Protein AF-0000000067528223 (afdb_homodimer)

Structure (mmCIF, N/CA/C/O backbone):
data_AF-0000000067528223-model_v1
#
loop_
_entity.id
_entity.type
_entity.pdbx_description
1 polymer Laccase-4
#
loop_
_atom_site.group_PDB
_atom_site.id
_atom_site.type_symbol
_atom_site.label_atom_id
_atom_site.label_alt_id
_atom_site.label_comp_id
_atom_site.label_asym_id
_atom_site.label_entity_id
_atom_site.label_seq_id
_atom_site.pdbx_PDB_ins_code
_atom_site.Cartn_x
_atom_site.Cartn_y
_atom_site.Cartn_z
_atom_site.occupancy
_atom_site.B_iso_or_equiv
_atom_site.auth_seq_id
_atom_site.auth_comp_id
_atom_site.auth_asym_id
_atom_site.auth_atom_id
_atom_site.pdbx_PDB_model_num
ATOM 1 N N . MET A 1 1 ? -14.047 -11.781 2.432 1 61.19 1 MET A N 1
ATOM 2 C CA . MET A 1 1 ? -14.117 -13.219 2.201 1 61.19 1 MET A CA 1
ATOM 3 C C . MET A 1 1 ? -12.82 -13.734 1.582 1 61.19 1 MET A C 1
ATOM 5 O O . MET A 1 1 ? -12.25 -13.086 0.708 1 61.19 1 MET A O 1
ATOM 9 N N . ILE A 1 2 ? -12.273 -14.68 2.184 1 74.12 2 ILE A N 1
ATOM 10 C CA . ILE A 1 2 ? -11.086 -15.352 1.662 1 74.12 2 ILE A CA 1
ATOM 11 C C . ILE A 1 2 ? -11.375 -16.844 1.483 1 74.12 2 ILE A C 1
ATOM 13 O O . ILE A 1 2 ? -11.898 -17.5 2.391 1 74.12 2 ILE A O 1
ATOM 17 N N . PRO A 1 3 ? -11.172 -17.406 0.223 1 88.81 3 PRO A N 1
ATOM 18 C CA . PRO A 1 3 ? -10.648 -16.781 -0.994 1 88.81 3 PRO A CA 1
ATOM 19 C C . PRO A 1 3 ? -11.672 -15.859 -1.667 1 88.81 3 PRO A C 1
ATOM 21 O O . PRO A 1 3 ? -12.836 -15.828 -1.262 1 88.81 3 PRO A O 1
ATOM 24 N N . GLY A 1 4 ? -11.195 -15.102 -2.656 1 90.12 4 GLY A N 1
ATOM 25 C CA . GLY A 1 4 ? -12.094 -14.297 -3.471 1 90.12 4 GLY A CA 1
ATOM 26 C C . GLY A 1 4 ? -13.055 -15.133 -4.297 1 90.12 4 GLY A C 1
ATOM 27 O O . GLY A 1 4 ? -13.102 -16.359 -4.16 1 90.12 4 GLY A O 1
ATOM 28 N N . PRO A 1 5 ? -13.844 -14.484 -5.109 1 91.94 5 PRO A N 1
ATOM 29 C CA . PRO A 1 5 ? -14.875 -15.188 -5.871 1 91.94 5 PRO A CA 1
ATOM 30 C C . PRO A 1 5 ? -14.297 -16.234 -6.824 1 91.94 5 PRO A C 1
ATOM 32 O O . PRO A 1 5 ? -13.281 -15.984 -7.48 1 91.94 5 PRO A O 1
ATOM 35 N N . SER A 1 6 ? -14.93 -17.391 -6.793 1 94.56 6 SER A N 1
ATOM 36 C CA . SER A 1 6 ? -14.562 -18.422 -7.75 1 94.56 6 SER A CA 1
ATOM 37 C C . SER A 1 6 ? -15.109 -18.125 -9.141 1 94.56 6 SER A C 1
ATOM 39 O O . SER A 1 6 ? -16.25 -17.656 -9.273 1 94.56 6 SER A O 1
ATOM 41 N N . ILE A 1 7 ? -14.336 -18.359 -10.141 1 96.94 7 ILE A N 1
ATOM 42 C CA . ILE A 1 7 ? -14.742 -18.203 -11.531 1 96.94 7 ILE A CA 1
ATOM 43 C C . ILE A 1 7 ? -14.758 -19.562 -12.219 1 96.94 7 ILE A C 1
ATOM 45 O O . ILE A 1 7 ? -13.711 -20.219 -12.336 1 96.94 7 ILE A O 1
ATOM 49 N N . ASP A 1 8 ? -15.906 -20.031 -12.594 1 97 8 ASP A N 1
ATOM 50 C CA . ASP A 1 8 ? -16.109 -21.297 -13.305 1 97 8 ASP A CA 1
ATOM 51 C C . ASP A 1 8 ? -16.734 -21.062 -14.672 1 97 8 ASP A C 1
ATOM 53 O O . ASP A 1 8 ? -17.891 -20.625 -14.766 1 97 8 ASP A O 1
ATOM 57 N N . VAL A 1 9 ? -15.953 -21.344 -15.711 1 97.44 9 VAL A N 1
ATOM 58 C CA . VAL A 1 9 ? -16.438 -21.094 -17.062 1 97.44 9 VAL A CA 1
ATOM 59 C C . VAL A 1 9 ? -16.156 -22.297 -17.953 1 97.44 9 VAL A C 1
ATOM 61 O O . VAL A 1 9 ? -15.57 -23.281 -17.5 1 97.44 9 VAL A O 1
ATOM 64 N N . CYS A 1 10 ? -16.656 -22.234 -19.156 1 96.69 10 CYS A N 1
ATOM 65 C CA . CYS A 1 10 ? -16.391 -23.281 -20.156 1 96.69 10 CYS A CA 1
ATOM 66 C C . CYS A 1 10 ? -15.398 -22.781 -21.188 1 96.69 10 CYS A C 1
ATOM 68 O O . CYS A 1 10 ? -15.305 -21.594 -21.453 1 96.69 10 CYS A O 1
ATOM 70 N N . GLU A 1 11 ? -14.664 -23.766 -21.688 1 95.75 11 GLU A N 1
ATOM 71 C CA . GLU A 1 11 ? -13.75 -23.453 -22.781 1 95.75 11 GLU A CA 1
ATOM 72 C C . GLU A 1 11 ? -14.461 -22.688 -23.891 1 95.75 11 GLU A C 1
ATOM 74 O O . GLU A 1 11 ? -15.555 -23.078 -24.312 1 95.75 11 GLU A O 1
ATOM 79 N N . GLY A 1 12 ? -13.812 -21.578 -24.344 1 94.31 12 GLY A N 1
ATOM 80 C CA . GLY A 1 12 ? -14.375 -20.781 -25.422 1 94.31 12 GLY A CA 1
ATOM 81 C C . GLY A 1 12 ? -15.188 -19.594 -24.922 1 94.31 12 GLY A C 1
ATOM 82 O O . GLY A 1 12 ? -15.484 -18.672 -25.703 1 94.31 12 GLY A O 1
ATOM 83 N N . ASP A 1 13 ? -15.523 -19.594 -23.688 1 96.06 13 ASP A N 1
ATOM 84 C CA . ASP A 1 13 ? -16.281 -18.484 -23.125 1 96.06 13 ASP A CA 1
ATOM 85 C C . ASP A 1 13 ? -15.453 -17.203 -23.109 1 96.06 13 ASP A C 1
ATOM 87 O O . ASP A 1 13 ? -14.227 -17.25 -23.047 1 96.06 13 ASP A O 1
ATOM 91 N N . LYS A 1 14 ? -16.156 -16.078 -23.156 1 96.5 14 LYS A N 1
ATOM 92 C CA . LYS A 1 14 ? -15.523 -14.789 -22.891 1 96.5 14 LYS A CA 1
ATOM 93 C C . LYS A 1 14 ? -15.602 -14.445 -21.406 1 96.5 14 LYS A C 1
ATOM 95 O O . LYS A 1 14 ? -16.688 -14.438 -20.812 1 96.5 14 LYS A O 1
ATOM 100 N N . ILE A 1 15 ? -14.516 -14.219 -20.859 1 97.38 15 ILE A N 1
ATOM 101 C CA . ILE A 1 15 ? -14.453 -13.844 -19.453 1 97.38 15 ILE A CA 1
ATOM 102 C C . ILE A 1 15 ? -14.336 -12.32 -19.328 1 97.38 15 ILE A C 1
ATOM 104 O O . ILE A 1 15 ? -13.438 -11.711 -19.906 1 97.38 15 ILE A O 1
ATOM 108 N N . VAL A 1 16 ? -15.273 -11.664 -18.656 1 97.81 16 VAL A N 1
ATOM 109 C CA . VAL A 1 16 ? -15.258 -10.242 -18.344 1 97.81 16 VAL A CA 1
ATOM 110 C C . VAL A 1 16 ? -15.312 -10.039 -16.828 1 97.81 16 VAL A C 1
ATOM 112 O O . VAL A 1 16 ? -16.266 -10.453 -16.172 1 97.81 16 VAL A O 1
ATOM 115 N N . VAL A 1 17 ? -14.273 -9.453 -16.281 1 97.81 17 VAL A N 1
ATOM 116 C CA . VAL A 1 17 ? -14.188 -9.258 -14.828 1 97.81 17 VAL A CA 1
ATOM 117 C C . VAL A 1 17 ? -13.93 -7.789 -14.523 1 97.81 17 VAL A C 1
ATOM 119 O O . VAL A 1 17 ? -12.914 -7.23 -14.953 1 97.81 17 VAL A O 1
ATOM 122 N N . ASP A 1 18 ? -14.773 -7.148 -13.766 1 97.81 18 ASP A N 1
ATOM 123 C CA . ASP A 1 18 ? -14.539 -5.812 -13.227 1 97.81 18 ASP A CA 1
ATOM 124 C C . ASP A 1 18 ? -13.867 -5.883 -11.852 1 97.81 18 ASP A C 1
ATOM 126 O O . ASP A 1 18 ? -14.453 -6.398 -10.898 1 97.81 18 ASP A O 1
ATOM 130 N N . VAL A 1 19 ? -12.672 -5.406 -11.789 1 98 19 VAL A N 1
ATOM 131 C CA . VAL A 1 19 ? -11.977 -5.277 -10.516 1 98 19 VAL A CA 1
ATOM 132 C C . VAL A 1 19 ? -12.195 -3.875 -9.945 1 98 19 VAL A C 1
ATOM 134 O O . VAL A 1 19 ? -11.719 -2.891 -10.516 1 98 19 VAL A O 1
ATOM 137 N N . ILE A 1 20 ? -12.906 -3.781 -8.867 1 96.25 20 ILE A N 1
ATOM 138 C CA . ILE A 1 20 ? -13.141 -2.527 -8.156 1 96.25 20 ILE A CA 1
ATOM 139 C C . ILE A 1 20 ? -12.18 -2.414 -6.98 1 96.25 20 ILE A C 1
ATOM 141 O O . ILE A 1 20 ? -12.32 -3.127 -5.984 1 96.25 20 ILE A O 1
ATOM 145 N N . ASN A 1 21 ? -11.234 -1.525 -7.113 1 96.12 21 ASN A N 1
ATOM 146 C CA . ASN A 1 21 ? -10.234 -1.342 -6.066 1 96.12 21 ASN A CA 1
ATOM 147 C C . ASN A 1 21 ? -10.719 -0.371 -4.992 1 96.12 21 ASN A C 1
ATOM 149 O O . ASN A 1 21 ? -10.641 0.846 -5.168 1 96.12 21 ASN A O 1
ATOM 153 N N . LYS A 1 22 ? -11.086 -0.898 -3.898 1 90.06 22 LYS A N 1
ATOM 154 C CA . LYS A 1 22 ? -11.57 -0.069 -2.799 1 90.06 22 LYS A CA 1
ATOM 155 C C . LYS A 1 22 ? -10.484 0.146 -1.753 1 90.06 22 LYS A C 1
ATOM 157 O O . LYS A 1 22 ? -10.734 0.718 -0.69 1 90.06 22 LYS A O 1
ATOM 162 N N . MET A 1 23 ? -9.281 -0.312 -2.105 1 89.38 23 MET A N 1
ATOM 163 C CA . MET A 1 23 ? -8.156 -0.142 -1.19 1 89.38 23 MET A CA 1
ATOM 164 C C . MET A 1 23 ? -7.496 1.217 -1.391 1 89.38 23 MET A C 1
ATOM 166 O O . MET A 1 23 ? -7.91 1.991 -2.256 1 89.38 23 MET A O 1
ATOM 170 N N . ASP A 1 24 ? -6.52 1.477 -0.527 1 87.75 24 ASP A N 1
ATOM 171 C CA . ASP A 1 24 ? -5.762 2.719 -0.635 1 87.75 24 ASP A CA 1
ATOM 172 C C . ASP A 1 24 ? -4.414 2.48 -1.316 1 87.75 24 ASP A C 1
ATOM 174 O O . ASP A 1 24 ? -3.496 3.291 -1.188 1 87.75 24 ASP A O 1
ATOM 178 N N . SER A 1 25 ? -4.324 1.349 -1.963 1 92.69 25 SER A N 1
ATOM 179 C CA . SER A 1 25 ? -3.115 0.979 -2.695 1 92.69 25 SER A CA 1
ATOM 180 C C . SER A 1 25 ? -3.453 0.452 -4.086 1 92.69 25 SER A C 1
ATOM 182 O O . SER A 1 25 ? -4.57 -0.007 -4.328 1 92.69 25 SER A O 1
ATOM 184 N N . GLU A 1 26 ? -2.48 0.583 -4.918 1 97.19 26 GLU A N 1
ATOM 185 C CA . GLU A 1 26 ? -2.666 0.052 -6.266 1 97.19 26 GLU A CA 1
ATOM 186 C C . GLU A 1 26 ? -2.508 -1.466 -6.289 1 97.19 26 GLU A C 1
ATOM 188 O O . GLU A 1 26 ? -1.897 -2.045 -5.387 1 97.19 26 GLU A O 1
ATOM 193 N N . LEU A 1 27 ? -3.076 -2.127 -7.316 1 97.38 27 LEU A N 1
ATOM 194 C CA . LEU A 1 27 ? -2.916 -3.566 -7.48 1 97.38 27 LEU A CA 1
ATOM 195 C C . LEU A 1 27 ? -3.174 -3.984 -8.922 1 97.38 27 LEU A C 1
ATOM 197 O O . LEU A 1 27 ? -3.648 -3.184 -9.727 1 97.38 27 LEU A O 1
ATOM 201 N N . THR A 1 28 ? -2.814 -5.188 -9.25 1 98.31 28 THR A N 1
ATOM 202 C CA . THR A 1 28 ? -3.223 -5.863 -10.477 1 98.31 28 THR A CA 1
ATOM 203 C C . THR A 1 28 ? -3.645 -7.301 -10.18 1 98.31 28 THR A C 1
ATOM 205 O O . THR A 1 28 ? -3.414 -7.812 -9.086 1 98.31 28 THR A O 1
ATOM 208 N N . ILE A 1 29 ? -4.352 -7.891 -11.125 1 98.69 29 ILE A N 1
ATOM 209 C CA . ILE A 1 29 ? -4.754 -9.289 -11.008 1 98.69 29 ILE A CA 1
ATOM 210 C C . ILE A 1 29 ? -4.145 -10.094 -12.148 1 98.69 29 ILE A C 1
ATOM 212 O O . ILE A 1 29 ? -4.27 -9.727 -13.32 1 98.69 29 ILE A O 1
ATOM 216 N N . HIS A 1 30 ? -3.451 -11.086 -11.789 1 98.75 30 HIS A N 1
ATOM 217 C CA . HIS A 1 30 ? -2.914 -12.055 -12.742 1 98.75 30 HIS A CA 1
ATOM 218 C C . HIS A 1 30 ? -3.799 -13.297 -12.82 1 98.75 30 HIS A C 1
ATOM 220 O O . HIS A 1 30 ? -4.293 -13.781 -11.797 1 98.75 30 HIS A O 1
ATOM 226 N N . TRP A 1 31 ? -3.959 -13.773 -14 1 98.75 31 TRP A N 1
ATOM 227 C CA . TRP A 1 31 ? -4.734 -14.977 -14.281 1 98.75 31 TRP A CA 1
ATOM 228 C C . TRP A 1 31 ? -3.82 -16.172 -14.516 1 98.75 31 TRP A C 1
ATOM 230 O O . TRP A 1 31 ? -3.572 -16.562 -15.656 1 98.75 31 TRP A O 1
ATOM 240 N N . HIS A 1 32 ? -3.449 -16.734 -13.469 1 98.75 32 HIS A N 1
ATOM 241 C CA . HIS A 1 32 ? -2.393 -17.75 -13.414 1 98.75 32 HIS A CA 1
ATOM 242 C C . HIS A 1 32 ? -2.768 -18.984 -14.227 1 98.75 32 HIS A C 1
ATOM 244 O O . HIS A 1 32 ? -3.766 -19.641 -13.922 1 98.75 32 HIS A O 1
ATOM 250 N N . GLY A 1 33 ? -2 -19.297 -15.195 1 98.44 33 GLY A N 1
ATOM 251 C CA . GLY A 1 33 ? -2.205 -20.484 -16.016 1 98.44 33 GLY A CA 1
ATOM 252 C C . GLY A 1 33 ? -2.891 -20.188 -17.344 1 98.44 33 GLY A C 1
ATOM 253 O O . GLY A 1 33 ? -2.881 -21.016 -18.25 1 98.44 33 GLY A O 1
ATOM 254 N N . VAL A 1 34 ? -3.477 -19 -17.438 1 98.69 34 VAL A N 1
ATOM 255 C CA . VAL A 1 34 ? -4.117 -18.594 -18.688 1 98.69 34 VAL A CA 1
ATOM 256 C C . VAL A 1 34 ? -3.076 -17.984 -19.625 1 98.69 34 VAL A C 1
ATOM 258 O O . VAL A 1 34 ? -2.275 -17.141 -19.203 1 98.69 34 VAL A O 1
ATOM 261 N N . PHE A 1 35 ? -3.115 -18.359 -20.859 1 98.44 35 PHE A N 1
ATOM 262 C CA . PHE A 1 35 ? -2.023 -18.016 -21.766 1 98.44 35 PHE A CA 1
ATOM 263 C C . PHE A 1 35 ? -2.217 -16.609 -22.328 1 98.44 35 PHE A C 1
ATOM 265 O O . PHE A 1 35 ? -1.274 -16.016 -22.859 1 98.44 35 PHE A O 1
ATOM 272 N N . GLN A 1 36 ? -3.463 -16.094 -22.359 1 98.06 36 GLN A N 1
ATOM 273 C CA . GLN A 1 36 ? -3.779 -14.742 -22.766 1 98.06 36 GLN A CA 1
ATOM 274 C C . GLN A 1 36 ? -3.396 -14.508 -24.234 1 98.06 36 GLN A C 1
ATOM 276 O O . GLN A 1 36 ? -2.91 -13.43 -24.578 1 98.06 36 GLN A O 1
ATOM 281 N N . LYS A 1 37 ? -3.432 -15.531 -25.047 1 96.5 37 LYS A N 1
ATOM 282 C CA . LYS A 1 37 ? -3.18 -15.328 -26.484 1 96.5 37 LYS A CA 1
ATOM 283 C C . LYS A 1 37 ? -4.219 -14.398 -27.094 1 96.5 37 LYS A C 1
ATOM 285 O O . LYS A 1 37 ? -5.422 -14.656 -27.016 1 96.5 37 LYS A O 1
ATOM 290 N N . GLY A 1 38 ? -3.771 -13.305 -27.641 1 96 38 GLY A N 1
ATOM 291 C CA . GLY A 1 38 ? -4.66 -12.312 -28.219 1 96 38 GLY A CA 1
ATOM 292 C C . GLY A 1 38 ? -5.125 -11.273 -27.219 1 96 38 GLY A C 1
ATOM 293 O O . GLY A 1 38 ? -5.801 -10.305 -27.578 1 96 38 GLY A O 1
ATOM 294 N N . SER A 1 39 ? -4.824 -11.484 -25.969 1 97.12 39 SER A N 1
ATOM 295 C CA . SER A 1 39 ? -5.184 -10.57 -24.891 1 97.12 39 SER A CA 1
ATOM 296 C C . SER A 1 39 ? -4 -10.32 -23.953 1 97.12 39 SER A C 1
ATOM 298 O O . SER A 1 39 ? -4.156 -10.305 -22.734 1 97.12 39 SER A O 1
ATOM 300 N N . GLN A 1 40 ? -2.861 -10.109 -24.547 1 98.31 40 GLN A N 1
ATOM 301 C CA . GLN A 1 40 ? -1.611 -10.016 -23.797 1 98.31 40 GLN A CA 1
ATOM 302 C C . GLN A 1 40 ? -1.67 -8.883 -22.781 1 98.31 40 GLN A C 1
ATOM 304 O O . GLN A 1 40 ? -1.094 -8.984 -21.703 1 98.31 40 GLN A O 1
ATOM 309 N N . TYR A 1 41 ? -2.416 -7.848 -23.062 1 98.31 41 TYR A N 1
ATOM 310 C CA . TYR A 1 41 ? -2.482 -6.656 -22.234 1 98.31 41 TYR A CA 1
ATOM 311 C C . TYR A 1 41 ? -3.184 -6.949 -20.906 1 98.31 41 TYR A C 1
ATOM 313 O O . TYR A 1 41 ? -3.084 -6.168 -19.953 1 98.31 41 TYR A O 1
ATOM 321 N N . TYR A 1 42 ? -3.865 -8.141 -20.828 1 98.25 42 TYR A N 1
ATOM 322 C CA . TYR A 1 42 ? -4.695 -8.453 -19.672 1 98.25 42 TYR A CA 1
ATOM 323 C C . TYR A 1 42 ? -4.07 -9.57 -18.844 1 98.25 42 TYR A C 1
ATOM 325 O O . TYR A 1 42 ? -4.754 -10.211 -18.031 1 98.25 42 TYR A O 1
ATOM 333 N N . ASP A 1 43 ? -2.768 -9.836 -19.031 1 98.5 43 ASP A N 1
ATOM 334 C CA . ASP A 1 43 ? -2.102 -10.859 -18.234 1 98.5 43 ASP A CA 1
ATOM 335 C C . ASP A 1 43 ? -2.023 -10.461 -16.766 1 98.5 43 ASP A C 1
ATOM 337 O O . ASP A 1 43 ? -2.043 -11.312 -15.883 1 98.5 43 ASP A O 1
ATOM 341 N N . GLY A 1 44 ? -1.786 -9.164 -16.516 1 98.44 44 GLY A N 1
ATOM 342 C CA . GLY A 1 44 ? -1.996 -8.68 -15.164 1 98.44 44 GLY A CA 1
ATOM 343 C C . GLY A 1 44 ? -0.702 -8.43 -14.414 1 98.44 44 GLY A C 1
ATOM 344 O O . GLY A 1 44 ? -0.716 -8.195 -13.203 1 98.44 44 GLY A O 1
ATOM 345 N N . VAL A 1 45 ? 0.525 -8.477 -15 1 98.44 45 VAL A N 1
ATOM 346 C CA . VAL A 1 45 ? 1.766 -8.117 -14.328 1 98.44 45 VAL A CA 1
ATOM 347 C C . VAL A 1 45 ? 1.953 -6.602 -14.367 1 98.44 45 VAL A C 1
ATOM 349 O O . VAL A 1 45 ? 2.033 -6.008 -15.445 1 98.44 45 VAL A O 1
ATOM 352 N N . PRO A 1 46 ? 2.037 -5.984 -13.203 1 98.12 46 PRO A N 1
ATOM 353 C CA . PRO A 1 46 ? 2.229 -4.531 -13.234 1 98.12 46 PRO A CA 1
ATOM 354 C C . PRO A 1 46 ? 3.533 -4.121 -13.914 1 98.12 46 PRO A C 1
ATOM 356 O O . PRO A 1 46 ? 4.574 -4.746 -13.688 1 98.12 46 PRO A O 1
ATOM 359 N N . PHE A 1 47 ? 3.486 -3.119 -14.82 1 98.25 47 PHE A N 1
ATOM 360 C CA . PHE A 1 47 ? 4.621 -2.477 -15.477 1 98.25 47 PHE A CA 1
ATOM 361 C C . PHE A 1 47 ? 5.23 -3.395 -16.531 1 98.25 47 PHE A C 1
ATOM 363 O O . PHE A 1 47 ? 6.246 -3.057 -17.141 1 98.25 47 PHE A O 1
ATOM 370 N N . VAL A 1 48 ? 4.621 -4.59 -16.703 1 98.62 48 VAL A N 1
ATOM 371 C CA . VAL A 1 48 ? 4.996 -5.453 -17.828 1 98.62 48 VAL A CA 1
ATOM 372 C C . VAL A 1 48 ? 3.877 -5.469 -18.859 1 98.62 48 VAL A C 1
ATOM 374 O O . VAL A 1 48 ? 4.09 -5.102 -20.016 1 98.62 48 VAL A O 1
ATOM 377 N N . ASN A 1 49 ? 2.676 -5.793 -18.391 1 98.31 49 ASN A N 1
ATOM 378 C CA . ASN A 1 49 ? 1.533 -5.879 -19.281 1 98.31 49 ASN A CA 1
ATOM 379 C C . ASN A 1 49 ? 0.615 -4.668 -19.141 1 98.31 49 ASN A C 1
ATOM 381 O O . ASN A 1 49 ? -0.051 -4.273 -20.109 1 98.31 49 ASN A O 1
ATOM 385 N N . GLN A 1 50 ? 0.565 -4.109 -17.969 1 98.31 50 GLN A N 1
ATOM 386 C CA . GLN A 1 50 ? -0.377 -3.035 -17.688 1 98.31 50 GLN A CA 1
ATOM 387 C C . GLN A 1 50 ? 0.143 -2.137 -16.562 1 98.31 50 GLN A C 1
ATOM 389 O O . GLN A 1 50 ? 1.06 -2.516 -15.828 1 98.31 50 GLN A O 1
ATOM 394 N N . CYS A 1 51 ? -0.422 -0.96 -16.469 1 98.06 51 CYS A N 1
ATOM 395 C CA . CYS A 1 51 ? -0.282 -0.142 -15.273 1 98.06 51 CYS A CA 1
ATOM 396 C C . CYS A 1 51 ? -1.126 -0.698 -14.133 1 98.06 51 CYS A C 1
ATOM 398 O O . CYS A 1 51 ? -2.166 -1.314 -14.375 1 98.06 51 CYS A O 1
ATOM 400 N N . PRO A 1 52 ? -0.687 -0.521 -12.93 1 98.06 52 PRO A N 1
ATOM 401 C CA . PRO A 1 52 ? -1.535 -0.951 -11.82 1 98.06 52 PRO A CA 1
ATOM 402 C C . PRO A 1 52 ? -2.877 -0.222 -11.781 1 98.06 52 PRO A C 1
ATOM 404 O O . PRO A 1 52 ? -2.982 0.909 -12.266 1 98.06 52 PRO A O 1
ATOM 407 N N . ILE A 1 53 ? -3.844 -0.877 -11.25 1 98.19 53 ILE A N 1
ATOM 408 C CA . ILE A 1 53 ? -5.152 -0.288 -10.977 1 98.19 53 ILE A CA 1
ATOM 409 C C . ILE A 1 53 ? -5.066 0.612 -9.75 1 98.19 53 ILE A C 1
ATOM 411 O O . ILE A 1 53 ? -4.859 0.131 -8.633 1 98.19 53 ILE A O 1
ATOM 415 N N . SER A 1 54 ? -5.246 1.856 -9.945 1 96.69 54 SER A N 1
ATOM 416 C CA . SER A 1 54 ? -5.125 2.822 -8.852 1 96.69 54 SER A CA 1
ATOM 417 C C . SER A 1 54 ? -6.207 2.609 -7.801 1 96.69 54 SER A C 1
ATOM 419 O O . SER A 1 54 ? -7.266 2.049 -8.094 1 96.69 54 SER A O 1
ATOM 421 N N . ALA A 1 55 ? -5.93 3.115 -6.645 1 94.94 55 ALA A N 1
ATOM 422 C CA . ALA A 1 55 ? -6.965 3.137 -5.617 1 94.94 55 ALA A CA 1
ATOM 423 C C . ALA A 1 55 ? -8.242 3.787 -6.141 1 94.94 55 ALA A C 1
ATOM 425 O O . ALA A 1 55 ? -8.188 4.691 -6.977 1 94.94 55 ALA A O 1
ATOM 426 N N . LYS A 1 56 ? -9.383 3.256 -5.664 1 92.81 56 LYS A N 1
ATOM 427 C CA . LYS A 1 56 ? -10.711 3.83 -5.898 1 92.81 56 LYS A CA 1
ATOM 428 C C . LYS A 1 56 ? -11.117 3.703 -7.363 1 92.81 56 LYS A C 1
ATOM 430 O O . LYS A 1 56 ? -12.102 4.305 -7.793 1 92.81 56 LYS A O 1
ATOM 435 N N . SER A 1 57 ? -10.375 2.914 -8.133 1 96.31 57 SER A N 1
ATOM 436 C CA . SER A 1 57 ? -10.664 2.803 -9.562 1 96.31 57 SER A CA 1
ATOM 437 C C . SER A 1 57 ? -11.156 1.401 -9.914 1 96.31 57 SER A C 1
ATOM 439 O O . SER A 1 57 ? -10.969 0.46 -9.141 1 96.31 57 SER A O 1
ATOM 441 N N . THR A 1 58 ? -11.812 1.341 -11.047 1 97.31 58 THR A N 1
ATOM 442 C CA . THR A 1 58 ? -12.273 0.074 -11.602 1 97.31 58 THR A CA 1
ATOM 443 C C . THR A 1 58 ? -11.516 -0.261 -12.891 1 97.31 58 THR A C 1
ATOM 445 O O . THR A 1 58 ? -11.266 0.619 -13.711 1 97.31 58 THR A O 1
ATOM 448 N N . PHE A 1 59 ? -11.102 -1.422 -13.016 1 98.62 59 PHE A N 1
ATOM 449 C CA . PHE A 1 59 ? -10.477 -1.936 -14.234 1 98.62 59 PHE A CA 1
ATOM 450 C C . PHE A 1 59 ? -11.203 -3.178 -14.734 1 98.62 59 PHE A C 1
ATOM 452 O O . PHE A 1 59 ? -11.422 -4.125 -13.977 1 98.62 59 PHE A O 1
ATOM 459 N N . ARG A 1 60 ? -11.68 -3.172 -16.031 1 98.31 60 ARG A N 1
ATOM 460 C CA . ARG A 1 60 ? -12.352 -4.312 -16.641 1 98.31 60 ARG A CA 1
ATOM 461 C C . ARG A 1 60 ? -11.375 -5.168 -17.438 1 98.31 60 ARG A C 1
ATOM 463 O O . ARG A 1 60 ? -10.805 -4.711 -18.422 1 98.31 60 ARG A O 1
ATOM 470 N N . TYR A 1 61 ? -11.125 -6.398 -16.969 1 98.31 61 TYR A N 1
ATOM 471 C CA . TYR A 1 61 ? -10.406 -7.402 -17.75 1 98.31 61 TYR A CA 1
ATOM 472 C C . TYR A 1 61 ? -11.336 -8.102 -18.734 1 98.31 61 TYR A C 1
ATOM 474 O O . TYR A 1 61 ? -12.484 -8.406 -18.406 1 98.31 61 TYR A O 1
ATOM 482 N N . GLN A 1 62 ? -10.836 -8.336 -19.938 1 97.06 62 GLN A N 1
ATOM 483 C CA . GLN A 1 62 ? -11.562 -9.102 -20.938 1 97.06 62 GLN A CA 1
ATOM 484 C C . GLN A 1 62 ? -10.633 -10.031 -21.703 1 97.06 62 GLN A C 1
ATOM 486 O O . GLN A 1 62 ? -9.625 -9.594 -22.266 1 97.06 62 GLN A O 1
ATOM 491 N N . PHE A 1 63 ? -10.969 -11.297 -21.734 1 97.19 63 PHE A N 1
ATOM 492 C CA . PHE A 1 63 ? -10.195 -12.273 -22.484 1 97.19 63 PHE A CA 1
ATOM 493 C C . PHE A 1 63 ? -10.992 -13.547 -22.719 1 97.19 63 PHE A C 1
ATOM 495 O O . PHE A 1 63 ? -12.039 -13.75 -22.094 1 97.19 63 PHE A O 1
ATOM 502 N N . ASN A 1 64 ? -10.508 -14.375 -23.562 1 96.25 64 ASN A N 1
ATOM 503 C CA . ASN A 1 64 ? -11.188 -15.625 -23.875 1 96.25 64 ASN A CA 1
ATOM 504 C C . ASN A 1 64 ? -10.617 -16.781 -23.062 1 96.25 64 ASN A C 1
ATOM 506 O O . ASN A 1 64 ? -9.406 -16.875 -22.859 1 96.25 64 ASN A O 1
ATOM 510 N N . ALA A 1 65 ? -11.508 -17.656 -22.656 1 97.31 65 ALA A N 1
ATOM 511 C CA . ALA A 1 65 ? -11.094 -18.906 -22.016 1 97.31 65 ALA A CA 1
ATOM 512 C C . ALA A 1 65 ? -10.625 -19.922 -23.047 1 97.31 65 ALA A C 1
ATOM 514 O O . ALA A 1 65 ? -11.305 -20.938 -23.297 1 97.31 65 ALA A O 1
ATOM 515 N N . ASP A 1 66 ? -9.398 -19.781 -23.484 1 95.31 66 ASP A N 1
ATOM 516 C CA . ASP A 1 66 ? -8.969 -20.531 -24.656 1 95.31 66 ASP A CA 1
ATOM 517 C C . ASP A 1 66 ? -8.18 -21.781 -24.25 1 95.31 66 ASP A C 1
ATOM 519 O O . ASP A 1 66 ? -7.984 -22.688 -25.047 1 95.31 66 ASP A O 1
ATOM 523 N N . ASN A 1 67 ? -7.629 -21.828 -23.109 1 95.94 67 ASN A N 1
ATOM 524 C CA . ASN A 1 67 ? -6.98 -23.047 -22.641 1 95.94 67 ASN A CA 1
ATOM 525 C C . ASN A 1 67 ? -7.641 -23.578 -21.375 1 95.94 67 ASN A C 1
ATOM 527 O O . ASN A 1 67 ? -7.609 -22.922 -20.344 1 95.94 67 ASN A O 1
ATOM 531 N N . GLU A 1 68 ? -8.125 -24.766 -21.438 1 97.25 68 GLU A N 1
ATOM 532 C CA . GLU A 1 68 ? -8.867 -25.406 -20.359 1 97.25 68 GLU A CA 1
ATOM 533 C C . GLU A 1 68 ? -7.945 -25.781 -19.203 1 97.25 68 GLU A C 1
ATOM 535 O O . GLU A 1 68 ? -6.723 -25.844 -19.375 1 97.25 68 GLU A O 1
ATOM 540 N N . GLY A 1 69 ? -8.594 -26.062 -18.062 1 98.06 69 GLY A N 1
ATOM 541 C CA . GLY A 1 69 ? -7.867 -26.625 -16.938 1 98.06 69 GLY A CA 1
ATOM 542 C C . GLY A 1 69 ? -8.125 -25.891 -15.633 1 98.06 69 GLY A C 1
ATOM 543 O O . GLY A 1 69 ? -9.039 -25.062 -15.555 1 98.06 69 GLY A O 1
ATOM 544 N N . THR A 1 70 ? -7.422 -26.312 -14.594 1 98.56 70 THR A N 1
ATOM 545 C CA . THR A 1 70 ? -7.449 -25.703 -13.273 1 98.56 70 THR A CA 1
ATOM 546 C C . THR A 1 70 ? -6.469 -24.547 -13.195 1 98.56 70 THR A C 1
ATOM 548 O O . THR A 1 70 ? -5.258 -24.734 -13.297 1 98.56 70 THR A O 1
ATOM 551 N N . HIS A 1 71 ? -7.031 -23.375 -13.102 1 98.62 71 HIS A N 1
ATOM 552 C CA . HIS A 1 71 ? -6.262 -22.141 -12.969 1 98.62 71 HIS A CA 1
ATOM 553 C C . HIS A 1 71 ? -6.656 -21.375 -11.711 1 98.62 71 HIS A C 1
ATOM 555 O O . HIS A 1 71 ? -7.273 -21.938 -10.805 1 98.62 71 HIS A O 1
ATOM 561 N N . PHE A 1 72 ? -6.113 -20.203 -11.508 1 98.69 72 PHE A N 1
ATO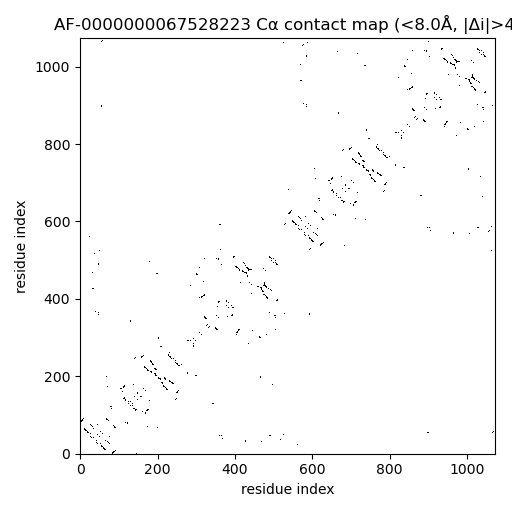M 562 C CA . PHE A 1 72 ? -6.523 -19.328 -10.422 1 98.69 72 PHE A CA 1
ATOM 563 C C . PHE A 1 72 ? -6.055 -17.891 -10.672 1 98.69 72 PHE A C 1
ATOM 565 O O . PHE A 1 72 ? -5.285 -17.641 -11.602 1 98.69 72 PHE A O 1
ATOM 572 N N . TRP A 1 73 ? -6.648 -17 -10.07 1 98.69 73 TRP A N 1
ATOM 573 C CA . TRP A 1 73 ? -6.242 -15.594 -10.172 1 98.69 73 TRP A CA 1
ATOM 574 C C . TRP A 1 73 ? -5.703 -15.086 -8.836 1 98.69 73 TRP A C 1
ATOM 576 O O . TRP A 1 73 ? -6.051 -15.609 -7.781 1 98.69 73 TRP A O 1
ATOM 586 N N . HIS A 1 74 ? -4.828 -14.164 -8.875 1 98.62 74 HIS A N 1
ATOM 587 C CA . HIS A 1 74 ? -4.289 -13.555 -7.664 1 98.62 74 HIS A CA 1
ATOM 588 C C . HIS A 1 74 ? -3.684 -12.188 -7.961 1 98.62 74 HIS A C 1
ATOM 590 O O . HIS A 1 74 ? -3.387 -11.867 -9.117 1 98.62 74 HIS A O 1
ATOM 596 N N . ALA A 1 75 ? -3.547 -11.445 -6.902 1 98.19 75 ALA A N 1
ATOM 597 C CA . ALA A 1 75 ? -2.842 -10.164 -7.012 1 98.19 75 ALA A CA 1
ATOM 598 C C . ALA A 1 75 ? -1.386 -10.383 -7.414 1 98.19 75 ALA A C 1
ATOM 600 O O . ALA A 1 75 ? -0.742 -11.328 -6.965 1 98.19 75 ALA A O 1
ATOM 601 N N . HIS A 1 76 ? -0.881 -9.492 -8.25 1 97.94 76 HIS A N 1
ATOM 602 C CA . HIS A 1 76 ? 0.512 -9.57 -8.68 1 97.94 76 HIS A CA 1
ATOM 603 C C . HIS A 1 76 ? 1.282 -8.312 -8.273 1 97.94 76 HIS A C 1
ATOM 605 O O . HIS A 1 76 ? 2.334 -8.016 -8.836 1 97.94 76 HIS A O 1
ATOM 611 N N . SER A 1 77 ? 0.744 -7.539 -7.281 1 95.75 77 SER A N 1
ATOM 612 C CA . SER A 1 77 ? 1.396 -6.344 -6.754 1 95.75 77 SER A CA 1
ATOM 613 C C . SER A 1 77 ? 1.901 -6.574 -5.332 1 95.75 77 SER A C 1
ATOM 615 O O . SER A 1 77 ? 1.114 -6.863 -4.426 1 95.75 77 SER A O 1
ATOM 617 N N . GLY A 1 78 ? 3.191 -6.41 -5.23 1 93.5 78 GLY A N 1
ATOM 618 C CA . GLY A 1 78 ? 3.789 -6.559 -3.914 1 93.5 78 GLY A CA 1
ATOM 619 C C . GLY A 1 78 ? 3.498 -7.906 -3.279 1 93.5 78 GLY A C 1
ATOM 620 O O . GLY A 1 78 ? 3.715 -8.953 -3.896 1 93.5 78 GLY A O 1
ATOM 621 N N . LEU A 1 79 ? 3.027 -7.84 -2.014 1 94.44 79 LEU A N 1
ATOM 622 C CA . LEU A 1 79 ? 2.807 -9.047 -1.23 1 94.44 79 LEU A CA 1
ATOM 623 C C . LEU A 1 79 ? 1.318 -9.289 -1.013 1 94.44 79 LEU A C 1
ATOM 625 O O . LEU A 1 79 ? 0.933 -10.07 -0.136 1 94.44 79 LEU A O 1
ATOM 629 N N . GLN A 1 80 ? 0.505 -8.68 -1.846 1 95.62 80 GLN A N 1
ATOM 630 C CA . GLN A 1 80 ? -0.936 -8.617 -1.623 1 95.62 80 GLN A CA 1
ATOM 631 C C . GLN A 1 80 ? -1.573 -9.992 -1.77 1 95.62 80 GLN A C 1
ATOM 633 O O . GLN A 1 80 ? -2.609 -10.273 -1.163 1 95.62 80 GLN A O 1
ATOM 638 N N . LYS A 1 81 ? -0.969 -10.852 -2.576 1 97.44 81 LYS A N 1
ATOM 639 C CA . LYS A 1 81 ? -1.462 -12.219 -2.666 1 97.44 81 LYS A CA 1
ATOM 640 C C . LYS A 1 81 ? -1.462 -12.891 -1.296 1 97.44 81 LYS A C 1
ATOM 642 O O . LYS A 1 81 ? -2.434 -13.555 -0.924 1 97.44 81 LYS A O 1
ATOM 647 N N . LEU A 1 82 ? -0.408 -12.695 -0.571 1 96 82 LEU A N 1
ATOM 648 C CA . LEU A 1 82 ? -0.254 -13.312 0.743 1 96 82 LEU A CA 1
ATOM 649 C C . LEU A 1 82 ? -1.218 -12.688 1.749 1 96 82 LEU A C 1
ATOM 651 O O . LEU A 1 82 ? -1.491 -13.281 2.797 1 96 82 LEU A O 1
ATOM 655 N N . ASP A 1 83 ? -1.729 -11.555 1.4 1 92.81 83 ASP A N 1
ATOM 656 C CA . ASP A 1 83 ? -2.684 -10.883 2.277 1 92.81 83 ASP A CA 1
ATOM 657 C C . ASP A 1 83 ? -4.121 -11.242 1.903 1 92.81 83 ASP A C 1
ATOM 659 O O . ASP A 1 83 ? -5.066 -10.664 2.438 1 92.81 83 ASP A O 1
ATOM 663 N N . GLY A 1 84 ? -4.324 -12.031 0.933 1 94.69 84 GLY A N 1
ATOM 664 C CA . GLY A 1 84 ? -5.648 -12.617 0.791 1 94.69 84 GLY A CA 1
ATOM 665 C C . GLY A 1 84 ? -6.301 -12.297 -0.542 1 94.69 84 GLY A C 1
ATOM 666 O O . GLY A 1 84 ? -7.5 -12.531 -0.725 1 94.69 84 GLY A O 1
ATOM 667 N N . ILE A 1 85 ? -5.582 -11.789 -1.494 1 96.25 85 ILE A N 1
ATOM 668 C CA . ILE A 1 85 ? -6.203 -11.438 -2.768 1 96.25 85 ILE A CA 1
ATOM 669 C C . ILE A 1 85 ? -5.914 -12.531 -3.797 1 96.25 85 ILE A C 1
ATOM 671 O O . ILE A 1 85 ? -4.961 -12.422 -4.57 1 96.25 85 ILE A O 1
ATOM 675 N N . PHE A 1 86 ? -6.707 -13.547 -3.814 1 97.88 86 PHE A N 1
ATOM 676 C CA . PHE A 1 86 ? -6.625 -14.68 -4.73 1 97.88 86 PHE A CA 1
ATOM 677 C C . PHE A 1 86 ? -7.961 -15.406 -4.805 1 97.88 86 PHE A C 1
ATOM 679 O O . PHE A 1 86 ? -8.82 -15.242 -3.936 1 97.88 86 PHE A O 1
ATOM 686 N N . GLY A 1 87 ? -8.125 -16.188 -5.836 1 97.44 87 GLY A N 1
ATOM 687 C CA . GLY A 1 87 ? -9.312 -17 -6.039 1 97.44 87 GLY A CA 1
ATOM 688 C C . GLY A 1 87 ? -9.156 -18.031 -7.145 1 97.44 87 GLY A C 1
ATOM 689 O O . GLY A 1 87 ? -8.188 -17.984 -7.906 1 97.44 87 GLY A O 1
ATOM 690 N N . SER A 1 88 ? -10.078 -18.922 -7.199 1 97.06 88 SER A N 1
ATOM 691 C CA . SER A 1 88 ? -9.992 -20.016 -8.156 1 97.06 88 SER A CA 1
ATOM 692 C C . SER A 1 88 ? -10.531 -19.594 -9.523 1 97.06 88 SER A C 1
ATOM 694 O O . SER A 1 88 ? -11.367 -18.688 -9.617 1 97.06 88 SER A O 1
ATOM 696 N N . LEU A 1 89 ? -10 -20.188 -10.531 1 98.44 89 LEU A N 1
ATOM 697 C CA . LEU A 1 89 ? -10.445 -20.078 -11.922 1 98.44 89 LEU A CA 1
ATOM 698 C C . LEU A 1 89 ? -10.406 -21.422 -12.617 1 98.44 89 LEU A C 1
ATOM 700 O O . LEU A 1 89 ? -9.336 -22.016 -12.789 1 98.44 89 LEU A O 1
ATOM 704 N N . THR A 1 90 ? -11.547 -21.922 -12.93 1 98.19 90 THR A N 1
ATOM 705 C CA . THR A 1 90 ? -11.641 -23.203 -13.633 1 98.19 90 THR A CA 1
ATOM 706 C C . THR A 1 90 ? -12.234 -23 -15.023 1 98.19 90 THR A C 1
ATOM 708 O O . THR A 1 90 ? -13.32 -22.438 -15.164 1 98.19 90 THR A O 1
ATOM 711 N N . ILE A 1 91 ? -11.523 -23.406 -15.977 1 98.19 91 ILE A N 1
ATOM 712 C CA . ILE A 1 91 ? -12.031 -23.453 -17.344 1 98.19 91 ILE A CA 1
ATOM 713 C C . ILE A 1 91 ? -12.344 -24.891 -17.734 1 98.19 91 ILE A C 1
ATOM 715 O O . ILE A 1 91 ? -11.438 -25.688 -17.984 1 98.19 91 ILE A O 1
ATOM 719 N N . ARG A 1 92 ? -13.547 -25.203 -17.844 1 96.5 92 ARG A N 1
ATOM 720 C CA . ARG A 1 92 ? -13.984 -26.578 -18.062 1 96.5 92 ARG A CA 1
ATOM 721 C C . ARG A 1 92 ? -14.055 -26.906 -19.547 1 96.5 92 ARG A C 1
ATOM 723 O O . ARG A 1 92 ? -14.367 -26.031 -20.359 1 96.5 92 ARG A O 1
ATOM 730 N N . GLN A 1 93 ? -13.734 -28.078 -19.766 1 94.31 93 GLN A N 1
ATOM 731 C CA . GLN A 1 93 ? -13.852 -28.656 -21.109 1 94.31 93 GLN A CA 1
ATOM 732 C C . GLN A 1 93 ? -14.984 -29.672 -21.172 1 94.31 93 GLN A C 1
ATOM 734 O O . GLN A 1 93 ? -15.289 -30.344 -20.188 1 94.31 93 GLN A O 1
ATOM 739 N N . SER A 1 94 ? -15.609 -29.766 -22.344 1 93.12 94 SER A N 1
ATOM 740 C CA . SER A 1 94 ? -16.656 -30.781 -22.5 1 93.12 94 SER A CA 1
ATOM 741 C C . SER A 1 94 ? -16.094 -32.188 -22.297 1 93.12 94 SER A C 1
ATOM 743 O O . SER A 1 94 ? -14.93 -32.438 -22.609 1 93.12 94 SER A O 1
ATOM 745 N N . ALA A 1 95 ? -16.938 -33 -21.781 1 90.62 95 ALA A N 1
ATOM 746 C CA . ALA A 1 95 ? -16.531 -34.406 -21.531 1 90.62 95 ALA A CA 1
ATOM 747 C C . ALA A 1 95 ? -16.031 -35.062 -22.812 1 90.62 95 ALA A C 1
ATOM 749 O O . ALA A 1 95 ? -15.109 -35.875 -22.766 1 90.62 95 ALA A O 1
ATOM 750 N N . LYS A 1 96 ? -16.578 -34.719 -23.922 1 92.56 96 LYS A N 1
ATOM 751 C CA . LYS A 1 96 ? -16.203 -35.312 -25.203 1 92.56 96 LYS A CA 1
ATOM 752 C C . LYS A 1 96 ? -14.758 -34.969 -25.547 1 92.56 96 LYS A C 1
ATOM 754 O O . LYS A 1 96 ? -14.07 -35.75 -26.219 1 92.56 96 LYS A O 1
ATOM 759 N N . ARG A 1 97 ? -14.305 -33.906 -25.094 1 93.38 97 ARG A N 1
ATOM 760 C CA . ARG A 1 97 ? -12.977 -33.438 -25.469 1 93.38 97 ARG A CA 1
ATOM 761 C C . ARG A 1 97 ? -11.961 -33.75 -24.375 1 93.38 97 ARG A C 1
ATOM 763 O O . ARG A 1 97 ? -10.75 -33.75 -24.625 1 93.38 97 ARG A O 1
ATOM 770 N N . ASP A 1 98 ? -12.469 -34 -23.203 1 95.38 98 ASP A N 1
ATOM 771 C CA . ASP A 1 98 ? -11.578 -34.344 -22.109 1 95.38 98 ASP A CA 1
ATOM 772 C C . ASP A 1 98 ? -11.086 -35.781 -22.234 1 95.38 98 ASP A C 1
ATOM 774 O O . ASP A 1 98 ? -11.867 -36.719 -22.062 1 95.38 98 ASP A O 1
ATOM 778 N N . VAL A 1 99 ? -9.789 -35.969 -22.391 1 97 99 VAL A N 1
ATOM 779 C CA . VAL A 1 99 ? -9.203 -37.25 -22.688 1 97 99 VAL A CA 1
ATOM 780 C C . VAL A 1 99 ? -9.328 -38.188 -21.469 1 97 99 VAL A C 1
ATOM 782 O O . VAL A 1 99 ? -9.258 -39.406 -21.594 1 97 99 VAL A O 1
ATOM 785 N N . ASN A 1 100 ? -9.555 -37.625 -20.328 1 97.31 100 ASN A N 1
ATOM 786 C CA . ASN A 1 100 ? -9.633 -38.406 -19.109 1 97.31 100 ASN A CA 1
ATOM 787 C C . ASN A 1 100 ? -11.047 -38.438 -18.547 1 97.31 100 ASN A C 1
ATOM 789 O O . ASN A 1 100 ? -11.258 -38.812 -17.391 1 97.31 100 ASN A O 1
ATOM 793 N N . SER A 1 101 ? -12 -38.062 -19.344 1 96.5 101 SER A N 1
ATOM 794 C CA . SER A 1 101 ? -13.375 -37.938 -18.875 1 96.5 101 SER A CA 1
ATOM 795 C C . SER A 1 101 ? -13.922 -39.281 -18.391 1 96.5 101 SER A C 1
ATOM 797 O O . SER A 1 101 ? -14.828 -39.312 -17.562 1 96.5 101 SER A O 1
ATOM 799 N N . TYR A 1 102 ? -13.414 -40.344 -18.859 1 97 102 TYR A N 1
ATOM 800 C CA . TYR A 1 102 ? -13.914 -41.688 -18.531 1 97 102 TYR A CA 1
ATOM 801 C C . TYR A 1 102 ? -13.516 -42.062 -17.109 1 97 102 TYR A C 1
ATOM 803 O O . TYR A 1 102 ? -14.047 -43.031 -16.547 1 97 102 TYR A O 1
ATOM 811 N N . LEU A 1 103 ? -12.672 -41.344 -16.5 1 98.06 103 LEU A N 1
ATOM 812 C CA . LEU A 1 103 ? -12.117 -41.719 -15.203 1 98.06 103 LEU A CA 1
ATOM 813 C C . LEU A 1 103 ? -12.953 -41.156 -14.062 1 98.06 103 LEU A C 1
ATOM 815 O O . LEU A 1 103 ? -12.766 -41.531 -12.898 1 98.06 103 LEU A O 1
ATOM 819 N N . TYR A 1 104 ? -13.898 -40.281 -14.352 1 97.94 104 TYR A N 1
ATOM 820 C CA . TYR A 1 104 ? -14.68 -39.688 -13.266 1 97.94 104 TYR A CA 1
ATOM 821 C C . TYR A 1 104 ? -16.141 -39.562 -13.656 1 97.94 104 TYR A C 1
ATOM 823 O O . TYR A 1 104 ? -16.484 -39.531 -14.844 1 97.94 104 TYR A O 1
ATOM 831 N N . ASP A 1 105 ? -16.984 -39.438 -12.57 1 97.94 105 ASP A N 1
ATOM 832 C CA . ASP A 1 105 ? -18.422 -39.25 -12.742 1 97.94 105 ASP A CA 1
ATOM 833 C C . ASP A 1 105 ? -18.828 -37.812 -12.484 1 97.94 105 ASP A C 1
ATOM 835 O O . ASP A 1 105 ? -19.781 -37.312 -13.102 1 97.94 105 ASP A O 1
ATOM 839 N N . PHE A 1 106 ? -18.094 -37.188 -11.508 1 96.69 106 PHE A N 1
ATOM 840 C CA . PHE A 1 106 ? -18.484 -35.812 -11.117 1 96.69 106 PHE A CA 1
ATOM 841 C C . PHE A 1 106 ? -17.281 -34.875 -11.156 1 96.69 106 PHE A C 1
ATOM 843 O O . PHE A 1 106 ? -16.188 -35.25 -10.703 1 96.69 106 PHE A O 1
ATOM 850 N N . ASP A 1 107 ? -17.406 -33.75 -11.742 1 96.31 107 ASP A N 1
ATOM 851 C CA . ASP A 1 107 ? -16.531 -32.594 -11.688 1 96.31 107 ASP A CA 1
ATOM 852 C C . ASP A 1 107 ? -17.266 -31.375 -11.172 1 96.31 107 ASP A C 1
ATOM 854 O O . ASP A 1 107 ? -17.656 -30.516 -11.961 1 96.31 107 ASP A O 1
ATOM 858 N N . LEU A 1 108 ? -17.359 -31.266 -9.836 1 95.56 108 LEU A N 1
ATOM 859 C CA . LEU A 1 108 ? -18.188 -30.25 -9.203 1 95.56 108 LEU A CA 1
ATOM 860 C C . LEU A 1 108 ? -17.328 -29.203 -8.516 1 95.56 108 LEU A C 1
ATOM 862 O O . LEU A 1 108 ? -16.297 -29.531 -7.914 1 95.56 108 LEU A O 1
ATOM 866 N N . SER A 1 109 ? -17.797 -27.969 -8.594 1 93.75 109 SER A N 1
ATOM 867 C CA . SER A 1 109 ? -17.047 -26.844 -8.023 1 93.75 109 SER A CA 1
ATOM 868 C C . SER A 1 109 ? -16.844 -27.031 -6.523 1 93.75 109 SER A C 1
ATOM 870 O O . SER A 1 109 ? -15.844 -26.594 -5.965 1 93.75 109 SER A O 1
ATOM 872 N N . ARG A 1 110 ? -17.75 -27.656 -5.887 1 94.56 110 ARG A N 1
ATOM 873 C CA . ARG A 1 110 ? -17.703 -27.812 -4.438 1 94.56 110 ARG A CA 1
ATOM 874 C C . ARG A 1 110 ? -16.594 -28.781 -4.031 1 94.56 110 ARG A C 1
ATOM 876 O O . ARG A 1 110 ? -16.297 -28.922 -2.842 1 94.56 110 ARG A O 1
ATOM 883 N N . HIS A 1 111 ? -15.977 -29.469 -4.992 1 96.62 111 HIS A N 1
ATOM 884 C CA . HIS A 1 111 ? -14.891 -30.391 -4.672 1 96.62 111 HIS A CA 1
ATOM 885 C C . HIS A 1 111 ? -13.531 -29.797 -5.031 1 96.62 111 HIS A C 1
ATOM 887 O O . HIS A 1 111 ? -12.516 -30.484 -4.992 1 96.62 111 HIS A O 1
ATOM 893 N N . ASN A 1 112 ? -13.516 -28.516 -5.391 1 96.19 112 ASN A N 1
ATOM 894 C CA . ASN A 1 112 ? -12.25 -27.812 -5.582 1 96.19 112 ASN A CA 1
ATOM 895 C C . ASN A 1 112 ? -11.539 -27.562 -4.254 1 96.19 112 ASN A C 1
ATOM 897 O O . ASN A 1 112 ? -12.18 -27.172 -3.271 1 96.19 112 ASN A O 1
ATOM 901 N N . ILE A 1 113 ? -10.281 -27.906 -4.215 1 98.06 113 ILE A N 1
ATOM 902 C CA . ILE A 1 113 ? -9.445 -27.641 -3.049 1 98.06 113 ILE A CA 1
ATOM 903 C C . ILE A 1 113 ? -8.531 -26.453 -3.328 1 98.06 113 ILE A C 1
ATOM 905 O O . ILE A 1 113 ? -7.695 -26.5 -4.238 1 98.06 113 ILE A O 1
ATOM 909 N N . PHE A 1 114 ? -8.734 -25.422 -2.607 1 97.88 114 PHE A N 1
ATOM 910 C CA . PHE A 1 114 ? -7.879 -24.25 -2.678 1 97.88 114 PHE A CA 1
ATOM 911 C C . PHE A 1 114 ? -7.078 -24.078 -1.391 1 97.88 114 PHE A C 1
ATOM 913 O O . PHE A 1 114 ? -7.633 -23.719 -0.351 1 97.88 114 PHE A O 1
ATOM 920 N N . ILE A 1 115 ? -5.766 -24.344 -1.458 1 98.06 115 ILE A N 1
ATOM 921 C CA . ILE A 1 115 ? -4.965 -24.234 -0.244 1 98.06 115 ILE A CA 1
ATOM 922 C C . ILE A 1 115 ? -4.148 -22.938 -0.275 1 98.06 115 ILE A C 1
ATOM 924 O O . ILE A 1 115 ? -3.705 -22.5 -1.34 1 98.06 115 ILE A O 1
ATOM 928 N N . SER A 1 116 ? -3.959 -22.375 0.864 1 97.38 116 SER A N 1
ATOM 929 C CA . SER A 1 116 ? -3.186 -21.156 1.005 1 97.38 116 SER A CA 1
ATOM 930 C C . SER A 1 116 ? -2.465 -21.109 2.348 1 97.38 116 SER A C 1
ATOM 932 O O . SER A 1 116 ? -2.889 -21.75 3.309 1 97.38 116 SER A O 1
ATOM 934 N N . ASP A 1 117 ? -1.292 -20.547 2.359 1 96.12 117 ASP A N 1
ATOM 935 C CA . ASP A 1 117 ? -0.636 -20.203 3.617 1 96.12 117 ASP A CA 1
ATOM 936 C C . ASP A 1 117 ? -1.078 -18.828 4.102 1 96.12 117 ASP A C 1
ATOM 938 O O . ASP A 1 117 ? -1.575 -18.016 3.318 1 96.12 117 ASP A O 1
ATOM 942 N N . TRP A 1 118 ? -1.002 -18.656 5.367 1 93 118 TRP A N 1
ATOM 943 C CA . TRP A 1 118 ? -1.615 -17.469 5.957 1 93 118 TRP A CA 1
ATOM 944 C C . TRP A 1 118 ? -0.762 -16.922 7.102 1 93 118 TRP A C 1
ATOM 946 O O . TRP A 1 118 ? -0.267 -17.688 7.93 1 93 118 TRP A O 1
ATOM 956 N N . MET A 1 119 ? -0.638 -15.617 6.945 1 88.06 119 MET A N 1
ATOM 957 C CA . MET A 1 119 ? 0.002 -14.906 8.055 1 88.06 119 MET A CA 1
ATOM 958 C C . MET A 1 119 ? -1.026 -14.141 8.875 1 88.06 119 MET A C 1
ATOM 960 O O . MET A 1 119 ? -1.98 -13.586 8.328 1 88.06 119 MET A O 1
ATOM 964 N N . HIS A 1 120 ? -1.123 -14.188 10.07 1 82.38 120 HIS A N 1
ATOM 965 C CA . HIS A 1 120 ? -2.055 -13.469 10.938 1 82.38 120 HIS A CA 1
ATOM 966 C C . HIS A 1 120 ? -1.609 -12.023 11.148 1 82.38 120 HIS A C 1
ATOM 968 O O . HIS A 1 120 ? -1.933 -11.414 12.172 1 82.38 120 HIS A O 1
ATOM 974 N N . GLU A 1 121 ? -0.832 -11.477 10.266 1 83.56 121 GLU A N 1
ATOM 975 C CA . GLU A 1 121 ? -0.387 -10.094 10.141 1 83.56 121 GLU A CA 1
ATOM 976 C C . GLU A 1 121 ? -0.128 -9.727 8.68 1 83.56 121 GLU A C 1
ATOM 978 O O . GLU A 1 121 ? -0.105 -10.602 7.812 1 83.56 121 GLU A O 1
ATOM 983 N N . LEU A 1 122 ? -0.017 -8.5 8.453 1 85.5 122 LEU A N 1
ATOM 984 C CA . LEU A 1 122 ? 0.287 -8.094 7.082 1 85.5 122 LEU A CA 1
ATOM 985 C C . LEU A 1 122 ? 1.626 -8.664 6.633 1 85.5 122 LEU A C 1
ATOM 987 O O . LEU A 1 122 ? 2.59 -8.68 7.398 1 85.5 122 LEU A O 1
ATOM 991 N N . ALA A 1 123 ? 1.629 -9.133 5.402 1 89.56 123 ALA A N 1
ATOM 992 C CA . ALA A 1 123 ? 2.838 -9.742 4.852 1 89.56 123 ALA A CA 1
ATOM 993 C C . ALA A 1 123 ? 4.004 -8.758 4.875 1 89.56 123 ALA A C 1
ATOM 995 O O . ALA A 1 123 ? 5.152 -9.156 5.094 1 89.56 123 ALA A O 1
ATOM 996 N N . LEU A 1 124 ? 3.727 -7.512 4.68 1 86.56 124 LEU A N 1
ATOM 997 C CA . LEU A 1 124 ? 4.762 -6.488 4.613 1 86.56 124 LEU A CA 1
ATOM 998 C C . LEU A 1 124 ? 5.508 -6.383 5.938 1 86.56 124 LEU A C 1
ATOM 1000 O O . LEU A 1 124 ? 6.668 -5.961 5.973 1 86.56 124 LEU A O 1
ATOM 1004 N N . SER A 1 125 ? 4.844 -6.723 6.973 1 80.12 125 SER A N 1
ATOM 1005 C CA . SER A 1 125 ? 5.461 -6.652 8.297 1 80.12 125 SER A CA 1
ATOM 1006 C C . SER A 1 125 ? 6.625 -7.625 8.414 1 80.12 125 SER A C 1
ATOM 1008 O O . SER A 1 125 ? 7.48 -7.477 9.289 1 80.12 125 SER A O 1
ATOM 1010 N N . ARG A 1 126 ? 6.633 -8.578 7.512 1 80.56 126 ARG A N 1
ATOM 1011 C CA . ARG A 1 126 ? 7.711 -9.562 7.559 1 80.56 126 ARG A CA 1
ATOM 1012 C C . ARG A 1 126 ? 8.727 -9.312 6.449 1 80.56 126 ARG A C 1
ATOM 1014 O O . ARG A 1 126 ? 9.586 -10.156 6.184 1 80.56 126 ARG A O 1
ATOM 1021 N N . SER A 1 127 ? 8.281 -8.078 5.605 1 72.62 127 SER A N 1
ATOM 1022 C CA . SER A 1 127 ? 9.227 -7.727 4.551 1 72.62 127 SER A CA 1
ATOM 1023 C C . SER A 1 127 ? 10.5 -7.129 5.137 1 72.62 127 SER A C 1
ATOM 1025 O O . SER A 1 127 ? 10.484 -6.574 6.238 1 72.62 127 SER A O 1
ATOM 1027 N N . PRO A 1 128 ? 11.609 -6.715 4.219 1 55.38 128 PRO A N 1
ATOM 1028 C CA . PRO A 1 128 ? 12.992 -7.051 3.854 1 55.38 128 PRO A CA 1
ATOM 1029 C C . PRO A 1 128 ? 13.617 -8.07 4.801 1 55.38 128 PRO A C 1
ATOM 1031 O O . PRO A 1 128 ? 14.789 -8.422 4.641 1 55.38 128 PRO A O 1
ATOM 1034 N N . GLY A 1 129 ? 12.891 -8.992 5.477 1 50.03 129 GLY A N 1
ATOM 1035 C CA . GLY A 1 129 ? 13.188 -10.266 6.109 1 50.03 129 GLY A CA 1
ATOM 1036 C C . GLY A 1 129 ? 13.328 -10.164 7.613 1 50.03 129 GLY A C 1
ATOM 1037 O O . GLY A 1 129 ? 12.422 -9.695 8.305 1 50.03 129 GLY A O 1
ATOM 1038 N N . ARG A 1 130 ? 14.656 -10.547 7.996 1 45.72 130 ARG A N 1
ATOM 1039 C CA . ARG A 1 130 ? 15.047 -11.031 9.32 1 45.72 130 ARG A CA 1
ATOM 1040 C C . ARG A 1 130 ? 15.188 -9.875 10.305 1 45.72 130 ARG A C 1
ATOM 1042 O O . ARG A 1 130 ? 16.266 -9.289 10.438 1 45.72 130 ARG A O 1
ATOM 1049 N N . LEU A 1 131 ? 14.062 -9.109 10.188 1 47.12 131 LEU A N 1
ATOM 1050 C CA . LEU A 1 131 ? 14.133 -8.148 11.289 1 47.12 131 LEU A CA 1
ATOM 1051 C C . LEU A 1 131 ? 14.578 -8.836 12.57 1 47.12 131 LEU A C 1
ATOM 1053 O O . LEU A 1 131 ? 14.328 -10.023 12.766 1 47.12 131 LEU A O 1
ATOM 1057 N N . HIS A 1 132 ? 15.242 -8.102 13.25 1 44.69 132 HIS A N 1
ATOM 1058 C CA . HIS A 1 132 ? 15.633 -8.602 14.562 1 44.69 132 HIS A CA 1
ATOM 1059 C C . HIS A 1 132 ? 14.422 -9.094 15.352 1 44.69 132 HIS A C 1
ATOM 1061 O O . HIS A 1 132 ? 13.453 -8.367 15.523 1 44.69 132 HIS A O 1
ATOM 1067 N N . GLY A 1 133 ? 14.375 -10.32 15.461 1 48.59 133 GLY A N 1
ATOM 1068 C CA . GLY A 1 133 ? 13.391 -10.961 16.328 1 48.59 133 GLY A CA 1
ATOM 1069 C C . GLY A 1 133 ? 12.227 -11.57 15.562 1 48.59 133 GLY A C 1
ATOM 1070 O O . GLY A 1 133 ? 11.344 -12.188 16.156 1 48.59 133 GLY A O 1
ATOM 1071 N N . THR A 1 134 ? 12.039 -11.039 14.344 1 52.16 134 THR A N 1
ATOM 1072 C CA . THR A 1 134 ? 10.805 -11.398 13.648 1 52.16 134 THR A CA 1
ATOM 1073 C C . THR A 1 134 ? 10.805 -12.875 13.273 1 52.16 134 THR A C 1
ATOM 1075 O O . THR A 1 134 ? 11.867 -13.492 13.156 1 52.16 134 THR A O 1
ATOM 1078 N N . LYS A 1 135 ? 9.547 -13.656 13.477 1 58.28 135 LYS A N 1
ATOM 1079 C CA . LYS A 1 135 ? 9.109 -15 13.094 1 58.28 135 LYS A CA 1
ATOM 1080 C C . LYS A 1 135 ? 9.523 -15.328 11.664 1 58.28 135 LYS A C 1
ATOM 1082 O O . LYS A 1 135 ? 9.125 -16.359 11.109 1 58.28 135 LYS A O 1
ATOM 1087 N N . PHE A 1 136 ? 10.539 -14.852 11.062 1 67.94 136 PHE A N 1
ATOM 1088 C CA . PHE A 1 136 ? 10.953 -15.156 9.695 1 67.94 136 PHE A CA 1
ATOM 1089 C C . PHE A 1 136 ? 9.773 -15.078 8.742 1 67.94 136 PHE A C 1
ATOM 1091 O O . PHE A 1 136 ? 8.727 -14.539 9.078 1 67.94 136 PHE A O 1
ATOM 1098 N N . GLN A 1 137 ? 9.867 -15.438 7.5 1 81.31 137 GLN A N 1
ATOM 1099 C CA . GLN A 1 137 ? 8.852 -15.344 6.453 1 81.31 137 GLN A CA 1
ATOM 1100 C C . GLN A 1 137 ? 8.039 -16.625 6.367 1 81.31 137 GLN A C 1
ATOM 1102 O O . GLN A 1 137 ? 7.484 -16.953 5.312 1 81.31 137 GLN A O 1
ATOM 1107 N N . PHE A 1 138 ? 7.938 -17.344 7.559 1 88.25 138 PHE A N 1
ATOM 1108 C CA . PHE A 1 138 ? 7.109 -18.547 7.625 1 88.25 138 PHE A CA 1
ATOM 1109 C C . PHE A 1 138 ? 5.656 -18.188 7.91 1 88.25 138 PHE A C 1
ATOM 1111 O O . PHE A 1 138 ? 5.379 -17.281 8.703 1 88.25 138 PHE A O 1
ATOM 1118 N N . PRO A 1 139 ? 4.809 -18.922 7.277 1 92.06 139 PRO A N 1
ATOM 1119 C CA . PRO A 1 139 ? 3.402 -18.688 7.613 1 92.06 139 PRO A CA 1
ATOM 1120 C C . PRO A 1 139 ? 3.031 -19.203 9 1 92.06 139 PRO A C 1
ATOM 1122 O O . PRO A 1 139 ? 3.764 -20.016 9.578 1 92.06 139 PRO A O 1
ATOM 1125 N N . ASP A 1 140 ? 1.905 -18.703 9.547 1 90.06 140 ASP A N 1
ATOM 1126 C CA . ASP A 1 140 ? 1.412 -19.141 10.852 1 90.06 140 ASP A CA 1
ATOM 1127 C C . ASP A 1 140 ? 0.462 -20.328 10.711 1 90.06 140 ASP A C 1
ATOM 1129 O O . ASP A 1 140 ? 0.349 -21.156 11.625 1 90.06 140 ASP A O 1
ATOM 1133 N N . SER A 1 141 ? -0.247 -20.359 9.562 1 92.06 141 SER A N 1
ATOM 1134 C CA . SER A 1 141 ? -1.223 -21.422 9.359 1 92.06 141 SER A CA 1
ATOM 1135 C C . SER A 1 141 ? -1.443 -21.703 7.875 1 92.06 141 SER A C 1
ATOM 1137 O O . SER A 1 141 ? -1 -20.922 7.023 1 92.06 141 SER A O 1
ATOM 1139 N N . PHE A 1 142 ? -1.989 -22.875 7.629 1 94.94 142 PHE A N 1
ATOM 1140 C CA . PHE A 1 142 ? -2.512 -23.219 6.312 1 94.94 142 PHE A CA 1
ATOM 1141 C C . PHE A 1 142 ? -4.035 -23.156 6.301 1 94.94 142 PHE A C 1
ATOM 1143 O O . PHE A 1 142 ? -4.672 -23.266 7.352 1 94.94 142 PHE A O 1
ATOM 1150 N N . LEU A 1 143 ? -4.598 -22.938 5.121 1 95.06 143 LEU A N 1
ATOM 1151 C CA . LEU A 1 143 ? -6.051 -22.891 4.98 1 95.06 143 LEU A CA 1
ATOM 1152 C C . LEU A 1 143 ? -6.516 -23.797 3.852 1 95.06 143 LEU A C 1
ATOM 1154 O O . LEU A 1 143 ? -5.828 -23.938 2.838 1 95.06 143 LEU A O 1
ATOM 1158 N N . PHE A 1 144 ? -7.648 -24.469 4.113 1 95.88 144 PHE A N 1
ATOM 1159 C CA . PHE A 1 144 ? -8.438 -25.109 3.07 1 95.88 144 PHE A CA 1
ATOM 1160 C C . PHE A 1 144 ? -9.633 -24.25 2.684 1 95.88 144 PHE A C 1
ATOM 1162 O O . PHE A 1 144 ? -10.555 -24.062 3.479 1 95.88 144 PHE A O 1
ATOM 1169 N N . ASN A 1 145 ? -9.617 -23.766 1.465 1 95.06 145 ASN A N 1
ATOM 1170 C CA . ASN A 1 145 ? -10.734 -22.953 1.001 1 95.06 145 ASN A CA 1
ATOM 1171 C C . ASN A 1 145 ? -11.07 -21.844 1.997 1 95.06 145 ASN A C 1
ATOM 1173 O O . ASN A 1 145 ? -12.242 -21.641 2.316 1 95.06 145 ASN A O 1
ATOM 1177 N N . GLY A 1 146 ? -10.055 -21.219 2.52 1 90.81 146 GLY A N 1
ATOM 1178 C CA . GLY A 1 146 ? -10.219 -20.078 3.41 1 90.81 146 GLY A CA 1
ATOM 1179 C C . GLY A 1 146 ? -10.516 -20.484 4.844 1 90.81 146 GLY A C 1
ATOM 1180 O O . GLY A 1 146 ? -10.648 -19.625 5.719 1 90.81 146 GLY A O 1
ATOM 1181 N N . LYS A 1 147 ? -10.531 -21.766 5.168 1 89.31 147 LYS A N 1
ATOM 1182 C CA . LYS A 1 147 ? -10.852 -22.25 6.508 1 89.31 147 LYS A CA 1
ATOM 1183 C C . LYS A 1 147 ? -9.656 -22.953 7.145 1 89.31 147 LYS A C 1
ATOM 1185 O O . LYS A 1 147 ? -8.906 -23.641 6.457 1 89.31 147 LYS A O 1
ATOM 1190 N N . GLY A 1 148 ? -9.484 -22.703 8.414 1 87 148 GLY A N 1
ATOM 1191 C CA . GLY A 1 148 ? -8.43 -23.391 9.148 1 87 148 GLY A CA 1
ATOM 1192 C C . GLY A 1 148 ? -8.383 -23 10.617 1 87 148 GLY A C 1
ATOM 1193 O O . GLY A 1 148 ? -8.773 -21.891 10.984 1 87 148 GLY A O 1
ATOM 1194 N N . ARG A 1 149 ? -7.973 -23.922 11.414 1 83.12 149 ARG A N 1
ATOM 1195 C CA . ARG A 1 149 ? -7.789 -23.656 12.836 1 83.12 149 ARG A CA 1
ATOM 1196 C C . ARG A 1 149 ? -6.367 -23.188 13.133 1 83.12 149 ARG A C 1
ATOM 1198 O O . ARG A 1 149 ? -5.418 -23.609 12.469 1 83.12 149 ARG A O 1
ATOM 1205 N N . TYR A 1 150 ? -6.375 -22.219 14 1 79.56 150 TYR A N 1
ATOM 1206 C CA . TYR A 1 150 ? -5.102 -21.641 14.398 1 79.56 150 TYR A CA 1
ATOM 1207 C C . TYR A 1 150 ? -4.852 -21.859 15.891 1 79.56 150 TYR A C 1
ATOM 1209 O O . TYR A 1 150 ? -5.715 -21.562 16.719 1 79.56 150 TYR A O 1
ATOM 1217 N N . LYS A 1 151 ? -3.768 -22.547 16.219 1 68.88 151 LYS A N 1
ATOM 1218 C CA . LYS A 1 151 ? -3.422 -22.984 17.562 1 68.88 151 LYS A CA 1
ATOM 1219 C C . LYS A 1 151 ? -3.512 -21.828 18.547 1 68.88 151 LYS A C 1
ATOM 1221 O O . LYS A 1 151 ? -3.904 -22.016 19.703 1 68.88 151 LYS A O 1
ATOM 1226 N N . ALA A 1 152 ? -3.062 -20.703 18.109 1 64.69 152 ALA A N 1
ATOM 1227 C CA . ALA A 1 152 ? -2.984 -19.594 19.047 1 64.69 152 ALA A CA 1
ATOM 1228 C C . ALA A 1 152 ? -4.363 -18.984 19.312 1 64.69 152 ALA A C 1
ATOM 1230 O O . ALA A 1 152 ? -4.508 -18.078 20.125 1 64.69 152 ALA A O 1
ATOM 1231 N N . SER A 1 153 ? -5.312 -19.453 18.656 1 60.62 153 SER A N 1
ATOM 1232 C CA . SER A 1 153 ? -6.66 -18.938 18.828 1 60.62 153 SER A CA 1
ATOM 1233 C C . SER A 1 153 ? -7.613 -20.016 19.328 1 60.62 153 SER A C 1
ATOM 1235 O O . SER A 1 153 ? -7.562 -21.156 18.875 1 60.62 153 SER A O 1
ATOM 1237 N N . ASP A 1 154 ? -8.344 -19.719 20.312 1 58.69 154 ASP A N 1
ATOM 1238 C CA . ASP A 1 154 ? -9.305 -20.656 20.891 1 58.69 154 ASP A CA 1
ATOM 1239 C C . ASP A 1 154 ? -10.594 -20.688 20.062 1 58.69 154 ASP A C 1
ATOM 1241 O O . ASP A 1 154 ? -11.531 -21.406 20.406 1 58.69 154 ASP A O 1
ATOM 1245 N N . THR A 1 155 ? -10.508 -19.922 19.078 1 57.28 155 THR A N 1
ATOM 1246 C CA . THR A 1 155 ? -11.75 -19.859 18.312 1 57.28 155 THR A CA 1
ATOM 1247 C C . THR A 1 155 ? -11.953 -21.125 17.484 1 57.28 155 THR A C 1
ATOM 1249 O O . THR A 1 155 ? -11.008 -21.609 16.859 1 57.28 155 THR A O 1
ATOM 1252 N N . ILE A 1 156 ? -13.102 -21.672 17.719 1 60.38 156 ILE A N 1
ATOM 1253 C CA . ILE A 1 156 ? -13.406 -22.906 16.984 1 60.38 156 ILE A CA 1
ATOM 1254 C C . ILE A 1 156 ? -13.914 -22.578 15.586 1 60.38 156 ILE A C 1
ATOM 1256 O O . ILE A 1 156 ? -14.992 -21.984 15.43 1 60.38 156 ILE A O 1
ATOM 1260 N N . ILE A 1 157 ? -13.047 -22.641 14.617 1 68.19 157 ILE A N 1
ATOM 1261 C CA . ILE A 1 157 ? -13.422 -22.5 13.219 1 68.19 157 ILE A CA 1
ATOM 1262 C C . ILE A 1 157 ? -13.742 -23.859 12.617 1 68.19 157 ILE A C 1
ATOM 1264 O O . ILE A 1 157 ? -13.086 -24.859 12.945 1 68.19 157 ILE A O 1
ATOM 1268 N N . ASN A 1 158 ? -14.766 -23.812 11.773 1 78.69 158 ASN A N 1
ATOM 1269 C CA . ASN A 1 158 ? -15.195 -25.062 11.133 1 78.69 158 ASN A CA 1
ATOM 1270 C C . ASN A 1 158 ? -14.172 -25.547 10.109 1 78.69 158 ASN A C 1
ATOM 1272 O O . ASN A 1 158 ? -13.57 -24.734 9.398 1 78.69 158 ASN A O 1
ATOM 1276 N N . THR A 1 159 ? -14.031 -26.828 10.156 1 86.81 159 THR A N 1
ATOM 1277 C CA . THR A 1 159 ? -13.164 -27.484 9.18 1 86.81 159 THR A CA 1
ATOM 1278 C C . THR A 1 159 ? -13.859 -27.594 7.824 1 86.81 159 THR A C 1
ATOM 1280 O O . THR A 1 159 ? -15.078 -27.75 7.75 1 86.81 159 THR A O 1
ATOM 1283 N N . GLN A 1 160 ? -13.117 -27.406 6.77 1 93.69 160 GLN A N 1
ATOM 1284 C CA . GLN A 1 160 ? -13.664 -27.594 5.43 1 93.69 160 GLN A CA 1
ATOM 1285 C C . GLN A 1 160 ? -14.148 -29.031 5.238 1 93.69 160 GLN A C 1
ATOM 1287 O O . GLN A 1 160 ? -13.469 -29.984 5.625 1 93.69 160 GLN A O 1
ATOM 1292 N N . VAL A 1 161 ? -15.391 -29.156 4.691 1 96.38 161 VAL A N 1
ATOM 1293 C CA . VAL A 1 161 ? -15.969 -30.469 4.453 1 96.38 161 VAL A CA 1
ATOM 1294 C C . VAL A 1 161 ? -16.25 -30.656 2.965 1 96.38 161 VAL A C 1
ATOM 1296 O O . VAL A 1 161 ? -16.859 -29.781 2.332 1 96.38 161 VAL A O 1
ATOM 1299 N N . PHE A 1 162 ? -15.797 -31.75 2.428 1 97.88 162 PHE A N 1
ATOM 1300 C CA . PHE A 1 162 ? -16.125 -32.156 1.069 1 97.88 162 PHE A CA 1
ATOM 1301 C C . PHE A 1 162 ? -17.062 -33.375 1.084 1 97.88 162 PHE A C 1
ATOM 1303 O O . PHE A 1 162 ? -16.688 -34.438 1.515 1 97.88 162 PHE A O 1
ATOM 1310 N N . ARG A 1 163 ? -18.203 -33.156 0.542 1 98.06 163 ARG A N 1
ATOM 1311 C CA . ARG A 1 163 ? -19.234 -34.188 0.606 1 98.06 163 ARG A CA 1
ATOM 1312 C C . ARG A 1 163 ? -19.234 -35.031 -0.665 1 98.06 163 ARG A C 1
ATOM 1314 O O . ARG A 1 163 ? -19.125 -34.5 -1.77 1 98.06 163 ARG A O 1
ATOM 1321 N N . VAL A 1 164 ? -19.375 -36.375 -0.459 1 98.5 164 VAL A N 1
ATOM 1322 C CA . VAL A 1 164 ? -19.359 -37.281 -1.593 1 98.5 164 VAL A CA 1
ATOM 1323 C C . VAL A 1 164 ? -20.391 -38.406 -1.379 1 98.5 164 VAL A C 1
ATOM 1325 O O . VAL A 1 164 ? -20.859 -38.625 -0.255 1 98.5 164 VAL A O 1
ATOM 1328 N N . LYS A 1 165 ? -20.734 -39 -2.461 1 98 165 LYS A N 1
ATOM 1329 C CA . LYS A 1 165 ? -21.594 -40.188 -2.439 1 98 165 LYS A CA 1
ATOM 1330 C C . LYS A 1 165 ? -20.797 -41.469 -2.701 1 98 165 LYS A C 1
ATOM 1332 O O . LYS A 1 165 ? -19.922 -41.469 -3.568 1 98 165 LYS A O 1
ATOM 1337 N N . ARG A 1 166 ? -21.078 -42.531 -1.953 1 97.81 166 ARG A N 1
ATOM 1338 C CA . ARG A 1 166 ? -20.375 -43.781 -2.145 1 97.81 166 ARG A CA 1
ATOM 1339 C C . ARG A 1 166 ? -20.641 -44.344 -3.533 1 97.81 166 ARG A C 1
ATOM 1341 O O . ARG A 1 166 ? -21.766 -44.281 -4.039 1 97.81 166 ARG A O 1
ATOM 1348 N N . GLY A 1 167 ? -19.594 -44.906 -4.164 1 97.75 167 GLY A N 1
ATOM 1349 C CA . GLY A 1 167 ? -19.75 -45.625 -5.414 1 97.75 167 GLY A CA 1
ATOM 1350 C C . GLY A 1 167 ? -19.547 -44.75 -6.641 1 97.75 167 GLY A C 1
ATOM 1351 O O . GLY A 1 167 ? -19.875 -45.156 -7.758 1 97.75 167 GLY A O 1
ATOM 1352 N N . TYR A 1 168 ? -19.109 -43.594 -6.449 1 98.38 168 TYR A N 1
ATOM 1353 C CA . TYR A 1 168 ? -18.859 -42.688 -7.559 1 98.38 168 TYR A CA 1
ATOM 1354 C C . TYR A 1 168 ? -17.422 -42.188 -7.566 1 98.38 168 TYR A C 1
ATOM 1356 O O . TYR A 1 168 ? -16.688 -42.375 -6.586 1 98.38 168 TYR A O 1
ATOM 1364 N N . ARG A 1 169 ? -17.016 -41.656 -8.695 1 98.31 169 ARG A N 1
ATOM 1365 C CA . ARG A 1 169 ? -15.68 -41.094 -8.875 1 98.31 169 ARG A CA 1
ATOM 1366 C C . ARG A 1 169 ? -15.742 -39.594 -9.016 1 98.31 169 ARG A C 1
ATOM 1368 O O . ARG A 1 169 ? -16.375 -39.062 -9.93 1 98.31 169 ARG A O 1
ATOM 1375 N N . TYR A 1 170 ? -15.008 -38.906 -8.094 1 98.62 170 TYR A N 1
ATOM 1376 C CA . TYR A 1 170 ? -15.055 -37.438 -8.047 1 98.62 170 TYR A CA 1
ATOM 1377 C C . TYR A 1 170 ? -13.719 -36.844 -8.492 1 98.62 170 TYR A C 1
ATOM 1379 O O . TYR A 1 170 ? -12.664 -37.219 -7.977 1 98.62 170 TYR A O 1
ATOM 1387 N N . ARG A 1 171 ? -13.773 -36 -9.445 1 98.38 171 ARG A N 1
ATOM 1388 C CA . ARG A 1 171 ? -12.602 -35.188 -9.766 1 98.38 171 ARG A CA 1
ATOM 1389 C C . ARG A 1 171 ? -12.422 -34.062 -8.75 1 98.38 171 ARG A C 1
ATOM 1391 O O . ARG A 1 171 ? -13.352 -33.312 -8.484 1 98.38 171 ARG A O 1
ATOM 1398 N N . PHE A 1 172 ? -11.281 -34 -8.195 1 98.69 172 PHE A N 1
ATOM 1399 C CA . PHE A 1 172 ? -10.859 -32.906 -7.328 1 98.69 172 PHE A CA 1
ATOM 1400 C C . PHE A 1 172 ? -9.836 -32.031 -8.031 1 98.69 172 PHE A C 1
ATOM 1402 O O . PHE A 1 172 ? -8.945 -32.531 -8.719 1 98.69 172 PHE A O 1
ATOM 1409 N N . ARG A 1 173 ? -10.031 -30.734 -7.969 1 98.5 173 ARG A N 1
ATOM 1410 C CA . ARG A 1 173 ? -9.078 -29.75 -8.477 1 98.5 173 ARG A CA 1
ATOM 1411 C C . ARG A 1 173 ? -8.383 -29.016 -7.336 1 98.5 173 ARG A C 1
ATOM 1413 O O . ARG A 1 173 ? -9.016 -28.281 -6.586 1 98.5 173 ARG A O 1
ATOM 1420 N N . MET A 1 174 ? -7.117 -29.219 -7.215 1 98.75 174 MET A N 1
ATOM 1421 C CA . MET A 1 174 ? -6.363 -28.594 -6.129 1 98.75 174 MET A CA 1
ATOM 1422 C C . MET A 1 174 ? -5.484 -27.469 -6.652 1 98.75 174 MET A C 1
ATOM 1424 O O . MET A 1 174 ? -4.711 -27.656 -7.594 1 98.75 174 MET A O 1
ATOM 1428 N N . VAL A 1 175 ? -5.645 -26.312 -6.09 1 98.62 175 VAL A N 1
ATOM 1429 C CA . VAL A 1 175 ? -4.797 -25.156 -6.355 1 98.62 175 VAL A CA 1
ATOM 1430 C C . VAL A 1 175 ? -3.934 -24.844 -5.133 1 98.62 175 VAL A C 1
ATOM 1432 O O . VAL A 1 175 ? -4.453 -24.672 -4.027 1 98.62 175 VAL A O 1
ATOM 1435 N N . ASN A 1 176 ? -2.645 -24.891 -5.328 1 98.62 176 ASN A N 1
ATOM 1436 C CA . ASN A 1 176 ? -1.735 -24.438 -4.277 1 98.62 176 ASN A CA 1
ATOM 1437 C C . ASN A 1 176 ? -1.42 -22.953 -4.41 1 98.62 176 ASN A C 1
ATOM 1439 O O . ASN A 1 176 ? -0.534 -22.562 -5.172 1 98.62 176 ASN A O 1
ATOM 1443 N N . SER A 1 177 ? -2.029 -22.141 -3.617 1 98.25 177 SER A N 1
ATOM 1444 C CA . SER A 1 177 ? -1.846 -20.688 -3.674 1 98.25 177 SER A CA 1
ATOM 1445 C C . SER A 1 177 ? -0.881 -20.219 -2.594 1 98.25 177 SER A C 1
ATOM 1447 O O . SER A 1 177 ? -0.988 -19.078 -2.113 1 98.25 177 SER A O 1
ATOM 1449 N N . PHE A 1 178 ? 0.005 -21.109 -2.182 1 97.94 178 PHE A N 1
ATOM 1450 C CA . PHE A 1 178 ? 1.029 -20.703 -1.227 1 97.94 178 PHE A CA 1
ATOM 1451 C C . PHE A 1 178 ? 1.845 -19.547 -1.771 1 97.94 178 PHE A C 1
ATOM 1453 O O . PHE A 1 178 ? 1.888 -19.312 -2.982 1 97.94 178 PHE A O 1
ATOM 1460 N N . CYS A 1 179 ? 2.441 -18.812 -0.814 1 97.12 179 CYS A N 1
ATOM 1461 C CA . CYS A 1 179 ? 3.311 -17.703 -1.18 1 97.12 179 CYS A CA 1
ATOM 1462 C C . CYS A 1 179 ? 4.703 -17.875 -0.588 1 97.12 179 CYS A C 1
ATOM 1464 O O . CYS A 1 179 ? 5.668 -17.281 -1.069 1 97.12 179 CYS A O 1
ATOM 1466 N N . THR A 1 180 ? 4.824 -18.609 0.473 1 94.81 180 THR A N 1
ATOM 1467 C CA . THR A 1 180 ? 6.07 -18.75 1.223 1 94.81 180 THR A CA 1
ATOM 1468 C C . THR A 1 180 ? 6.883 -19.938 0.702 1 94.81 180 THR A C 1
ATOM 1470 O O . THR A 1 180 ? 6.496 -20.578 -0.275 1 94.81 180 THR A O 1
ATOM 1473 N N . THR A 1 181 ? 7.957 -20.219 1.37 1 93.56 181 THR A N 1
ATOM 1474 C CA . THR A 1 181 ? 8.891 -21.234 0.902 1 93.56 181 THR A CA 1
ATOM 1475 C C . THR A 1 181 ? 8.445 -22.625 1.362 1 93.56 181 THR A C 1
ATOM 1477 O O . THR A 1 181 ? 9.148 -23.609 1.129 1 93.56 181 THR A O 1
ATOM 1480 N N . CYS A 1 182 ? 7.293 -22.703 1.923 1 94.62 182 CYS A N 1
ATOM 1481 C CA . CYS A 1 182 ? 6.824 -23.984 2.43 1 94.62 182 CYS A CA 1
ATOM 1482 C C . CYS A 1 182 ? 6.363 -24.891 1.291 1 94.62 182 CYS A C 1
ATOM 1484 O O . CYS A 1 182 ? 5.711 -24.422 0.353 1 94.62 182 CYS A O 1
ATOM 1486 N N . SER A 1 183 ? 6.742 -26.109 1.391 1 94.88 183 SER A N 1
ATOM 1487 C CA . SER A 1 183 ? 6.074 -27.156 0.627 1 94.88 183 SER A CA 1
ATOM 1488 C C . SER A 1 183 ? 4.961 -27.812 1.44 1 94.88 183 SER A C 1
ATOM 1490 O O . SER A 1 183 ? 4.945 -27.703 2.67 1 94.88 183 SER A O 1
ATOM 1492 N N . SER A 1 184 ? 4.066 -28.391 0.694 1 95.5 184 SER A N 1
ATOM 1493 C CA . SER A 1 184 ? 2.975 -29.078 1.382 1 95.5 184 SER A CA 1
ATOM 1494 C C . SER A 1 184 ? 2.824 -30.516 0.9 1 95.5 184 SER A C 1
ATOM 1496 O O . SER A 1 184 ? 3.193 -30.828 -0.231 1 95.5 184 SER A O 1
ATOM 1498 N N . ILE A 1 185 ? 2.373 -31.328 1.77 1 95.75 185 ILE A N 1
ATOM 1499 C CA . ILE A 1 185 ? 1.994 -32.688 1.418 1 95.75 185 ILE A CA 1
ATOM 1500 C C . ILE A 1 185 ? 0.524 -32.938 1.757 1 95.75 185 ILE A C 1
ATOM 1502 O O . ILE A 1 185 ? 0.086 -32.656 2.875 1 95.75 185 ILE A O 1
ATOM 1506 N N . LEU A 1 186 ? -0.233 -33.312 0.797 1 97.31 186 LEU A N 1
ATOM 1507 C CA . LEU A 1 186 ? -1.656 -33.594 0.95 1 97.31 186 LEU A CA 1
ATOM 1508 C C . LEU A 1 186 ? -1.913 -35.125 0.962 1 97.31 186 LEU A C 1
ATOM 1510 O O . LEU A 1 186 ? -1.428 -35.844 0.09 1 97.31 186 LEU A O 1
ATOM 1514 N N . THR A 1 187 ? -2.656 -35.562 1.966 1 96.44 187 THR A N 1
ATOM 1515 C CA . THR A 1 187 ? -3.07 -36.938 2.088 1 96.44 187 THR A CA 1
ATOM 1516 C C . THR A 1 187 ? -4.555 -37.031 2.438 1 96.44 187 THR A C 1
ATOM 1518 O O . THR A 1 187 ? -5.07 -36.219 3.205 1 96.44 187 THR A O 1
ATOM 1521 N N . ILE A 1 188 ? -5.191 -38 1.87 1 96.69 188 ILE A N 1
ATOM 1522 C CA . ILE A 1 188 ? -6.582 -38.281 2.213 1 96.69 188 ILE A CA 1
ATOM 1523 C C . ILE A 1 188 ? -6.684 -39.688 2.801 1 96.69 188 ILE A C 1
ATOM 1525 O O . ILE A 1 188 ? -6.395 -40.688 2.121 1 96.69 188 ILE A O 1
ATOM 1529 N N . GLU A 1 189 ? -7.141 -39.719 4.012 1 95.31 189 GLU A N 1
ATOM 1530 C CA . GLU A 1 189 ? -7.215 -40.969 4.77 1 95.31 189 GLU A CA 1
ATOM 1531 C C . GLU A 1 189 ? -8.008 -42.031 4.012 1 95.31 189 GLU A C 1
ATOM 1533 O O . GLU A 1 189 ? -9.141 -41.781 3.592 1 95.31 189 GLU A O 1
ATOM 1538 N N . GLY A 1 190 ? -7.371 -43.156 3.789 1 93.88 190 GLY A N 1
ATOM 1539 C CA . GLY A 1 190 ? -8.039 -44.312 3.246 1 93.88 190 GLY A CA 1
ATOM 1540 C C . GLY A 1 190 ? -8.281 -44.25 1.752 1 93.88 190 GLY A C 1
ATOM 1541 O O . GLY A 1 190 ? -8.969 -45.094 1.179 1 93.88 190 GLY A O 1
ATOM 1542 N N . HIS A 1 191 ? -7.797 -43.219 1.097 1 96.56 191 HIS A N 1
ATOM 1543 C CA . HIS A 1 191 ? -8.078 -43.062 -0.323 1 96.56 191 HIS A CA 1
ATOM 1544 C C . HIS A 1 191 ? -6.801 -42.812 -1.113 1 96.56 191 HIS A C 1
ATOM 1546 O O . HIS A 1 191 ? -5.906 -42.094 -0.641 1 96.56 191 HIS A O 1
ATOM 1552 N N . ASN A 1 192 ? -6.746 -43.406 -2.281 1 96 192 ASN A N 1
ATOM 1553 C CA . ASN A 1 192 ? -5.711 -43.062 -3.252 1 96 192 ASN A CA 1
ATOM 1554 C C . ASN A 1 192 ? -6.133 -41.906 -4.133 1 96 192 ASN A C 1
ATOM 1556 O O . ASN A 1 192 ? -7.324 -41.625 -4.262 1 96 192 ASN A O 1
ATOM 1560 N N . LEU A 1 193 ? -5.137 -41.312 -4.688 1 98.06 193 LEU A N 1
ATOM 1561 C CA . LEU A 1 193 ? -5.344 -40.188 -5.594 1 98.06 193 LEU A CA 1
ATOM 1562 C C . LEU A 1 193 ? -4.883 -40.531 -7.004 1 98.06 193 LEU A C 1
ATOM 1564 O O . LEU A 1 193 ? -3.691 -40.75 -7.234 1 98.06 193 LEU A O 1
ATOM 1568 N N . THR A 1 194 ? -5.797 -40.594 -7.902 1 98.69 194 THR A N 1
ATOM 1569 C CA . THR A 1 194 ? -5.43 -40.781 -9.305 1 98.69 194 THR A CA 1
ATOM 1570 C C . THR A 1 194 ? -5.223 -39.438 -10 1 98.69 194 THR A C 1
ATOM 1572 O O . THR A 1 194 ? -6.191 -38.781 -10.414 1 98.69 194 THR A O 1
ATOM 1575 N N . VAL A 1 195 ? -3.979 -39.094 -10.18 1 98.75 195 VAL A N 1
ATOM 1576 C CA . VAL A 1 195 ? -3.645 -37.781 -10.766 1 98.75 195 VAL A CA 1
ATOM 1577 C C . VAL A 1 195 ? -3.902 -37.812 -12.266 1 98.75 195 VAL A C 1
ATOM 1579 O O . VAL A 1 195 ? -3.434 -38.719 -12.969 1 98.75 195 VAL A O 1
ATOM 1582 N N . ILE A 1 196 ? -4.656 -36.75 -12.766 1 98.69 196 ILE A N 1
ATOM 1583 C CA . ILE A 1 196 ? -5.031 -36.812 -14.172 1 98.69 196 ILE A CA 1
ATOM 1584 C C . ILE A 1 196 ? -4.641 -35.531 -14.867 1 98.69 196 ILE A C 1
ATOM 1586 O O . ILE A 1 196 ? -4.809 -35.375 -16.078 1 98.69 196 ILE A O 1
ATOM 1590 N N . ALA A 1 197 ? -4.18 -34.562 -14.156 1 98.62 197 ALA A N 1
ATOM 1591 C CA . ALA A 1 197 ? -3.729 -33.312 -14.75 1 98.62 197 ALA A CA 1
ATOM 1592 C C . ALA A 1 197 ? -2.748 -32.594 -13.828 1 98.62 197 ALA A C 1
ATOM 1594 O O . ALA A 1 197 ? -2.832 -32.688 -12.609 1 98.62 197 ALA A O 1
ATOM 1595 N N . THR A 1 198 ? -1.812 -31.859 -14.398 1 98.44 198 THR A N 1
ATOM 1596 C CA . THR A 1 198 ? -0.884 -30.969 -13.711 1 98.44 198 THR A CA 1
ATOM 1597 C C . THR A 1 198 ? -0.869 -29.594 -14.367 1 98.44 198 THR A C 1
ATOM 1599 O O . THR A 1 198 ? -0.716 -29.484 -15.586 1 98.44 198 THR A O 1
ATOM 1602 N N . ASP A 1 199 ? -1.062 -28.578 -13.562 1 98.69 199 ASP A N 1
ATOM 1603 C CA . ASP A 1 199 ? -1.079 -27.188 -14 1 98.69 199 ASP A CA 1
ATOM 1604 C C . ASP A 1 199 ? -2.098 -26.969 -15.117 1 98.69 199 ASP A C 1
ATOM 1606 O O . ASP A 1 199 ? -1.82 -26.266 -16.094 1 98.69 199 ASP A O 1
ATOM 1610 N N . GLY A 1 200 ? -3.184 -27.688 -14.969 1 98.12 200 GLY A N 1
ATOM 1611 C CA . GLY A 1 200 ? -4.312 -27.484 -15.859 1 98.12 200 GLY A CA 1
ATOM 1612 C C . GLY A 1 200 ? -4.215 -28.297 -17.141 1 98.12 200 GLY A C 1
ATOM 1613 O O . GLY A 1 200 ? -5.09 -28.219 -18 1 98.12 200 GLY A O 1
ATOM 1614 N N . ILE A 1 201 ? -3.223 -29.156 -17.297 1 98.31 201 ILE A N 1
ATOM 1615 C CA . ILE A 1 201 ? -3.031 -29.906 -18.531 1 98.31 201 ILE A CA 1
ATOM 1616 C C . ILE A 1 201 ? -3.064 -31.391 -18.25 1 98.31 201 ILE A C 1
ATOM 1618 O O . ILE A 1 201 ? -2.42 -31.875 -17.297 1 98.31 201 ILE A O 1
ATOM 1622 N N . SER A 1 202 ? -3.693 -32.156 -19.094 1 98.44 202 SER A N 1
ATOM 1623 C CA . SER A 1 202 ? -3.971 -33.594 -18.875 1 98.44 202 SER A CA 1
ATOM 1624 C C . SER A 1 202 ? -2.703 -34.438 -19 1 98.44 202 SER A C 1
ATOM 1626 O O . SER A 1 202 ? -1.89 -34.188 -19.891 1 98.44 202 SER A O 1
ATOM 1628 N N . VAL A 1 203 ? -2.586 -35.344 -18.094 1 98.69 203 VAL A N 1
ATOM 1629 C CA . VAL A 1 203 ? -1.522 -36.344 -18.141 1 98.69 203 VAL A CA 1
ATOM 1630 C C . VAL A 1 203 ? -2.127 -37.75 -18.125 1 98.69 203 VAL A C 1
ATOM 1632 O O . VAL A 1 203 ? -3.299 -37.938 -17.781 1 98.69 203 VAL A O 1
ATOM 1635 N N . LYS A 1 204 ? -1.262 -38.688 -18.562 1 98.44 204 LYS A N 1
ATOM 1636 C CA . LYS A 1 204 ? -1.687 -40.062 -18.344 1 98.44 204 LYS A CA 1
ATOM 1637 C C . LYS A 1 204 ? -1.825 -40.375 -16.859 1 98.44 204 LYS A C 1
ATOM 1639 O O . LYS A 1 204 ? -0.942 -40.031 -16.062 1 98.44 204 LYS A O 1
ATOM 1644 N N . PRO A 1 205 ? -2.938 -40.938 -16.484 1 98.44 205 PRO A N 1
ATOM 1645 C CA . PRO A 1 205 ? -3.244 -41.094 -15.055 1 98.44 205 PRO A CA 1
ATOM 1646 C C . PRO A 1 205 ? -2.199 -41.906 -14.305 1 98.44 205 PRO A C 1
ATOM 1648 O O . PRO A 1 205 ? -1.668 -42.875 -14.844 1 98.44 205 PRO A O 1
ATOM 1651 N N . ILE A 1 206 ? -1.932 -41.562 -13.133 1 97.31 206 ILE A N 1
ATOM 1652 C CA . ILE A 1 206 ? -1.129 -42.344 -12.18 1 97.31 206 ILE A CA 1
ATOM 1653 C C . ILE A 1 206 ? -1.814 -42.344 -10.812 1 97.31 206 ILE A C 1
ATOM 1655 O O . ILE A 1 206 ? -2.545 -41.406 -10.477 1 97.31 206 ILE A O 1
ATOM 1659 N N . ILE A 1 207 ? -1.572 -43.406 -10.07 1 96.88 207 ILE A N 1
ATOM 1660 C CA . ILE A 1 207 ? -2.162 -43.531 -8.742 1 96.88 207 ILE A CA 1
ATOM 1661 C C . ILE A 1 207 ? -1.1 -43.281 -7.676 1 96.88 207 ILE A C 1
ATOM 1663 O O . ILE A 1 207 ? -0.031 -43.875 -7.688 1 96.88 207 ILE A O 1
ATOM 1667 N N . VAL A 1 208 ? -1.381 -42.375 -6.828 1 97.06 208 VAL A N 1
ATOM 1668 C CA . VAL A 1 208 ? -0.474 -42.062 -5.727 1 97.06 208 VAL A CA 1
ATOM 1669 C C . VAL A 1 208 ? -1.254 -42 -4.414 1 97.06 208 VAL A C 1
ATOM 1671 O O . VAL A 1 208 ? -2.486 -42.031 -4.414 1 97.06 208 VAL A O 1
ATOM 1674 N N . ASN A 1 209 ? -0.449 -41.906 -3.328 1 96 209 ASN A N 1
ATOM 1675 C CA . ASN A 1 209 ? -1.063 -41.844 -2.008 1 96 209 ASN A CA 1
ATOM 1676 C C . ASN A 1 209 ? -1.023 -40.406 -1.449 1 96 209 ASN A C 1
ATOM 1678 O O . ASN A 1 209 ? -1.857 -40.031 -0.621 1 96 209 ASN A O 1
ATOM 1682 N N . SER A 1 210 ? -0.044 -39.719 -1.861 1 95.94 210 SER A N 1
ATOM 1683 C CA . SER A 1 210 ? 0.126 -38.344 -1.405 1 95.94 210 SER A CA 1
ATOM 1684 C C . SER A 1 210 ? 0.712 -37.438 -2.506 1 95.94 210 SER A C 1
ATOM 1686 O O . SER A 1 210 ? 1.352 -37.938 -3.434 1 95.94 210 SER A O 1
ATOM 1688 N N . ILE A 1 211 ? 0.454 -36.188 -2.381 1 97 211 ILE A N 1
ATOM 1689 C CA . ILE A 1 211 ? 0.959 -35.219 -3.344 1 97 211 ILE A CA 1
ATOM 1690 C C . ILE A 1 211 ? 1.754 -34.125 -2.615 1 97 211 ILE A C 1
ATOM 1692 O O . ILE A 1 211 ? 1.224 -33.438 -1.736 1 97 211 ILE A O 1
ATOM 1696 N N . ILE A 1 212 ? 3.027 -34.031 -2.938 1 95.88 212 ILE A N 1
ATOM 1697 C CA . ILE A 1 212 ? 3.805 -32.875 -2.51 1 95.88 212 ILE A CA 1
ATOM 1698 C C . ILE A 1 212 ? 3.678 -31.75 -3.545 1 95.88 212 ILE A C 1
ATOM 1700 O O . ILE A 1 212 ? 3.881 -31.969 -4.738 1 95.88 212 ILE A O 1
ATOM 1704 N N . SER A 1 213 ? 3.277 -30.625 -3.088 1 96.94 213 SER A N 1
ATOM 1705 C CA . SER A 1 213 ? 3.053 -29.484 -3.967 1 96.94 213 SER A CA 1
ATOM 1706 C C . SER A 1 213 ? 3.682 -28.219 -3.398 1 96.94 213 SER A C 1
ATOM 1708 O O . SER A 1 213 ? 3.764 -28.047 -2.18 1 96.94 213 SER A O 1
ATOM 1710 N N . VAL A 1 214 ? 4.145 -27.359 -4.293 1 96.5 214 VAL A N 1
ATOM 1711 C CA . VAL A 1 214 ? 4.691 -26.078 -3.902 1 96.5 214 VAL A CA 1
ATOM 1712 C C . VAL A 1 214 ? 3.877 -24.953 -4.543 1 96.5 214 VAL A C 1
ATOM 1714 O O . VAL A 1 214 ? 2.957 -25.219 -5.32 1 96.5 214 VAL A O 1
ATOM 1717 N N . SER A 1 215 ? 4.258 -23.734 -4.211 1 97.62 215 SER A N 1
ATOM 1718 C CA . SER A 1 215 ? 3.506 -22.547 -4.578 1 97.62 215 SER A CA 1
ATOM 1719 C C . SER A 1 215 ? 3.279 -22.469 -6.086 1 97.62 215 SER A C 1
ATOM 1721 O O . SER A 1 215 ? 4.215 -22.641 -6.867 1 97.62 215 SER A O 1
ATOM 1723 N N . GLY A 1 216 ? 2.008 -22.234 -6.461 1 98.44 216 GLY A N 1
ATOM 1724 C CA . GLY A 1 216 ? 1.664 -21.953 -7.848 1 98.44 216 GLY A CA 1
ATOM 1725 C C . GLY A 1 216 ? 1.235 -23.203 -8.609 1 98.44 216 GLY A C 1
ATOM 1726 O O . GLY A 1 216 ? 0.656 -23.094 -9.688 1 98.44 216 GLY A O 1
ATOM 1727 N N . GLU A 1 217 ? 1.462 -24.391 -8.055 1 98.62 217 GLU A N 1
ATOM 1728 C CA . GLU A 1 217 ? 1.132 -25.641 -8.742 1 98.62 217 GLU A CA 1
ATOM 1729 C C . GLU A 1 217 ? -0.346 -25.984 -8.578 1 98.62 217 GLU A C 1
ATOM 1731 O O . GLU A 1 217 ? -0.996 -25.531 -7.641 1 98.62 217 GLU A O 1
ATOM 1736 N N . ARG A 1 218 ? -0.791 -26.75 -9.516 1 98.81 218 ARG A N 1
ATOM 1737 C CA . ARG A 1 218 ? -2.143 -27.297 -9.469 1 98.81 218 ARG A CA 1
ATOM 1738 C C . ARG A 1 218 ? -2.15 -28.766 -9.867 1 98.81 218 ARG A C 1
ATOM 1740 O O . ARG A 1 218 ? -1.419 -29.172 -10.773 1 98.81 218 ARG A O 1
ATOM 1747 N N . TYR A 1 219 ? -3.004 -29.516 -9.219 1 98.75 219 TYR A N 1
ATOM 1748 C CA . TYR A 1 219 ? -3.176 -30.938 -9.523 1 98.75 219 TYR A CA 1
ATOM 1749 C C . TYR A 1 219 ? -4.648 -31.328 -9.508 1 98.75 219 TYR A C 1
ATOM 1751 O O . TYR A 1 219 ? -5.379 -30.969 -8.578 1 98.75 219 TYR A O 1
ATOM 1759 N N . ASP A 1 220 ? -5.023 -32 -10.531 1 98.75 220 ASP A N 1
ATOM 1760 C CA . ASP A 1 220 ? -6.32 -32.656 -10.523 1 98.75 220 ASP A CA 1
ATOM 1761 C C . ASP A 1 220 ? -6.168 -34.156 -10.242 1 98.75 220 ASP A C 1
ATOM 1763 O O . ASP A 1 220 ? -5.281 -34.812 -10.805 1 98.75 220 ASP A O 1
ATOM 1767 N N . PHE A 1 221 ? -7.055 -34.656 -9.414 1 98.88 221 PHE A N 1
ATOM 1768 C CA . PHE A 1 221 ? -7.012 -36.062 -9.133 1 98.88 221 PHE A CA 1
ATOM 1769 C C . PHE A 1 221 ? -8.414 -36.625 -8.875 1 98.88 221 PHE A C 1
ATOM 1771 O O . PHE A 1 221 ? -9.336 -35.844 -8.578 1 98.88 221 PHE A O 1
ATOM 1778 N N . ILE A 1 222 ? -8.531 -37.906 -9.031 1 98.81 222 ILE A N 1
ATOM 1779 C CA . ILE A 1 222 ? -9.805 -38.625 -8.844 1 98.81 222 ILE A CA 1
ATOM 1780 C C . ILE A 1 222 ? -9.781 -39.375 -7.527 1 98.81 222 ILE A C 1
ATOM 1782 O O . ILE A 1 222 ? -8.797 -40.031 -7.199 1 98.81 222 ILE A O 1
ATOM 1786 N N . ILE A 1 223 ? -10.844 -39.219 -6.812 1 98.62 223 ILE A N 1
ATOM 1787 C CA . ILE A 1 223 ? -11.086 -40.062 -5.637 1 98.62 223 ILE A CA 1
ATOM 1788 C C . ILE A 1 223 ? -12.195 -41.062 -5.934 1 98.62 223 ILE A C 1
ATOM 1790 O O . ILE A 1 223 ? -13.32 -40.688 -6.27 1 98.62 223 ILE A O 1
ATOM 1794 N N . ASN A 1 224 ? -11.812 -42.25 -5.805 1 98.25 224 ASN A N 1
ATOM 1795 C CA . ASN A 1 224 ? -12.828 -43.312 -5.832 1 98.25 224 ASN A CA 1
ATOM 1796 C C . ASN A 1 224 ? -13.469 -43.5 -4.461 1 98.25 224 ASN A C 1
ATOM 1798 O O . ASN A 1 224 ? -12.805 -43.875 -3.506 1 98.25 224 ASN A O 1
ATOM 1802 N N . THR A 1 225 ? -14.742 -43.25 -4.41 1 97.88 225 THR A N 1
ATOM 1803 C CA . THR A 1 225 ? -15.414 -43.312 -3.121 1 97.88 225 THR A CA 1
ATOM 1804 C C . THR A 1 225 ? -16.016 -44.688 -2.881 1 97.88 225 THR A C 1
ATOM 1806 O O . THR A 1 225 ? -17.234 -44.844 -2.744 1 97.88 225 THR A O 1
ATOM 1809 N N . ASN A 1 226 ? -15.195 -45.625 -2.701 1 96.94 226 ASN A N 1
ATOM 1810 C CA . ASN A 1 226 ? -15.633 -47 -2.547 1 96.94 226 ASN A CA 1
ATOM 1811 C C . ASN A 1 226 ? -15.359 -47.531 -1.138 1 96.94 226 ASN A C 1
ATOM 1813 O O . ASN A 1 226 ? -15.477 -48.719 -0.88 1 96.94 226 ASN A O 1
ATOM 1817 N N . ASN A 1 227 ? -15.016 -46.719 -0.236 1 96.56 227 ASN A N 1
ATOM 1818 C CA . ASN A 1 227 ? -14.773 -47.094 1.146 1 96.56 227 ASN A CA 1
ATOM 1819 C C . ASN A 1 227 ? -16.078 -47.156 1.945 1 96.56 227 ASN A C 1
ATOM 1821 O O . ASN A 1 227 ? -17.141 -46.875 1.421 1 96.56 227 ASN A O 1
ATOM 1825 N N . ARG A 1 228 ? -15.906 -47.562 3.188 1 96.62 228 ARG A N 1
ATOM 1826 C CA . ARG A 1 228 ? -17.062 -47.594 4.086 1 96.62 228 ARG A CA 1
ATOM 1827 C C . ARG A 1 228 ? -17.625 -46.188 4.27 1 96.62 228 ARG A C 1
ATOM 1829 O O . ARG A 1 228 ? -16.891 -45.188 4.246 1 96.62 228 ARG A O 1
ATOM 1836 N N . ILE A 1 229 ? -18.969 -46.188 4.414 1 97.38 229 ILE A N 1
ATOM 1837 C CA . ILE A 1 229 ? -19.625 -44.906 4.688 1 97.38 229 ILE A CA 1
ATOM 1838 C C . ILE A 1 229 ? -19.109 -44.344 6.016 1 97.38 229 ILE A C 1
ATOM 1840 O O . ILE A 1 229 ? -19.359 -44.906 7.074 1 97.38 229 ILE A O 1
ATOM 1844 N N . ASP A 1 230 ? -18.375 -43.281 5.895 1 97.81 230 ASP A N 1
ATOM 1845 C CA . ASP A 1 230 ? -17.781 -42.562 7.031 1 97.81 230 ASP A CA 1
ATOM 1846 C C . ASP A 1 230 ? -17.266 -41.188 6.625 1 97.81 230 ASP A C 1
ATOM 1848 O O . ASP A 1 230 ? -17.453 -40.781 5.484 1 97.81 230 ASP A O 1
ATOM 1852 N N . SER A 1 231 ? -16.812 -40.531 7.629 1 97.69 231 SER A N 1
ATOM 1853 C CA . SER A 1 231 ? -15.992 -39.344 7.379 1 97.69 231 SER A CA 1
ATOM 1854 C C . SER A 1 231 ? -14.508 -39.656 7.496 1 97.69 231 SER A C 1
ATOM 1856 O O . SER A 1 231 ? -14.102 -40.438 8.344 1 97.69 231 SER A O 1
ATOM 1858 N N . TYR A 1 232 ? -13.727 -39.062 6.594 1 97.38 232 TYR A N 1
ATOM 1859 C CA . TYR A 1 232 ? -12.289 -39.312 6.547 1 97.38 232 TYR A CA 1
ATOM 1860 C C . TYR A 1 232 ? -11.5 -38 6.617 1 97.38 232 TYR A C 1
ATOM 1862 O O . TYR A 1 232 ? -11.914 -37 6.055 1 97.38 232 TYR A O 1
ATOM 1870 N N . TRP A 1 233 ? -10.328 -38.062 7.223 1 96.12 233 TRP A N 1
ATOM 1871 C CA . TRP A 1 233 ? -9.492 -36.875 7.363 1 96.12 233 TRP A CA 1
ATOM 1872 C C . TRP A 1 233 ? -8.742 -36.594 6.066 1 96.12 233 TRP A C 1
ATOM 1874 O O . TRP A 1 233 ? -8.242 -37.5 5.41 1 96.12 233 TRP A O 1
ATOM 1884 N N . ILE A 1 234 ? -8.75 -35.375 5.68 1 97.19 234 ILE A N 1
ATOM 1885 C CA . ILE A 1 234 ? -7.793 -34.812 4.73 1 97.19 234 ILE A CA 1
ATOM 1886 C C . ILE A 1 234 ? -6.727 -34.031 5.484 1 97.19 234 ILE A C 1
ATOM 1888 O O . ILE A 1 234 ? -7.047 -33.125 6.262 1 97.19 234 ILE A O 1
ATOM 1892 N N . GLN A 1 235 ? -5.461 -34.375 5.273 1 96.38 235 GLN A N 1
ATOM 1893 C CA . GLN A 1 235 ? -4.383 -33.719 5.996 1 96.38 235 GLN A CA 1
ATOM 1894 C C . GLN A 1 235 ? -3.471 -32.938 5.047 1 96.38 235 GLN A C 1
ATOM 1896 O O . GLN A 1 235 ? -3.029 -33.5 4.031 1 96.38 235 GLN A O 1
ATOM 1901 N N . LEU A 1 236 ? -3.281 -31.688 5.312 1 96.81 236 LEU A N 1
ATOM 1902 C CA . LEU A 1 236 ? -2.279 -30.844 4.688 1 96.81 236 LEU A CA 1
ATOM 1903 C C . LEU A 1 236 ? -1.168 -30.5 5.676 1 96.81 236 LEU A C 1
ATOM 1905 O O . LEU A 1 236 ? -1.425 -29.891 6.723 1 96.81 236 LEU A O 1
ATOM 1909 N N . ARG A 1 237 ? 0.09 -30.859 5.344 1 95.31 237 ARG A N 1
ATOM 1910 C CA . ARG A 1 237 ? 1.216 -30.641 6.246 1 95.31 237 ARG A CA 1
ATOM 1911 C C . ARG A 1 237 ? 2.312 -29.828 5.562 1 95.31 237 ARG A C 1
ATOM 1913 O O . ARG A 1 237 ? 2.578 -30.016 4.375 1 95.31 237 ARG A O 1
ATOM 1920 N N . ALA A 1 238 ? 2.869 -29.031 6.48 1 94.38 238 ALA A N 1
ATOM 1921 C CA . ALA A 1 238 ? 4.078 -28.359 6.004 1 94.38 238 ALA A CA 1
ATOM 1922 C C . ALA A 1 238 ? 5.207 -29.359 5.781 1 94.38 238 ALA A C 1
ATOM 1924 O O . ALA A 1 238 ? 5.355 -30.328 6.543 1 94.38 238 ALA A O 1
ATOM 1925 N N . PHE A 1 239 ? 5.922 -29.125 4.801 1 89.94 239 PHE A N 1
ATOM 1926 C CA . PHE A 1 239 ? 7.035 -29.984 4.43 1 89.94 239 PHE A CA 1
ATOM 1927 C C . PHE A 1 239 ? 8.242 -29.156 3.996 1 89.94 239 PHE A C 1
ATOM 1929 O O . PHE A 1 239 ? 8.195 -27.922 4.008 1 89.94 239 PHE A O 1
ATOM 1936 N N . GLY A 1 240 ? 9.406 -29.828 3.816 1 86.94 240 GLY A N 1
ATOM 1937 C CA . GLY A 1 240 ? 10.609 -29.125 3.422 1 86.94 240 GLY A CA 1
ATOM 1938 C C . GLY A 1 240 ? 11.133 -28.203 4.504 1 86.94 240 GLY A C 1
ATOM 1939 O O . GLY A 1 240 ? 11.266 -28.609 5.664 1 86.94 240 GLY A O 1
ATOM 1940 N N . GLU A 1 241 ? 11.352 -26.953 4.098 1 85 241 GLU A N 1
ATOM 1941 C CA . GLU A 1 241 ? 11.961 -25.984 5.004 1 85 241 GLU A CA 1
ATOM 1942 C C . GLU A 1 241 ? 11.023 -25.656 6.164 1 85 241 GLU A C 1
ATOM 1944 O O . GLU A 1 241 ? 11.484 -25.328 7.258 1 85 241 GLU A O 1
ATOM 1949 N N . CYS A 1 242 ? 9.773 -25.875 5.949 1 90.31 242 CYS A N 1
ATOM 1950 C CA . CYS A 1 242 ? 8.797 -25.438 6.941 1 90.31 242 CYS A CA 1
ATOM 1951 C C . CYS A 1 242 ? 8.414 -26.594 7.867 1 90.31 2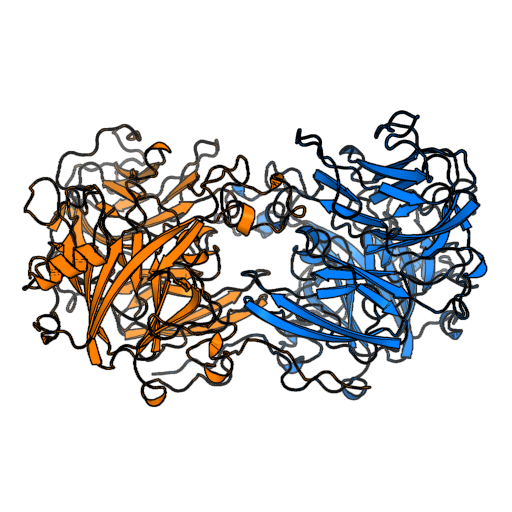42 CYS A C 1
ATOM 1953 O O . CYS A 1 242 ? 7.551 -26.438 8.734 1 90.31 242 CYS A O 1
ATOM 1955 N N . LYS A 1 243 ? 9.023 -27.703 7.742 1 88.38 243 LYS A N 1
ATOM 1956 C CA . LYS A 1 243 ? 8.695 -28.859 8.57 1 88.38 243 LYS A CA 1
ATOM 1957 C C . LYS A 1 243 ? 8.891 -28.562 10.047 1 88.38 243 LYS A C 1
ATOM 1959 O O . LYS A 1 243 ? 8.117 -29.016 10.891 1 88.38 243 LYS A O 1
ATOM 1964 N N . SER A 1 244 ? 9.883 -27.812 10.336 1 86.94 244 SER A N 1
ATOM 1965 C CA . SER A 1 244 ? 10.219 -27.516 11.719 1 86.94 244 SER A CA 1
ATOM 1966 C C . SER A 1 244 ? 9.141 -26.656 12.383 1 86.94 244 SER A C 1
ATOM 1968 O O . SER A 1 244 ? 9.07 -26.578 13.609 1 86.94 244 SER A O 1
ATOM 1970 N N . ARG A 1 245 ? 8.328 -26.031 11.586 1 88.56 245 ARG A N 1
ATOM 1971 C CA . ARG A 1 245 ? 7.285 -25.172 12.125 1 88.56 245 ARG A CA 1
ATOM 1972 C C . ARG A 1 245 ? 6.055 -25.969 12.523 1 88.56 245 ARG A C 1
ATOM 1974 O O . ARG A 1 245 ? 5.168 -25.453 13.211 1 88.56 245 ARG A O 1
ATOM 1981 N N . ALA A 1 246 ? 5.953 -27.172 12.086 1 92.06 246 ALA A N 1
ATOM 1982 C CA . ALA A 1 246 ? 4.91 -28.125 12.453 1 92.06 246 ALA A CA 1
ATOM 1983 C C . ALA A 1 246 ? 3.523 -27.562 12.133 1 92.06 246 ALA A C 1
ATOM 1985 O O . ALA A 1 246 ? 2.609 -27.641 12.953 1 92.06 246 ALA A O 1
ATOM 1986 N N . ILE A 1 247 ? 3.41 -26.984 10.961 1 93.81 247 ILE A N 1
ATOM 1987 C CA . ILE A 1 247 ? 2.127 -26.438 10.523 1 93.81 247 ILE A CA 1
ATOM 1988 C C . ILE A 1 247 ? 1.316 -27.531 9.82 1 93.81 247 ILE A C 1
ATOM 1990 O O . ILE A 1 247 ? 1.842 -28.266 8.977 1 93.81 247 ILE A O 1
ATOM 1994 N N . GLN A 1 248 ? 0.084 -27.672 10.172 1 94.31 248 GLN A N 1
ATOM 1995 C CA . GLN A 1 248 ? -0.833 -28.562 9.469 1 94.31 248 GLN A CA 1
ATOM 1996 C C . GLN A 1 248 ? -2.26 -28.016 9.508 1 94.31 248 GLN A C 1
ATOM 1998 O O . GLN A 1 248 ? -2.59 -27.188 10.352 1 94.31 248 GLN A O 1
ATOM 2003 N N . GLN A 1 249 ? -2.984 -28.375 8.602 1 94.94 249 GLN A N 1
ATOM 2004 C CA . GLN A 1 249 ? -4.418 -28.109 8.57 1 94.94 249 GLN A CA 1
ATOM 2005 C C . GLN A 1 249 ? -5.195 -29.344 8.125 1 94.94 249 GLN A C 1
ATOM 2007 O O . GLN A 1 249 ? -4.68 -30.172 7.367 1 94.94 249 GLN A O 1
ATOM 2012 N N . LEU A 1 250 ? -6.395 -29.469 8.695 1 95 250 LEU A N 1
ATOM 2013 C CA . LEU A 1 250 ? -7.207 -30.641 8.398 1 95 250 LEU A CA 1
ATOM 2014 C C . LEU A 1 250 ? -8.508 -30.25 7.711 1 95 250 LEU A C 1
ATOM 2016 O O . LEU A 1 250 ? -9.031 -29.156 7.938 1 95 250 LEU A O 1
ATOM 2020 N N . ALA A 1 251 ? -8.969 -31.078 6.863 1 97.12 251 ALA A N 1
ATOM 2021 C CA . ALA A 1 251 ? -10.297 -31.062 6.262 1 97.12 251 ALA A CA 1
ATOM 2022 C C . ALA A 1 251 ? -10.953 -32.438 6.336 1 97.12 251 ALA A C 1
ATOM 2024 O O . ALA A 1 251 ? -10.391 -33.375 6.922 1 97.12 251 ALA A O 1
ATOM 2025 N N . ILE A 1 252 ? -12.281 -32.5 5.879 1 97.31 252 ILE A N 1
ATOM 2026 C CA . ILE A 1 252 ? -13 -33.75 6.02 1 97.31 252 ILE A CA 1
ATOM 2027 C C . ILE A 1 252 ? -13.609 -34.156 4.676 1 97.31 252 ILE A C 1
ATOM 2029 O O . ILE A 1 252 ? -14.211 -33.312 3.99 1 97.31 252 ILE A O 1
ATOM 2033 N N . LEU A 1 253 ? -13.312 -35.344 4.27 1 98.31 253 LEU A N 1
ATOM 2034 C CA . LEU A 1 253 ? -14.078 -36.031 3.225 1 98.31 253 LEU A CA 1
ATOM 2035 C C . LEU A 1 253 ? -15.258 -36.781 3.822 1 98.31 253 LEU A C 1
ATOM 2037 O O . LEU A 1 253 ? -15.062 -37.812 4.477 1 98.31 253 LEU A O 1
ATOM 2041 N N . GLN A 1 254 ? -16.469 -36.344 3.553 1 98.31 254 GLN A N 1
ATOM 2042 C CA . GLN A 1 254 ? -17.641 -36.875 4.223 1 98.31 254 GLN A CA 1
ATOM 2043 C C . GLN A 1 254 ? -18.547 -37.625 3.238 1 98.31 254 GLN A C 1
ATOM 2045 O O . GLN A 1 254 ? -19.094 -37.031 2.316 1 98.31 254 GLN A O 1
ATOM 2050 N N . TYR A 1 255 ? -18.688 -38.875 3.508 1 98.06 255 TYR A N 1
ATOM 2051 C CA . TYR A 1 255 ? -19.641 -39.656 2.73 1 98.06 255 TYR A CA 1
ATOM 2052 C C . TYR A 1 255 ? -21.078 -39.344 3.145 1 98.06 255 TYR A C 1
ATOM 2054 O O . TYR A 1 255 ? -21.344 -39.094 4.32 1 98.06 255 TYR A O 1
ATOM 2062 N N . ASN A 1 256 ? -21.938 -39.344 2.156 1 97.19 256 ASN A N 1
ATOM 2063 C CA . ASN A 1 256 ? -23.344 -39.156 2.479 1 97.19 256 ASN A CA 1
ATOM 2064 C C . ASN A 1 256 ? -23.797 -40.062 3.611 1 97.19 256 ASN A C 1
ATOM 2066 O O . ASN A 1 256 ? -23.5 -41.25 3.598 1 97.19 256 ASN A O 1
ATOM 2070 N N . ARG A 1 257 ? -24.516 -39.5 4.598 1 95.06 257 ARG A N 1
ATOM 2071 C CA . ARG A 1 257 ? -25.109 -40.188 5.734 1 95.06 257 ARG A CA 1
ATOM 2072 C C . ARG A 1 257 ? -24.062 -40.5 6.805 1 95.06 257 ARG A C 1
ATOM 2074 O O . ARG A 1 257 ? -24.359 -41.125 7.812 1 95.06 257 ARG A O 1
ATOM 2081 N N . ALA A 1 258 ? -22.875 -40.062 6.512 1 96.56 258 ALA A N 1
ATOM 2082 C CA . ALA A 1 258 ? -21.844 -40.25 7.527 1 96.56 258 ALA A CA 1
ATOM 2083 C C . ALA A 1 258 ? -21.938 -39.188 8.609 1 96.56 258 ALA A C 1
ATOM 2085 O O . ALA A 1 258 ? -22.562 -38.156 8.414 1 96.56 258 ALA A O 1
ATOM 2086 N N . SER A 1 259 ? -21.297 -39.438 9.719 1 93.69 259 SER A N 1
ATOM 2087 C CA . SER A 1 259 ? -21.203 -38.469 10.805 1 93.69 259 SER A CA 1
ATOM 2088 C C . SER A 1 259 ? -20.328 -37.281 10.406 1 93.69 259 SER A C 1
ATOM 2090 O O . SER A 1 259 ? -19.484 -37.375 9.516 1 93.69 259 SER A O 1
ATOM 2092 N N . ASP A 1 260 ? -20.547 -36.188 11.117 1 90.62 260 ASP A N 1
ATOM 2093 C CA . ASP A 1 260 ? -19.797 -34.969 10.852 1 90.62 260 ASP A CA 1
ATOM 2094 C C . ASP A 1 260 ? -18.344 -35.094 11.336 1 90.62 260 ASP A C 1
ATOM 2096 O O . ASP A 1 260 ? -17.469 -34.344 10.914 1 90.62 260 ASP A O 1
ATOM 2100 N N . VAL A 1 261 ? -18.188 -36.062 12.164 1 90.31 261 VAL A N 1
ATOM 2101 C CA . VAL A 1 261 ? -16.859 -36.25 12.734 1 90.31 261 VAL A CA 1
ATOM 2102 C C . VAL A 1 261 ? -16.312 -37.625 12.328 1 90.31 261 VAL A C 1
ATOM 2104 O O . VAL A 1 261 ? -17.016 -38.625 12.469 1 90.31 261 VAL A O 1
ATOM 2107 N N . PRO A 1 262 ? -15.133 -37.625 11.836 1 94.69 262 PRO A N 1
ATOM 2108 C CA . PRO A 1 262 ? -14.547 -38.906 11.508 1 94.69 262 PRO A CA 1
ATOM 2109 C C . PRO A 1 262 ? -14.453 -39.844 12.719 1 94.69 262 PRO A C 1
ATOM 2111 O O . PRO A 1 262 ? -14.258 -39.375 13.844 1 94.69 262 PRO A O 1
ATOM 2114 N N . THR A 1 263 ? -14.492 -41.125 12.438 1 94.62 263 THR A N 1
ATOM 2115 C CA . THR A 1 263 ? -14.383 -42.125 13.508 1 94.62 263 THR A CA 1
ATOM 2116 C C . THR A 1 263 ? -12.945 -42.219 14 1 94.62 263 THR A C 1
ATOM 2118 O O . THR A 1 263 ? -12.711 -42.562 15.164 1 94.62 263 THR A O 1
ATOM 2121 N N . THR A 1 264 ? -12.047 -42 13.125 1 94.38 264 THR A N 1
ATOM 2122 C CA . THR A 1 264 ? -10.633 -42.062 13.492 1 94.38 264 THR A CA 1
ATOM 2123 C C . THR A 1 264 ? -10.195 -40.75 14.117 1 94.38 264 THR A C 1
ATOM 2125 O O . THR A 1 264 ? -10.758 -39.688 13.812 1 94.38 264 THR A O 1
ATOM 2128 N N . SER A 1 265 ? -9.156 -40.844 14.977 1 94.31 265 SER A N 1
ATOM 2129 C CA . SER A 1 265 ? -8.609 -39.625 15.57 1 94.31 265 SER A CA 1
ATOM 2130 C C . SER A 1 265 ? -7.926 -38.75 14.523 1 94.31 265 SER A C 1
ATOM 2132 O O . SER A 1 265 ? -7.352 -39.281 13.562 1 94.31 265 SER A O 1
ATOM 2134 N N . PRO A 1 266 ? -8 -37.469 14.727 1 92.88 266 PRO A N 1
ATOM 2135 C CA . PRO A 1 266 ? -7.27 -36.594 13.797 1 92.88 266 PRO A CA 1
ATOM 2136 C C . PRO A 1 266 ? -5.77 -36.875 13.781 1 92.88 266 PRO A C 1
ATOM 2138 O O . PRO A 1 266 ? -5.16 -37.062 14.836 1 92.88 266 PRO A O 1
ATOM 2141 N N . PRO A 1 267 ? -5.293 -36.938 12.625 1 93.38 267 PRO A N 1
ATOM 2142 C CA . PRO A 1 267 ? -3.846 -37.125 12.57 1 93.38 267 PRO A CA 1
ATOM 2143 C C . PRO A 1 267 ? -3.057 -35.938 13.109 1 93.38 267 PRO A C 1
ATOM 2145 O O . PRO A 1 267 ? -3.469 -34.781 12.93 1 93.38 267 PRO A O 1
ATOM 2148 N N . THR A 1 268 ? -1.884 -36.281 13.703 1 92.44 268 THR A N 1
ATOM 2149 C CA . THR A 1 268 ? -0.982 -35.25 14.195 1 92.44 268 THR A CA 1
ATOM 2150 C C . THR A 1 268 ? 0.103 -34.938 13.172 1 92.44 268 THR A C 1
ATOM 2152 O O . THR A 1 268 ? 0.328 -35.719 12.242 1 92.44 268 THR A O 1
ATOM 2155 N N . PHE A 1 269 ? 0.713 -33.844 13.328 1 91.5 269 PHE A N 1
ATOM 2156 C CA . PHE A 1 269 ? 1.777 -33.438 12.414 1 91.5 269 PHE A CA 1
ATOM 2157 C C . PHE A 1 269 ? 2.873 -34.5 12.367 1 91.5 269 PHE A C 1
ATOM 2159 O O . PHE A 1 269 ? 3.449 -34.75 11.305 1 91.5 269 PHE A O 1
ATOM 2166 N N . ASN A 1 270 ? 3.129 -35.062 13.516 1 89.12 270 ASN A N 1
ATOM 2167 C CA . ASN A 1 270 ? 4.254 -35.969 13.617 1 89.12 270 ASN A CA 1
ATOM 2168 C C . ASN A 1 270 ? 3.85 -37.406 13.25 1 89.12 270 ASN A C 1
ATOM 2170 O O . ASN A 1 270 ? 4.664 -38.312 13.336 1 89.12 270 ASN A O 1
ATOM 2174 N N . ALA A 1 271 ? 2.67 -37.531 12.812 1 85.88 271 ALA A N 1
ATOM 2175 C CA . ALA A 1 271 ? 2.258 -38.875 12.375 1 85.88 271 ALA A CA 1
ATOM 2176 C C . ALA A 1 271 ? 3.059 -39.312 11.156 1 85.88 271 ALA A C 1
ATOM 2178 O O . ALA A 1 271 ? 3.48 -38.469 10.344 1 85.88 271 ALA A O 1
ATOM 2179 N N . PRO A 1 272 ? 3.348 -40.594 11.148 1 81.62 272 PRO A N 1
ATOM 2180 C CA . PRO A 1 272 ? 4.066 -41.062 9.969 1 81.62 272 PRO A CA 1
ATOM 2181 C C . PRO A 1 272 ? 3.316 -40.781 8.672 1 81.62 272 PRO A C 1
ATOM 2183 O O . PRO A 1 272 ? 2.082 -40.812 8.641 1 81.62 272 PRO A O 1
ATOM 2186 N N . LEU A 1 273 ? 4.125 -40.438 7.684 1 74.56 273 LEU A N 1
ATOM 2187 C CA . LEU A 1 273 ? 3.51 -40.281 6.367 1 74.56 273 LEU A CA 1
ATOM 2188 C C . LEU A 1 273 ? 2.928 -41.625 5.895 1 74.56 273 LEU A C 1
ATOM 2190 O O . LEU A 1 273 ? 3.465 -42.688 6.211 1 74.56 273 LEU A O 1
ATOM 2194 N N . PRO A 1 274 ? 1.669 -41.531 5.32 1 68.81 274 PRO A N 1
ATOM 2195 C CA . PRO A 1 274 ? 1.153 -42.812 4.805 1 68.81 274 PRO A CA 1
ATOM 2196 C C . PRO A 1 274 ? 2.158 -43.531 3.914 1 68.81 274 PRO A C 1
ATOM 2198 O O . PRO A 1 274 ? 2.936 -42.875 3.203 1 68.81 274 PRO A O 1
ATOM 2201 N N . THR A 1 275 ? 2.109 -44.812 4.152 1 76.62 275 THR A N 1
ATOM 2202 C CA . THR A 1 275 ? 2.938 -45.688 3.326 1 76.62 275 THR A CA 1
ATOM 2203 C C . THR A 1 275 ? 2.41 -45.719 1.895 1 76.62 275 THR A C 1
ATOM 2205 O O . THR A 1 275 ? 1.205 -45.594 1.668 1 76.62 275 THR A O 1
ATOM 2208 N N . GLY A 1 276 ? 3.275 -45.469 0.841 1 88.88 276 GLY A N 1
ATOM 2209 C CA . GLY A 1 276 ? 2.863 -45.594 -0.55 1 88.88 276 GLY A CA 1
ATOM 2210 C C . GLY A 1 276 ? 3.656 -44.688 -1.475 1 88.88 276 GLY A C 1
ATOM 2211 O O . GLY A 1 276 ? 4.812 -44.344 -1.194 1 88.88 276 GLY A O 1
ATOM 2212 N N . ILE A 1 277 ? 2.979 -44.469 -2.557 1 94.12 277 ILE A N 1
ATOM 2213 C CA . ILE A 1 277 ? 3.65 -43.688 -3.607 1 94.12 277 ILE A CA 1
ATOM 2214 C C . ILE A 1 277 ? 3.406 -42.219 -3.404 1 94.12 277 ILE A C 1
ATOM 2216 O O . ILE A 1 277 ? 2.26 -41.781 -3.293 1 94.12 277 ILE A O 1
ATOM 2220 N N . ILE A 1 278 ? 4.461 -41.438 -3.297 1 93.81 278 ILE A N 1
ATOM 2221 C CA . ILE A 1 278 ? 4.395 -40 -3.129 1 93.81 278 ILE A CA 1
ATOM 2222 C C . ILE A 1 278 ? 4.676 -39.312 -4.461 1 93.81 278 ILE A C 1
ATOM 2224 O O . ILE A 1 278 ? 5.637 -39.656 -5.152 1 93.81 278 ILE A O 1
ATOM 2228 N N . LEU A 1 279 ? 3.844 -38.406 -4.82 1 95.06 279 LEU A N 1
ATOM 2229 C CA . LEU A 1 279 ? 4.141 -37.562 -5.977 1 95.06 279 LEU A CA 1
ATOM 2230 C C . LEU A 1 279 ? 5.098 -36.438 -5.609 1 95.06 279 LEU A C 1
ATOM 2232 O O . LEU A 1 279 ? 4.855 -35.688 -4.656 1 95.06 279 LEU A O 1
ATOM 2236 N N . ASN A 1 280 ? 6.195 -36.312 -6.367 1 91.62 280 ASN A N 1
ATOM 2237 C CA . ASN A 1 280 ? 7.18 -35.219 -6.254 1 91.62 280 ASN A CA 1
ATOM 2238 C C . ASN A 1 280 ? 7.914 -35.281 -4.918 1 91.62 280 ASN A C 1
ATOM 2240 O O . ASN A 1 280 ? 7.895 -34.312 -4.152 1 91.62 280 ASN A O 1
ATOM 2244 N N . PRO A 1 281 ? 8.68 -36.312 -4.75 1 85.56 281 PRO A N 1
ATOM 2245 C CA . PRO A 1 281 ? 9.453 -36.406 -3.506 1 85.56 281 PRO A CA 1
ATOM 2246 C C . PRO A 1 281 ? 10.469 -35.281 -3.35 1 85.56 281 PRO A C 1
ATOM 2248 O O . PRO A 1 281 ? 11.008 -34.781 -4.344 1 85.56 281 PRO A O 1
ATOM 2251 N N . LEU A 1 282 ? 10.789 -34.906 -2.115 1 78.31 282 LEU A N 1
ATOM 2252 C CA . LEU A 1 282 ? 11.664 -33.75 -1.887 1 78.31 282 LEU A CA 1
ATOM 2253 C C . LEU A 1 282 ? 13.117 -34.125 -2.182 1 78.31 282 LEU A C 1
ATOM 2255 O O . LEU A 1 282 ? 13.961 -33.219 -2.371 1 78.31 282 LEU A O 1
ATOM 2259 N N . ASP A 1 283 ? 13.445 -35.375 -2.25 1 77.5 283 ASP A N 1
ATOM 2260 C CA . ASP A 1 283 ? 14.82 -35.75 -2.566 1 77.5 283 ASP A CA 1
ATOM 2261 C C . ASP A 1 283 ? 15.109 -35.594 -4.059 1 77.5 283 ASP A C 1
ATOM 2263 O O . ASP A 1 283 ? 16.266 -35.656 -4.488 1 77.5 283 ASP A O 1
ATOM 2267 N N . SER A 1 284 ? 14.141 -35.312 -4.887 1 73.75 284 SER A N 1
ATOM 2268 C CA . SER A 1 284 ? 14.188 -35 -6.312 1 73.75 284 SER A CA 1
ATOM 2269 C C . SER A 1 284 ? 15.016 -36.031 -7.066 1 73.75 284 SER A C 1
ATOM 2271 O O . SER A 1 284 ? 15.711 -35.719 -8.031 1 73.75 284 SER A O 1
ATOM 2273 N N . LYS A 1 285 ? 15.094 -37.219 -6.535 1 79.5 285 LYS A N 1
ATOM 2274 C CA . LYS A 1 285 ? 15.727 -38.312 -7.273 1 79.5 285 LYS A CA 1
ATOM 2275 C C . LYS A 1 285 ? 14.773 -38.875 -8.328 1 79.5 285 LYS A C 1
ATOM 2277 O O . LYS A 1 285 ? 14.055 -39.844 -8.07 1 79.5 285 LYS A O 1
ATOM 2282 N N . CYS A 1 286 ? 14.82 -38.25 -9.508 1 81.44 286 CYS A N 1
ATOM 2283 C CA . CYS A 1 286 ? 13.828 -38.531 -10.539 1 81.44 286 CYS A CA 1
ATOM 2284 C C . CYS A 1 286 ? 14.461 -39.219 -11.734 1 81.44 286 CYS A C 1
ATOM 2286 O O . CYS A 1 286 ? 13.773 -39.531 -12.719 1 81.44 286 CYS A O 1
ATOM 2288 N N . ASP A 1 287 ? 15.758 -39.5 -11.688 1 73.38 287 ASP A N 1
ATOM 2289 C CA . ASP A 1 287 ? 16.484 -40.031 -12.844 1 73.38 287 ASP A CA 1
ATOM 2290 C C . ASP A 1 287 ? 16.406 -41.562 -12.898 1 73.38 287 ASP A C 1
ATOM 2292 O O . ASP A 1 287 ? 16.797 -42.156 -13.891 1 73.38 287 ASP A O 1
ATOM 2296 N N . HIS A 1 288 ? 15.844 -42.125 -11.836 1 73.38 288 HIS A N 1
ATOM 2297 C CA . HIS A 1 288 ? 15.703 -43.562 -11.844 1 73.38 288 HIS A CA 1
ATOM 2298 C C . HIS A 1 288 ? 14.312 -44 -11.383 1 73.38 288 HIS A C 1
ATOM 2300 O O . HIS A 1 288 ? 13.68 -43.312 -10.586 1 73.38 288 HIS A O 1
ATOM 2306 N N . PRO A 1 289 ? 13.898 -45.031 -11.992 1 77 289 PRO A N 1
ATOM 2307 C CA . PRO A 1 289 ? 12.602 -45.531 -11.539 1 77 289 PRO A CA 1
ATOM 2308 C C . PRO A 1 289 ? 12.602 -45.906 -10.062 1 77 289 PRO A C 1
ATOM 2310 O O . PRO A 1 289 ? 13.594 -46.469 -9.562 1 77 289 PRO A O 1
ATOM 2313 N N . ARG A 1 290 ? 11.586 -45.562 -9.398 1 85.06 290 ARG A N 1
ATOM 2314 C CA . ARG A 1 290 ? 11.406 -45.906 -7.992 1 85.06 290 ARG A CA 1
ATOM 2315 C C . ARG A 1 290 ? 9.969 -46.344 -7.707 1 85.06 290 ARG A C 1
ATOM 2317 O O . ARG A 1 290 ? 9.062 -46.062 -8.492 1 85.06 290 ARG A O 1
ATOM 2324 N N . THR A 1 291 ? 9.859 -47.062 -6.59 1 86.44 291 THR A N 1
ATOM 2325 C CA . THR A 1 291 ? 8.555 -47.625 -6.277 1 86.44 291 THR A CA 1
ATOM 2326 C C . THR A 1 291 ? 7.855 -46.812 -5.195 1 86.44 291 THR A C 1
ATOM 2328 O O . THR A 1 291 ? 6.664 -47 -4.941 1 86.44 291 THR A O 1
ATOM 2331 N N . ASP A 1 292 ? 8.586 -45.906 -4.66 1 90.06 292 ASP A N 1
ATOM 2332 C CA . ASP A 1 292 ? 8.039 -45.188 -3.51 1 90.06 292 ASP A CA 1
ATOM 2333 C C . ASP A 1 292 ? 7.582 -43.781 -3.9 1 90.06 292 ASP A C 1
ATOM 2335 O O . ASP A 1 292 ? 6.949 -43.094 -3.102 1 90.06 292 ASP A O 1
ATOM 2339 N N . ALA A 1 293 ? 7.953 -43.375 -5.105 1 92.94 293 ALA A N 1
ATOM 2340 C CA . ALA A 1 293 ? 7.602 -42.031 -5.504 1 92.94 293 ALA A CA 1
ATOM 2341 C C . ALA A 1 293 ? 7.559 -41.906 -7.023 1 92.94 293 ALA A C 1
ATOM 2343 O O . ALA A 1 293 ? 8.086 -42.75 -7.742 1 92.94 293 ALA A O 1
ATOM 2344 N N . ILE A 1 294 ? 6.922 -40.906 -7.484 1 93.94 294 ILE A N 1
ATOM 2345 C CA . ILE A 1 294 ? 6.867 -40.531 -8.891 1 93.94 294 ILE A CA 1
ATOM 2346 C C . ILE A 1 294 ? 7.117 -39.031 -9.039 1 93.94 294 ILE A C 1
ATOM 2348 O O . ILE A 1 294 ? 6.52 -38.25 -8.32 1 93.94 294 ILE A O 1
ATOM 2352 N N . CYS A 1 295 ? 8.047 -38.719 -9.875 1 93.88 295 CYS A N 1
ATOM 2353 C CA . CYS A 1 295 ? 8.25 -37.344 -10.227 1 93.88 295 CYS A CA 1
ATOM 2354 C C . CYS A 1 295 ? 7.355 -36.938 -11.391 1 93.88 295 CYS A C 1
ATOM 2356 O O . CYS A 1 295 ? 7.148 -37.719 -12.32 1 93.88 295 CYS A O 1
ATOM 2358 N N . VAL A 1 296 ? 6.887 -35.719 -11.312 1 94.75 296 VAL A N 1
ATOM 2359 C CA . VAL A 1 296 ? 6.039 -35.219 -12.398 1 94.75 296 VAL A CA 1
ATOM 2360 C C . VAL A 1 296 ? 6.793 -35.312 -13.719 1 94.75 296 VAL A C 1
ATOM 2362 O O . VAL A 1 296 ? 6.199 -35.562 -14.766 1 94.75 296 VAL A O 1
ATOM 2365 N N . SER A 1 297 ? 8.102 -35.125 -13.68 1 93.19 297 SER A N 1
ATOM 2366 C CA . SER A 1 297 ? 8.93 -35.188 -14.883 1 93.19 297 SER A CA 1
ATOM 2367 C C . SER A 1 297 ? 8.867 -36.562 -15.531 1 93.19 297 SER A C 1
ATOM 2369 O O . SER A 1 297 ? 9.156 -36.719 -16.719 1 93.19 297 SER A O 1
ATOM 2371 N N . ASN A 1 298 ? 8.5 -37.562 -14.758 1 93.31 298 ASN A N 1
ATOM 2372 C CA . ASN A 1 298 ? 8.445 -38.938 -15.266 1 93.31 298 ASN A CA 1
ATOM 2373 C C . ASN A 1 298 ? 7.035 -39.312 -15.719 1 93.31 298 ASN A C 1
ATOM 2375 O O . ASN A 1 298 ? 6.812 -40.406 -16.234 1 93.31 298 ASN A O 1
ATOM 2379 N N . MET A 1 299 ? 6.172 -38.406 -15.555 1 95.75 299 MET A N 1
ATOM 2380 C CA . MET A 1 299 ? 4.824 -38.625 -16.062 1 95.75 299 MET A CA 1
ATOM 2381 C C . MET A 1 299 ? 4.773 -38.375 -17.578 1 95.75 299 MET A C 1
ATOM 2383 O O . MET A 1 299 ? 5.766 -37.969 -18.172 1 95.75 299 MET A O 1
ATOM 2387 N N . HIS A 1 300 ? 3.609 -38.75 -18.172 1 97.81 300 HIS A N 1
ATOM 2388 C CA . HIS A 1 300 ? 3.453 -38.625 -19.625 1 97.81 300 HIS A CA 1
ATOM 2389 C C . HIS A 1 300 ? 2.256 -37.75 -19.953 1 97.81 300 HIS A C 1
ATOM 2391 O O . HIS A 1 300 ? 1.199 -37.844 -19.328 1 97.81 300 HIS A O 1
ATOM 2397 N N . SER A 1 301 ? 2.488 -36.875 -20.922 1 98.5 301 SER A N 1
ATOM 2398 C CA . SER A 1 301 ? 1.385 -36.062 -21.422 1 98.5 301 SER A CA 1
ATOM 2399 C C . SER A 1 301 ? 0.266 -36.906 -21.984 1 98.5 301 SER A C 1
ATOM 2401 O O . SER A 1 301 ? 0.527 -37.906 -22.672 1 98.5 301 SER A O 1
ATOM 2403 N N . ALA A 1 302 ? -0.962 -36.531 -21.719 1 98.31 302 ALA A N 1
ATOM 2404 C CA . ALA A 1 302 ? -2.109 -37.25 -22.297 1 98.31 302 ALA A CA 1
ATOM 2405 C C . ALA A 1 302 ? -2.57 -36.562 -23.578 1 98.31 302 ALA A C 1
ATOM 2407 O O . ALA A 1 302 ? -3.43 -37.094 -24.297 1 98.31 302 ALA A O 1
ATOM 2408 N N . ILE A 1 303 ? -2.006 -35.438 -23.828 1 96.88 303 ILE A N 1
ATOM 2409 C CA . ILE A 1 303 ? -2.342 -34.75 -25.062 1 96.88 303 ILE A CA 1
ATOM 2410 C C . ILE A 1 303 ? -1.121 -34.688 -25.969 1 96.88 303 ILE A C 1
ATOM 2412 O O . ILE A 1 303 ? 0.001 -34.969 -25.547 1 96.88 303 ILE A O 1
ATOM 2416 N N . GLN A 1 304 ? -1.372 -34.281 -27.203 1 96.31 304 GLN A N 1
ATOM 2417 C CA . GLN A 1 304 ? -0.309 -34.281 -28.203 1 96.31 304 GLN A CA 1
ATOM 2418 C C . GLN A 1 304 ? 0.731 -33.219 -27.875 1 96.31 304 GLN A C 1
ATOM 2420 O O . GLN A 1 304 ? 0.384 -32.094 -27.469 1 96.31 304 GLN A O 1
ATOM 2425 N N . VAL A 1 305 ? 1.965 -33.562 -28.031 1 97.88 305 VAL A N 1
ATOM 2426 C CA . VAL A 1 305 ? 3.09 -32.656 -27.844 1 97.88 305 VAL A CA 1
ATOM 2427 C C . VAL A 1 305 ? 3.607 -32.188 -29.203 1 97.88 305 VAL A C 1
ATOM 2429 O O . VAL A 1 305 ? 3.676 -32.969 -30.156 1 97.88 305 VAL A O 1
ATOM 2432 N N . ASP A 1 306 ? 3.908 -30.938 -29.312 1 97 306 ASP A N 1
ATOM 2433 C CA . ASP A 1 306 ? 4.496 -30.375 -30.531 1 97 306 ASP A CA 1
ATOM 2434 C C . ASP A 1 306 ? 5.746 -31.156 -30.938 1 97 306 ASP A C 1
ATOM 2436 O O . ASP A 1 306 ? 6.695 -31.266 -30.156 1 97 306 ASP A O 1
ATOM 2440 N N . LYS A 1 307 ? 5.793 -31.578 -32.156 1 96.38 307 LYS A N 1
ATOM 2441 C CA . LYS A 1 307 ? 6.914 -32.375 -32.656 1 96.38 307 LYS A CA 1
ATOM 2442 C C . LYS A 1 307 ? 8.219 -31.594 -32.562 1 96.38 307 LYS A C 1
ATOM 2444 O O . LYS A 1 307 ? 9.289 -32.188 -32.375 1 96.38 307 LYS A O 1
ATOM 2449 N N . GLY A 1 308 ? 8.094 -30.25 -32.656 1 96.94 308 GLY A N 1
ATOM 2450 C CA . GLY A 1 308 ? 9.273 -29.406 -32.594 1 96.94 308 GLY A CA 1
ATOM 2451 C C . GLY A 1 308 ? 9.992 -29.516 -31.25 1 96.94 308 GLY A C 1
ATOM 2452 O O . GLY A 1 308 ? 11.195 -29.25 -31.156 1 96.94 308 GLY A O 1
ATOM 2453 N N . ILE A 1 309 ? 9.344 -29.953 -30.297 1 97.5 309 ILE A N 1
ATOM 2454 C CA . ILE A 1 309 ? 9.883 -30.031 -28.938 1 97.5 309 ILE A CA 1
ATOM 2455 C C . ILE A 1 309 ? 10.984 -31.078 -28.875 1 97.5 309 ILE A C 1
ATOM 2457 O O . ILE A 1 309 ? 11.875 -31.016 -28.031 1 97.5 309 ILE A O 1
ATOM 2461 N N . PHE A 1 310 ? 10.977 -32 -29.828 1 96.5 310 PHE A N 1
ATOM 2462 C CA . PHE A 1 310 ? 11.906 -33.125 -29.797 1 96.5 310 PHE A CA 1
ATOM 2463 C C . PHE A 1 310 ? 13.125 -32.875 -30.672 1 96.5 310 PHE A C 1
ATOM 2465 O O . PHE A 1 310 ? 13.992 -33.719 -30.812 1 96.5 310 PHE A O 1
ATOM 2472 N N . THR A 1 311 ? 13.203 -31.703 -31.172 1 94.81 311 THR A N 1
ATOM 2473 C CA . THR A 1 311 ? 14.367 -31.375 -32 1 94.81 311 THR A CA 1
ATOM 2474 C C . THR A 1 311 ? 15.656 -31.516 -31.203 1 94.81 311 THR A C 1
ATOM 2476 O O . THR A 1 311 ? 15.672 -31.25 -30 1 94.81 311 THR A O 1
ATOM 2479 N N . GLU A 1 312 ? 16.641 -31.938 -31.875 1 91.19 312 GLU A N 1
ATOM 2480 C CA . GLU A 1 312 ? 17.938 -32.125 -31.203 1 91.19 312 GLU A CA 1
ATOM 2481 C C . GLU A 1 312 ? 18.531 -30.781 -30.781 1 91.19 312 GLU A C 1
ATOM 2483 O O . GLU A 1 312 ? 19.062 -30.656 -29.672 1 91.19 312 GLU A O 1
ATOM 2488 N N . LYS A 1 313 ? 18.422 -29.844 -31.734 1 93.69 313 LYS A N 1
ATOM 2489 C CA . LYS A 1 313 ? 18.938 -28.516 -31.453 1 93.69 313 LYS A CA 1
ATOM 2490 C C . LYS A 1 313 ? 17.828 -27.484 -31.406 1 93.69 313 LYS A C 1
ATOM 2492 O O . LYS A 1 313 ? 17.281 -27.094 -32.469 1 93.69 313 LYS A O 1
ATOM 2497 N N . PRO A 1 314 ? 17.531 -27 -30.203 1 97.44 314 PRO A N 1
ATOM 2498 C CA . PRO A 1 314 ? 16.531 -25.938 -30.141 1 97.44 314 PRO A CA 1
ATOM 2499 C C . PRO A 1 314 ? 16.969 -24.656 -30.844 1 97.44 314 PRO A C 1
ATOM 2501 O O . PRO A 1 314 ? 18.156 -24.484 -31.125 1 97.44 314 PRO A O 1
ATOM 2504 N N . ASP A 1 315 ? 16.047 -23.766 -31.156 1 98.19 315 ASP A N 1
ATOM 2505 C CA . ASP A 1 315 ? 16.359 -22.516 -31.828 1 98.19 315 ASP A CA 1
ATOM 2506 C C . ASP A 1 315 ? 17.125 -21.562 -30.922 1 98.19 315 ASP A C 1
ATOM 2508 O O . ASP A 1 315 ? 17.922 -20.75 -31.391 1 98.19 315 ASP A O 1
ATOM 2512 N N . ALA A 1 316 ? 16.875 -21.625 -29.688 1 98.06 316 ALA A N 1
ATOM 2513 C CA . ALA A 1 316 ? 17.609 -20.859 -28.672 1 98.06 316 ALA A CA 1
ATOM 2514 C C . ALA A 1 316 ? 17.703 -21.641 -27.375 1 98.06 316 ALA A C 1
ATOM 2516 O O . ALA A 1 316 ? 16.75 -22.328 -26.969 1 98.06 316 ALA A O 1
ATOM 2517 N N . LYS A 1 317 ? 18.844 -21.516 -26.75 1 97.56 317 LYS A N 1
ATOM 2518 C CA . LYS A 1 317 ? 19.125 -22.188 -25.484 1 97.56 317 LYS A CA 1
ATOM 2519 C C . LYS A 1 317 ? 19.656 -21.203 -24.453 1 97.56 317 LYS A C 1
ATOM 2521 O O . LYS A 1 317 ? 20.562 -20.422 -24.75 1 97.56 317 LYS A O 1
ATOM 2526 N N . PHE A 1 318 ? 19.078 -21.219 -23.266 1 97.5 318 PHE A N 1
ATOM 2527 C CA . PHE A 1 318 ? 19.5 -20.312 -22.203 1 97.5 318 PHE A CA 1
ATOM 2528 C C . PHE A 1 318 ? 19.781 -21.078 -20.922 1 97.5 318 PHE A C 1
ATOM 2530 O O . PHE A 1 318 ? 19.016 -21.969 -20.531 1 97.5 318 PHE A O 1
ATOM 2537 N N . TYR A 1 319 ? 20.938 -20.859 -20.328 1 97.75 319 TYR A N 1
ATOM 2538 C CA . TYR A 1 319 ? 21.219 -21.281 -18.969 1 97.75 319 TYR A CA 1
ATOM 2539 C C . TYR A 1 319 ? 20.859 -20.188 -17.969 1 97.75 319 TYR A C 1
ATOM 2541 O O . TYR A 1 319 ? 21.406 -19.078 -18.031 1 97.75 319 TYR A O 1
ATOM 2549 N N . LEU A 1 320 ? 19.969 -20.484 -17.047 1 97.94 320 LEU A N 1
ATOM 2550 C CA . LEU A 1 320 ? 19.469 -19.484 -16.125 1 97.94 320 LEU A CA 1
ATOM 2551 C C . LEU A 1 320 ? 19.719 -19.906 -14.68 1 97.94 320 LEU A C 1
ATOM 2553 O O . LEU A 1 320 ? 18.812 -20.422 -14.016 1 97.94 320 LEU A O 1
ATOM 2557 N N . PRO A 1 321 ? 20.906 -19.672 -14.172 1 97.56 321 PRO A N 1
ATOM 2558 C CA . PRO A 1 321 ? 21.125 -19.891 -12.742 1 97.56 321 PRO A CA 1
ATOM 2559 C C . PRO A 1 321 ? 20.422 -18.859 -11.867 1 97.56 321 PRO A C 1
ATOM 2561 O O . PRO A 1 321 ? 20.328 -17.688 -12.242 1 97.56 321 PRO A O 1
ATOM 2564 N N . PHE A 1 322 ? 19.938 -19.25 -10.734 1 97.25 322 PHE A N 1
ATOM 2565 C CA . PHE A 1 322 ? 19.422 -18.328 -9.719 1 97.25 322 PHE A CA 1
ATOM 2566 C C . PHE A 1 322 ? 20.109 -18.578 -8.375 1 97.25 322 PHE A C 1
ATOM 2568 O O . PHE A 1 322 ? 20.5 -19.703 -8.078 1 97.25 322 PHE A O 1
ATOM 2575 N N . LYS A 1 323 ? 20.266 -17.562 -7.621 1 94.75 323 LYS A N 1
ATOM 2576 C CA . LYS A 1 323 ? 20.922 -17.656 -6.312 1 94.75 323 LYS A CA 1
ATOM 2577 C C . LYS A 1 323 ? 20.625 -16.422 -5.473 1 94.75 323 LYS A C 1
ATOM 2579 O O . LYS A 1 323 ? 19.844 -15.547 -5.887 1 94.75 323 LYS A O 1
ATOM 2584 N N . PHE A 1 324 ? 21.094 -16.406 -4.266 1 90.38 324 PHE A N 1
ATOM 2585 C CA . PHE A 1 324 ? 21 -15.266 -3.371 1 90.38 324 PHE A CA 1
ATOM 2586 C C . PHE A 1 324 ? 22.328 -14.508 -3.32 1 90.38 324 PHE A C 1
ATOM 2588 O O . PHE A 1 324 ? 23.406 -15.117 -3.34 1 90.38 324 PHE A O 1
ATOM 2595 N N . TYR A 1 325 ? 22.188 -13.289 -3.395 1 84.69 325 TYR A N 1
ATOM 2596 C CA . TYR A 1 325 ? 23.328 -12.414 -3.143 1 84.69 325 TYR A CA 1
ATOM 2597 C C . TYR A 1 325 ? 23.266 -11.828 -1.735 1 84.69 325 TYR A C 1
ATOM 2599 O O . TYR A 1 325 ? 22.297 -11.172 -1.369 1 84.69 325 TYR A O 1
ATOM 2607 N N . ASN A 1 326 ? 24.281 -12.062 -1.037 1 79.19 326 ASN A N 1
ATOM 2608 C CA . ASN A 1 326 ? 24.359 -11.523 0.317 1 79.19 326 ASN A CA 1
ATOM 2609 C C . ASN A 1 326 ? 25 -10.141 0.335 1 79.19 326 ASN A C 1
ATOM 2611 O O . ASN A 1 326 ? 26.125 -9.977 -0.148 1 79.19 326 ASN A O 1
ATOM 2615 N N . TYR A 1 327 ? 24.234 -9.227 0.894 1 75 327 TYR A N 1
ATOM 2616 C CA . TYR A 1 327 ? 24.797 -7.887 1.025 1 75 327 TYR A CA 1
ATOM 2617 C C . TYR A 1 327 ? 25.734 -7.809 2.217 1 75 327 TYR A C 1
ATOM 2619 O O . TYR A 1 327 ? 25.484 -8.422 3.26 1 75 327 TYR A O 1
ATOM 2627 N N . ASP A 1 328 ? 26.781 -7.105 1.885 1 68.88 328 ASP A N 1
ATOM 2628 C CA . ASP A 1 328 ? 27.625 -6.707 3.012 1 68.88 328 ASP A CA 1
ATOM 2629 C C . ASP A 1 328 ? 27 -5.531 3.766 1 68.88 328 ASP A C 1
ATOM 2631 O O . ASP A 1 328 ? 26.625 -4.527 3.158 1 68.88 328 ASP A O 1
ATOM 2635 N N . LEU A 1 329 ? 26.719 -5.742 4.996 1 64.31 329 LEU A N 1
ATOM 2636 C CA . LEU A 1 329 ? 26.094 -4.707 5.809 1 64.31 329 LEU A CA 1
ATOM 2637 C C . LEU A 1 329 ? 26.766 -3.357 5.59 1 64.31 329 LEU A C 1
ATOM 2639 O O . LEU A 1 329 ? 26.109 -2.318 5.605 1 64.31 329 LEU A O 1
ATOM 2643 N N . GLN A 1 330 ? 28.094 -3.371 5.398 1 62.25 330 GLN A N 1
ATOM 2644 C CA . GLN A 1 330 ? 28.828 -2.127 5.211 1 62.25 330 GLN A CA 1
ATOM 2645 C C . GLN A 1 330 ? 28.422 -1.434 3.914 1 62.25 330 GLN A C 1
ATOM 2647 O O . GLN A 1 330 ? 28.547 -0.213 3.789 1 62.25 330 GLN A O 1
ATOM 2652 N N . ASN A 1 331 ? 27.922 -2.303 2.973 1 61.97 331 ASN A N 1
ATOM 2653 C CA . ASN A 1 331 ? 27.531 -1.753 1.68 1 61.97 331 ASN A CA 1
ATOM 2654 C C . ASN A 1 331 ? 26.094 -1.238 1.704 1 61.97 331 ASN A C 1
ATOM 2656 O O . ASN A 1 331 ? 25.703 -0.447 0.847 1 61.97 331 ASN A O 1
ATOM 2660 N N . LEU A 1 332 ? 25.297 -1.796 2.502 1 60.75 332 LEU A N 1
ATOM 2661 C CA . LEU A 1 332 ? 23.891 -1.435 2.521 1 60.75 332 LEU A CA 1
ATOM 2662 C C . LEU A 1 332 ? 23.672 -0.101 3.23 1 60.75 332 LEU A C 1
ATOM 2664 O O . LEU A 1 332 ? 22.766 0.658 2.877 1 60.75 332 LEU A O 1
ATOM 2668 N N . PHE A 1 333 ? 24.391 0.115 4.238 1 55.69 333 PHE A N 1
ATOM 2669 C CA . PHE A 1 333 ? 24.125 1.321 5.016 1 55.69 333 PHE A CA 1
ATOM 2670 C C . PHE A 1 333 ? 25.328 2.26 4.973 1 55.69 333 PHE A C 1
ATOM 2672 O O . PHE A 1 333 ? 26.469 1.819 5.113 1 55.69 333 PHE A O 1
ATOM 2679 N N . ALA A 1 334 ? 25.266 3.299 4.156 1 50.84 334 ALA A N 1
ATOM 2680 C CA . ALA A 1 334 ? 26.328 4.289 4.285 1 50.84 334 ALA A CA 1
ATOM 2681 C C . ALA A 1 334 ? 26.781 4.434 5.734 1 50.84 334 ALA A C 1
ATOM 2683 O O . ALA A 1 334 ? 25.984 4.246 6.66 1 50.84 334 ALA A O 1
ATOM 2684 N N . PRO A 1 335 ? 28.062 4.648 5.887 1 46.62 335 PRO A N 1
ATOM 2685 C CA . PRO A 1 335 ? 28.562 4.895 7.234 1 46.62 335 PRO A CA 1
ATOM 2686 C C . PRO A 1 335 ? 27.75 5.938 7.996 1 46.62 335 PRO A C 1
ATOM 2688 O O . PRO A 1 335 ? 27.297 6.922 7.406 1 46.62 335 PRO A O 1
ATOM 2691 N N . ASN A 1 336 ? 27.375 5.719 9.344 1 42.28 336 ASN A N 1
ATOM 2692 C CA . ASN A 1 336 ? 26.781 6.59 10.352 1 42.28 336 ASN A CA 1
ATOM 2693 C C . ASN A 1 336 ? 25.281 6.758 10.133 1 42.28 336 ASN A C 1
ATOM 2695 O O . ASN A 1 336 ? 24.656 7.613 10.758 1 42.28 336 ASN A O 1
ATOM 2699 N N . HIS A 1 337 ? 24.922 6.281 9.031 1 42.34 337 HIS A N 1
ATOM 2700 C CA . HIS A 1 337 ? 23.5 6.582 8.844 1 42.34 337 HIS A CA 1
ATOM 2701 C C . HIS A 1 337 ? 22.625 5.566 9.562 1 42.34 337 HIS A C 1
ATOM 2703 O O . HIS A 1 337 ? 21.484 5.875 9.938 1 42.34 337 HIS A O 1
ATOM 2709 N N . PHE A 1 338 ? 22.797 4.207 9.297 1 43.09 338 PHE A N 1
ATOM 2710 C CA . PHE A 1 338 ? 21.797 3.285 9.82 1 43.09 338 PHE A CA 1
ATOM 2711 C C . PHE A 1 338 ? 22.328 2.553 11.047 1 43.09 338 PHE A C 1
ATOM 2713 O O . PHE A 1 338 ? 23.453 2.035 11.031 1 43.09 338 PHE A O 1
ATOM 2720 N N . TYR A 1 339 ? 22 3.1 12.156 1 38.81 339 TYR A N 1
ATOM 2721 C CA . TYR A 1 339 ? 22.156 2.234 13.32 1 38.81 339 TYR A CA 1
ATOM 2722 C C . TYR A 1 339 ? 21.438 0.904 13.109 1 38.81 339 TYR A C 1
ATOM 2724 O O . TYR A 1 339 ? 20.516 0.81 12.289 1 38.81 339 TYR A O 1
ATOM 2732 N N . PRO A 1 340 ? 21.828 -0.157 13.867 1 38.5 340 PRO A N 1
ATOM 2733 C CA . PRO A 1 340 ? 21.547 -1.593 13.938 1 38.5 340 PRO A CA 1
ATOM 2734 C C . PRO A 1 340 ? 20.062 -1.903 13.891 1 38.5 340 PRO A C 1
ATOM 2736 O O . PRO A 1 340 ? 19.656 -3.07 13.945 1 38.5 340 PRO A O 1
ATOM 2739 N N . PHE A 1 341 ? 19.328 -0.984 14.195 1 41.56 341 PHE A N 1
ATOM 2740 C CA . PHE A 1 341 ? 18 -1.519 14.5 1 41.56 341 PHE A CA 1
ATOM 2741 C C . PHE A 1 341 ? 17.438 -2.291 13.312 1 41.56 341 PHE A C 1
ATOM 2743 O O . PHE A 1 341 ? 16.531 -3.111 13.477 1 41.56 341 PHE A O 1
ATOM 2750 N N . ILE A 1 342 ? 17.797 -1.797 12.141 1 45.94 342 ILE A N 1
ATOM 2751 C CA . ILE A 1 342 ? 17.141 -2.516 11.055 1 45.94 342 ILE A CA 1
ATOM 2752 C C . ILE A 1 342 ? 17.969 -3.744 10.672 1 45.94 342 ILE A C 1
ATOM 2754 O O . ILE A 1 342 ? 17.578 -4.504 9.781 1 45.94 342 ILE A O 1
ATOM 2758 N N . VAL A 1 343 ? 19.141 -3.814 11.344 1 47.81 343 VAL A N 1
ATOM 2759 C CA . VAL A 1 343 ? 20.031 -4.77 10.68 1 47.81 343 VAL A CA 1
ATOM 2760 C C . VAL A 1 343 ? 19.719 -6.184 11.18 1 47.81 343 VAL A C 1
ATOM 2762 O O . VAL A 1 343 ? 19.891 -6.477 12.367 1 47.81 343 VAL A O 1
ATOM 2765 N N . GLY A 1 344 ? 18.797 -6.781 10.523 1 55.09 344 GLY A N 1
ATOM 2766 C CA . GLY A 1 344 ? 18.703 -8.219 10.734 1 55.09 344 GLY A CA 1
ATOM 2767 C C . GLY A 1 344 ? 20.047 -8.898 10.828 1 55.09 344 GLY A C 1
ATOM 2768 O O . GLY A 1 344 ? 21.094 -8.258 10.625 1 55.09 344 GLY A O 1
ATOM 2769 N N . PRO A 1 345 ? 20.031 -10.062 11.484 1 57.72 345 PRO A N 1
ATOM 2770 C CA . PRO A 1 345 ? 21.297 -10.797 11.531 1 57.72 345 PRO A CA 1
ATOM 2771 C C . PRO A 1 345 ? 22.031 -10.789 10.195 1 57.72 345 PRO A C 1
ATOM 2773 O O . PRO A 1 345 ? 21.438 -10.508 9.156 1 57.72 345 PRO A O 1
ATOM 2776 N N . LYS A 1 346 ? 23.422 -10.672 10.234 1 55.09 346 LYS A N 1
ATOM 2777 C CA . LYS A 1 346 ? 24.328 -10.555 9.109 1 55.09 346 LYS A CA 1
ATOM 2778 C C . LYS A 1 346 ? 23.812 -11.305 7.891 1 55.09 346 LYS A C 1
ATOM 2780 O O . LYS A 1 346 ? 23.859 -10.789 6.77 1 55.09 346 LYS A O 1
ATOM 2785 N N . ASP A 1 347 ? 23.328 -12.547 7.961 1 57.94 347 ASP A N 1
ATOM 2786 C CA . ASP A 1 347 ? 23.016 -13.391 6.812 1 57.94 347 ASP A CA 1
ATOM 2787 C C . ASP A 1 347 ? 21.594 -13.148 6.309 1 57.94 347 ASP A C 1
ATOM 2789 O O . ASP A 1 347 ? 21.156 -13.789 5.355 1 57.94 347 ASP A O 1
ATOM 2793 N N . ALA A 1 348 ? 21.047 -11.977 6.82 1 61.47 348 ALA A N 1
ATOM 2794 C CA . ALA A 1 348 ? 19.625 -11.836 6.52 1 61.47 348 ALA A CA 1
ATOM 2795 C C . ALA A 1 348 ? 19.391 -10.828 5.395 1 61.47 348 ALA A C 1
ATOM 2797 O O . ALA A 1 348 ? 18.297 -10.75 4.84 1 61.47 348 ALA A O 1
ATOM 2798 N N . HIS A 1 349 ? 20.469 -10.273 4.949 1 68.31 349 HIS A N 1
ATOM 2799 C CA . HIS A 1 349 ? 20.297 -9.242 3.924 1 68.31 349 HIS A CA 1
ATOM 2800 C C . HIS A 1 349 ? 20.703 -9.773 2.549 1 68.31 349 HIS A C 1
ATOM 2802 O O . HIS A 1 349 ? 21.891 -9.773 2.203 1 68.31 349 HIS A O 1
ATOM 2808 N N . VAL A 1 350 ? 19.609 -10.328 1.785 1 77.38 350 VAL A N 1
ATOM 2809 C CA . VAL A 1 350 ? 19.938 -11 0.531 1 77.38 350 VAL A CA 1
ATOM 2810 C C . VAL A 1 350 ? 19.078 -10.438 -0.596 1 77.38 350 VAL A C 1
ATOM 2812 O O . VAL A 1 350 ? 17.969 -9.93 -0.351 1 77.38 350 VAL A O 1
ATOM 2815 N N . ALA A 1 351 ? 19.625 -10.344 -1.683 1 84.94 351 ALA A N 1
ATOM 2816 C CA . ALA A 1 351 ? 18.891 -10.172 -2.926 1 84.94 351 ALA A CA 1
ATOM 2817 C C . ALA A 1 351 ? 18.781 -11.492 -3.688 1 84.94 351 ALA A C 1
ATOM 2819 O O . ALA A 1 351 ? 19.609 -12.383 -3.516 1 84.94 351 ALA A O 1
ATOM 2820 N N . SER A 1 352 ? 17.719 -11.594 -4.363 1 92 352 SER A N 1
ATOM 2821 C CA . SER A 1 352 ? 17.531 -12.75 -5.234 1 92 352 SER A CA 1
ATOM 2822 C C . SER A 1 352 ? 17.859 -12.406 -6.684 1 92 352 SER A C 1
ATOM 2824 O O . SER A 1 352 ? 17.469 -11.344 -7.18 1 92 352 SER A O 1
ATOM 2826 N N . VAL A 1 353 ? 18.609 -13.258 -7.293 1 93.25 353 VAL A N 1
ATOM 2827 C CA . VAL A 1 353 ? 19.078 -12.898 -8.625 1 93.25 353 VAL A CA 1
ATOM 2828 C C . VAL A 1 353 ? 18.859 -14.062 -9.586 1 93.25 353 VAL A C 1
ATOM 2830 O O . VAL A 1 353 ? 18.859 -15.227 -9.172 1 93.25 353 VAL A O 1
ATOM 2833 N N . VAL A 1 354 ? 18.609 -13.797 -10.805 1 96.5 354 VAL A N 1
ATOM 2834 C CA . VAL A 1 354 ? 18.688 -14.695 -11.953 1 96.5 354 VAL A CA 1
ATOM 2835 C C . VAL A 1 354 ? 19.766 -14.219 -12.914 1 96.5 354 VAL A C 1
ATOM 2837 O O . VAL A 1 354 ? 19.734 -13.07 -13.367 1 96.5 354 VAL A O 1
ATOM 2840 N N . ASN A 1 355 ? 20.734 -15.039 -13.227 1 94.19 355 ASN A N 1
ATOM 2841 C CA . ASN A 1 355 ? 21.875 -14.656 -14.055 1 94.19 355 ASN A CA 1
ATOM 2842 C C . ASN A 1 355 ? 22.594 -13.438 -13.492 1 94.19 355 ASN A C 1
ATOM 2844 O O . ASN A 1 355 ? 22.938 -12.508 -14.227 1 94.19 355 ASN A O 1
ATOM 2848 N N . ASP A 1 356 ? 22.672 -13.367 -12.188 1 91.69 356 ASP A N 1
ATOM 2849 C CA . ASP A 1 356 ? 23.375 -12.32 -11.453 1 91.69 356 ASP A CA 1
ATOM 2850 C C . ASP A 1 356 ? 22.719 -10.961 -11.672 1 91.69 356 ASP A C 1
ATOM 2852 O O . ASP A 1 356 ? 23.406 -9.93 -11.633 1 91.69 356 ASP A O 1
ATOM 2856 N N . ILE A 1 357 ? 21.531 -10.945 -11.953 1 94.19 357 ILE A N 1
ATOM 2857 C CA . ILE A 1 357 ? 20.781 -9.711 -12.148 1 94.19 357 ILE A CA 1
ATOM 2858 C C . ILE A 1 357 ? 19.609 -9.656 -11.164 1 94.19 357 ILE A C 1
ATOM 2860 O O . ILE A 1 357 ? 18.844 -10.617 -11.055 1 94.19 357 ILE A O 1
ATOM 2864 N N . ILE A 1 358 ? 19.516 -8.633 -10.375 1 93.12 358 ILE A N 1
ATOM 2865 C CA . ILE A 1 358 ? 18.344 -8.336 -9.562 1 93.12 358 ILE A CA 1
ATOM 2866 C C . ILE A 1 358 ? 17.25 -7.699 -10.438 1 93.12 358 ILE A C 1
ATOM 2868 O O . ILE A 1 358 ? 17.391 -6.555 -10.875 1 93.12 358 ILE A O 1
ATOM 2872 N N . PHE A 1 359 ? 16.234 -8.375 -10.672 1 96.06 359 PHE A N 1
ATOM 2873 C CA . PHE A 1 359 ? 15.172 -7.891 -11.547 1 96.06 359 PHE A CA 1
ATOM 2874 C C . PHE A 1 359 ? 14.453 -6.703 -10.922 1 96.06 359 PHE A C 1
ATOM 2876 O O . PHE A 1 359 ? 14.023 -6.773 -9.766 1 96.06 359 PHE A O 1
ATOM 2883 N N . GLN A 1 360 ? 14.32 -5.691 -11.68 1 94.06 360 GLN A N 1
ATOM 2884 C CA . GLN A 1 360 ? 13.547 -4.516 -11.289 1 94.06 360 GLN A CA 1
ATOM 2885 C C . GLN A 1 360 ? 12.438 -4.227 -12.297 1 94.06 360 GLN A C 1
ATOM 2887 O O . GLN A 1 360 ? 12.68 -4.227 -13.508 1 94.06 360 GLN A O 1
ATOM 2892 N N . LEU A 1 361 ? 11.25 -4.004 -11.797 1 96.44 361 LEU A N 1
ATOM 2893 C CA . LEU A 1 361 ? 10.172 -3.549 -12.672 1 96.44 361 LEU A CA 1
ATOM 2894 C C . LEU A 1 361 ? 10.445 -2.135 -13.172 1 96.44 361 LEU A C 1
ATOM 2896 O O . LEU A 1 361 ? 10.938 -1.289 -12.422 1 96.44 361 LEU A O 1
ATOM 2900 N N . PRO A 1 362 ? 10.133 -1.86 -14.422 1 96.75 362 PRO A N 1
ATOM 2901 C CA . PRO A 1 362 ? 10.273 -0.492 -14.922 1 96.75 362 PRO A CA 1
ATOM 2902 C C . PRO A 1 362 ? 9.164 0.432 -14.438 1 96.75 362 PRO A C 1
ATOM 2904 O O . PRO A 1 362 ? 8.289 0.005 -13.672 1 96.75 362 PRO A O 1
ATOM 2907 N N . SER A 1 363 ? 9.172 1.703 -14.852 1 96.06 363 SER A N 1
ATOM 2908 C CA . SER A 1 363 ? 8.188 2.684 -14.391 1 96.06 363 SER A CA 1
ATOM 2909 C C . SER A 1 363 ? 6.926 2.641 -15.234 1 96.06 363 SER A C 1
ATOM 2911 O O . SER A 1 363 ? 5.895 3.205 -14.852 1 96.06 363 SER A O 1
ATOM 2913 N N . SER A 1 364 ? 7.043 2.07 -16.422 1 97.94 364 SER A N 1
ATOM 2914 C CA . SER A 1 364 ? 5.934 1.932 -17.359 1 97.94 364 SER A CA 1
ATOM 2915 C C . SER A 1 364 ? 5.887 0.528 -17.953 1 97.94 364 SER A C 1
ATOM 2917 O O . SER A 1 364 ? 6.891 -0.186 -17.953 1 97.94 364 SER A O 1
ATOM 2919 N N . PRO A 1 365 ? 4.75 0.1 -18.438 1 98.38 365 PRO A N 1
ATOM 2920 C CA . PRO A 1 365 ? 4.641 -1.265 -18.953 1 98.38 365 PRO A CA 1
ATOM 2921 C C . PRO A 1 365 ? 5.496 -1.49 -20.203 1 98.38 365 PRO A C 1
ATOM 2923 O O . PRO A 1 365 ? 5.41 -0.722 -21.156 1 98.38 365 PRO A O 1
ATOM 2926 N N . LEU A 1 366 ? 6.234 -2.508 -20.203 1 98.5 366 LEU A N 1
ATOM 2927 C CA . LEU A 1 366 ? 7.043 -2.924 -21.344 1 98.5 366 LEU A CA 1
ATOM 2928 C C . LEU A 1 366 ? 6.18 -3.109 -22.594 1 98.5 366 LEU A C 1
ATOM 2930 O O . LEU A 1 366 ? 6.566 -2.711 -23.688 1 98.5 366 LEU A O 1
ATOM 2934 N N . LEU A 1 367 ? 5.012 -3.607 -22.422 1 98.62 367 LEU A N 1
ATOM 2935 C CA . LEU A 1 367 ? 4.176 -4.031 -23.547 1 98.62 367 LEU A CA 1
ATOM 2936 C C . LEU A 1 367 ? 3.564 -2.83 -24.25 1 98.62 367 LEU A C 1
ATOM 2938 O O . LEU A 1 367 ? 3.611 -2.742 -25.484 1 98.62 367 LEU A O 1
ATOM 2942 N N . SER A 1 368 ? 3.027 -1.826 -23.516 1 98.06 368 SER A N 1
ATOM 2943 C CA . SER A 1 368 ? 2.23 -0.769 -24.141 1 98.06 368 SER A CA 1
ATOM 2944 C C . SER A 1 368 ? 2.998 0.547 -24.172 1 98.06 368 SER A C 1
ATOM 2946 O O . SER A 1 368 ? 2.623 1.465 -24.906 1 98.06 368 SER A O 1
ATOM 2948 N N . GLN A 1 369 ? 4.066 0.684 -23.328 1 97.5 369 GLN A N 1
ATOM 2949 C CA . GLN A 1 369 ? 4.746 1.97 -23.219 1 97.5 369 GLN A CA 1
ATOM 2950 C C . GLN A 1 369 ? 6.262 1.8 -23.266 1 97.5 369 GLN A C 1
ATOM 2952 O O . GLN A 1 369 ? 6.984 2.398 -22.453 1 97.5 369 GLN A O 1
ATOM 2957 N N . PHE A 1 370 ? 6.746 0.965 -24.141 1 96.94 370 PHE A N 1
ATOM 2958 C CA . PHE A 1 370 ? 8.164 0.639 -24.188 1 96.94 370 PHE A CA 1
ATOM 2959 C C . PHE A 1 370 ? 9.008 1.901 -24.328 1 96.94 370 PHE A C 1
ATOM 2961 O O . PHE A 1 370 ? 10.078 2.02 -23.734 1 96.94 370 PHE A O 1
ATOM 2968 N N . ARG A 1 371 ? 8.562 2.891 -25.078 1 96.12 371 ARG A N 1
ATOM 2969 C CA . ARG A 1 371 ? 9.328 4.094 -25.391 1 96.12 371 ARG A CA 1
ATOM 2970 C C . ARG A 1 371 ? 9.477 4.984 -24.172 1 96.12 371 ARG A C 1
ATOM 2972 O O . ARG A 1 371 ? 10.336 5.871 -24.141 1 96.12 371 ARG A O 1
ATOM 2979 N N . ASP A 1 372 ? 8.594 4.789 -23.188 1 96.69 372 ASP A N 1
ATOM 2980 C CA . ASP A 1 372 ? 8.625 5.613 -21.984 1 96.69 372 ASP A CA 1
ATOM 2981 C C . ASP A 1 372 ? 9.672 5.098 -20.984 1 96.69 372 ASP A C 1
ATOM 2983 O O . ASP A 1 372 ? 9.961 5.754 -19.984 1 96.69 372 ASP A O 1
ATOM 2987 N N . ILE A 1 373 ? 10.273 3.953 -21.234 1 96.06 373 ILE A N 1
ATOM 2988 C CA . ILE A 1 373 ? 11.242 3.332 -20.344 1 96.06 373 ILE A CA 1
ATOM 2989 C C . ILE A 1 373 ? 12.664 3.693 -20.797 1 96.06 373 ILE A C 1
ATOM 2991 O O . ILE A 1 373 ? 13.039 3.439 -21.938 1 96.06 373 ILE A O 1
ATOM 2995 N N . PRO A 1 374 ? 13.445 4.301 -19.938 1 91.44 374 PRO A N 1
ATOM 2996 C CA . PRO A 1 374 ? 14.828 4.59 -20.328 1 91.44 374 PRO A CA 1
ATOM 2997 C C . PRO A 1 374 ? 15.602 3.338 -20.734 1 91.44 374 PRO A C 1
ATOM 2999 O O . PRO A 1 374 ? 15.656 2.371 -19.969 1 91.44 374 PRO A O 1
ATOM 3002 N N . PRO A 1 375 ? 16.172 3.385 -21.859 1 90.44 375 PRO A N 1
ATOM 3003 C CA . PRO A 1 375 ? 16.844 2.191 -22.375 1 90.44 375 PRO A CA 1
ATOM 3004 C C . PRO A 1 375 ? 17.953 1.687 -21.438 1 90.44 375 PRO A C 1
ATOM 3006 O O . PRO A 1 375 ? 18.219 0.484 -21.391 1 90.44 375 PRO A O 1
ATOM 3009 N N . ASN A 1 376 ? 18.562 2.561 -20.719 1 89.25 376 ASN A N 1
ATOM 3010 C CA . ASN A 1 376 ? 19.672 2.176 -19.859 1 89.25 376 ASN A CA 1
ATOM 3011 C C . ASN A 1 376 ? 19.203 1.431 -18.609 1 89.25 376 ASN A C 1
ATOM 3013 O O . ASN A 1 376 ? 20.016 0.935 -17.828 1 89.25 376 ASN A O 1
ATOM 3017 N N . THR A 1 377 ? 17.844 1.292 -18.484 1 91.44 377 THR A N 1
ATOM 3018 C CA . THR A 1 377 ? 17.328 0.568 -17.328 1 91.44 377 THR A CA 1
ATOM 3019 C C . THR A 1 377 ? 17 -0.875 -17.703 1 91.44 377 THR A C 1
ATOM 3021 O O . THR A 1 377 ? 16.688 -1.691 -16.828 1 91.44 377 THR A O 1
ATOM 3024 N N . ILE A 1 378 ? 17.016 -1.188 -18.938 1 94.38 378 ILE A N 1
ATOM 3025 C CA . ILE A 1 378 ? 16.797 -2.543 -19.438 1 94.38 378 ILE A CA 1
ATOM 3026 C C . ILE A 1 378 ? 18.125 -3.229 -19.688 1 94.38 378 ILE A C 1
ATOM 3028 O O . ILE A 1 378 ? 19.062 -2.615 -20.219 1 94.38 378 ILE A O 1
ATOM 3032 N N . CYS A 1 379 ? 18.219 -4.465 -19.266 1 94.12 379 CYS A N 1
ATOM 3033 C CA . CYS A 1 379 ? 19.5 -5.145 -19.453 1 94.12 379 CYS A CA 1
ATOM 3034 C C . CYS A 1 379 ? 19.297 -6.625 -19.75 1 94.12 379 CYS A C 1
ATOM 3036 O O . CYS A 1 379 ? 18.156 -7.121 -19.703 1 94.12 379 CYS A O 1
ATOM 3038 N N . ASN A 1 380 ? 20.328 -7.273 -20.141 1 89.69 380 ASN A N 1
ATOM 3039 C CA . ASN A 1 380 ? 20.469 -8.719 -20.25 1 89.69 380 ASN A CA 1
ATOM 3040 C C . ASN A 1 380 ? 21.938 -9.148 -20.094 1 89.69 380 ASN A C 1
ATOM 3042 O O . ASN A 1 380 ? 22.781 -8.344 -19.688 1 89.69 380 ASN A O 1
ATOM 3046 N N . ASP A 1 381 ? 22.203 -10.391 -20.297 1 82.81 381 ASP A N 1
ATOM 3047 C CA . ASP A 1 381 ? 23.516 -10.945 -20.047 1 82.81 381 ASP A CA 1
ATOM 3048 C C . ASP A 1 381 ? 24.578 -10.281 -20.922 1 82.81 381 ASP A C 1
ATOM 3050 O O . ASP A 1 381 ? 25.734 -10.172 -20.531 1 82.81 381 ASP A O 1
ATOM 3054 N N . THR A 1 382 ? 24.156 -9.836 -22.047 1 83.62 382 THR A N 1
ATOM 3055 C CA . THR A 1 382 ? 25.141 -9.289 -22.984 1 83.62 382 THR A CA 1
ATOM 3056 C C . THR A 1 382 ? 25.141 -7.762 -22.922 1 83.62 382 THR A C 1
ATOM 3058 O O . THR A 1 382 ? 26.078 -7.121 -23.406 1 83.62 382 THR A O 1
ATOM 3061 N N . HIS A 1 383 ? 24.109 -7.195 -22.391 1 86.25 383 HIS A N 1
ATOM 3062 C CA . HIS A 1 383 ? 24 -5.746 -22.297 1 86.25 383 HIS A CA 1
ATOM 3063 C C . HIS A 1 383 ? 23.672 -5.312 -20.875 1 86.25 383 HIS A C 1
ATOM 3065 O O . HIS A 1 383 ? 22.5 -5.309 -20.484 1 86.25 383 HIS A O 1
ATOM 3071 N N . LYS A 1 384 ? 24.641 -4.926 -20.188 1 85.75 384 LYS A N 1
ATOM 3072 C CA . LYS A 1 384 ? 24.484 -4.461 -18.812 1 85.75 384 LYS A CA 1
ATOM 3073 C C . LYS A 1 384 ? 24.859 -2.984 -18.688 1 85.75 384 LYS A C 1
ATOM 3075 O O . LYS A 1 384 ? 25.766 -2.508 -19.375 1 85.75 384 LYS A O 1
ATOM 3080 N N . PRO A 1 385 ? 24.078 -2.363 -17.891 1 81.62 385 PRO A N 1
ATOM 3081 C CA . PRO A 1 385 ? 24.469 -0.974 -17.656 1 81.62 385 PRO A CA 1
ATOM 3082 C C . PRO A 1 385 ? 25.891 -0.851 -17.094 1 81.62 385 PRO A C 1
ATOM 3084 O O . PRO A 1 385 ? 26.391 -1.784 -16.469 1 81.62 385 PRO A O 1
ATOM 3087 N N . ASP A 1 386 ? 26.516 0.28 -17.328 1 74.69 386 ASP A N 1
ATOM 3088 C CA . ASP A 1 386 ? 27.906 0.529 -16.953 1 74.69 386 ASP A CA 1
ATOM 3089 C C . ASP A 1 386 ? 28.078 0.458 -15.438 1 74.69 386 ASP A C 1
ATOM 3091 O O . ASP A 1 386 ? 29.141 0.072 -14.945 1 74.69 386 ASP A O 1
ATOM 3095 N N . ASN A 1 387 ? 27.062 0.766 -14.805 1 73.56 387 ASN A N 1
ATOM 3096 C CA . ASN A 1 387 ? 27.203 0.865 -13.352 1 73.56 387 ASN A CA 1
ATOM 3097 C C . ASN A 1 387 ? 26.953 -0.474 -12.672 1 73.56 387 ASN A C 1
ATOM 3099 O O . ASN A 1 387 ? 26.891 -0.549 -11.445 1 73.56 387 ASN A O 1
ATOM 3103 N N . CYS A 1 388 ? 26.891 -1.479 -13.523 1 78.88 388 CYS A N 1
ATOM 3104 C CA . CYS A 1 388 ? 26.656 -2.789 -12.93 1 78.88 388 CYS A CA 1
ATOM 3105 C C . CYS A 1 388 ? 27.953 -3.402 -12.414 1 78.88 388 CYS A C 1
ATOM 3107 O O . CYS A 1 388 ? 28.969 -3.375 -13.109 1 78.88 388 CYS A O 1
ATOM 3109 N N . GLY A 1 389 ? 28.141 -3.607 -11.156 1 73.56 389 GLY A N 1
ATOM 3110 C CA . GLY A 1 389 ? 29.25 -4.359 -10.594 1 73.56 389 GLY A CA 1
ATOM 3111 C C . GLY A 1 389 ? 29.062 -5.863 -10.672 1 73.56 389 GLY A C 1
ATOM 3112 O O . GLY A 1 389 ? 28.75 -6.398 -11.734 1 73.56 389 GLY A O 1
ATOM 3113 N N . ASN A 1 390 ? 29.281 -6.559 -9.57 1 73.38 390 ASN A N 1
ATOM 3114 C CA . ASN A 1 390 ? 29.094 -8 -9.477 1 73.38 390 ASN A CA 1
ATOM 3115 C C . ASN A 1 390 ? 27.641 -8.391 -9.664 1 73.38 390 ASN A C 1
ATOM 3117 O O . ASN A 1 390 ? 27.328 -9.469 -10.18 1 73.38 390 ASN A O 1
ATOM 3121 N N . ILE A 1 391 ? 26.797 -7.5 -9.289 1 81.69 391 ILE A N 1
ATOM 3122 C CA . ILE A 1 391 ? 25.359 -7.707 -9.461 1 81.69 391 ILE A CA 1
ATOM 3123 C C . ILE A 1 391 ? 24.734 -6.477 -10.117 1 81.69 391 ILE A C 1
ATOM 3125 O O . ILE A 1 391 ? 25.156 -5.348 -9.875 1 81.69 391 ILE A O 1
ATOM 3129 N N . CYS A 1 392 ? 23.922 -6.801 -11.016 1 88.25 392 CYS A N 1
ATOM 3130 C CA . CYS A 1 392 ? 23.234 -5.727 -11.727 1 88.25 392 CYS A CA 1
ATOM 3131 C C . CYS A 1 392 ? 21.781 -5.637 -11.305 1 88.25 392 CYS A C 1
ATOM 3133 O O . CYS A 1 392 ? 21.125 -6.66 -11.086 1 88.25 392 CYS A O 1
ATOM 3135 N N . SER A 1 393 ? 21.297 -4.449 -11.055 1 90.06 393 SER A N 1
ATOM 3136 C CA . SER A 1 393 ? 19.891 -4.195 -10.805 1 90.06 393 SER A CA 1
ATOM 3137 C C . SER A 1 393 ? 19.25 -3.471 -11.977 1 90.06 393 SER A C 1
ATOM 3139 O O . SER A 1 393 ? 19.562 -2.311 -12.25 1 90.06 393 SER A O 1
ATOM 3141 N N . CYS A 1 394 ? 18.375 -4.16 -12.758 1 93.81 394 CYS A N 1
ATOM 3142 C CA . CYS A 1 394 ? 17.75 -3.611 -13.953 1 93.81 394 CYS A CA 1
ATOM 3143 C C . CYS A 1 394 ? 16.547 -4.445 -14.367 1 93.81 394 CYS A C 1
ATOM 3145 O O . CYS A 1 394 ? 16.25 -5.461 -13.742 1 93.81 394 CYS A O 1
ATOM 3147 N N . THR A 1 395 ? 15.844 -3.951 -15.305 1 96.38 395 THR A N 1
ATOM 3148 C CA . THR A 1 395 ? 14.797 -4.762 -15.906 1 96.38 395 THR A CA 1
ATOM 3149 C C . THR A 1 395 ? 15.391 -5.82 -16.828 1 96.38 395 THR A C 1
ATOM 3151 O O . THR A 1 395 ? 15.781 -5.516 -17.969 1 96.38 395 THR A O 1
ATOM 3154 N N . HIS A 1 396 ? 15.508 -7.004 -16.375 1 97.56 396 HIS A N 1
ATOM 3155 C CA . HIS A 1 396 ? 16.125 -8.125 -17.078 1 97.56 396 HIS A CA 1
ATOM 3156 C C . HIS A 1 396 ? 15.203 -8.672 -18.156 1 97.56 396 HIS A C 1
ATOM 3158 O O . HIS A 1 396 ? 14.211 -9.344 -17.859 1 97.56 396 HIS A O 1
ATOM 3164 N N . VAL A 1 397 ? 15.516 -8.391 -19.438 1 97.88 397 VAL A N 1
ATOM 3165 C CA . VAL A 1 397 ? 14.703 -8.836 -20.562 1 97.88 397 VAL A CA 1
ATOM 3166 C C . VAL A 1 397 ? 15.531 -9.734 -21.484 1 97.88 397 VAL A C 1
ATOM 3168 O O . VAL A 1 397 ? 16.609 -9.336 -21.938 1 97.88 397 VAL A O 1
ATOM 3171 N N . ILE A 1 398 ? 15.062 -10.891 -21.766 1 97.88 398 ILE A N 1
ATOM 3172 C CA . ILE A 1 398 ? 15.703 -11.836 -22.672 1 97.88 398 ILE A CA 1
ATOM 3173 C C . ILE A 1 398 ? 14.875 -11.953 -23.953 1 97.88 398 ILE A C 1
ATOM 3175 O O . ILE A 1 398 ? 13.68 -12.227 -23.906 1 97.88 398 ILE A O 1
ATOM 3179 N N . GLU A 1 399 ? 15.516 -11.773 -25.062 1 97.12 399 GLU A N 1
ATOM 3180 C CA . GLU A 1 399 ? 14.844 -11.875 -26.359 1 97.12 399 GLU A CA 1
ATOM 3181 C C . GLU A 1 399 ? 14.773 -13.32 -26.844 1 97.12 399 GLU A C 1
ATOM 3183 O O . GLU A 1 399 ? 15.781 -14.039 -26.812 1 97.12 399 GLU A O 1
ATOM 3188 N N . LEU A 1 400 ? 13.586 -13.742 -27.172 1 98.31 400 LEU A N 1
ATOM 3189 C CA . LEU A 1 400 ? 13.383 -15.078 -27.719 1 98.31 400 LEU A CA 1
ATOM 3190 C C . LEU A 1 400 ? 12.992 -15.008 -29.188 1 98.31 400 LEU A C 1
ATOM 3192 O O . LEU A 1 400 ? 12.219 -14.133 -29.594 1 98.31 400 LEU A O 1
ATOM 3196 N N . PRO A 1 401 ? 13.531 -15.898 -30.016 1 97.88 401 PRO A N 1
ATOM 3197 C CA . PRO A 1 401 ? 13.094 -15.922 -31.422 1 97.88 401 PRO A CA 1
ATOM 3198 C C . PRO A 1 401 ? 11.633 -16.344 -31.578 1 97.88 401 PRO A C 1
ATOM 3200 O O . PRO A 1 401 ? 11.234 -17.391 -31.078 1 97.88 401 PRO A O 1
ATOM 3203 N N . TYR A 1 402 ? 10.875 -15.562 -32.281 1 97.94 402 TYR A N 1
ATOM 3204 C CA . TYR A 1 402 ? 9.461 -15.828 -32.5 1 97.94 402 TYR A CA 1
ATOM 3205 C C . TYR A 1 402 ? 9.258 -17.172 -33.219 1 97.94 402 TYR A C 1
ATOM 3207 O O . TYR A 1 402 ? 9.93 -17.469 -34.188 1 97.94 402 TYR A O 1
ATOM 3215 N N . ASN A 1 403 ? 8.422 -17.984 -32.688 1 97.81 403 ASN A N 1
ATOM 3216 C CA . ASN A 1 403 ? 8.023 -19.297 -33.156 1 97.81 403 ASN A CA 1
ATOM 3217 C C . ASN A 1 403 ? 9.164 -20.312 -33.062 1 97.81 403 ASN A C 1
ATOM 3219 O O . ASN A 1 403 ? 9.07 -21.422 -33.562 1 97.81 403 ASN A O 1
ATOM 3223 N N . GLY A 1 404 ? 10.164 -19.938 -32.438 1 98.44 404 GLY A N 1
ATOM 3224 C CA . GLY A 1 404 ? 11.273 -20.844 -32.188 1 98.44 404 GLY A CA 1
ATOM 3225 C C . GLY A 1 404 ? 11.055 -21.766 -31 1 98.44 404 GLY A C 1
ATOM 3226 O O . GLY A 1 404 ? 10.266 -21.453 -30.109 1 98.44 404 GLY A O 1
ATOM 3227 N N . ILE A 1 405 ? 11.734 -22.906 -31.078 1 98.62 405 ILE A N 1
ATOM 3228 C CA . ILE A 1 405 ? 11.781 -23.812 -29.938 1 98.62 405 ILE A CA 1
ATOM 3229 C C . ILE A 1 405 ? 12.82 -23.312 -28.938 1 98.62 405 ILE A C 1
ATOM 3231 O O . ILE A 1 405 ? 14 -23.156 -29.281 1 98.62 405 ILE A O 1
ATOM 3235 N N . ILE A 1 406 ? 12.398 -23 -27.766 1 98.81 406 ILE A N 1
ATOM 3236 C CA . ILE A 1 406 ? 13.25 -22.453 -26.719 1 98.81 406 ILE A CA 1
ATOM 3237 C C . ILE A 1 406 ? 13.555 -23.531 -25.672 1 98.81 406 ILE A C 1
ATOM 3239 O O . ILE A 1 406 ? 12.664 -24.281 -25.266 1 98.81 406 ILE A O 1
ATOM 3243 N N . GLU A 1 407 ? 14.789 -23.688 -25.312 1 98.69 407 GLU A N 1
ATOM 3244 C CA . GLU A 1 407 ? 15.188 -24.531 -24.188 1 98.69 407 GLU A CA 1
ATOM 3245 C C . GLU A 1 407 ? 15.75 -23.688 -23.047 1 98.69 407 GLU A C 1
ATOM 3247 O O . GLU A 1 407 ? 16.641 -22.859 -23.266 1 98.69 407 GLU A O 1
ATOM 3252 N N . LEU A 1 408 ? 15.203 -23.812 -21.922 1 98.69 408 LEU A N 1
ATOM 3253 C CA . LEU A 1 408 ? 15.711 -23.188 -20.703 1 98.69 408 LEU A CA 1
ATOM 3254 C C . LEU A 1 408 ? 16.281 -24.234 -19.766 1 98.69 408 LEU A C 1
ATOM 3256 O O . LEU A 1 408 ? 15.648 -25.266 -19.5 1 98.69 408 LEU A O 1
ATOM 3260 N N . ILE A 1 409 ? 17.453 -24.062 -19.312 1 98.31 409 ILE A N 1
ATOM 3261 C CA . ILE A 1 409 ? 18.031 -24.828 -18.234 1 98.31 409 ILE A CA 1
ATOM 3262 C C . ILE A 1 409 ? 18.109 -23.984 -16.969 1 98.31 409 ILE A C 1
ATOM 3264 O O . ILE A 1 409 ? 18.984 -23.109 -16.859 1 98.31 409 ILE A O 1
ATOM 3268 N N . VAL A 1 410 ? 17.234 -24.219 -16.078 1 98.38 410 VAL A N 1
ATOM 3269 C CA . VAL A 1 410 ? 17.156 -23.453 -14.844 1 98.38 410 VAL A CA 1
ATOM 3270 C C . VAL A 1 410 ? 17.938 -24.156 -13.742 1 98.38 410 VAL A C 1
ATOM 3272 O O . VAL A 1 410 ? 17.719 -25.359 -13.484 1 98.38 410 VAL A O 1
ATOM 3275 N N . ILE A 1 411 ? 18.828 -23.453 -13.047 1 97.62 411 ILE A N 1
ATOM 3276 C CA . ILE A 1 411 ? 19.797 -24.078 -12.164 1 97.62 411 ILE A CA 1
ATOM 3277 C C . ILE A 1 411 ? 19.719 -23.422 -10.781 1 97.62 411 ILE A C 1
ATOM 3279 O O . ILE A 1 411 ? 19.797 -22.203 -10.656 1 97.62 411 ILE A O 1
ATOM 3283 N N . ASP A 1 412 ? 19.578 -24.25 -9.789 1 96.62 412 ASP A N 1
ATOM 3284 C CA . ASP A 1 412 ? 19.578 -23.781 -8.406 1 96.62 412 ASP A CA 1
ATOM 3285 C C . ASP A 1 412 ? 21 -23.656 -7.855 1 96.62 412 ASP A C 1
ATOM 3287 O O . ASP A 1 412 ? 21.641 -24.672 -7.582 1 96.62 412 ASP A O 1
ATOM 3291 N N . GLU A 1 413 ? 21.391 -22.453 -7.625 1 95.69 413 GLU A N 1
ATOM 3292 C CA . GLU A 1 413 ? 22.688 -22.203 -7.016 1 95.69 413 GLU A CA 1
ATOM 3293 C C . GLU A 1 413 ? 22.547 -21.516 -5.656 1 95.69 413 GLU A C 1
ATOM 3295 O O . GLU A 1 413 ? 23.484 -20.891 -5.168 1 95.69 413 GLU A O 1
ATOM 3300 N N . THR A 1 414 ? 21.391 -21.516 -5.055 1 90.38 414 THR A N 1
ATOM 3301 C CA . THR A 1 414 ? 21.094 -20.797 -3.812 1 90.38 414 THR A CA 1
ATOM 3302 C C . THR A 1 414 ? 21.828 -21.438 -2.641 1 90.38 414 THR A C 1
ATOM 3304 O O . THR A 1 414 ? 22.125 -20.781 -1.641 1 90.38 414 THR A O 1
ATOM 3307 N N . LYS A 1 415 ? 22.109 -22.688 -2.551 1 82.5 415 LYS A N 1
ATOM 3308 C CA . LYS A 1 415 ? 22.781 -23.438 -1.504 1 82.5 415 LYS A CA 1
ATOM 3309 C C . LYS A 1 415 ? 21.938 -23.5 -0.232 1 82.5 415 LYS A C 1
ATOM 3311 O O . LYS A 1 415 ? 22.469 -23.656 0.866 1 82.5 415 LYS A O 1
ATOM 3316 N N . VAL A 1 416 ? 20.688 -23.188 -0.296 1 84.88 416 VAL A N 1
ATOM 3317 C CA . VAL A 1 416 ? 19.766 -23.328 0.831 1 84.88 416 VAL A CA 1
ATOM 3318 C C . VAL A 1 416 ? 19.109 -24.703 0.807 1 84.88 416 VAL A C 1
ATOM 3320 O O . VAL A 1 416 ? 18.5 -25.094 -0.191 1 84.88 416 VAL A O 1
ATOM 3323 N N . PRO A 1 417 ? 19.25 -25.359 1.931 1 84.69 417 PRO A N 1
ATOM 3324 C CA . PRO A 1 417 ? 18.75 -26.734 1.933 1 84.69 417 PRO A CA 1
ATOM 3325 C C . PRO A 1 417 ? 17.234 -26.812 1.845 1 84.69 417 PRO A C 1
ATOM 3327 O O . PRO A 1 417 ? 16.531 -25.969 2.412 1 84.69 417 PRO A O 1
ATOM 3330 N N . GLU A 1 418 ? 16.719 -27.844 1.099 1 85.5 418 GLU A N 1
ATOM 3331 C CA . GLU A 1 418 ? 15.328 -28.297 1.077 1 85.5 418 GLU A CA 1
ATOM 3332 C C . GLU A 1 418 ? 14.414 -27.25 0.433 1 85.5 418 GLU A C 1
ATOM 3334 O O . GLU A 1 418 ? 13.203 -27.25 0.677 1 85.5 418 GLU A O 1
ATOM 3339 N N . LEU A 1 419 ? 15.023 -26.359 -0.281 1 90.31 419 LEU A N 1
ATOM 3340 C CA . LEU A 1 419 ? 14.195 -25.375 -0.976 1 90.31 419 LEU A CA 1
ATOM 3341 C C . LEU A 1 419 ? 14.039 -25.75 -2.447 1 90.31 419 LEU A C 1
ATOM 3343 O O . LEU A 1 419 ? 15.031 -25.938 -3.152 1 90.31 419 LEU A O 1
ATOM 3347 N N . HIS A 1 420 ? 12.852 -25.953 -2.865 1 93.38 420 HIS A N 1
ATOM 3348 C CA . HIS A 1 420 ? 12.492 -26.172 -4.262 1 93.38 420 HIS A CA 1
ATOM 3349 C C . HIS A 1 420 ? 11.789 -24.953 -4.848 1 93.38 420 HIS A C 1
ATOM 3351 O O . HIS A 1 420 ? 10.594 -24.766 -4.637 1 93.38 420 HIS A O 1
ATOM 3357 N N . HIS A 1 421 ? 12.57 -24.172 -5.527 1 96.12 421 HIS A N 1
ATOM 3358 C CA . HIS A 1 421 ? 12.039 -22.906 -6.051 1 96.12 421 HIS A CA 1
ATOM 3359 C C . HIS A 1 421 ? 11.102 -23.156 -7.23 1 96.12 421 HIS A C 1
ATOM 3361 O O . HIS A 1 421 ? 11.539 -23.625 -8.289 1 96.12 421 HIS A O 1
ATOM 3367 N N . PRO A 1 422 ? 9.836 -22.859 -7.098 1 97.81 422 PRO A N 1
ATOM 3368 C CA . PRO A 1 422 ? 8.914 -22.984 -8.227 1 97.81 422 PRO A CA 1
ATOM 3369 C C . PRO A 1 422 ? 9.008 -21.812 -9.203 1 97.81 422 PRO A C 1
ATOM 3371 O O . PRO A 1 422 ? 8.703 -20.688 -8.844 1 97.81 422 PRO A O 1
ATOM 3374 N N . PHE A 1 423 ? 9.398 -22.062 -10.375 1 98.75 423 PHE A N 1
ATOM 3375 C CA . PHE A 1 423 ? 9.453 -21.031 -11.406 1 98.75 423 PHE A CA 1
ATOM 3376 C C . PHE A 1 423 ? 8.234 -21.094 -12.312 1 98.75 423 PHE A C 1
ATOM 3378 O O . PHE A 1 423 ? 7.938 -22.156 -12.875 1 98.75 423 PHE A O 1
ATOM 3385 N N . HIS A 1 424 ? 7.562 -20.031 -12.422 1 98.81 424 HIS A N 1
ATOM 3386 C CA . HIS A 1 424 ? 6.359 -19.906 -13.234 1 98.81 424 HIS A CA 1
ATOM 3387 C C . HIS A 1 424 ? 6.621 -19.062 -14.477 1 98.81 424 HIS A C 1
ATOM 3389 O O . HIS A 1 424 ? 7.246 -18 -14.383 1 98.81 424 HIS A O 1
ATOM 3395 N N . LEU A 1 425 ? 6.176 -19.531 -15.609 1 98.88 425 LEU A N 1
ATOM 3396 C CA . LEU A 1 425 ? 6.258 -18.797 -16.875 1 98.88 425 LEU A CA 1
ATOM 3397 C C . LEU A 1 425 ? 4.879 -18.312 -17.297 1 98.88 425 LEU A C 1
ATOM 3399 O O . LEU A 1 425 ? 3.973 -19.109 -17.531 1 98.88 425 LEU A O 1
ATOM 3403 N N . HIS A 1 426 ? 4.734 -17 -17.391 1 98.81 426 HIS A N 1
ATOM 3404 C CA . HIS A 1 426 ? 3.506 -16.406 -17.906 1 98.81 426 HIS A CA 1
ATOM 3405 C C . HIS A 1 426 ? 3.354 -16.688 -19.406 1 98.81 426 HIS A C 1
ATOM 3407 O O . HIS A 1 426 ? 4.348 -16.766 -20.125 1 98.81 426 HIS A O 1
ATOM 3413 N N . GLY A 1 427 ? 2.127 -16.953 -19.891 1 98.56 427 GLY A N 1
ATOM 3414 C CA . GLY A 1 427 ? 1.807 -16.953 -21.312 1 98.56 427 GLY A CA 1
ATOM 3415 C C . GLY A 1 427 ? 2.016 -18.297 -21.969 1 98.56 427 GLY A C 1
ATOM 3416 O O . GLY A 1 427 ? 1.644 -18.5 -23.125 1 98.56 427 GLY A O 1
ATOM 3417 N N . TYR A 1 428 ? 2.578 -19.281 -21.188 1 98.5 428 TYR A N 1
ATOM 3418 C CA . TYR A 1 428 ? 2.945 -20.531 -21.828 1 98.5 428 TYR A CA 1
ATOM 3419 C C . TYR A 1 428 ? 2.768 -21.703 -20.859 1 98.5 428 TYR A C 1
ATOM 3421 O O . TYR A 1 428 ? 2.701 -21.516 -19.656 1 98.5 428 TYR A O 1
ATOM 3429 N N . ALA A 1 429 ? 2.629 -22.828 -21.469 1 98.44 429 ALA A N 1
ATOM 3430 C CA . ALA A 1 429 ? 3.045 -24.078 -20.844 1 98.44 429 ALA A CA 1
ATOM 3431 C C . ALA A 1 429 ? 4.312 -24.625 -21.5 1 98.44 429 ALA A C 1
ATOM 3433 O O . ALA A 1 429 ? 4.527 -24.438 -22.688 1 98.44 429 ALA A O 1
ATOM 3434 N N . PHE A 1 430 ? 5.129 -25.172 -20.766 1 98.81 430 PHE A N 1
ATOM 3435 C CA . PHE A 1 430 ? 6.352 -25.766 -21.281 1 98.81 430 PHE A CA 1
ATOM 3436 C C . PHE A 1 430 ? 6.367 -27.281 -21.016 1 98.81 430 PHE A C 1
ATOM 3438 O O . PHE A 1 430 ? 5.621 -27.766 -20.172 1 98.81 430 PHE A O 1
ATOM 3445 N N . ASN A 1 431 ? 7.18 -28 -21.75 1 98.75 431 ASN A N 1
ATOM 3446 C CA . ASN A 1 431 ? 7.418 -29.422 -21.531 1 98.75 431 ASN A CA 1
ATOM 3447 C C . ASN A 1 431 ? 8.641 -29.656 -20.656 1 98.75 431 ASN A C 1
ATOM 3449 O O . ASN A 1 431 ? 9.68 -29.016 -20.844 1 98.75 431 ASN A O 1
ATOM 3453 N N . ILE A 1 432 ? 8.5 -30.516 -19.703 1 97.88 432 ILE A N 1
ATOM 3454 C CA . ILE A 1 432 ? 9.641 -30.906 -18.875 1 97.88 432 ILE A CA 1
ATOM 3455 C C . ILE A 1 432 ? 10.484 -31.938 -19.609 1 97.88 432 ILE A C 1
ATOM 3457 O O . ILE A 1 432 ? 10.039 -33.062 -19.828 1 97.88 432 ILE A O 1
ATOM 3461 N N . MET A 1 433 ? 11.711 -31.578 -19.875 1 96.62 433 MET A N 1
ATOM 3462 C CA . MET A 1 433 ? 12.57 -32.438 -20.672 1 96.62 433 MET A CA 1
ATOM 3463 C C . MET A 1 433 ? 13.5 -33.281 -19.781 1 96.62 433 MET A C 1
ATOM 3465 O O . MET A 1 433 ? 13.883 -34.375 -20.141 1 96.62 433 MET A O 1
ATOM 3469 N N . SER A 1 434 ? 13.883 -32.625 -18.75 1 92.88 434 SER A N 1
ATOM 3470 C CA . SER A 1 434 ? 14.812 -33.281 -17.828 1 92.88 434 SER A CA 1
ATOM 3471 C C . SER A 1 434 ? 14.828 -32.594 -16.469 1 92.88 434 SER A C 1
ATOM 3473 O O . SER A 1 434 ? 14.656 -31.375 -16.375 1 92.88 434 SER A O 1
ATOM 3475 N N . VAL A 1 435 ? 14.961 -33.406 -15.461 1 92.94 435 VAL A N 1
ATOM 3476 C CA . VAL A 1 435 ? 15.164 -32.938 -14.102 1 92.94 435 VAL A CA 1
ATOM 3477 C C . VAL A 1 435 ? 16.25 -33.75 -13.414 1 92.94 435 VAL A C 1
ATOM 3479 O O . VAL A 1 435 ? 16.312 -34.969 -13.594 1 92.94 435 VAL A O 1
ATOM 3482 N N . GLY A 1 436 ? 17.141 -33 -12.625 1 88.88 436 GLY A N 1
ATOM 3483 C CA . GLY A 1 436 ? 18.156 -33.781 -11.953 1 88.88 436 GLY A CA 1
ATOM 3484 C C . GLY A 1 436 ? 18.891 -33.031 -10.875 1 88.88 436 GLY A C 1
ATOM 3485 O O . GLY A 1 436 ? 18.734 -31.797 -10.75 1 88.88 436 GLY A O 1
ATOM 3486 N N . VAL A 1 437 ? 19.516 -33.719 -10.031 1 89.19 437 VAL A N 1
ATOM 3487 C CA . VAL A 1 437 ? 20.422 -33.219 -9.008 1 89.19 437 VAL A CA 1
ATOM 3488 C C . VAL A 1 437 ? 21.797 -33.875 -9.188 1 89.19 437 VAL A C 1
ATOM 3490 O O . VAL A 1 437 ? 22.047 -34.969 -8.664 1 89.19 437 VAL A O 1
ATOM 3493 N N . PRO A 1 438 ? 22.594 -33 -9.75 1 83.06 438 PRO A N 1
ATOM 3494 C CA . PRO A 1 438 ? 23.922 -33.594 -9.938 1 83.06 438 PRO A CA 1
ATOM 3495 C C . PRO A 1 438 ? 24.719 -33.688 -8.633 1 83.06 438 PRO A C 1
ATOM 3497 O O . PRO A 1 438 ? 24.344 -33.062 -7.637 1 83.06 438 PRO A O 1
ATOM 3500 N N . ASN A 1 439 ? 25.719 -34.469 -8.484 1 78.5 439 ASN A N 1
ATOM 3501 C CA . ASN A 1 439 ? 26.719 -34.562 -7.422 1 78.5 439 ASN A CA 1
ATOM 3502 C C . ASN A 1 439 ? 26.094 -35.031 -6.105 1 78.5 439 ASN A C 1
ATOM 3504 O O . ASN A 1 439 ? 26.531 -34.594 -5.031 1 78.5 439 ASN A O 1
ATOM 3508 N N . ASN A 1 440 ? 25.141 -35.656 -6.039 1 72.56 440 ASN A N 1
ATOM 3509 C CA . ASN A 1 440 ? 24.516 -36.219 -4.848 1 72.56 440 ASN A CA 1
ATOM 3510 C C . ASN A 1 440 ? 24.156 -35.125 -3.834 1 72.56 440 ASN A C 1
ATOM 3512 O O . ASN A 1 440 ? 24.547 -35.219 -2.664 1 72.56 440 ASN A O 1
ATOM 3516 N N . GLU A 1 441 ? 23.688 -34 -4.242 1 71.19 441 GLU A N 1
ATOM 3517 C CA . GLU A 1 441 ? 23.047 -32.969 -3.438 1 71.19 441 GLU A CA 1
ATOM 3518 C C . GLU A 1 441 ? 24.094 -32.062 -2.785 1 71.19 441 GLU A C 1
ATOM 3520 O O . GLU A 1 441 ? 23.828 -31.438 -1.754 1 71.19 441 GLU A O 1
ATOM 3525 N N . THR A 1 442 ? 25.281 -32.062 -3.203 1 78.5 442 THR A N 1
ATOM 3526 C CA . THR A 1 442 ? 26.281 -31.188 -2.605 1 78.5 442 THR A CA 1
ATOM 3527 C C . THR A 1 442 ? 26.266 -29.812 -3.285 1 78.5 442 THR A C 1
ATOM 3529 O O . THR A 1 442 ? 26.938 -28.875 -2.82 1 78.5 442 THR A O 1
ATOM 3532 N N . GLY A 1 443 ? 25.5 -29.734 -4.277 1 85.06 443 GLY A N 1
ATOM 3533 C CA . GLY A 1 443 ? 25.422 -28.453 -4.973 1 85.06 443 GLY A CA 1
ATOM 3534 C C . GLY A 1 443 ? 25.953 -28.516 -6.391 1 85.06 443 GLY A C 1
ATOM 3535 O O . GLY A 1 443 ? 26.625 -29.484 -6.766 1 85.06 443 GLY A O 1
ATOM 3536 N N . THR A 1 444 ? 25.531 -27.562 -7.27 1 90.69 444 THR A N 1
ATOM 3537 C CA . THR A 1 444 ? 26.016 -27.453 -8.641 1 90.69 444 THR A CA 1
ATOM 3538 C C . THR A 1 444 ? 26.125 -26 -9.07 1 90.69 444 THR A C 1
ATOM 3540 O O . THR A 1 444 ? 25.812 -25.094 -8.297 1 90.69 444 THR A O 1
ATOM 3543 N N . THR A 1 445 ? 26.797 -25.797 -10.195 1 94.62 445 THR A N 1
ATOM 3544 C CA . THR A 1 445 ? 26.953 -24.469 -10.781 1 94.62 445 THR A CA 1
ATOM 3545 C C . THR A 1 445 ? 26.578 -24.484 -12.258 1 94.62 445 THR A C 1
ATOM 3547 O O . THR A 1 445 ? 26.5 -25.562 -12.875 1 94.62 445 THR A O 1
ATOM 3550 N N . VAL A 1 446 ? 26.328 -23.328 -12.711 1 96.75 446 VAL A N 1
ATOM 3551 C CA . VAL A 1 446 ? 25.984 -23.203 -14.125 1 96.75 446 VAL A CA 1
ATOM 3552 C C . VAL A 1 446 ? 27.109 -23.734 -14.992 1 96.75 446 VAL A C 1
ATOM 3554 O O . VAL A 1 446 ? 26.875 -24.359 -16.031 1 96.75 446 VAL A O 1
ATOM 3557 N N . GLU A 1 447 ? 28.375 -23.516 -14.633 1 96.81 447 GLU A N 1
ATOM 3558 C CA . GLU A 1 447 ? 29.516 -24.016 -15.398 1 96.81 447 GLU A CA 1
ATOM 3559 C C . GLU A 1 447 ? 29.531 -25.531 -15.453 1 96.81 447 GLU A C 1
ATOM 3561 O O . GLU A 1 447 ? 29.781 -26.125 -16.5 1 96.81 447 GLU A O 1
ATOM 3566 N N . GLU A 1 448 ? 29.266 -26.078 -14.344 1 96.06 448 GLU A N 1
ATOM 3567 C CA . GLU A 1 448 ? 29.219 -27.547 -14.297 1 96.06 448 GLU A CA 1
ATOM 3568 C C . GLU A 1 448 ? 28.094 -28.094 -15.18 1 96.06 448 GLU A C 1
ATOM 3570 O O . GLU A 1 448 ? 28.281 -29.062 -15.898 1 96.06 448 GLU A O 1
ATOM 3575 N N . ILE A 1 449 ? 26.938 -27.562 -15.07 1 96.62 449 ILE A N 1
ATOM 3576 C CA . ILE A 1 449 ? 25.781 -27.984 -15.859 1 96.62 449 ILE A CA 1
ATOM 3577 C C . ILE A 1 449 ? 26.078 -27.828 -17.344 1 96.62 449 ILE A C 1
ATOM 3579 O O . ILE A 1 449 ? 25.719 -28.688 -18.156 1 96.62 449 ILE A O 1
ATOM 3583 N N . LYS A 1 450 ? 26.75 -26.734 -17.688 1 97.44 450 LYS A N 1
ATOM 3584 C CA . LYS A 1 450 ? 27.156 -26.531 -19.062 1 97.44 450 LYS A CA 1
ATOM 3585 C C . LYS A 1 450 ? 28.078 -27.656 -19.547 1 97.44 450 LYS A C 1
ATOM 3587 O O . LYS A 1 450 ? 27.922 -28.141 -20.672 1 97.44 450 LYS A O 1
ATOM 3592 N N . ILE A 1 451 ? 28.984 -28 -18.719 1 97.06 451 ILE A N 1
ATOM 3593 C CA . ILE A 1 451 ? 29.938 -29.047 -19.062 1 97.06 451 ILE A CA 1
ATOM 3594 C C . ILE A 1 451 ? 29.188 -30.375 -19.25 1 97.06 451 ILE A C 1
ATOM 3596 O O . ILE A 1 451 ? 29.406 -31.078 -20.234 1 97.06 451 ILE A O 1
ATOM 3600 N N . LEU A 1 452 ? 28.297 -30.719 -18.328 1 95.44 452 LEU A N 1
ATOM 3601 C CA . LEU A 1 452 ? 27.516 -31.953 -18.422 1 95.44 452 LEU A CA 1
ATOM 3602 C C . LEU A 1 452 ? 26.641 -31.953 -19.672 1 95.44 452 LEU A C 1
ATOM 3604 O O . LEU A 1 452 ? 26.5 -33 -20.328 1 95.44 452 LEU A O 1
ATOM 3608 N N . ASP A 1 453 ? 26.094 -30.859 -19.906 1 95.88 453 ASP A N 1
ATOM 3609 C CA . ASP A 1 453 ? 25.234 -30.734 -21.078 1 95.88 453 ASP A CA 1
ATOM 3610 C C . ASP A 1 453 ? 26.031 -30.938 -22.375 1 95.88 453 ASP A C 1
ATOM 3612 O O . ASP A 1 453 ? 25.594 -31.656 -23.266 1 95.88 453 ASP A O 1
ATOM 3616 N N . LYS A 1 454 ? 27.203 -30.266 -22.453 1 95.5 454 LYS A N 1
ATOM 3617 C CA . LYS A 1 454 ? 28.078 -30.391 -23.625 1 95.5 454 LYS A CA 1
ATOM 3618 C C . LYS A 1 454 ? 28.516 -31.828 -23.844 1 95.5 454 LYS A C 1
ATOM 3620 O O . LYS A 1 454 ? 28.672 -32.281 -24.984 1 95.5 454 LYS A O 1
ATOM 3625 N N . LYS A 1 455 ? 28.625 -32.531 -22.781 1 96 455 LYS A N 1
ATOM 3626 C CA . LYS A 1 455 ? 29.047 -33.906 -22.859 1 96 455 LYS A CA 1
ATOM 3627 C C . LYS A 1 455 ? 27.891 -34.844 -23.172 1 96 455 LYS A C 1
ATOM 3629 O O . LYS A 1 455 ? 28.062 -36.062 -23.312 1 96 455 LYS A O 1
ATOM 3634 N N . GLY A 1 456 ? 26.719 -34.312 -23.188 1 92.38 456 GLY A N 1
ATOM 3635 C CA . GLY A 1 456 ? 25.531 -35.125 -23.5 1 92.38 456 GLY A CA 1
ATOM 3636 C C . GLY A 1 456 ? 25.031 -35.938 -22.328 1 92.38 456 GLY A C 1
ATOM 3637 O O . GLY A 1 456 ? 24.375 -36.969 -22.516 1 92.38 456 GLY A O 1
ATOM 3638 N N . LEU A 1 457 ? 25.297 -35.469 -21.172 1 92.12 457 LEU A N 1
ATOM 3639 C CA . LEU A 1 457 ? 24.984 -36.281 -19.984 1 92.12 457 LEU A CA 1
ATOM 3640 C C . LEU A 1 457 ? 23.656 -35.812 -19.375 1 92.12 457 LEU A C 1
ATOM 3642 O O . LEU A 1 457 ? 23.141 -36.469 -18.453 1 92.12 457 LEU A O 1
ATOM 3646 N N . LEU A 1 458 ? 23.156 -34.781 -19.812 1 92.25 458 LEU A N 1
ATOM 3647 C CA . LEU A 1 458 ? 21.812 -34.375 -19.406 1 92.25 458 LEU A CA 1
ATOM 3648 C C . LEU A 1 458 ? 20.781 -34.844 -20.422 1 92.25 458 LEU A C 1
ATOM 3650 O O . LEU A 1 458 ? 20.5 -34.125 -21.406 1 92.25 458 LEU A O 1
ATOM 3654 N N . LEU A 1 459 ? 20.203 -35.906 -20.219 1 88.62 459 LEU A N 1
ATOM 3655 C CA . LEU A 1 459 ? 19.312 -36.531 -21.188 1 88.62 459 LEU A CA 1
ATOM 3656 C C . LEU A 1 459 ? 17.969 -35.781 -21.25 1 88.62 459 LEU A C 1
ATOM 3658 O O . LEU A 1 459 ? 17.469 -35.344 -20.219 1 88.62 459 LEU A O 1
ATOM 3662 N N . ARG A 1 460 ? 17.438 -35.656 -22.422 1 94.06 460 ARG A N 1
ATOM 3663 C CA . ARG A 1 460 ? 16.109 -35.062 -22.641 1 94.06 460 ARG A CA 1
ATOM 3664 C C . ARG A 1 460 ? 15.07 -36.156 -22.922 1 94.06 460 ARG A C 1
ATOM 3666 O O . ARG A 1 460 ? 15.344 -37.094 -23.672 1 94.06 460 ARG A O 1
ATOM 3673 N N . LYS A 1 461 ? 13.992 -35.938 -22.391 1 93.06 461 LYS A N 1
ATOM 3674 C CA . LYS A 1 461 ? 12.891 -36.875 -22.609 1 93.06 461 LYS A CA 1
ATOM 3675 C C . LYS A 1 461 ? 12.539 -36.969 -24.094 1 93.06 461 LYS A C 1
ATOM 3677 O O . LYS A 1 461 ? 12.516 -35.938 -24.797 1 93.06 461 LYS A O 1
ATOM 3682 N N . LYS A 1 462 ? 12.164 -38.156 -24.547 1 92.88 462 LYS A N 1
ATOM 3683 C CA . LYS A 1 462 ? 11.953 -38.375 -25.984 1 92.88 462 LYS A CA 1
ATOM 3684 C C . LYS A 1 462 ? 10.492 -38.719 -26.281 1 92.88 462 LYS A C 1
ATOM 3686 O O . LYS A 1 462 ? 10.086 -38.781 -27.438 1 92.88 462 LYS A O 1
ATOM 3691 N N . PHE A 1 463 ? 9.82 -38.906 -25.156 1 94 463 PHE A N 1
ATOM 3692 C CA . PHE A 1 463 ? 8.445 -39.312 -25.406 1 94 463 PHE A CA 1
ATOM 3693 C C . PHE A 1 463 ? 7.484 -38.656 -24.438 1 94 463 PHE A C 1
ATOM 3695 O O . PHE A 1 463 ? 7.637 -38.75 -23.219 1 94 463 PHE A O 1
ATOM 3702 N N . ALA A 1 464 ? 6.488 -38 -24.906 1 97.12 464 ALA A N 1
ATOM 3703 C CA . ALA A 1 464 ? 5.312 -37.406 -24.266 1 97.12 464 ALA A CA 1
ATOM 3704 C C . ALA A 1 464 ? 5.691 -36.688 -22.969 1 97.12 464 ALA A C 1
ATOM 3706 O O . ALA A 1 464 ? 5.105 -36.938 -21.922 1 97.12 464 ALA A O 1
ATOM 3707 N N . PRO A 1 465 ? 6.68 -35.844 -23.062 1 98.06 465 PRO A N 1
ATOM 3708 C CA . PRO A 1 465 ? 6.973 -35.062 -21.844 1 98.06 465 PRO A CA 1
ATOM 3709 C C . PRO A 1 465 ? 5.758 -34.281 -21.328 1 98.06 465 PRO A C 1
ATOM 3711 O O . PRO A 1 465 ? 5.004 -33.719 -22.125 1 98.06 465 PRO A O 1
ATOM 3714 N N . PRO A 1 466 ? 5.562 -34.312 -20.047 1 98.06 466 PRO A N 1
ATOM 3715 C CA . PRO A 1 466 ? 4.406 -33.594 -19.5 1 98.06 466 PRO A CA 1
ATOM 3716 C C . PRO A 1 466 ? 4.547 -32.062 -19.609 1 98.06 466 PRO A C 1
ATOM 3718 O O . PRO A 1 466 ? 5.668 -31.547 -19.656 1 98.06 466 PRO A O 1
ATOM 3721 N N . PHE A 1 467 ? 3.393 -31.391 -19.641 1 98.56 467 PHE A N 1
ATOM 3722 C CA . PHE A 1 467 ? 3.332 -29.922 -19.641 1 98.56 467 PHE A CA 1
ATOM 3723 C C . PHE A 1 467 ? 3.211 -29.391 -18.219 1 98.56 467 PHE A C 1
ATOM 3725 O O . PHE A 1 467 ? 2.537 -30 -17.391 1 98.56 467 PHE A O 1
ATOM 3732 N N . LYS A 1 468 ? 3.832 -28.281 -17.984 1 98.44 468 LYS A N 1
ATOM 3733 C CA . LYS A 1 468 ? 3.635 -27.469 -16.797 1 98.44 468 LYS A CA 1
ATOM 3734 C C . LYS A 1 468 ? 3.789 -25.984 -17.125 1 98.44 468 LYS A C 1
ATOM 3736 O O . LYS A 1 468 ? 4.301 -25.625 -18.188 1 98.44 468 LYS A O 1
ATOM 3741 N N . ASP A 1 469 ? 3.309 -25.188 -16.266 1 98.69 469 ASP A N 1
ATOM 3742 C CA . ASP A 1 469 ? 3.641 -23.766 -16.359 1 98.69 469 ASP A CA 1
ATOM 3743 C C . ASP A 1 469 ? 4.402 -23.297 -15.117 1 98.69 469 ASP A C 1
ATOM 3745 O O . ASP A 1 469 ? 4.871 -22.156 -15.062 1 98.69 469 ASP A O 1
ATOM 3749 N N . THR A 1 470 ? 4.492 -24.078 -14.102 1 98.69 470 THR A N 1
ATOM 3750 C CA . THR A 1 470 ? 5.227 -23.859 -12.867 1 98.69 470 THR A CA 1
ATOM 3751 C C . THR A 1 470 ? 6.074 -25.078 -12.508 1 98.69 470 THR A C 1
ATOM 3753 O O . THR A 1 470 ? 5.543 -26.156 -12.281 1 98.69 470 THR A O 1
ATOM 3756 N N . MET A 1 471 ? 7.348 -24.891 -12.398 1 97.25 471 MET A N 1
ATOM 3757 C CA . MET A 1 471 ? 8.242 -26.016 -12.156 1 97.25 471 MET A CA 1
ATOM 3758 C C . MET A 1 471 ? 9.086 -25.781 -10.906 1 97.25 471 MET A C 1
ATOM 3760 O O . MET A 1 471 ? 9.898 -24.859 -10.867 1 97.25 471 MET A O 1
ATOM 3764 N N . PRO A 1 472 ? 8.859 -26.594 -9.883 1 96.38 472 PRO A N 1
ATOM 3765 C CA . PRO A 1 472 ? 9.82 -26.547 -8.781 1 96.38 472 PRO A CA 1
ATOM 3766 C C . PRO A 1 472 ? 11.203 -27.047 -9.188 1 96.38 472 PRO A C 1
ATOM 3768 O O . PRO A 1 472 ? 11.375 -28.219 -9.516 1 96.38 472 PRO A O 1
ATOM 3771 N N . ILE A 1 473 ? 12.141 -26.203 -9.117 1 96.38 473 ILE A N 1
ATOM 3772 C CA . ILE A 1 473 ? 13.516 -26.594 -9.422 1 96.38 473 ILE A CA 1
ATOM 3773 C C . ILE A 1 473 ? 14.094 -27.375 -8.258 1 96.38 473 ILE A C 1
ATOM 3775 O O . ILE A 1 473 ? 14.039 -26.938 -7.105 1 96.38 473 ILE A O 1
ATOM 3779 N N . PRO A 1 474 ? 14.625 -28.547 -8.586 1 93 474 PRO A N 1
ATOM 3780 C CA . PRO A 1 474 ? 15.188 -29.344 -7.496 1 93 474 PRO A CA 1
ATOM 3781 C C . PRO A 1 474 ? 16.25 -28.594 -6.695 1 93 474 PRO A C 1
ATOM 3783 O O . PRO A 1 474 ? 17.047 -27.844 -7.27 1 93 474 PRO A O 1
ATOM 3786 N N . ASN A 1 475 ? 16.219 -28.828 -5.383 1 92.06 475 ASN A N 1
ATOM 3787 C CA . ASN A 1 475 ? 17.234 -28.234 -4.531 1 92.06 475 ASN A CA 1
ATOM 3788 C C . ASN A 1 475 ? 18.641 -28.641 -4.984 1 92.06 475 ASN A C 1
ATOM 3790 O O . ASN A 1 475 ? 18.938 -29.828 -5.113 1 92.06 475 ASN A O 1
ATOM 3794 N N . LYS A 1 476 ? 19.469 -27.688 -5.336 1 91.88 476 LYS A N 1
ATOM 3795 C CA . LYS A 1 476 ? 20.844 -27.906 -5.773 1 91.88 476 LYS A CA 1
ATOM 3796 C C . LYS A 1 476 ? 20.891 -28.656 -7.102 1 91.88 476 LYS A C 1
ATOM 3798 O O . LYS A 1 476 ? 21.828 -29.406 -7.371 1 91.88 476 LYS A O 1
ATOM 3803 N N . GLY A 1 477 ? 19.859 -28.516 -7.848 1 92.81 477 GLY A N 1
ATOM 3804 C CA . GLY A 1 477 ? 19.75 -29.234 -9.117 1 92.81 477 GLY A CA 1
ATOM 3805 C C . GLY A 1 477 ? 19.359 -28.328 -10.273 1 92.81 477 GLY A C 1
ATOM 3806 O O . GLY A 1 477 ? 19.734 -27.156 -10.312 1 92.81 477 GLY A O 1
ATOM 3807 N N . TYR A 1 478 ? 18.766 -29.016 -11.289 1 94.5 478 TYR A N 1
ATOM 3808 C CA . TYR A 1 478 ? 18.375 -28.297 -12.484 1 94.5 478 TYR A CA 1
ATOM 3809 C C . TYR A 1 478 ? 17.109 -28.875 -13.094 1 94.5 478 TYR A C 1
ATOM 3811 O O . TYR A 1 478 ? 16.703 -29.984 -12.742 1 94.5 478 TYR A O 1
ATOM 3819 N N . ALA A 1 479 ? 16.5 -28.125 -13.883 1 96.56 479 ALA A N 1
ATOM 3820 C CA . ALA A 1 479 ? 15.406 -28.562 -14.75 1 96.56 479 ALA A CA 1
ATOM 3821 C C . ALA A 1 479 ? 15.578 -28.031 -16.156 1 96.56 479 ALA A C 1
ATOM 3823 O O . ALA A 1 479 ? 15.977 -26.875 -16.344 1 96.56 479 ALA A O 1
ATOM 3824 N N . ILE A 1 480 ? 15.375 -28.875 -17.109 1 97.31 480 ILE A N 1
ATOM 3825 C CA . ILE A 1 480 ? 15.375 -28.484 -18.516 1 97.31 480 ILE A CA 1
ATOM 3826 C C . ILE A 1 480 ? 13.938 -28.469 -19.047 1 97.31 480 ILE A C 1
ATOM 3828 O O . ILE A 1 480 ? 13.234 -29.484 -19 1 97.31 480 ILE A O 1
ATOM 3832 N N . ILE A 1 481 ? 13.547 -27.328 -19.562 1 98.62 481 ILE A N 1
ATOM 3833 C CA . ILE A 1 481 ? 12.188 -27.188 -20.094 1 98.62 481 ILE A CA 1
ATOM 3834 C C . ILE A 1 481 ? 12.242 -26.641 -21.516 1 98.62 481 ILE A C 1
ATOM 3836 O O . ILE A 1 481 ? 13.18 -25.922 -21.875 1 98.62 481 ILE A O 1
ATOM 3840 N N . ARG A 1 482 ? 11.227 -26.969 -22.312 1 98.75 482 ARG A N 1
ATOM 3841 C CA . ARG A 1 482 ? 11.141 -26.5 -23.688 1 98.75 482 ARG A CA 1
ATOM 3842 C C . ARG A 1 482 ? 9.734 -26 -24.016 1 98.75 482 ARG A C 1
ATOM 3844 O O . ARG A 1 482 ? 8.758 -26.516 -23.469 1 98.75 482 ARG A O 1
ATOM 3851 N N . PHE A 1 483 ? 9.633 -25.047 -24.891 1 98.75 483 PHE A N 1
ATOM 3852 C CA . PHE A 1 483 ? 8.359 -24.562 -25.422 1 98.75 483 PHE A CA 1
ATOM 3853 C C . PHE A 1 483 ? 8.57 -23.828 -26.75 1 98.75 483 PHE A C 1
ATOM 3855 O O . PHE A 1 483 ? 9.703 -23.453 -27.078 1 98.75 483 PHE A O 1
ATOM 3862 N N . ARG A 1 484 ? 7.551 -23.734 -27.5 1 98.62 484 ARG A N 1
ATOM 3863 C CA . ARG A 1 484 ? 7.562 -22.906 -28.703 1 98.62 484 ARG A CA 1
ATOM 3864 C C . ARG A 1 484 ? 7.164 -21.469 -28.391 1 98.62 484 ARG A C 1
ATOM 3866 O O . ARG A 1 484 ? 6.102 -21.219 -27.812 1 98.62 484 ARG A O 1
ATOM 3873 N N . ALA A 1 485 ? 7.973 -20.516 -28.734 1 98.62 485 ALA A N 1
ATOM 3874 C CA . ALA A 1 485 ? 7.703 -19.109 -28.469 1 98.62 485 ALA A CA 1
ATOM 3875 C C . ALA A 1 485 ? 6.719 -18.531 -29.484 1 98.62 485 ALA A C 1
ATOM 3877 O O . ALA A 1 485 ? 7.055 -17.625 -30.234 1 98.62 485 ALA A O 1
ATOM 3878 N N . ASN A 1 486 ? 5.477 -18.891 -29.359 1 98.25 486 ASN A N 1
ATOM 3879 C CA . ASN A 1 486 ? 4.496 -18.531 -30.391 1 98.25 486 ASN A CA 1
ATOM 3880 C C . ASN A 1 486 ? 3.42 -17.609 -29.828 1 98.25 486 ASN A C 1
ATOM 3882 O O . ASN A 1 486 ? 2.379 -17.406 -30.453 1 98.25 486 ASN A O 1
ATOM 3886 N N . ASN A 1 487 ? 3.549 -17.172 -28.672 1 98.5 487 ASN A N 1
ATOM 3887 C CA . ASN A 1 487 ? 2.699 -16.172 -28.047 1 98.5 487 ASN A CA 1
ATOM 3888 C C . ASN A 1 487 ? 3.443 -14.844 -27.844 1 98.5 487 ASN A C 1
ATOM 3890 O O . ASN A 1 487 ? 4.117 -14.648 -26.844 1 98.5 487 ASN A O 1
ATOM 3894 N N . PRO A 1 488 ? 3.283 -13.945 -28.781 1 98.56 488 PRO A N 1
ATOM 3895 C CA . PRO A 1 488 ? 4.066 -12.711 -28.703 1 98.56 488 PRO A CA 1
ATOM 3896 C C . PRO A 1 488 ? 3.73 -11.875 -27.469 1 98.56 488 PRO A C 1
ATOM 3898 O O . PRO A 1 488 ? 2.602 -11.93 -26.969 1 98.56 488 PRO A O 1
ATOM 3901 N N . GLY A 1 489 ? 4.695 -11.117 -26.984 1 98.5 489 GLY A N 1
ATOM 3902 C CA . GLY A 1 489 ? 4.496 -10.25 -25.828 1 98.5 489 GLY A CA 1
ATOM 3903 C C . GLY A 1 489 ? 5.672 -10.266 -24.875 1 98.5 489 GLY A C 1
ATOM 3904 O O . GLY A 1 489 ? 6.77 -10.688 -25.234 1 98.5 489 GLY A O 1
ATOM 3905 N N . TYR A 1 490 ? 5.551 -9.609 -23.797 1 98.75 490 TYR A N 1
ATOM 3906 C CA . TYR A 1 490 ? 6.465 -9.656 -22.656 1 98.75 490 TYR A CA 1
ATOM 3907 C C . TYR A 1 490 ? 5.918 -10.555 -21.547 1 98.75 490 TYR A C 1
ATOM 3909 O O . TYR A 1 490 ? 4.84 -10.297 -21.016 1 98.75 490 TYR A O 1
ATOM 3917 N N . TRP A 1 491 ? 6.629 -11.594 -21.281 1 98.88 491 TRP A N 1
ATOM 3918 C CA . TRP A 1 491 ? 6.137 -12.617 -20.359 1 98.88 491 TRP A CA 1
ATOM 3919 C C . TRP A 1 491 ? 7.098 -12.812 -19.188 1 98.88 491 TRP A C 1
ATOM 3921 O O . TRP A 1 491 ? 8.281 -13.094 -19.391 1 98.88 491 TRP A O 1
ATOM 3931 N N . LEU A 1 492 ? 6.566 -12.672 -18.031 1 98.81 492 LEU A N 1
ATOM 3932 C CA . LEU A 1 492 ? 7.371 -12.797 -16.812 1 98.81 492 LEU A CA 1
ATOM 3933 C C . LEU A 1 492 ? 7.695 -14.266 -16.531 1 98.81 492 LEU A C 1
ATOM 3935 O O . LEU A 1 492 ? 6.828 -15.133 -16.656 1 98.81 492 LEU A O 1
ATOM 3939 N N . PHE A 1 493 ? 8.898 -14.594 -16.297 1 98.81 493 PHE A N 1
ATOM 3940 C CA . PHE A 1 493 ? 9.406 -15.844 -15.742 1 98.81 493 PHE A CA 1
ATOM 3941 C C . PHE A 1 493 ? 9.992 -15.625 -14.352 1 98.81 493 PHE A C 1
ATOM 3943 O O . PHE A 1 493 ? 10.961 -14.883 -14.195 1 98.81 493 PHE A O 1
ATOM 3950 N N . HIS A 1 494 ? 9.406 -16.297 -13.32 1 98.62 494 HIS A N 1
ATOM 3951 C CA . HIS A 1 494 ? 9.805 -15.867 -11.984 1 98.62 494 HIS A CA 1
ATOM 3952 C C . HIS A 1 494 ? 9.602 -16.984 -10.961 1 98.62 494 HIS A C 1
ATOM 3954 O O . HIS A 1 494 ? 8.844 -17.938 -11.219 1 98.62 494 HIS A O 1
ATOM 3960 N N . CYS A 1 495 ? 10.352 -16.891 -9.828 1 98.19 495 CYS A N 1
ATOM 3961 C CA . CYS A 1 495 ? 10.086 -17.719 -8.656 1 98.19 495 CYS A CA 1
ATOM 3962 C C . CYS A 1 495 ? 8.742 -17.375 -8.023 1 98.19 495 CYS A C 1
ATOM 3964 O O . CYS A 1 495 ? 8.445 -16.188 -7.82 1 98.19 495 CYS A O 1
ATOM 3966 N N . HIS A 1 496 ? 7.98 -18.297 -7.734 1 98 496 HIS A N 1
ATOM 3967 C CA . HIS A 1 496 ? 6.633 -18.062 -7.234 1 98 496 HIS A CA 1
ATOM 3968 C C . HIS A 1 496 ? 6.625 -17.891 -5.719 1 98 496 HIS A C 1
ATOM 3970 O O . HIS A 1 496 ? 5.566 -17.703 -5.117 1 98 496 HIS A O 1
ATOM 3976 N N . PHE A 1 497 ? 7.867 -18.016 -5.094 1 96.12 497 PHE A N 1
ATOM 3977 C CA . PHE A 1 497 ? 7.988 -17.5 -3.734 1 96.12 497 PHE A CA 1
ATOM 3978 C C . PHE A 1 497 ? 7.914 -15.984 -3.725 1 96.12 497 PHE A C 1
ATOM 3980 O O . PHE A 1 497 ? 8.812 -15.312 -4.242 1 96.12 497 PHE A O 1
ATOM 3987 N N . LEU A 1 498 ? 6.926 -15.578 -3.023 1 95.62 498 LEU A N 1
ATOM 3988 C CA . LEU A 1 498 ? 6.516 -14.188 -3.186 1 95.62 498 LEU A CA 1
ATOM 3989 C C . LEU A 1 498 ? 7.633 -13.242 -2.762 1 95.62 498 LEU A C 1
ATOM 3991 O O . LEU A 1 498 ? 7.934 -12.273 -3.463 1 95.62 498 LEU A O 1
ATOM 3995 N N . TYR A 1 499 ? 8.297 -13.469 -1.652 1 91.31 499 TYR A N 1
ATOM 3996 C CA . TYR A 1 499 ? 9.367 -12.602 -1.179 1 91.31 499 TYR A CA 1
ATOM 3997 C C . TYR A 1 499 ? 10.57 -12.664 -2.113 1 91.31 499 TYR A C 1
ATOM 3999 O O . TYR A 1 499 ? 11.273 -11.672 -2.297 1 91.31 499 TYR A O 1
ATOM 4007 N N . HIS A 1 500 ? 10.859 -13.875 -2.693 1 93.31 500 HIS A N 1
ATOM 4008 C CA . HIS A 1 500 ? 11.961 -13.992 -3.641 1 93.31 500 HIS A CA 1
ATOM 4009 C C . HIS A 1 500 ? 11.695 -13.188 -4.906 1 93.31 500 HIS A C 1
ATOM 4011 O O . HIS A 1 500 ? 12.609 -12.57 -5.457 1 93.31 500 HIS A O 1
ATOM 4017 N N . LEU A 1 501 ? 10.484 -13.234 -5.328 1 95.12 501 LEU A N 1
ATOM 4018 C CA . LEU A 1 501 ? 10.102 -12.43 -6.484 1 95.12 501 LEU A CA 1
ATOM 4019 C C . LEU A 1 501 ? 10.273 -10.945 -6.199 1 95.12 501 LEU A C 1
ATOM 4021 O O . LEU A 1 501 ? 10.867 -10.219 -7 1 95.12 501 LEU A O 1
ATOM 4025 N N . GLU A 1 502 ? 9.758 -10.508 -5.055 1 91.12 502 GLU A N 1
ATOM 4026 C CA . GLU A 1 502 ? 9.82 -9.094 -4.695 1 91.12 502 GLU A CA 1
ATOM 4027 C C . GLU A 1 502 ? 11.258 -8.617 -4.543 1 91.12 502 GLU A C 1
ATOM 4029 O O . GLU A 1 502 ? 11.555 -7.438 -4.734 1 91.12 502 GLU A O 1
ATOM 4034 N N . ASN A 1 503 ? 12.125 -9.617 -4.277 1 89.44 503 ASN A N 1
ATOM 4035 C CA . ASN A 1 503 ? 13.531 -9.281 -4.09 1 89.44 503 ASN A CA 1
ATOM 4036 C C . ASN A 1 503 ? 14.32 -9.445 -5.383 1 89.44 503 ASN A C 1
ATOM 4038 O O . ASN A 1 503 ? 15.539 -9.273 -5.398 1 89.44 503 ASN A O 1
ATOM 4042 N N . GLY A 1 504 ? 13.688 -9.891 -6.461 1 93.88 504 GLY A N 1
ATOM 4043 C CA . GLY A 1 504 ? 14.383 -9.742 -7.73 1 93.88 504 GLY A CA 1
ATOM 4044 C C . GLY A 1 504 ? 14.469 -11.039 -8.516 1 93.88 504 GLY A C 1
ATOM 4045 O O . GLY A 1 504 ? 14.992 -11.055 -9.633 1 93.88 504 GLY A O 1
ATOM 4046 N N . MET A 1 505 ? 13.953 -12.148 -8.094 1 96.88 505 MET A N 1
ATOM 4047 C CA . MET A 1 505 ? 14.148 -13.453 -8.734 1 96.88 505 MET A CA 1
ATOM 4048 C C . MET A 1 505 ? 13.188 -13.633 -9.906 1 96.88 505 MET A C 1
ATOM 4050 O O . MET A 1 505 ? 12.281 -14.461 -9.844 1 96.88 505 MET A O 1
ATOM 4054 N N . ALA A 1 506 ? 13.453 -12.914 -10.945 1 98.19 506 ALA A N 1
ATOM 4055 C CA . ALA A 1 506 ? 12.594 -12.945 -12.133 1 98.19 506 ALA A CA 1
ATOM 4056 C C . ALA A 1 506 ? 13.352 -12.477 -13.367 1 98.19 506 ALA A C 1
ATOM 4058 O O . ALA A 1 506 ? 14.461 -11.945 -13.258 1 98.19 506 ALA A O 1
ATOM 4059 N N . THR A 1 507 ? 12.836 -12.75 -14.461 1 98.25 507 THR A N 1
ATOM 4060 C CA . THR A 1 507 ? 13.203 -12.18 -15.758 1 98.25 507 THR A CA 1
ATOM 4061 C C . THR A 1 507 ? 11.992 -12.078 -16.672 1 98.25 507 THR A C 1
ATOM 4063 O O . THR A 1 507 ? 10.922 -12.617 -16.359 1 98.25 507 THR A O 1
ATOM 4066 N N . VAL A 1 508 ? 12.109 -11.266 -17.719 1 98.69 508 VAL A N 1
ATOM 4067 C CA . VAL A 1 508 ? 11.031 -11.117 -18.688 1 98.69 508 VAL A CA 1
ATOM 4068 C C . VAL A 1 508 ? 11.492 -11.633 -20.047 1 98.69 508 VAL A C 1
ATOM 4070 O O . VAL A 1 508 ? 12.586 -11.297 -20.516 1 98.69 508 VAL A O 1
ATOM 4073 N N . PHE A 1 509 ? 10.68 -12.469 -20.672 1 98.75 509 PHE A N 1
ATOM 4074 C CA . PHE A 1 509 ? 10.922 -12.914 -22.047 1 98.75 509 PHE A CA 1
ATOM 4075 C C . PHE A 1 509 ? 10.156 -12.047 -23.031 1 98.75 509 PHE A C 1
ATOM 4077 O O . PHE A 1 509 ? 8.953 -11.828 -22.875 1 98.75 509 PHE A O 1
ATOM 4084 N N . HIS A 1 510 ? 10.82 -11.523 -23.953 1 98.62 510 HIS A N 1
ATOM 4085 C CA . HIS A 1 510 ? 10.188 -10.789 -25.047 1 98.62 510 HIS A CA 1
ATOM 4086 C C . HIS A 1 510 ? 10.086 -11.656 -26.297 1 98.62 510 HIS A C 1
ATOM 4088 O O . HIS A 1 510 ? 11.086 -12.195 -26.766 1 98.62 510 HIS A O 1
ATOM 4094 N N . VAL A 1 511 ? 8.906 -11.797 -26.828 1 98.62 511 VAL A N 1
ATOM 4095 C CA . VAL A 1 511 ? 8.641 -12.648 -27.984 1 98.62 511 VAL A CA 1
ATOM 4096 C C . VAL A 1 511 ? 7.914 -11.836 -29.047 1 98.62 511 VAL A C 1
ATOM 4098 O O . VAL A 1 511 ? 6.883 -11.211 -28.781 1 98.62 511 VAL A O 1
ATOM 4101 N N . GLY A 1 512 ? 8.445 -11.867 -30.234 1 97.88 512 GLY A N 1
ATOM 4102 C CA . GLY A 1 512 ? 7.777 -11.234 -31.359 1 97.88 512 GLY A CA 1
ATOM 4103 C C . GLY A 1 512 ? 8 -9.734 -31.422 1 97.88 512 GLY A C 1
ATOM 4104 O O . GLY A 1 512 ? 8.828 -9.195 -30.688 1 97.88 512 GLY A O 1
ATOM 4105 N N . GLU A 1 513 ? 7.277 -9.102 -32.406 1 95.88 513 GLU A N 1
ATOM 4106 C CA . GLU A 1 513 ? 7.301 -7.66 -32.656 1 95.88 513 GLU A CA 1
ATOM 4107 C C . GLU A 1 513 ? 5.938 -7.035 -32.375 1 95.88 513 GLU A C 1
ATOM 4109 O O . GLU A 1 513 ? 4.934 -7.742 -32.25 1 95.88 513 GLU A O 1
ATOM 4114 N N . PRO A 1 514 ? 5.992 -5.754 -32.188 1 94 514 PRO A N 1
ATOM 4115 C CA . PRO A 1 514 ? 4.711 -5.094 -31.953 1 94 514 PRO A CA 1
ATOM 4116 C C . PRO A 1 514 ? 3.648 -5.457 -33 1 94 514 PRO A C 1
ATOM 4118 O O . PRO A 1 514 ? 2.461 -5.531 -32.656 1 94 514 PRO A O 1
ATOM 4121 N N . SER A 1 515 ? 4.066 -5.738 -34.219 1 95.88 515 SER A N 1
ATOM 4122 C CA . SER A 1 515 ? 3.133 -6.078 -35.281 1 95.88 515 SER A CA 1
ATOM 4123 C C . SER A 1 515 ? 2.49 -7.441 -35.062 1 95.88 515 SER A C 1
ATOM 4125 O O . SER A 1 515 ? 1.467 -7.766 -35.656 1 95.88 515 SER A O 1
ATOM 4127 N N . ASP A 1 516 ? 3.059 -8.258 -34.219 1 97.12 516 ASP A N 1
ATOM 4128 C CA . ASP A 1 516 ? 2.529 -9.578 -33.906 1 97.12 516 ASP A CA 1
ATOM 4129 C C . ASP A 1 516 ? 1.501 -9.523 -32.781 1 97.12 516 ASP A C 1
ATOM 4131 O O . ASP A 1 516 ? 0.873 -10.531 -32.469 1 97.12 516 ASP A O 1
ATOM 4135 N N . LEU A 1 517 ? 1.34 -8.359 -32.219 1 97 517 LEU A N 1
ATOM 4136 C CA . LEU A 1 517 ? 0.43 -8.164 -31.094 1 97 517 LEU A CA 1
ATOM 4137 C C . LEU A 1 517 ? -0.875 -7.523 -31.562 1 97 517 LEU A C 1
ATOM 4139 O O . LEU A 1 517 ? -0.899 -6.816 -32.562 1 97 517 LEU A O 1
ATOM 4143 N N . PRO A 1 518 ? -1.948 -7.844 -30.844 1 95.81 518 PRO A N 1
ATOM 4144 C CA . PRO A 1 518 ? -3.111 -6.977 -31.062 1 95.81 518 PRO A CA 1
ATOM 4145 C C . PRO A 1 518 ? -2.834 -5.516 -30.719 1 95.81 518 PRO A C 1
ATOM 4147 O O . PRO A 1 518 ? -1.888 -5.223 -29.984 1 95.81 518 PRO A O 1
ATOM 4150 N N . PRO A 1 519 ? -3.588 -4.613 -31.297 1 95.56 519 PRO A N 1
ATOM 4151 C CA . PRO A 1 519 ? -3.383 -3.207 -30.938 1 95.56 519 PRO A CA 1
ATOM 4152 C C . PRO A 1 519 ? -3.623 -2.943 -29.453 1 95.56 519 PRO A C 1
ATOM 4154 O O . PRO A 1 519 ? -4.406 -3.652 -28.812 1 95.56 519 PRO A O 1
ATOM 4157 N N . VAL A 1 520 ? -2.93 -1.924 -28.906 1 96.38 520 VAL A N 1
ATOM 4158 C CA . VAL A 1 520 ? -3.195 -1.502 -27.531 1 96.38 520 VAL A CA 1
ATOM 4159 C C . VAL A 1 520 ? -4.664 -1.109 -27.391 1 96.38 520 VAL A C 1
ATOM 4161 O O . VAL A 1 520 ? -5.199 -0.369 -28.219 1 96.38 520 VAL A O 1
ATOM 4164 N N . PRO A 1 521 ? -5.355 -1.579 -26.391 1 95.75 521 PRO A N 1
ATOM 4165 C CA . PRO A 1 521 ? -6.754 -1.19 -26.219 1 95.75 521 PRO A CA 1
ATOM 4166 C C . PRO A 1 521 ? -6.941 0.323 -26.141 1 95.75 521 PRO A C 1
ATOM 4168 O O . PRO A 1 521 ? -6.094 1.027 -25.578 1 95.75 521 PRO A O 1
ATOM 4171 N N . LYS A 1 522 ? -8.055 0.807 -26.688 1 95.12 522 LYS A N 1
ATOM 4172 C CA . LYS A 1 522 ? -8.352 2.236 -26.688 1 95.12 522 LYS A CA 1
ATOM 4173 C C . LYS A 1 522 ? -8.398 2.789 -25.266 1 95.12 522 LYS A C 1
ATOM 4175 O O . LYS A 1 522 ? -9.047 2.213 -24.391 1 95.12 522 LYS A O 1
ATOM 4180 N N . HIS A 1 523 ? -7.699 3.873 -24.984 1 94.75 523 HIS A N 1
ATOM 4181 C CA . HIS A 1 523 ? -7.656 4.59 -23.719 1 94.75 523 HIS A CA 1
ATOM 4182 C C . HIS A 1 523 ? -7.09 3.709 -22.594 1 94.75 523 HIS A C 1
ATOM 4184 O O . HIS A 1 523 ? -7.477 3.848 -21.438 1 94.75 523 HIS A O 1
ATOM 4190 N N . PHE A 1 524 ? -6.25 2.723 -23.031 1 97.75 524 PHE A N 1
ATOM 4191 C CA . PHE A 1 524 ? -5.598 1.878 -22.031 1 97.75 524 PHE A CA 1
ATOM 4192 C C . PHE A 1 524 ? -4.812 2.723 -21.047 1 97.75 524 PHE A C 1
ATOM 4194 O O . PHE A 1 524 ? -4.074 3.629 -21.438 1 97.75 524 PHE A O 1
ATOM 4201 N N . PRO A 1 525 ? -5.004 2.539 -19.766 1 97.69 525 PRO A N 1
ATOM 4202 C CA . PRO A 1 525 ? -4.344 3.381 -18.766 1 97.69 525 PRO A CA 1
ATOM 4203 C C . PRO A 1 525 ? -2.826 3.426 -18.938 1 97.69 525 PRO A C 1
ATOM 4205 O O . PRO A 1 525 ? -2.207 2.404 -19.25 1 97.69 525 PRO A O 1
ATOM 4208 N N . LYS A 1 526 ? -2.256 4.559 -18.766 1 97.25 526 LYS A N 1
ATOM 4209 C CA . LYS A 1 526 ? -0.811 4.762 -18.828 1 97.25 526 LYS A CA 1
ATOM 4210 C C . LYS A 1 526 ? -0.257 5.164 -17.453 1 97.25 526 LYS A C 1
ATOM 4212 O O . LYS A 1 526 ? -0.996 5.652 -16.594 1 97.25 526 LYS A O 1
ATOM 4217 N N . CYS A 1 527 ? 0.948 4.895 -17.234 1 97.19 527 CYS A N 1
ATOM 4218 C CA . CYS A 1 527 ? 1.647 5.289 -16.016 1 97.19 527 CYS A CA 1
ATOM 4219 C C . CYS A 1 527 ? 3.137 5.484 -16.281 1 97.19 527 CYS A C 1
ATOM 4221 O O . CYS A 1 527 ? 3.641 5.086 -17.328 1 97.19 527 CYS A O 1
ATOM 4223 N N . GLY A 1 528 ? 3.797 6.121 -15.352 1 97.12 528 GLY A N 1
ATOM 4224 C CA . GLY A 1 528 ? 5.23 6.332 -15.477 1 97.12 528 GLY A CA 1
ATOM 4225 C C . GLY A 1 528 ? 5.691 7.668 -14.93 1 97.12 528 GLY A C 1
ATOM 4226 O O . GLY A 1 528 ? 5.02 8.258 -14.086 1 97.12 528 GLY A O 1
ATOM 4227 N N . ASN A 1 529 ? 6.887 8.086 -15.375 1 97.38 529 ASN A N 1
ATOM 4228 C CA . ASN A 1 529 ? 7.535 9.281 -14.859 1 97.38 529 ASN A CA 1
ATOM 4229 C C . ASN A 1 529 ? 6.859 10.555 -15.367 1 97.38 529 ASN A C 1
ATOM 4231 O O . ASN A 1 529 ? 6.379 10.594 -16.5 1 97.38 529 ASN A O 1
ATOM 4235 N N . PHE A 1 530 ? 6.691 11.492 -14.586 1 98.06 530 PHE A N 1
ATOM 4236 C CA . PHE A 1 530 ? 6.281 12.852 -14.914 1 98.06 530 PHE A CA 1
ATOM 4237 C C . PHE A 1 530 ? 7.328 13.859 -14.445 1 98.06 530 PHE A C 1
ATOM 4239 O O . PHE A 1 530 ? 7.293 14.312 -13.305 1 98.06 530 PHE A O 1
ATOM 4246 N N . VAL A 1 531 ? 8.234 14.18 -15.273 1 96.94 531 VAL A N 1
ATOM 4247 C CA . VAL A 1 531 ? 9.344 15.078 -14.977 1 96.94 531 VAL A CA 1
ATOM 4248 C C . VAL A 1 531 ? 9.414 16.172 -16.031 1 96.94 531 VAL A C 1
ATOM 4250 O O . VAL A 1 531 ? 10.383 16.25 -16.797 1 96.94 531 VAL A O 1
ATOM 4253 N N . PRO A 1 532 ? 8.414 17.062 -16.078 1 95.12 532 PRO A N 1
ATOM 4254 C CA . PRO A 1 532 ? 8.43 18.141 -17.062 1 95.12 532 PRO A CA 1
ATOM 4255 C C . PRO A 1 532 ? 9.633 19.062 -16.906 1 95.12 532 PRO A C 1
ATOM 4257 O O . PRO A 1 532 ? 10.297 19.047 -15.867 1 95.12 532 PRO A O 1
ATOM 4260 N N . PHE A 1 533 ? 9.852 19.844 -17.922 1 93.06 533 PHE A N 1
ATOM 4261 C CA . PHE A 1 533 ? 10.938 20.812 -17.859 1 93.06 533 PHE A CA 1
ATOM 4262 C C . PHE A 1 533 ? 10.711 21.828 -16.734 1 93.06 533 PHE A C 1
ATOM 4264 O O . PHE A 1 533 ? 9.57 22.172 -16.438 1 93.06 533 PHE A O 1
ATOM 4271 N N . ILE A 1 534 ? 11.75 22.203 -16.109 1 89.81 534 ILE A N 1
ATOM 4272 C CA . ILE A 1 534 ? 11.664 23.188 -15.023 1 89.81 534 ILE A CA 1
ATOM 4273 C C . ILE A 1 534 ? 11.305 24.547 -15.594 1 89.81 534 ILE A C 1
ATOM 4275 O O . ILE A 1 534 ? 11.977 25.047 -16.5 1 89.81 534 ILE A O 1
ATOM 4279 N N . SER A 1 535 ? 10.172 25.016 -15.188 1 77.62 535 SER A N 1
ATOM 4280 C CA . SER A 1 535 ? 9.719 26.328 -15.656 1 77.62 535 SER A CA 1
ATOM 4281 C C . SER A 1 535 ? 10.594 27.453 -15.102 1 77.62 535 SER A C 1
ATOM 4283 O O . SER A 1 535 ? 10.984 27.422 -13.938 1 77.62 535 SER A O 1
ATOM 4285 N N . GLN A 1 536 ? 11.305 28.234 -15.922 1 68.62 536 GLN A N 1
ATOM 4286 C CA . GLN A 1 536 ? 12.133 29.359 -15.516 1 68.62 536 GLN A CA 1
ATOM 4287 C C . GLN A 1 536 ? 11.281 30.609 -15.305 1 68.62 536 GLN A C 1
ATOM 4289 O O . GLN A 1 536 ? 10.461 30.969 -16.156 1 68.62 536 GLN A O 1
ATOM 4294 N N . HIS A 1 537 ? 10.633 30.797 -14.195 1 52.44 537 HIS A N 1
ATOM 4295 C CA . HIS A 1 537 ? 10.086 32.156 -14.047 1 52.44 537 HIS A CA 1
ATOM 4296 C C . HIS A 1 537 ? 11.133 33.094 -13.484 1 52.44 537 HIS A C 1
ATOM 4298 O O . HIS A 1 537 ? 12.023 32.688 -12.742 1 52.44 537 HIS A O 1
ATOM 4304 N N . MET B 1 1 ? 15.805 7.008 6.52 1 61.66 1 MET B N 1
ATOM 4305 C CA . MET B 1 1 ? 15.992 8.125 7.441 1 61.66 1 MET B CA 1
ATOM 4306 C C . MET B 1 1 ? 14.664 8.789 7.781 1 61.66 1 MET B C 1
ATOM 4308 O O . MET B 1 1 ? 13.812 8.961 6.906 1 61.66 1 MET B O 1
ATOM 4312 N N . ILE B 1 2 ? 14.391 8.883 9 1 75.38 2 ILE B N 1
ATOM 4313 C CA . ILE B 1 2 ? 13.203 9.578 9.492 1 75.38 2 ILE B CA 1
ATOM 4314 C C . ILE B 1 2 ? 13.625 10.711 10.43 1 75.38 2 ILE B C 1
ATOM 4316 O O . ILE B 1 2 ? 14.438 10.508 11.336 1 75.38 2 ILE B O 1
ATOM 4320 N N . PRO B 1 3 ? 13.188 12.008 10.133 1 89.19 3 PRO B N 1
ATOM 4321 C CA . PRO B 1 3 ? 12.305 12.453 9.055 1 89.19 3 PRO B CA 1
ATOM 4322 C C . PRO B 1 3 ? 13.008 12.492 7.699 1 89.19 3 PRO B C 1
ATOM 4324 O O . PRO B 1 3 ? 14.219 12.297 7.621 1 89.19 3 PRO B O 1
ATOM 4327 N N . GLY B 1 4 ? 12.211 12.688 6.645 1 90.38 4 GLY B N 1
ATOM 4328 C CA . GLY B 1 4 ? 12.773 12.891 5.316 1 90.38 4 GLY B CA 1
ATOM 4329 C C . GLY B 1 4 ? 13.586 14.164 5.195 1 90.38 4 GLY B C 1
ATOM 4330 O O . GLY B 1 4 ? 13.812 14.859 6.188 1 90.38 4 GLY B O 1
ATOM 4331 N N . PRO B 1 5 ? 14.07 14.445 4.02 1 92 5 PRO B N 1
ATOM 4332 C CA . PRO B 1 5 ? 14.945 15.602 3.824 1 92 5 PRO B CA 1
ATOM 4333 C C . PRO B 1 5 ? 14.273 16.922 4.18 1 92 5 PRO B C 1
ATOM 4335 O O . PRO B 1 5 ? 13.102 17.125 3.85 1 92 5 PRO B O 1
ATOM 4338 N N . SER B 1 6 ? 15.016 17.719 4.898 1 94.62 6 SER B N 1
ATOM 4339 C CA . SER B 1 6 ? 14.547 19.062 5.191 1 94.62 6 SER B CA 1
ATOM 4340 C C . SER B 1 6 ? 14.688 19.984 3.977 1 94.62 6 SER B C 1
ATOM 4342 O O . SER B 1 6 ? 15.688 19.922 3.258 1 94.62 6 SER B O 1
ATOM 4344 N N . ILE B 1 7 ? 13.711 20.781 3.75 1 96.94 7 ILE B N 1
ATOM 4345 C CA . ILE B 1 7 ? 13.734 21.781 2.68 1 96.94 7 ILE B CA 1
ATOM 4346 C C . ILE B 1 7 ? 13.734 23.188 3.277 1 96.94 7 ILE B C 1
ATOM 4348 O O . ILE B 1 7 ? 12.781 23.562 3.961 1 96.94 7 ILE B O 1
ATOM 4352 N N . ASP B 1 8 ? 14.797 23.906 3.109 1 97.06 8 ASP B N 1
ATOM 4353 C CA . ASP B 1 8 ? 14.953 25.281 3.574 1 97.06 8 ASP B CA 1
ATOM 4354 C C . ASP B 1 8 ? 15.188 26.234 2.402 1 97.06 8 ASP B C 1
ATOM 4356 O O . ASP B 1 8 ? 16.219 26.156 1.724 1 97.06 8 ASP B O 1
ATOM 4360 N N . VAL B 1 9 ? 14.211 27.109 2.184 1 97.5 9 VAL B N 1
ATOM 4361 C CA . VAL B 1 9 ? 14.297 28.016 1.042 1 97.5 9 VAL B CA 1
ATOM 4362 C C . VAL B 1 9 ? 13.945 29.438 1.479 1 97.5 9 VAL B C 1
ATOM 4364 O O . VAL B 1 9 ? 13.609 29.672 2.643 1 97.5 9 VAL B O 1
ATOM 4367 N N . CYS B 1 10 ? 14.117 30.359 0.578 1 96.69 10 CYS B N 1
ATOM 4368 C CA . CYS B 1 10 ? 13.734 31.75 0.816 1 96.69 10 CYS B CA 1
ATOM 4369 C C . CYS B 1 10 ? 12.445 32.094 0.069 1 96.69 10 CYS B C 1
ATOM 4371 O O . CYS B 1 10 ? 12.148 31.5 -0.968 1 96.69 10 CYS B O 1
ATOM 4373 N N . GLU B 1 11 ? 11.734 33 0.686 1 95.81 11 GLU B N 1
ATOM 4374 C CA . GLU B 1 11 ? 10.539 33.531 0.019 1 95.81 11 GLU B CA 1
ATOM 4375 C C . GLU B 1 11 ? 10.844 33.938 -1.413 1 95.81 11 GLU B C 1
ATOM 4377 O O . GLU B 1 11 ? 11.836 34.625 -1.661 1 95.81 11 GLU B O 1
ATOM 4382 N N . GLY B 1 12 ? 9.992 33.469 -2.354 1 94.25 12 GLY B N 1
ATOM 4383 C CA . GLY B 1 12 ? 10.164 33.844 -3.752 1 94.25 12 GLY B CA 1
ATOM 4384 C C . GLY B 1 12 ? 10.922 32.781 -4.547 1 94.25 12 GLY B C 1
ATOM 4385 O O . GLY B 1 12 ? 10.906 32.812 -5.777 1 94.25 12 GLY B O 1
ATOM 4386 N N . ASP B 1 13 ? 11.57 31.906 -3.881 1 96.06 13 ASP B N 1
ATOM 4387 C CA . ASP B 1 13 ? 12.305 30.844 -4.566 1 96.06 13 ASP B CA 1
ATOM 4388 C C . ASP B 1 13 ? 11.359 29.906 -5.309 1 96.06 13 ASP B C 1
ATOM 4390 O O . ASP B 1 13 ? 10.203 29.75 -4.926 1 96.06 13 ASP B O 1
ATOM 4394 N N . LYS B 1 14 ? 11.883 29.312 -6.359 1 96.5 14 LYS B N 1
ATOM 4395 C CA . LYS B 1 14 ? 11.195 28.203 -7.004 1 96.5 14 LYS B CA 1
ATOM 4396 C C . LYS B 1 14 ? 11.609 26.875 -6.379 1 96.5 14 LYS B C 1
ATOM 4398 O O . LYS B 1 14 ? 12.797 26.547 -6.297 1 96.5 14 LYS B O 1
ATOM 4403 N N . ILE B 1 15 ? 10.68 26.172 -5.945 1 97.44 15 ILE B N 1
ATOM 4404 C CA . ILE B 1 15 ? 10.93 24.859 -5.352 1 97.44 15 ILE B CA 1
ATOM 4405 C C . ILE B 1 15 ? 10.672 23.766 -6.387 1 97.44 15 ILE B C 1
ATOM 4407 O O . ILE B 1 15 ? 9.594 23.703 -6.98 1 97.44 15 ILE B O 1
ATOM 4411 N N . VAL B 1 16 ? 11.672 22.953 -6.711 1 97.75 16 VAL B N 1
ATOM 4412 C CA . VAL B 1 16 ? 11.57 21.781 -7.59 1 97.75 16 VAL B CA 1
ATOM 4413 C C . VAL B 1 16 ? 11.977 20.531 -6.828 1 97.75 16 VAL B C 1
ATOM 4415 O O . VAL B 1 16 ? 13.109 20.422 -6.355 1 97.75 16 VAL B O 1
ATOM 4418 N N . VAL B 1 17 ? 11.055 19.609 -6.676 1 97.81 17 VAL B N 1
ATOM 4419 C CA . VAL B 1 17 ? 11.32 18.391 -5.918 1 97.81 17 VAL B CA 1
ATOM 4420 C C . VAL B 1 17 ? 10.969 17.172 -6.773 1 97.81 17 VAL B C 1
ATOM 4422 O O . VAL B 1 17 ? 9.828 17 -7.203 1 97.81 17 VAL B O 1
ATOM 4425 N N . ASP B 1 18 ? 11.898 16.281 -7.012 1 97.81 18 ASP B N 1
ATOM 4426 C CA . ASP B 1 18 ? 11.648 14.977 -7.629 1 97.81 18 ASP B CA 1
ATOM 4427 C C . ASP B 1 18 ? 11.367 13.914 -6.57 1 97.81 18 ASP B C 1
ATOM 4429 O O . ASP B 1 18 ? 12.227 13.594 -5.754 1 97.81 18 ASP B O 1
ATOM 4433 N N . VAL B 1 19 ? 10.18 13.422 -6.59 1 98 19 VAL B N 1
ATOM 4434 C CA . VAL B 1 19 ? 9.82 12.289 -5.734 1 98 19 VAL B CA 1
ATOM 4435 C C . VAL B 1 19 ? 10.008 10.984 -6.5 1 98 19 VAL B C 1
ATOM 4437 O O . VAL B 1 19 ? 9.289 10.719 -7.473 1 98 19 VAL B O 1
ATOM 4440 N N . ILE B 1 20 ? 10.953 10.203 -6.094 1 96.25 20 ILE B N 1
ATOM 4441 C CA . ILE B 1 20 ? 11.203 8.883 -6.668 1 96.25 20 ILE B CA 1
ATOM 4442 C C . ILE B 1 20 ? 10.57 7.809 -5.789 1 96.25 20 ILE B C 1
ATOM 4444 O O . ILE B 1 20 ? 11.047 7.535 -4.684 1 96.25 20 ILE B O 1
ATOM 4448 N N . ASN B 1 21 ? 9.523 7.211 -6.297 1 96.19 21 ASN B N 1
ATOM 4449 C CA . ASN B 1 21 ? 8.805 6.191 -5.543 1 96.19 21 ASN B CA 1
ATOM 4450 C C . ASN B 1 21 ? 9.422 4.809 -5.742 1 96.19 21 ASN B C 1
ATOM 4452 O O . ASN B 1 21 ? 9.156 4.141 -6.742 1 96.19 21 ASN B O 1
ATOM 4456 N N . LYS B 1 22 ? 10.133 4.375 -4.773 1 90.25 22 LYS B N 1
ATOM 4457 C CA . LYS B 1 22 ? 10.773 3.066 -4.848 1 90.25 22 LYS B CA 1
ATOM 4458 C C . LYS B 1 22 ? 9.969 2.014 -4.094 1 90.25 22 LYS B C 1
ATOM 4460 O O . LYS B 1 22 ? 10.414 0.875 -3.941 1 90.25 22 LYS B O 1
ATOM 4465 N N . MET B 1 23 ? 8.789 2.432 -3.654 1 89.5 23 MET B N 1
ATOM 4466 C CA . MET B 1 23 ? 7.918 1.502 -2.941 1 89.5 23 MET B CA 1
ATOM 4467 C C . MET B 1 23 ? 7.07 0.694 -3.916 1 89.5 23 MET B C 1
ATOM 4469 O O . MET B 1 23 ? 7.148 0.895 -5.129 1 89.5 23 MET B O 1
ATOM 4473 N N . ASP B 1 24 ? 6.316 -0.233 -3.336 1 87.81 24 ASP B N 1
ATOM 4474 C CA . ASP B 1 24 ? 5.414 -1.048 -4.141 1 87.81 24 ASP B CA 1
ATOM 4475 C C . ASP B 1 24 ? 3.975 -0.544 -4.031 1 87.81 24 ASP B C 1
ATOM 4477 O O . ASP B 1 24 ? 3.029 -1.281 -4.316 1 87.81 24 ASP B O 1
ATOM 4481 N N . SER B 1 25 ? 3.855 0.664 -3.557 1 92.81 25 SER B N 1
ATOM 4482 C CA . SER B 1 25 ? 2.557 1.313 -3.418 1 92.81 25 SER B CA 1
ATOM 4483 C C . SER B 1 25 ? 2.592 2.74 -3.955 1 92.81 25 SER B C 1
ATOM 4485 O O . SER B 1 25 ? 3.656 3.355 -4.031 1 92.81 25 SER B O 1
ATOM 4487 N N . GLU B 1 26 ? 1.43 3.17 -4.32 1 97.25 26 GLU B N 1
ATOM 4488 C CA . GLU B 1 26 ? 1.335 4.547 -4.793 1 97.25 26 GLU B CA 1
ATOM 4489 C C . GLU B 1 26 ? 1.35 5.531 -3.627 1 97.25 26 GLU B C 1
ATOM 4491 O O . GLU B 1 26 ? 1.05 5.16 -2.49 1 97.25 26 GLU B O 1
ATOM 4496 N N . LEU B 1 27 ? 1.717 6.797 -3.9 1 97.44 27 LEU B N 1
ATOM 4497 C CA . LEU B 1 27 ? 1.69 7.836 -2.875 1 97.44 27 LEU B CA 1
ATOM 4498 C C . LEU B 1 27 ? 1.621 9.219 -3.508 1 97.44 27 LEU B C 1
ATOM 4500 O O . LEU B 1 27 ? 1.779 9.367 -4.723 1 97.44 27 LEU B O 1
ATOM 4504 N N . THR B 1 28 ? 1.33 10.211 -2.711 1 98.31 28 THR B N 1
ATOM 4505 C CA . THR B 1 28 ? 1.491 11.617 -3.053 1 98.31 28 THR B CA 1
ATOM 4506 C C . THR B 1 28 ? 2.139 12.383 -1.901 1 98.31 28 THR B C 1
ATOM 4508 O O . THR B 1 28 ? 2.254 11.859 -0.791 1 98.31 28 THR B O 1
ATOM 4511 N N . ILE B 1 29 ? 2.648 13.555 -2.217 1 98.69 29 ILE B N 1
ATOM 4512 C CA . ILE B 1 29 ? 3.229 14.422 -1.194 1 98.69 29 ILE B CA 1
ATOM 4513 C C . ILE B 1 29 ? 2.449 15.734 -1.126 1 98.69 29 ILE B C 1
ATOM 4515 O O . ILE B 1 29 ? 2.234 16.391 -2.148 1 98.69 29 ILE B O 1
ATOM 4519 N N . HIS B 1 30 ? 1.992 16.031 0.016 1 98.75 30 HIS B N 1
ATOM 4520 C CA . HIS B 1 30 ?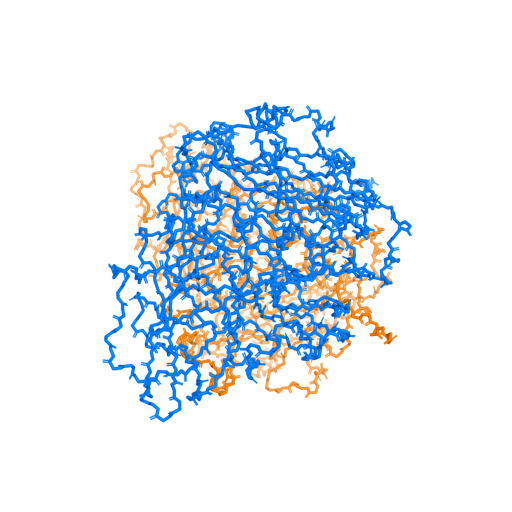 1.352 17.297 0.302 1 98.75 30 HIS B CA 1
ATOM 4521 C C . HIS B 1 30 ? 2.326 18.266 0.961 1 98.75 30 HIS B C 1
ATOM 4523 O O . HIS B 1 30 ? 3.117 17.875 1.82 1 98.75 30 HIS B O 1
ATOM 4529 N N . TRP B 1 31 ? 2.232 19.484 0.564 1 98.75 31 TRP B N 1
ATOM 4530 C CA . TRP B 1 31 ? 3.049 20.578 1.101 1 98.75 31 TRP B CA 1
ATOM 4531 C C . TRP B 1 31 ? 2.252 21.422 2.09 1 98.75 31 TRP B C 1
ATOM 4533 O O . TRP B 1 31 ? 1.769 22.5 1.748 1 98.75 31 TRP B O 1
ATOM 4543 N N . HIS B 1 32 ? 2.232 20.953 3.248 1 98.75 32 HIS B N 1
ATOM 4544 C CA . HIS B 1 32 ? 1.35 21.438 4.301 1 98.75 32 HIS B CA 1
ATOM 4545 C C . HIS B 1 32 ? 1.652 22.891 4.648 1 98.75 32 HIS B C 1
ATOM 4547 O O . HIS B 1 32 ? 2.764 23.219 5.074 1 98.75 32 HIS B O 1
ATOM 4553 N N . GLY B 1 33 ? 0.707 23.734 4.5 1 98.5 33 GLY B N 1
ATOM 4554 C CA . GLY B 1 33 ? 0.837 25.156 4.836 1 98.5 33 GLY B CA 1
ATOM 4555 C C . GLY B 1 33 ? 1.128 26.031 3.631 1 98.5 33 GLY B C 1
ATOM 4556 O O . GLY B 1 33 ? 0.992 27.25 3.699 1 98.5 33 GLY B O 1
ATOM 4557 N N . VAL B 1 34 ? 1.522 25.391 2.521 1 98.69 34 VAL B N 1
ATOM 4558 C CA . VAL B 1 34 ? 1.771 26.141 1.295 1 98.69 34 VAL B CA 1
ATOM 4559 C C . VAL B 1 34 ? 0.464 26.328 0.528 1 98.69 34 VAL B C 1
ATOM 4561 O O . VAL B 1 34 ? -0.299 25.375 0.348 1 98.69 34 VAL B O 1
ATOM 4564 N N . PHE B 1 35 ? 0.232 27.531 0.059 1 98.44 35 PHE B N 1
ATOM 4565 C CA . PHE B 1 35 ? -1.085 27.844 -0.477 1 98.44 35 PHE B CA 1
ATOM 4566 C C . PHE B 1 35 ? -1.21 27.375 -1.923 1 98.44 35 PHE B C 1
ATOM 4568 O O . PHE B 1 35 ? -2.318 27.266 -2.451 1 98.44 35 PHE B O 1
ATOM 4575 N N . GLN B 1 36 ? -0.075 27.203 -2.641 1 98.06 36 GLN B N 1
ATOM 4576 C CA . GLN B 1 36 ? -0.038 26.672 -4 1 98.06 36 GLN B CA 1
ATOM 4577 C C . GLN B 1 36 ? -0.805 27.562 -4.965 1 98.06 36 GLN B C 1
ATOM 4579 O O . GLN B 1 36 ? -1.492 27.078 -5.863 1 98.06 36 GLN B O 1
ATOM 4584 N N . LYS B 1 37 ? -0.855 28.859 -4.699 1 96.56 37 LYS B N 1
ATOM 4585 C CA . LYS B 1 37 ? -1.484 29.781 -5.652 1 96.56 37 LYS B CA 1
ATOM 4586 C C . LYS B 1 37 ? -0.757 29.75 -6.996 1 96.56 37 LYS B C 1
ATOM 4588 O O . LYS B 1 37 ? 0.447 30.016 -7.059 1 96.56 37 LYS B O 1
ATOM 4593 N N . GLY B 1 38 ? -1.451 29.406 -8.031 1 96 38 GLY B N 1
ATOM 4594 C CA . GLY B 1 38 ? -0.864 29.297 -9.359 1 96 38 GLY B CA 1
ATOM 4595 C C . GLY B 1 38 ? -0.289 27.938 -9.648 1 96 38 GLY B C 1
ATOM 4596 O O . GLY B 1 38 ? 0.151 27.656 -10.773 1 96 38 GLY B O 1
ATOM 4597 N N . SER B 1 39 ? -0.224 27.094 -8.656 1 97.12 39 SER B N 1
ATOM 4598 C CA . SER B 1 39 ? 0.285 25.734 -8.781 1 97.12 39 SER B CA 1
ATOM 4599 C C . SER B 1 39 ? -0.646 24.734 -8.109 1 97.12 39 SER B C 1
ATOM 4601 O O . SER B 1 39 ? -0.189 23.828 -7.418 1 97.12 39 SER B O 1
ATOM 4603 N N . GLN B 1 40 ? -1.913 24.906 -8.344 1 98.31 40 GLN B N 1
ATOM 4604 C CA . GLN B 1 40 ? -2.934 24.141 -7.648 1 98.31 40 GLN B CA 1
ATOM 4605 C C . GLN B 1 40 ? -2.752 22.641 -7.891 1 98.31 40 GLN B C 1
ATOM 4607 O O . GLN B 1 40 ? -3.021 21.828 -7.004 1 98.31 40 GLN B O 1
ATOM 4612 N N . TYR B 1 41 ? -2.227 22.266 -9.023 1 98.31 41 TYR B N 1
ATOM 4613 C CA . TYR B 1 41 ? -2.096 20.875 -9.438 1 98.31 41 TYR B CA 1
ATOM 4614 C C . TYR B 1 41 ? -1.055 20.156 -8.586 1 98.31 41 TYR B C 1
ATOM 4616 O O . TYR B 1 41 ? -1.004 18.922 -8.57 1 98.31 41 TYR B O 1
ATOM 4624 N N . TYR B 1 42 ? -0.236 20.953 -7.812 1 98.25 42 TYR B N 1
ATOM 4625 C CA . TYR B 1 42 ? 0.889 20.375 -7.078 1 98.25 42 TYR B CA 1
ATOM 4626 C C . TYR B 1 42 ? 0.629 20.406 -5.578 1 98.25 42 TYR B C 1
ATOM 4628 O O . TYR B 1 42 ? 1.563 20.312 -4.777 1 98.25 42 TYR B O 1
ATOM 4636 N N . ASP B 1 43 ? -0.641 20.562 -5.164 1 98.5 43 ASP B N 1
ATOM 4637 C CA . ASP B 1 43 ? -0.959 20.562 -3.74 1 98.5 43 ASP B CA 1
ATOM 4638 C C . ASP B 1 43 ? -0.713 19.188 -3.127 1 98.5 43 ASP B C 1
ATOM 4640 O O . ASP B 1 43 ? -0.367 19.078 -1.949 1 98.5 43 ASP B O 1
ATOM 4644 N N . GLY B 1 44 ? -1.031 18.125 -3.887 1 98.44 44 GLY B N 1
ATOM 4645 C CA . GLY B 1 44 ? -0.544 16.812 -3.479 1 98.44 44 GLY B CA 1
ATOM 4646 C C . GLY B 1 44 ? -1.628 15.938 -2.891 1 98.44 44 GLY B C 1
ATOM 4647 O O . GLY B 1 44 ? -1.337 14.875 -2.332 1 98.44 44 GLY B O 1
ATOM 4648 N N . VAL B 1 45 ? -2.947 16.266 -2.896 1 98.44 45 VAL B N 1
ATOM 4649 C CA . VAL B 1 45 ? -4.012 15.375 -2.445 1 98.44 45 VAL B CA 1
ATOM 4650 C C . VAL B 1 45 ? -4.379 14.398 -3.564 1 98.44 45 VAL B C 1
ATOM 4652 O O . VAL B 1 45 ? -4.797 14.82 -4.645 1 98.44 45 VAL B O 1
ATOM 4655 N N . PRO B 1 46 ? -4.23 13.117 -3.299 1 98.12 46 PRO B N 1
ATOM 4656 C CA . PRO B 1 46 ? -4.598 12.172 -4.359 1 98.12 46 PRO B CA 1
ATOM 4657 C C . PRO B 1 46 ? -6.07 12.266 -4.75 1 98.12 46 PRO B C 1
ATOM 4659 O O . PRO B 1 46 ? -6.938 12.383 -3.881 1 98.12 46 PRO B O 1
ATOM 4662 N N . PHE B 1 47 ? -6.371 12.312 -6.074 1 98.25 47 PHE B N 1
ATOM 4663 C CA . PHE B 1 47 ? -7.703 12.25 -6.664 1 98.25 47 PHE B CA 1
ATOM 4664 C C . PHE B 1 47 ? -8.445 13.57 -6.461 1 98.25 47 PHE B C 1
ATOM 4666 O O . PHE B 1 47 ? -9.617 13.695 -6.836 1 98.25 47 PHE B O 1
ATOM 4673 N N . VAL B 1 48 ? -7.766 14.547 -5.82 1 98.62 48 VAL B N 1
ATOM 4674 C CA . VAL B 1 48 ? -8.305 15.906 -5.758 1 98.62 48 VAL B CA 1
ATOM 4675 C C . VAL B 1 48 ? -7.488 16.828 -6.66 1 98.62 48 VAL B C 1
ATOM 4677 O O . VAL B 1 48 ? -8.031 17.438 -7.586 1 98.62 48 VAL B O 1
ATOM 4680 N N . ASN B 1 49 ? -6.176 16.828 -6.438 1 98.31 49 ASN B N 1
ATOM 4681 C CA . ASN B 1 49 ? -5.297 17.688 -7.211 1 98.31 49 ASN B CA 1
ATOM 4682 C C . ASN B 1 49 ? -4.523 16.906 -8.266 1 98.31 49 ASN B C 1
ATOM 4684 O O . ASN B 1 49 ? -4.168 17.453 -9.312 1 98.31 49 ASN B O 1
ATOM 4688 N N . GLN B 1 50 ? -4.25 15.664 -7.984 1 98.31 50 GLN B N 1
ATOM 4689 C CA . GLN B 1 50 ? -3.396 14.859 -8.852 1 98.31 50 GLN B CA 1
ATOM 4690 C C . GLN B 1 50 ? -3.721 13.375 -8.719 1 98.31 50 GLN B C 1
ATOM 4692 O O . GLN B 1 50 ? -4.375 12.961 -7.754 1 98.31 50 GLN B O 1
ATOM 4697 N N . CYS B 1 51 ? -3.287 12.609 -9.688 1 98.06 51 CYS B N 1
ATOM 4698 C CA . CYS B 1 51 ? -3.215 11.164 -9.531 1 98.06 51 CYS B CA 1
ATOM 4699 C C . CYS B 1 51 ? -2.049 10.766 -8.641 1 98.06 51 CYS B C 1
ATOM 4701 O O . CYS B 1 51 ? -1.039 11.469 -8.578 1 98.06 51 CYS B O 1
ATOM 4703 N N . PRO B 1 52 ? -2.191 9.68 -7.926 1 98.06 52 PRO B N 1
ATOM 4704 C CA . PRO B 1 52 ? -1.045 9.219 -7.141 1 98.06 52 PRO B CA 1
ATOM 4705 C C . PRO B 1 52 ? 0.167 8.883 -8.008 1 98.06 52 PRO B C 1
ATOM 4707 O O . PRO B 1 52 ? 0.013 8.531 -9.18 1 98.06 52 PRO B O 1
ATOM 4710 N N . ILE B 1 53 ? 1.312 9.031 -7.426 1 98.19 53 ILE B N 1
ATOM 4711 C CA . ILE B 1 53 ? 2.564 8.594 -8.039 1 98.19 53 ILE B CA 1
ATOM 4712 C C . ILE B 1 53 ? 2.688 7.078 -7.945 1 98.19 53 ILE B C 1
ATOM 4714 O O . ILE B 1 53 ? 2.828 6.527 -6.852 1 98.19 53 ILE B O 1
ATOM 4718 N N . SER B 1 54 ? 2.668 6.438 -9.047 1 96.75 54 SER B N 1
ATOM 4719 C CA . SER B 1 54 ? 2.711 4.98 -9.078 1 96.75 54 SER B CA 1
ATOM 4720 C C . SER B 1 54 ? 4.039 4.453 -8.547 1 96.75 54 SER B C 1
ATOM 4722 O O . SER B 1 54 ? 5.047 5.164 -8.578 1 96.75 54 SER B O 1
ATOM 4724 N N . ALA B 1 55 ? 4.008 3.223 -8.148 1 95.06 55 ALA B N 1
ATOM 4725 C CA . ALA B 1 55 ? 5.258 2.561 -7.805 1 95.06 55 ALA B CA 1
ATOM 4726 C C . ALA B 1 55 ? 6.277 2.68 -8.938 1 95.06 55 ALA B C 1
ATOM 4728 O O . ALA B 1 55 ? 5.902 2.713 -10.109 1 95.06 55 ALA B O 1
ATOM 4729 N N . LYS B 1 56 ? 7.562 2.812 -8.539 1 92.94 56 LYS B N 1
ATOM 4730 C CA . LYS B 1 56 ? 8.703 2.77 -9.445 1 92.94 56 LYS B CA 1
ATOM 4731 C C . LYS B 1 56 ? 8.742 4.004 -10.344 1 92.94 56 LYS B C 1
ATOM 4733 O O . LYS B 1 56 ? 9.523 4.062 -11.297 1 92.94 56 LYS B O 1
ATOM 4738 N N . SER B 1 57 ? 7.914 5 -10.039 1 96.38 57 SER B N 1
ATOM 4739 C CA . SER B 1 57 ? 7.844 6.18 -10.891 1 96.38 57 SER B CA 1
ATOM 4740 C C . SER B 1 57 ? 8.391 7.41 -10.18 1 96.38 57 SER B C 1
ATOM 4742 O O . SER B 1 57 ? 8.531 7.418 -8.953 1 96.38 57 SER B O 1
ATOM 4744 N N . THR B 1 58 ? 8.742 8.383 -10.992 1 97.31 58 THR B N 1
ATOM 4745 C CA . THR B 1 58 ? 9.203 9.672 -10.492 1 97.31 58 THR B CA 1
ATOM 4746 C C . THR B 1 58 ? 8.188 10.766 -10.828 1 97.31 58 THR B C 1
ATOM 4748 O O . THR B 1 58 ? 7.633 10.789 -11.93 1 97.31 58 THR B O 1
ATOM 4751 N N . PHE B 1 59 ? 7.883 11.562 -9.938 1 98.62 59 PHE B N 1
ATOM 4752 C CA . PHE B 1 59 ? 7.039 12.742 -10.133 1 98.62 59 PHE B CA 1
ATOM 4753 C C . PHE B 1 59 ? 7.762 14.008 -9.688 1 98.62 59 PHE B C 1
ATOM 4755 O O . PHE B 1 59 ? 8.273 14.078 -8.562 1 98.62 59 PHE B O 1
ATOM 4762 N N . ARG B 1 60 ? 7.883 15.039 -10.602 1 98.38 60 ARG B N 1
ATOM 4763 C CA . ARG B 1 60 ? 8.508 16.312 -10.281 1 98.38 60 ARG B CA 1
ATOM 4764 C C . ARG B 1 60 ? 7.473 17.359 -9.875 1 98.38 60 ARG B C 1
ATOM 4766 O O . ARG B 1 60 ? 6.625 17.734 -10.688 1 98.38 60 ARG B O 1
ATOM 4773 N N . TYR B 1 61 ? 7.5 17.781 -8.609 1 98.31 61 TYR B N 1
ATOM 4774 C CA . TYR B 1 61 ? 6.734 18.922 -8.148 1 98.31 61 TYR B CA 1
ATOM 4775 C C . TYR B 1 61 ? 7.461 20.234 -8.461 1 98.31 61 TYR B C 1
ATOM 4777 O O . TYR B 1 61 ? 8.688 20.312 -8.312 1 98.31 61 TYR B O 1
ATOM 4785 N N . GLN B 1 62 ? 6.699 21.234 -8.883 1 97.06 62 GLN B N 1
ATOM 4786 C CA . GLN B 1 62 ? 7.234 22.578 -9.102 1 97.06 62 GLN B CA 1
ATOM 4787 C C . GLN B 1 62 ? 6.258 23.641 -8.633 1 97.06 62 GLN B C 1
ATOM 4789 O O . GLN B 1 62 ? 5.098 23.656 -9.055 1 97.06 62 GLN B O 1
ATOM 4794 N N . PHE B 1 63 ? 6.719 24.516 -7.777 1 97.19 63 PHE B N 1
ATOM 4795 C CA . PHE B 1 63 ? 5.895 25.625 -7.312 1 97.19 63 PHE B CA 1
ATOM 4796 C C . PHE B 1 63 ? 6.754 26.719 -6.691 1 97.19 63 PHE B C 1
ATOM 4798 O O . PHE B 1 63 ? 7.938 26.5 -6.418 1 97.19 63 PHE B O 1
ATOM 4805 N N . ASN B 1 64 ? 6.172 27.828 -6.469 1 96.25 64 ASN B N 1
ATOM 4806 C CA . ASN B 1 64 ? 6.895 28.953 -5.887 1 96.25 64 ASN B CA 1
ATOM 4807 C C . ASN B 1 64 ? 6.684 29.047 -4.379 1 96.25 64 ASN B C 1
ATOM 4809 O O . ASN B 1 64 ? 5.578 28.797 -3.889 1 96.25 64 ASN B O 1
ATOM 4813 N N . ALA B 1 65 ? 7.746 29.406 -3.703 1 97.31 65 ALA B N 1
ATOM 4814 C CA . ALA B 1 65 ? 7.664 29.672 -2.271 1 97.31 65 ALA B CA 1
ATOM 4815 C C . ALA B 1 65 ? 7.066 31.062 -2.014 1 97.31 65 ALA B C 1
ATOM 4817 O O . ALA B 1 65 ? 7.77 31.969 -1.583 1 97.31 65 ALA B O 1
ATOM 4818 N N . ASP B 1 66 ? 5.758 31.141 -2.064 1 95.38 66 ASP B N 1
ATOM 4819 C CA . ASP B 1 66 ? 5.129 32.469 -2.105 1 95.38 66 ASP B CA 1
ATOM 4820 C C . ASP B 1 66 ? 4.621 32.875 -0.726 1 95.38 66 ASP B C 1
ATOM 4822 O O . ASP B 1 66 ? 4.324 34.031 -0.489 1 95.38 66 ASP B O 1
ATOM 4826 N N . ASN B 1 67 ? 4.398 31.984 0.138 1 95.88 67 ASN B N 1
ATOM 4827 C CA . ASN B 1 67 ? 4.043 32.344 1.505 1 95.88 67 ASN B CA 1
ATOM 4828 C C . ASN B 1 67 ? 5.062 31.828 2.51 1 95.88 67 ASN B C 1
ATOM 4830 O O . ASN B 1 67 ? 5.227 30.609 2.656 1 95.88 67 ASN B O 1
ATOM 4834 N N . GLU B 1 68 ? 5.641 32.719 3.24 1 97.25 68 GLU B N 1
ATOM 4835 C CA . GLU B 1 68 ? 6.703 32.406 4.195 1 97.25 68 GLU B CA 1
ATOM 4836 C C . GLU B 1 68 ? 6.156 31.672 5.414 1 97.25 68 GLU B C 1
ATOM 4838 O O . GLU B 1 68 ? 4.949 31.672 5.66 1 97.25 68 GLU B O 1
ATOM 4843 N N . GLY B 1 69 ? 7.105 31.062 6.164 1 98.06 69 GLY B N 1
ATOM 4844 C CA . GLY B 1 69 ? 6.754 30.484 7.449 1 98.06 69 GLY B CA 1
ATOM 4845 C C . GLY B 1 69 ? 7.246 29.062 7.625 1 98.06 69 GLY B C 1
ATOM 4846 O O . GLY B 1 69 ? 8.047 28.578 6.82 1 98.06 69 GLY B O 1
ATOM 4847 N N . THR B 1 70 ? 6.883 28.484 8.758 1 98.56 70 THR B N 1
ATOM 4848 C CA . THR B 1 70 ? 7.172 27.094 9.094 1 98.56 70 THR B CA 1
ATOM 4849 C C . THR B 1 70 ? 6.109 26.156 8.516 1 98.56 70 THR B C 1
ATOM 4851 O O . THR B 1 70 ? 4.941 26.219 8.898 1 98.56 70 THR B O 1
ATOM 4854 N N . HIS B 1 71 ? 6.543 25.406 7.551 1 98.62 71 HIS B N 1
ATOM 4855 C CA . HIS B 1 71 ? 5.691 24.422 6.898 1 98.62 71 HIS B CA 1
ATOM 4856 C C . HIS B 1 71 ? 6.301 23.031 6.984 1 98.62 71 HIS B C 1
ATOM 4858 O O . HIS B 1 71 ? 7.195 22.781 7.793 1 98.62 71 HIS B O 1
ATOM 4864 N N . PHE B 1 72 ? 5.688 22.047 6.371 1 98.69 72 PHE B N 1
ATOM 4865 C CA . PHE B 1 72 ? 6.258 20.703 6.27 1 98.69 72 PHE B CA 1
ATOM 4866 C C . PHE B 1 72 ? 5.574 19.906 5.164 1 98.69 72 PHE B C 1
ATOM 4868 O O . PHE B 1 72 ? 4.562 20.344 4.609 1 98.69 72 PHE B O 1
ATOM 4875 N N . TRP B 1 73 ? 6.191 18.938 4.688 1 98.69 73 TRP B N 1
ATOM 4876 C CA . TRP B 1 73 ? 5.605 18.062 3.68 1 98.69 73 TRP B CA 1
ATOM 4877 C C . TRP B 1 73 ? 5.367 16.656 4.242 1 98.69 73 TRP B C 1
ATOM 4879 O O . TRP B 1 73 ? 6.027 16.25 5.199 1 98.69 73 TRP B O 1
ATOM 4889 N N . HIS B 1 74 ? 4.406 15.992 3.758 1 98.62 74 HIS B N 1
ATOM 4890 C CA . HIS B 1 74 ? 4.125 14.625 4.172 1 98.62 74 HIS B CA 1
ATOM 4891 C C . HIS B 1 74 ? 3.309 13.891 3.115 1 98.62 74 HIS B C 1
ATOM 4893 O O . HIS B 1 74 ? 2.695 14.516 2.25 1 98.62 74 HIS B O 1
ATOM 4899 N N . ALA B 1 75 ? 3.359 12.586 3.236 1 98.19 75 ALA B N 1
ATOM 4900 C CA . ALA B 1 75 ? 2.508 11.758 2.387 1 98.19 75 ALA B CA 1
ATOM 4901 C C . ALA B 1 75 ? 1.031 12.023 2.668 1 98.19 75 ALA B C 1
ATOM 4903 O O . ALA B 1 75 ? 0.635 12.211 3.82 1 98.19 75 ALA B O 1
ATOM 4904 N N . HIS B 1 76 ? 0.235 12.023 1.617 1 97.94 76 HIS B N 1
ATOM 4905 C CA . HIS B 1 76 ? -1.202 12.227 1.766 1 97.94 76 HIS B CA 1
ATOM 4906 C C . HIS B 1 76 ? -1.983 11.016 1.262 1 97.94 76 HIS B C 1
ATOM 4908 O O . HIS B 1 76 ? -3.168 11.133 0.937 1 97.94 76 HIS B O 1
ATOM 4914 N N . SER B 1 77 ? -1.319 9.828 1.161 1 95.81 77 SER B N 1
ATOM 4915 C CA . SER B 1 77 ? -1.951 8.578 0.75 1 95.81 77 SER B CA 1
ATOM 4916 C C . SER B 1 77 ? -2.047 7.602 1.915 1 95.81 77 SER B C 1
ATOM 4918 O O . SER B 1 77 ? -1.026 7.195 2.475 1 95.81 77 SER B O 1
ATOM 4920 N N . GLY B 1 78 ? -3.279 7.258 2.176 1 93.69 78 GLY B N 1
ATOM 4921 C CA . GLY B 1 78 ? -3.498 6.293 3.242 1 93.69 78 GLY B CA 1
ATOM 4922 C C . GLY B 1 78 ? -2.9 6.727 4.566 1 93.69 78 GLY B C 1
ATOM 4923 O O . GLY B 1 78 ? -3.139 7.844 5.027 1 93.69 78 GLY B O 1
ATOM 4924 N N . LEU B 1 79 ? -2.139 5.789 5.172 1 94.75 79 LEU B N 1
ATOM 4925 C CA . LEU B 1 79 ? -1.587 6.008 6.504 1 94.75 79 LEU B CA 1
ATOM 4926 C C . LEU B 1 79 ? -0.073 6.18 6.441 1 94.75 79 LEU B C 1
ATOM 4928 O O . LEU B 1 79 ? 0.611 6.066 7.461 1 94.75 79 LEU B O 1
ATOM 4932 N N . GLN B 1 80 ? 0.429 6.508 5.258 1 95.81 80 GLN B N 1
ATOM 4933 C CA . GLN B 1 80 ? 1.861 6.473 4.984 1 95.81 80 GLN B CA 1
ATOM 4934 C C . GLN B 1 80 ? 2.6 7.551 5.773 1 95.81 80 GLN B C 1
ATOM 4936 O O . GLN B 1 80 ? 3.781 7.395 6.09 1 95.81 80 GLN B O 1
ATOM 4941 N N . LYS B 1 81 ? 1.91 8.633 6.086 1 97.44 81 LYS B N 1
ATOM 4942 C CA . LYS B 1 81 ? 2.521 9.648 6.938 1 97.44 81 LYS B CA 1
ATOM 4943 C C . LYS B 1 81 ? 2.949 9.055 8.273 1 97.44 81 LYS B C 1
ATOM 4945 O O . LYS B 1 81 ? 4.051 9.328 8.758 1 97.44 81 LYS B O 1
ATOM 4950 N N . LEU B 1 82 ? 2.096 8.258 8.828 1 96.12 82 LEU B N 1
ATOM 4951 C CA . LEU B 1 82 ? 2.354 7.652 10.133 1 96.12 82 LEU B CA 1
ATOM 4952 C C . LEU B 1 82 ? 3.465 6.609 10.031 1 96.12 82 LEU B C 1
ATOM 4954 O O . LEU B 1 82 ? 4.066 6.242 11.047 1 96.12 82 LEU B O 1
ATOM 4958 N N . ASP B 1 83 ? 3.732 6.199 8.836 1 93 83 ASP B N 1
ATOM 4959 C CA . ASP B 1 83 ? 4.793 5.219 8.617 1 93 83 ASP B CA 1
ATOM 4960 C C . ASP B 1 83 ? 6.117 5.906 8.297 1 93 83 ASP B C 1
ATOM 4962 O O . ASP B 1 83 ? 7.098 5.242 7.949 1 93 83 ASP B O 1
ATOM 4966 N N . GLY B 1 84 ? 6.164 7.172 8.25 1 94.75 84 GLY B N 1
ATOM 4967 C CA . GLY B 1 84 ? 7.465 7.82 8.266 1 94.75 84 GLY B CA 1
ATOM 4968 C C . GLY B 1 84 ? 7.719 8.688 7.055 1 94.75 84 GLY B C 1
ATOM 4969 O O . GLY B 1 84 ? 8.852 9.117 6.816 1 94.75 84 GLY B O 1
ATOM 4970 N N . ILE B 1 85 ? 6.734 8.984 6.27 1 96.31 85 ILE B N 1
ATOM 4971 C CA . ILE B 1 85 ? 6.965 9.789 5.074 1 96.31 85 ILE B CA 1
ATOM 4972 C C . ILE B 1 85 ? 6.555 11.234 5.34 1 96.31 85 ILE B C 1
ATOM 4974 O O . ILE B 1 85 ? 5.43 11.641 5.027 1 96.31 85 ILE B O 1
ATOM 4978 N N . PHE B 1 86 ? 7.438 12 5.906 1 97.88 86 PHE B N 1
ATOM 4979 C CA . PHE B 1 86 ? 7.258 13.414 6.219 1 97.88 86 PHE B CA 1
ATOM 4980 C C . PHE B 1 86 ? 8.609 14.109 6.387 1 97.88 86 PHE B C 1
ATOM 4982 O O . PHE B 1 86 ? 9.633 13.445 6.574 1 97.88 86 PHE B O 1
ATOM 4989 N N . GLY B 1 87 ? 8.594 15.414 6.289 1 97.44 87 GLY B N 1
ATOM 4990 C CA . GLY B 1 87 ? 9.781 16.234 6.48 1 97.44 87 GLY B CA 1
ATOM 4991 C C . GLY B 1 87 ? 9.461 17.703 6.621 1 97.44 87 GLY B C 1
ATOM 4992 O O . GLY B 1 87 ? 8.328 18.141 6.383 1 97.44 87 GLY B O 1
ATOM 4993 N N . SER B 1 88 ? 10.43 18.438 7.023 1 97 88 SER B N 1
ATOM 4994 C CA . SER B 1 88 ? 10.234 19.859 7.285 1 97 88 SER B CA 1
ATOM 4995 C C . SER B 1 88 ? 10.359 20.688 6.008 1 97 88 SER B C 1
ATOM 4997 O O . SER B 1 88 ? 11.039 20.281 5.062 1 97 88 SER B O 1
ATOM 4999 N N . LEU B 1 89 ? 9.656 21.766 5.965 1 98.38 89 LEU B N 1
ATOM 5000 C CA . LEU B 1 89 ? 9.719 22.781 4.926 1 98.38 89 LEU B CA 1
ATOM 5001 C C . LEU B 1 89 ? 9.672 24.172 5.535 1 98.38 89 LEU B C 1
ATOM 5003 O O . LEU B 1 89 ? 8.672 24.562 6.137 1 98.38 89 LEU B O 1
ATOM 5007 N N . THR B 1 90 ? 10.75 24.859 5.422 1 98.19 90 THR B N 1
ATOM 5008 C CA . THR B 1 90 ? 10.805 26.234 5.934 1 98.19 90 THR B CA 1
ATOM 5009 C C . THR B 1 90 ? 11.008 27.219 4.793 1 98.19 90 THR B C 1
ATOM 5011 O O . THR B 1 90 ? 11.953 27.094 4.008 1 98.19 90 THR B O 1
ATOM 5014 N N . ILE B 1 91 ? 10.125 28.109 4.688 1 98.19 91 ILE B N 1
ATOM 5015 C CA . ILE B 1 91 ? 10.273 29.234 3.758 1 98.19 91 ILE B CA 1
ATOM 5016 C C . ILE B 1 91 ? 10.641 30.5 4.527 1 98.19 91 ILE B C 1
ATOM 5018 O O . ILE B 1 91 ? 9.797 31.094 5.199 1 98.19 91 ILE B O 1
ATOM 5022 N N . ARG B 1 92 ? 11.805 30.938 4.398 1 96.5 92 ARG B N 1
ATOM 5023 C CA . ARG B 1 92 ? 12.328 32.031 5.188 1 96.5 92 ARG B CA 1
ATOM 5024 C C . ARG B 1 92 ? 12.055 33.375 4.5 1 96.5 92 ARG B C 1
ATOM 5026 O O . ARG B 1 92 ? 12.062 33.469 3.271 1 96.5 92 ARG B O 1
ATOM 5033 N N . GLN B 1 93 ? 11.82 34.281 5.324 1 94.25 93 GLN B N 1
ATOM 5034 C CA . GLN B 1 93 ? 11.672 35.656 4.898 1 94.25 93 GLN B CA 1
ATOM 5035 C C . GLN B 1 93 ? 12.859 36.5 5.34 1 94.25 93 GLN B C 1
ATOM 5037 O O . GLN B 1 93 ? 13.484 36.219 6.363 1 94.25 93 GLN B O 1
ATOM 5042 N N . SER B 1 94 ? 13.164 37.531 4.551 1 93 94 SER B N 1
ATOM 5043 C CA . SER B 1 94 ? 14.25 38.406 4.953 1 93 94 SER B CA 1
ATOM 5044 C C . SER B 1 94 ? 13.938 39.094 6.277 1 93 94 SER B C 1
ATOM 5046 O O . SER B 1 94 ? 12.773 39.375 6.582 1 93 94 SER B O 1
ATOM 5048 N N . ALA B 1 95 ? 14.977 39.344 7.004 1 90.56 95 ALA B N 1
ATOM 5049 C CA . ALA B 1 95 ? 14.805 40 8.305 1 90.56 95 ALA B CA 1
ATOM 5050 C C . ALA B 1 95 ? 14.078 41.344 8.164 1 90.56 95 ALA B C 1
ATOM 5052 O O . ALA B 1 95 ? 13.312 41.719 9.047 1 90.56 95 ALA B O 1
ATOM 5053 N N . LYS B 1 96 ? 14.297 42.031 7.098 1 92.44 96 LYS B N 1
ATOM 5054 C CA . LYS B 1 96 ? 13.68 43.344 6.863 1 92.44 96 LYS B CA 1
ATOM 5055 C C . LYS B 1 96 ? 12.164 43.219 6.75 1 92.44 96 LYS B C 1
ATOM 5057 O O . LYS B 1 96 ? 11.43 44.125 7.113 1 92.44 96 LYS B O 1
ATOM 5062 N N . ARG B 1 97 ? 11.719 42.125 6.348 1 93.19 97 ARG B N 1
ATOM 5063 C CA . ARG B 1 97 ? 10.289 41.938 6.102 1 93.19 97 ARG B CA 1
ATOM 5064 C C . ARG B 1 97 ? 9.633 41.188 7.254 1 93.19 97 ARG B C 1
ATOM 5066 O O . ARG B 1 97 ? 8.406 41.219 7.398 1 93.19 97 ARG B O 1
ATOM 5073 N N . ASP B 1 98 ? 10.445 40.531 8.023 1 95.31 98 ASP B N 1
ATOM 5074 C CA . ASP B 1 98 ? 9.914 39.844 9.18 1 95.31 98 ASP B CA 1
ATOM 5075 C C . ASP B 1 98 ? 9.578 40.781 10.312 1 95.31 98 ASP B C 1
ATOM 5077 O O . ASP B 1 98 ? 10.477 41.375 10.93 1 95.31 98 ASP B O 1
ATOM 5081 N N . VAL B 1 99 ? 8.305 40.875 10.672 1 96.94 99 VAL B N 1
ATOM 5082 C CA . VAL B 1 99 ? 7.816 41.875 11.625 1 96.94 99 VAL B CA 1
ATOM 5083 C C . VAL B 1 99 ? 8.359 41.562 13.016 1 96.94 99 VAL B C 1
ATOM 5085 O O . VAL B 1 99 ? 8.414 42.438 13.883 1 96.94 99 VAL B O 1
ATOM 5088 N N . ASN B 1 100 ? 8.797 40.375 13.219 1 97.25 100 ASN B N 1
ATOM 5089 C CA . ASN B 1 100 ? 9.273 39.969 14.547 1 97.25 100 ASN B CA 1
ATOM 5090 C C . ASN B 1 100 ? 10.781 39.75 14.547 1 97.25 100 ASN B C 1
ATOM 5092 O O . ASN B 1 100 ? 11.32 39.125 15.477 1 97.25 100 ASN B O 1
ATOM 5096 N N . SER B 1 101 ? 11.445 40.219 13.539 1 96.44 101 SER B N 1
ATOM 5097 C CA . SER B 1 101 ? 12.867 39.938 13.383 1 96.44 101 SER B CA 1
ATOM 5098 C C . SER B 1 101 ? 13.672 40.531 14.547 1 96.44 101 SER B C 1
ATOM 5100 O O . SER B 1 101 ? 14.758 40.031 14.859 1 96.44 101 SER B O 1
ATOM 5102 N N . TYR B 1 102 ? 13.188 41.5 15.203 1 96.94 102 TYR B N 1
ATOM 5103 C CA . TYR B 1 102 ? 13.906 42.188 16.281 1 96.94 102 TYR B CA 1
ATOM 5104 C C . TYR B 1 102 ? 13.938 41.312 17.531 1 96.94 102 TYR B C 1
ATOM 5106 O O . TYR B 1 102 ? 14.703 41.562 18.469 1 96.94 102 TYR B O 1
ATOM 5114 N N . LEU B 1 103 ? 13.195 40.281 17.578 1 98.06 103 LEU B N 1
ATOM 5115 C CA . LEU B 1 103 ? 13.031 39.5 18.797 1 98.06 103 LEU B CA 1
ATOM 5116 C C . LEU B 1 103 ? 14.062 38.375 18.844 1 98.06 103 LEU B C 1
ATOM 5118 O O . LEU B 1 103 ? 14.227 37.719 19.875 1 98.06 103 LEU B O 1
ATOM 5122 N N . TYR B 1 104 ? 14.789 38.125 17.766 1 97.94 104 TYR B N 1
ATOM 5123 C CA . TYR B 1 104 ? 15.742 37.031 17.781 1 97.94 104 TYR B CA 1
ATOM 5124 C C . TYR B 1 104 ? 17.031 37.406 17.078 1 97.94 104 TYR B C 1
ATOM 5126 O O . TYR B 1 104 ? 17.047 38.312 16.25 1 97.94 104 TYR B O 1
ATOM 5134 N N . ASP B 1 105 ? 18.094 36.594 17.422 1 97.94 105 ASP B N 1
ATOM 5135 C CA . ASP B 1 105 ? 19.406 36.781 16.828 1 97.94 105 ASP B CA 1
ATOM 5136 C C . ASP B 1 105 ? 19.703 35.688 15.789 1 97.94 105 ASP B C 1
ATOM 5138 O O . ASP B 1 105 ? 20.391 35.938 14.797 1 97.94 105 ASP B O 1
ATOM 5142 N N . PHE B 1 106 ? 19.188 34.469 16.078 1 96.62 106 PHE B N 1
ATOM 5143 C CA . PHE B 1 106 ? 19.484 33.344 15.211 1 96.62 106 PHE B CA 1
ATOM 5144 C C . PHE B 1 106 ? 18.203 32.625 14.789 1 96.62 106 PHE B C 1
ATOM 5146 O O . PHE B 1 106 ? 17.328 32.375 15.617 1 96.62 106 PHE B O 1
ATOM 5153 N N . ASP B 1 107 ? 18.062 32.344 13.547 1 96.31 107 ASP B N 1
ATOM 5154 C CA . ASP B 1 107 ? 17.078 31.453 12.938 1 96.31 107 ASP B CA 1
ATOM 5155 C C . ASP B 1 107 ? 17.781 30.359 12.133 1 96.31 107 ASP B C 1
ATOM 5157 O O . ASP B 1 107 ? 17.859 30.438 10.906 1 96.31 107 ASP B O 1
ATOM 5161 N N . LEU B 1 108 ? 18.203 29.297 12.852 1 95.5 108 LEU B N 1
ATOM 5162 C CA . LEU B 1 108 ? 19.031 28.25 12.258 1 95.5 108 LEU B CA 1
ATOM 5163 C C . LEU B 1 108 ? 18.266 26.953 12.102 1 95.5 108 LEU B C 1
ATOM 5165 O O . LEU B 1 108 ? 17.469 26.594 12.977 1 95.5 108 LEU B O 1
ATOM 5169 N N . SER B 1 109 ? 18.547 26.266 11.008 1 93.75 109 SER B N 1
ATOM 5170 C CA . SER B 1 109 ? 17.828 25.031 10.703 1 93.75 109 SER B CA 1
ATOM 5171 C C . SER B 1 109 ? 18.047 23.984 11.805 1 93.75 109 SER B C 1
ATOM 5173 O O . SER B 1 109 ? 17.172 23.156 12.062 1 93.75 109 SER B O 1
ATOM 5175 N N . ARG B 1 110 ? 19.156 24.031 12.43 1 94.56 110 ARG B N 1
ATOM 5176 C CA . ARG B 1 110 ? 19.5 23.031 13.438 1 94.56 110 ARG B CA 1
ATOM 5177 C C . ARG B 1 110 ? 18.656 23.219 14.695 1 94.56 110 ARG B C 1
ATOM 5179 O O . ARG B 1 110 ? 18.672 22.375 15.602 1 94.56 110 ARG B O 1
ATOM 5186 N N . HIS B 1 111 ? 17.891 24.312 14.789 1 96.62 111 HIS B N 1
ATOM 5187 C CA . HIS B 1 111 ? 17.047 24.547 15.953 1 96.62 111 HIS B CA 1
ATOM 5188 C C . HIS B 1 111 ? 15.578 24.266 15.633 1 96.62 111 HIS B C 1
ATOM 5190 O O . HIS B 1 111 ? 14.695 24.562 16.438 1 96.62 111 HIS B O 1
ATOM 5196 N N . ASN B 1 112 ? 15.32 23.703 14.461 1 96.12 112 ASN B N 1
ATOM 5197 C CA . ASN B 1 112 ? 13.977 23.25 14.141 1 96.12 112 ASN B CA 1
ATOM 5198 C C . ASN B 1 112 ? 13.602 22 14.938 1 96.12 112 ASN B C 1
ATOM 5200 O O . ASN B 1 112 ? 14.414 21.078 15.086 1 96.12 112 ASN B O 1
ATOM 5204 N N . ILE B 1 113 ? 12.453 22.047 15.531 1 98 113 ILE B N 1
ATOM 5205 C CA . ILE B 1 113 ? 11.914 20.906 16.266 1 98 113 ILE B CA 1
ATOM 5206 C C . ILE B 1 113 ? 10.82 20.234 15.43 1 98 113 ILE B C 1
ATOM 5208 O O . ILE B 1 113 ? 9.797 20.844 15.125 1 98 113 ILE B O 1
ATOM 5212 N N . PHE B 1 114 ? 11.078 19.047 15.055 1 97.88 114 PHE B N 1
ATOM 5213 C CA . PHE B 1 114 ? 10.102 18.219 14.336 1 97.88 114 PHE B CA 1
ATOM 5214 C C . PHE B 1 114 ? 9.641 17.047 15.203 1 97.88 114 PHE B C 1
ATOM 5216 O O . PHE B 1 114 ? 10.398 16.109 15.422 1 97.88 114 PHE B O 1
ATOM 5223 N N . ILE B 1 115 ? 8.391 17.125 15.688 1 98 115 ILE B N 1
ATOM 5224 C CA . ILE B 1 115 ? 7.914 16.047 16.547 1 98 115 ILE B CA 1
ATOM 5225 C C . ILE B 1 115 ? 6.969 15.133 15.773 1 98 115 ILE B C 1
ATOM 5227 O O . ILE B 1 115 ? 6.219 15.602 14.914 1 98 115 ILE B O 1
ATOM 5231 N N . SER B 1 116 ? 7.012 13.883 16.094 1 97.38 116 SER B N 1
ATOM 5232 C CA . SER B 1 116 ? 6.156 12.891 15.453 1 97.38 116 SER B CA 1
ATOM 5233 C C . SER B 1 116 ? 5.801 11.758 16.406 1 97.38 116 SER B C 1
ATOM 5235 O O . SER B 1 116 ? 6.527 11.5 17.375 1 97.38 116 SER B O 1
ATOM 5237 N N . ASP B 1 117 ? 4.621 11.258 16.297 1 96.12 117 ASP B N 1
ATOM 5238 C CA . ASP B 1 117 ? 4.266 10.016 16.969 1 96.12 117 ASP B CA 1
ATOM 5239 C C . ASP B 1 117 ? 4.648 8.805 16.109 1 96.12 117 ASP B C 1
ATOM 5241 O O . ASP B 1 117 ? 4.816 8.922 14.898 1 96.12 117 ASP B O 1
ATOM 5245 N N . TRP B 1 118 ? 4.871 7.727 16.781 1 93.06 118 TRP B N 1
ATOM 5246 C CA . TRP B 1 118 ? 5.477 6.59 16.094 1 93.06 118 TRP B CA 1
ATOM 5247 C C . TRP B 1 118 ? 4.883 5.273 16.594 1 93.06 118 TRP B C 1
ATOM 5249 O O . TRP B 1 118 ? 4.719 5.078 17.797 1 93.06 118 TRP B O 1
ATOM 5259 N N . MET B 1 119 ? 4.555 4.523 15.555 1 88.31 119 MET B N 1
ATOM 5260 C CA . MET B 1 119 ? 4.148 3.154 15.852 1 88.31 119 MET B CA 1
ATOM 5261 C C . MET B 1 119 ? 5.258 2.17 15.5 1 88.31 119 MET B C 1
ATOM 5263 O O . MET B 1 119 ? 5.957 2.348 14.5 1 88.31 119 MET B O 1
ATOM 5267 N N . HIS B 1 120 ? 5.629 1.299 16.266 1 82.44 120 HIS B N 1
ATOM 5268 C CA . HIS B 1 120 ? 6.668 0.311 16 1 82.44 120 HIS B CA 1
ATOM 5269 C C . HIS B 1 120 ? 6.133 -0.838 15.148 1 82.44 120 HIS B C 1
ATOM 5271 O O . HIS B 1 120 ? 6.645 -1.958 15.227 1 82.44 120 HIS B O 1
ATOM 5277 N N . GLU B 1 121 ? 5.094 -0.636 14.414 1 83.62 121 GLU B N 1
ATOM 5278 C CA . GLU B 1 121 ? 4.477 -1.49 13.406 1 83.62 121 GLU B CA 1
ATOM 5279 C C . GLU B 1 121 ? 3.812 -0.658 12.312 1 83.62 121 GLU B C 1
ATOM 5281 O O . GLU B 1 121 ? 3.664 0.558 12.453 1 83.62 121 GLU B O 1
ATOM 5286 N N . LEU B 1 122 ? 3.516 -1.292 11.266 1 85.88 122 LEU B N 1
ATOM 5287 C CA . LEU B 1 122 ? 2.83 -0.564 10.203 1 85.88 122 LEU B CA 1
ATOM 5288 C C . LEU B 1 122 ? 1.495 -0.015 10.695 1 85.88 122 LEU B C 1
ATOM 5290 O O . LEU B 1 122 ? 0.768 -0.697 11.422 1 85.88 122 LEU B O 1
ATOM 5294 N N . ALA B 1 123 ? 1.235 1.211 10.297 1 90 123 ALA B N 1
ATOM 5295 C CA . ALA B 1 123 ? 0.004 1.87 10.727 1 90 123 ALA B CA 1
ATOM 5296 C C . ALA B 1 123 ? -1.224 1.075 10.297 1 90 123 ALA B C 1
ATOM 5298 O O . ALA B 1 123 ? -2.227 1.028 11.008 1 90 123 ALA B O 1
ATOM 5299 N N . LEU B 1 124 ? -1.153 0.453 9.18 1 86.81 124 LEU B N 1
ATOM 5300 C CA . LEU B 1 124 ? -2.281 -0.29 8.625 1 86.81 124 LEU B CA 1
ATOM 5301 C C . LEU B 1 124 ? -2.672 -1.444 9.547 1 86.81 124 LEU B C 1
ATOM 5303 O O . LEU B 1 124 ? -3.826 -1.881 9.539 1 86.81 124 LEU B O 1
ATOM 5307 N N . SER B 1 125 ? -1.743 -1.931 10.266 1 80.31 125 SER B N 1
ATOM 5308 C CA . SER B 1 125 ? -2.006 -3.049 11.164 1 80.31 125 SER B CA 1
ATOM 5309 C C . SER B 1 125 ? -2.988 -2.656 12.266 1 80.31 125 SER B C 1
ATOM 5311 O O . SER B 1 125 ? -3.605 -3.52 12.891 1 80.31 125 SER B O 1
ATOM 5313 N N . ARG B 1 126 ? -3.158 -1.386 12.469 1 80.5 126 ARG B N 1
ATOM 5314 C CA . ARG B 1 126 ? -4.074 -0.927 13.508 1 80.5 126 ARG B CA 1
ATOM 5315 C C . ARG B 1 126 ? -5.371 -0.4 12.906 1 80.5 126 ARG B C 1
ATOM 5317 O O . ARG B 1 126 ? -6.188 0.205 13.602 1 80.5 126 ARG B O 1
ATOM 5324 N N . SER B 1 127 ? -5.516 -0.51 11.453 1 72.12 127 SER B N 1
ATOM 5325 C CA . SER B 1 127 ? -6.727 -0.095 10.758 1 72.12 127 SER B CA 1
ATOM 5326 C C . SER B 1 127 ? -7.719 -1.248 10.641 1 72.12 127 SER B C 1
ATOM 5328 O O . SER B 1 127 ? -7.324 -2.393 10.406 1 72.12 127 SER B O 1
ATOM 5330 N N . PRO B 1 128 ? -9.023 -0.893 10.086 1 55.28 128 PRO B N 1
ATOM 5331 C CA . PRO B 1 128 ? -9.727 0.341 10.453 1 55.28 128 PRO B CA 1
ATOM 5332 C C . PRO B 1 128 ? -9.859 0.517 11.961 1 55.28 128 PRO B C 1
ATOM 5334 O O . PRO B 1 128 ? -10.125 1.624 12.438 1 55.28 128 PRO B O 1
ATOM 5337 N N . GLY B 1 129 ? -9.586 -0.491 12.906 1 50.16 129 GLY B N 1
ATOM 5338 C CA . GLY B 1 129 ? -9.742 -0.372 14.344 1 50.16 129 GLY B CA 1
ATOM 5339 C C . GLY B 1 129 ? -9.273 -1.601 15.102 1 50.16 129 GLY B C 1
ATOM 5340 O O . GLY B 1 129 ? -8.586 -2.453 14.539 1 50.16 129 GLY B O 1
ATOM 5341 N N . ARG B 1 130 ? -10.273 -1.945 16.141 1 44.59 130 ARG B N 1
ATOM 5342 C CA . ARG B 1 130 ? -10.109 -2.793 17.312 1 44.59 130 ARG B CA 1
ATOM 5343 C C . ARG B 1 130 ? -10.094 -4.27 16.938 1 44.59 130 ARG B C 1
ATOM 5345 O O . ARG B 1 130 ? -11.148 -4.879 16.75 1 44.59 130 ARG B O 1
ATOM 5352 N N . LEU B 1 131 ? -9.18 -4.438 15.984 1 47.09 131 LEU B N 1
ATOM 5353 C CA . LEU B 1 131 ? -9.078 -5.895 15.953 1 47.09 131 LEU B CA 1
ATOM 5354 C C . LEU B 1 131 ? -9.133 -6.469 17.359 1 47.09 131 LEU B C 1
ATOM 5356 O O . LEU B 1 131 ? -8.734 -5.809 18.328 1 47.09 131 LEU B O 1
ATOM 5360 N N . HIS B 1 132 ? -9.742 -7.445 17.453 1 44.84 132 HIS B N 1
ATOM 5361 C CA . HIS B 1 132 ? -9.766 -8.133 18.734 1 44.84 132 HIS B CA 1
ATOM 5362 C C . HIS B 1 132 ? -8.375 -8.18 19.359 1 44.84 132 HIS B C 1
ATOM 5364 O O . HIS B 1 132 ? -7.422 -8.633 18.734 1 44.84 132 HIS B O 1
ATOM 5370 N N . GLY B 1 133 ? -8.234 -7.379 20.344 1 47.84 133 GLY B N 1
ATOM 5371 C CA . GLY B 1 133 ? -7.047 -7.426 21.172 1 47.84 133 GLY B CA 1
ATOM 5372 C C . GLY B 1 133 ? -6.07 -6.301 20.891 1 47.84 133 GLY B C 1
ATOM 5373 O O . GLY B 1 133 ? -5.012 -6.219 21.516 1 47.84 133 GLY B O 1
ATOM 5374 N N . THR B 1 134 ? -6.238 -5.688 19.703 1 51.44 134 THR B N 1
ATOM 5375 C CA . THR B 1 134 ? -5.176 -4.789 19.266 1 51.44 134 THR B CA 1
ATOM 5376 C C . THR B 1 134 ? -5.188 -3.504 20.094 1 51.44 134 THR B C 1
ATOM 5378 O O . THR B 1 134 ? -6.207 -3.146 20.688 1 51.44 134 THR B O 1
ATOM 5381 N N . LYS B 1 135 ? -3.867 -3.01 20.469 1 57.25 135 LYS B N 1
ATOM 5382 C CA . LYS B 1 135 ? -3.422 -1.793 21.141 1 57.25 135 LYS B CA 1
ATOM 5383 C C . LYS B 1 135 ? -4.113 -0.561 20.562 1 57.25 135 LYS B C 1
ATOM 5385 O O . LYS B 1 135 ? -3.65 0.565 20.75 1 57.25 135 LYS B O 1
ATOM 5390 N N . PHE B 1 136 ? -5.297 -0.409 20.312 1 67.25 136 PHE B N 1
ATOM 5391 C CA . PHE B 1 136 ? -5.988 0.78 19.828 1 67.25 136 PHE B CA 1
ATOM 5392 C C . PHE B 1 136 ? -5.086 1.584 18.891 1 67.25 136 PHE B C 1
ATOM 5394 O O . PHE B 1 136 ? -4.066 1.079 18.422 1 67.25 136 PHE B O 1
ATOM 5401 N N . GLN B 1 137 ? -5.402 2.752 18.406 1 81.06 137 GLN B N 1
ATOM 5402 C CA . GLN B 1 137 ? -4.695 3.596 17.453 1 81.06 137 GLN B CA 1
ATOM 5403 C C . GLN B 1 137 ? -3.781 4.59 18.172 1 81.06 137 GLN B C 1
ATOM 5405 O O . GLN B 1 137 ? -3.482 5.66 17.625 1 81.06 137 GLN B O 1
ATOM 5410 N N . PHE B 1 138 ? -3.307 4.172 19.406 1 88.38 138 PHE B N 1
ATOM 5411 C CA . PHE B 1 138 ? -2.35 4.992 20.141 1 88.38 138 PHE B CA 1
ATOM 5412 C C . PHE B 1 138 ? -0.927 4.715 19.672 1 88.38 138 PHE B C 1
ATOM 5414 O O . PHE B 1 138 ? -0.57 3.566 19.391 1 88.38 138 PHE B O 1
ATOM 5421 N N . PRO B 1 139 ? -0.176 5.773 19.609 1 92.06 139 PRO B N 1
ATOM 5422 C CA . PRO B 1 139 ? 1.229 5.531 19.266 1 92.06 139 PRO B CA 1
ATOM 5423 C C . PRO B 1 139 ? 2 4.863 20.406 1 92.06 139 PRO B C 1
ATOM 5425 O O . PRO B 1 139 ? 1.542 4.867 21.547 1 92.06 139 PRO B O 1
ATOM 5428 N N . ASP B 1 140 ? 3.146 4.262 20.078 1 90 140 ASP B N 1
ATOM 5429 C CA . ASP B 1 140 ? 4.004 3.619 21.078 1 90 140 ASP B CA 1
ATOM 5430 C C . ASP B 1 140 ? 5.02 4.605 21.641 1 90 140 ASP B C 1
ATOM 5432 O O . ASP B 1 140 ? 5.457 4.461 22.781 1 90 140 ASP B O 1
ATOM 5436 N N . SER B 1 141 ? 5.414 5.582 20.797 1 92.12 141 SER B N 1
ATOM 5437 C CA . SER B 1 141 ? 6.426 6.543 21.234 1 92.12 141 SER B CA 1
ATOM 5438 C C . SER B 1 141 ? 6.297 7.859 20.469 1 92.12 141 SER B C 1
ATOM 5440 O O . SER B 1 141 ? 5.57 7.941 19.484 1 92.12 141 SER B O 1
ATOM 5442 N N . PHE B 1 142 ? 6.891 8.867 21.078 1 95 142 PHE B N 1
ATOM 5443 C CA . PHE B 1 142 ? 7.098 10.141 20.391 1 95 142 PHE B CA 1
ATOM 5444 C C . PHE B 1 142 ? 8.555 10.297 19.969 1 95 142 PHE B C 1
ATOM 5446 O O . PHE B 1 142 ? 9.438 9.641 20.516 1 95 142 PHE B O 1
ATOM 5453 N N . LEU B 1 143 ? 8.773 11.109 18.938 1 95.19 143 LEU B N 1
ATOM 5454 C CA . LEU B 1 143 ? 10.125 11.359 18.438 1 95.19 143 LEU B CA 1
ATOM 5455 C C . LEU B 1 143 ? 10.391 12.859 18.328 1 95.19 143 LEU B C 1
ATOM 5457 O O . LEU B 1 143 ? 9.492 13.633 18 1 95.19 143 LEU B O 1
ATOM 5461 N N . PHE B 1 144 ? 11.617 13.227 18.703 1 95.88 144 PHE B N 1
ATOM 5462 C CA . PHE B 1 144 ? 12.188 14.523 18.344 1 95.88 144 PHE B CA 1
ATOM 5463 C C . PHE B 1 144 ? 13.133 14.391 17.156 1 95.88 144 PHE B C 1
ATOM 5465 O O . PHE B 1 144 ? 14.203 13.781 17.266 1 95.88 144 PHE B O 1
ATOM 5472 N N . ASN B 1 145 ? 12.75 15 16.062 1 95.06 145 ASN B N 1
ATOM 5473 C CA . ASN B 1 145 ? 13.609 14.961 14.883 1 95.06 145 ASN B CA 1
ATOM 5474 C C . ASN B 1 145 ? 14.062 13.531 14.57 1 95.06 145 ASN B C 1
ATOM 5476 O O . ASN B 1 145 ? 15.242 13.297 14.305 1 95.06 145 ASN B O 1
ATOM 5480 N N . GLY B 1 146 ? 13.148 12.609 14.664 1 90.88 146 GLY B N 1
ATOM 5481 C CA . GLY B 1 146 ? 13.406 11.219 14.305 1 90.88 146 GLY B CA 1
ATOM 5482 C C . GLY B 1 146 ? 14.102 10.438 15.406 1 90.88 146 GLY B C 1
ATOM 5483 O O . GLY B 1 146 ? 14.352 9.242 15.258 1 90.88 146 GLY B O 1
ATOM 5484 N N . LYS B 1 147 ? 14.352 11.031 16.562 1 89.5 147 LYS B N 1
ATOM 5485 C CA . LYS B 1 147 ? 15.062 10.375 17.656 1 89.5 147 LYS B CA 1
ATOM 5486 C C . LYS B 1 147 ? 14.164 10.211 18.875 1 89.5 147 LYS B C 1
ATOM 5488 O O . LYS B 1 147 ? 13.336 11.078 19.172 1 89.5 147 LYS B O 1
ATOM 5493 N N . GLY B 1 148 ? 14.273 9.062 19.516 1 86.94 148 GLY B N 1
ATOM 5494 C CA . GLY B 1 148 ? 13.531 8.828 20.734 1 86.94 148 GLY B CA 1
ATOM 5495 C C . GLY B 1 148 ? 13.805 7.473 21.359 1 86.94 148 GLY B C 1
ATOM 5496 O O . GLY B 1 148 ? 14.141 6.52 20.641 1 86.94 148 GLY B O 1
ATOM 5497 N N . ARG B 1 149 ? 13.734 7.422 22.641 1 83.19 149 ARG B N 1
ATOM 5498 C CA . ARG B 1 149 ? 13.891 6.16 23.359 1 83.19 149 ARG B CA 1
ATOM 5499 C C . ARG B 1 149 ? 12.547 5.465 23.547 1 83.19 149 ARG B C 1
ATOM 5501 O O . ARG B 1 149 ? 11.516 6.125 23.688 1 83.19 149 ARG B O 1
ATOM 5508 N N . TYR B 1 150 ? 12.648 4.188 23.344 1 79.75 150 TYR B N 1
ATOM 5509 C CA . TYR B 1 150 ? 11.461 3.357 23.484 1 79.75 150 TYR B CA 1
ATOM 5510 C C . TYR B 1 150 ? 11.641 2.338 24.594 1 79.75 150 TYR B C 1
ATOM 5512 O O . TYR B 1 150 ? 12.633 1.605 24.625 1 79.75 150 TYR B O 1
ATOM 5520 N N . LYS B 1 151 ? 10.781 2.41 25.594 1 69 151 LYS B N 1
ATOM 5521 C CA . LYS B 1 151 ? 10.859 1.63 26.828 1 69 151 LYS B CA 1
ATOM 5522 C C . LYS B 1 151 ? 11.055 0.146 26.516 1 69 151 LYS B C 1
ATOM 5524 O O . LYS B 1 151 ? 11.758 -0.557 27.25 1 69 151 LYS B O 1
ATOM 5529 N N . ALA B 1 152 ? 10.344 -0.299 25.531 1 64.81 152 ALA B N 1
ATOM 5530 C CA . ALA B 1 152 ? 10.375 -1.737 25.281 1 64.81 152 ALA B CA 1
ATOM 5531 C C . ALA B 1 152 ? 11.695 -2.152 24.625 1 64.81 152 ALA B C 1
ATOM 5533 O O . ALA B 1 152 ? 11.938 -3.342 24.406 1 64.81 152 ALA B O 1
ATOM 5534 N N . SER B 1 153 ? 12.477 -1.232 24.328 1 60.62 153 SER B N 1
ATOM 5535 C CA . SER B 1 153 ? 13.758 -1.548 23.703 1 60.62 153 SER B CA 1
ATOM 5536 C C . SER B 1 153 ? 14.93 -1.112 24.578 1 60.62 153 SER B C 1
ATOM 5538 O O . SER B 1 153 ? 14.898 -0.029 25.172 1 60.62 153 SER B O 1
ATOM 5540 N N . ASP B 1 154 ? 15.828 -1.938 24.781 1 58.72 154 ASP B N 1
ATOM 5541 C CA . ASP B 1 154 ? 17.016 -1.66 25.594 1 58.72 154 ASP B CA 1
ATOM 5542 C C . ASP B 1 154 ? 18.047 -0.865 24.797 1 58.72 154 ASP B C 1
ATOM 5544 O O . ASP B 1 154 ? 19.109 -0.537 25.312 1 58.72 154 ASP B O 1
ATOM 5548 N N . THR B 1 155 ? 17.625 -0.637 23.656 1 57.38 155 THR B N 1
ATOM 5549 C CA . THR B 1 155 ? 18.625 0.035 22.828 1 57.38 155 THR B CA 1
ATOM 5550 C C . THR B 1 155 ? 18.75 1.504 23.219 1 57.38 155 THR B C 1
ATOM 5552 O O . THR B 1 155 ? 17.75 2.186 23.438 1 57.38 155 THR B O 1
ATOM 5555 N N . ILE B 1 156 ? 19.969 1.826 23.484 1 60.31 156 ILE B N 1
ATOM 5556 C CA . ILE B 1 156 ? 20.234 3.203 23.875 1 60.31 156 ILE B CA 1
ATOM 5557 C C . ILE B 1 156 ? 20.312 4.098 22.641 1 60.31 156 ILE B C 1
ATOM 5559 O O . ILE B 1 156 ? 21.234 3.957 21.828 1 60.31 156 ILE B O 1
ATOM 5563 N N . ILE B 1 157 ? 19.25 4.773 22.328 1 68.06 157 ILE B N 1
ATOM 5564 C CA . ILE B 1 157 ? 19.25 5.773 21.281 1 68.06 157 ILE B CA 1
ATOM 5565 C C . ILE B 1 157 ? 19.547 7.148 21.859 1 68.06 157 ILE B C 1
ATOM 5567 O O . ILE B 1 157 ? 19.125 7.473 22.969 1 68.06 157 ILE B O 1
ATOM 5571 N N . ASN B 1 158 ? 20.312 7.887 21.062 1 78.75 158 ASN B N 1
ATOM 5572 C CA . ASN B 1 158 ? 20.703 9.219 21.484 1 78.75 158 ASN B CA 1
ATOM 5573 C C . ASN B 1 158 ? 19.531 10.188 21.484 1 78.75 158 ASN B C 1
ATOM 5575 O O . ASN B 1 158 ? 18.672 10.125 20.594 1 78.75 158 ASN B O 1
ATOM 5579 N N . THR B 1 159 ? 19.562 10.984 22.516 1 86.88 159 THR B N 1
ATOM 5580 C CA . THR B 1 159 ? 18.562 12.039 22.625 1 86.88 159 THR B CA 1
ATOM 5581 C C . THR B 1 159 ? 18.891 13.203 21.703 1 86.88 159 THR B C 1
ATOM 5583 O O . THR B 1 159 ? 20.047 13.5 21.453 1 86.88 159 THR B O 1
ATOM 5586 N N . GLN B 1 160 ? 17.875 13.789 21.125 1 93.69 160 GLN B N 1
ATOM 5587 C CA . GLN B 1 160 ? 18.094 14.984 20.312 1 93.69 160 GLN B CA 1
ATOM 5588 C C . GLN B 1 160 ? 18.688 16.125 21.156 1 93.69 160 GLN B C 1
ATOM 5590 O O . GLN B 1 160 ? 18.25 16.359 22.281 1 93.69 160 GLN B O 1
ATOM 5595 N N . VAL B 1 161 ? 19.75 16.766 20.594 1 96.38 161 VAL B N 1
ATOM 5596 C CA . VAL B 1 161 ? 20.406 17.859 21.297 1 96.38 161 VAL B CA 1
ATOM 5597 C C . VAL B 1 161 ? 20.312 19.141 20.453 1 96.38 161 VAL B C 1
ATOM 5599 O O . VAL B 1 161 ? 20.641 19.125 19.266 1 96.38 161 VAL B O 1
ATOM 5602 N N . PHE B 1 162 ? 19.875 20.188 21.062 1 97.88 162 PHE B N 1
ATOM 5603 C CA . PHE B 1 162 ? 19.891 21.516 20.469 1 97.88 162 PHE B CA 1
ATOM 5604 C C . PHE B 1 162 ? 20.938 22.391 21.141 1 97.88 162 PHE B C 1
ATOM 5606 O O . PHE B 1 162 ? 20.812 22.734 22.328 1 97.88 162 PHE B O 1
ATOM 5613 N N . ARG B 1 163 ? 21.875 22.828 20.375 1 98.06 163 ARG B N 1
ATOM 5614 C CA . ARG B 1 163 ? 23 23.578 20.938 1 98.06 163 ARG B CA 1
ATOM 5615 C C . ARG B 1 163 ? 22.781 25.078 20.797 1 98.06 163 ARG B C 1
ATOM 5617 O O . ARG B 1 163 ? 22.312 25.547 19.75 1 98.06 163 ARG B O 1
ATOM 5624 N N . VAL B 1 164 ? 23.109 25.812 21.891 1 98.5 164 VAL B N 1
ATOM 5625 C CA . VAL B 1 164 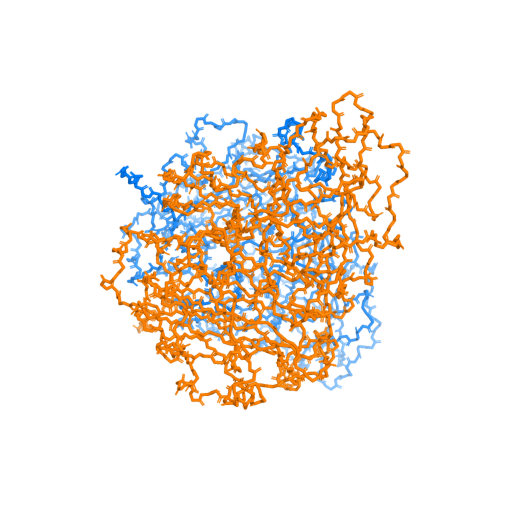? 22.906 27.25 21.891 1 98.5 164 VAL B CA 1
ATOM 5626 C C . VAL B 1 164 ? 24.094 27.938 22.594 1 98.5 164 VAL B C 1
ATOM 5628 O O . VAL B 1 164 ? 24.844 27.281 23.312 1 98.5 164 VAL B O 1
ATOM 5631 N N . LYS B 1 165 ? 24.219 29.172 22.297 1 98 165 LYS B N 1
ATOM 5632 C CA . LYS B 1 165 ? 25.188 30.031 22.984 1 98 165 LYS B CA 1
ATOM 5633 C C . LYS B 1 165 ? 24.5 30.953 23.969 1 98 165 LYS B C 1
ATOM 5635 O O . LYS B 1 165 ? 23.438 31.516 23.688 1 98 165 LYS B O 1
ATOM 5640 N N . ARG B 1 166 ? 25.094 31.109 25.156 1 97.81 166 ARG B N 1
ATOM 5641 C CA . ARG B 1 166 ? 24.516 31.984 26.172 1 97.81 166 ARG B CA 1
ATOM 5642 C C . ARG B 1 166 ? 24.484 33.438 25.688 1 97.81 166 ARG B C 1
ATOM 5644 O O . ARG B 1 166 ? 25.422 33.906 25.031 1 97.81 166 ARG B O 1
ATOM 5651 N N . GLY B 1 167 ? 23.391 34.125 25.969 1 97.75 167 GLY B N 1
ATOM 5652 C CA . GLY B 1 167 ? 23.312 35.562 25.719 1 97.75 167 GLY B CA 1
ATOM 5653 C C . GLY B 1 167 ? 22.703 35.906 24.359 1 97.75 167 GLY B C 1
ATOM 5654 O O . GLY B 1 167 ? 22.781 37.031 23.922 1 97.75 167 GLY B O 1
ATOM 5655 N N . TYR B 1 168 ? 22.188 34.938 23.719 1 98.38 168 TYR B N 1
ATOM 5656 C CA . TYR B 1 168 ? 21.562 35.156 22.422 1 98.38 168 TYR B CA 1
ATOM 5657 C C . TYR B 1 168 ? 20.125 34.688 22.422 1 98.38 168 TYR B C 1
ATOM 5659 O O . TYR B 1 168 ? 19.703 33.969 23.344 1 98.38 168 TYR B O 1
ATOM 5667 N N . ARG B 1 169 ? 19.375 35.125 21.438 1 98.31 169 ARG B N 1
ATOM 5668 C CA . ARG B 1 169 ? 17.984 34.75 21.25 1 98.31 169 ARG B CA 1
ATOM 5669 C C . ARG B 1 169 ? 17.828 33.875 20 1 98.31 169 ARG B C 1
ATOM 5671 O O . ARG B 1 169 ? 18.156 34.312 18.891 1 98.31 169 ARG B O 1
ATOM 5678 N N . TYR B 1 170 ? 17.281 32.656 20.25 1 98.56 170 TYR B N 1
ATOM 5679 C CA . TYR B 1 170 ? 17.172 31.672 19.156 1 98.56 170 TYR B CA 1
ATOM 5680 C C . TYR B 1 170 ? 15.703 31.469 18.781 1 98.56 170 TYR B C 1
ATOM 5682 O O . TYR B 1 170 ? 14.867 31.188 19.641 1 98.56 170 TYR B O 1
ATOM 5690 N N . ARG B 1 171 ? 15.414 31.641 17.562 1 98.38 171 ARG B N 1
ATOM 5691 C CA . ARG B 1 171 ? 14.117 31.219 17.047 1 98.38 171 ARG B CA 1
ATOM 5692 C C . ARG B 1 171 ? 14.062 29.703 16.875 1 98.38 171 ARG B C 1
ATOM 5694 O O . ARG B 1 171 ? 14.93 29.125 16.219 1 98.38 171 ARG B O 1
ATOM 5701 N N . PHE B 1 172 ? 13.109 29.094 17.453 1 98.69 172 PHE B N 1
ATOM 5702 C CA . PHE B 1 172 ? 12.797 27.688 17.25 1 98.69 172 PHE B CA 1
ATOM 5703 C C . PHE B 1 172 ? 11.523 27.531 16.422 1 98.69 172 PHE B C 1
ATOM 5705 O O . PHE B 1 172 ? 10.555 28.266 16.625 1 98.69 172 PHE B O 1
ATOM 5712 N N . ARG B 1 173 ? 11.578 26.672 15.438 1 98.5 173 ARG B N 1
ATOM 5713 C CA . ARG B 1 173 ? 10.422 26.297 14.633 1 98.5 173 ARG B CA 1
ATOM 5714 C C . ARG B 1 173 ? 9.953 24.891 14.961 1 98.5 173 ARG B C 1
ATOM 5716 O O . ARG B 1 173 ? 10.672 23.922 14.695 1 98.5 173 ARG B O 1
ATOM 5723 N N . MET B 1 174 ? 8.797 24.766 15.508 1 98.75 174 MET B N 1
ATOM 5724 C CA . MET B 1 174 ? 8.273 23.469 15.891 1 98.75 174 MET B CA 1
ATOM 5725 C C . MET B 1 174 ? 7.164 23.016 14.945 1 98.75 174 MET B C 1
ATOM 5727 O O . MET B 1 174 ? 6.207 23.766 14.719 1 98.75 174 MET B O 1
ATOM 5731 N N . VAL B 1 175 ? 7.332 21.859 14.375 1 98.62 175 VAL B N 1
ATOM 5732 C CA . VAL B 1 175 ? 6.312 21.203 13.562 1 98.62 175 VAL B CA 1
ATOM 5733 C C . VAL B 1 175 ? 5.762 19.984 14.297 1 98.62 175 VAL B C 1
ATOM 5735 O O . VAL B 1 175 ? 6.52 19.109 14.703 1 98.62 175 VAL B O 1
ATOM 5738 N N . ASN B 1 176 ? 4.48 20.016 14.531 1 98.62 176 ASN B N 1
ATOM 5739 C CA . ASN B 1 176 ? 3.82 18.828 15.062 1 98.62 176 ASN B CA 1
ATOM 5740 C C . ASN B 1 176 ? 3.311 17.922 13.945 1 98.62 176 ASN B C 1
ATOM 5742 O O . ASN B 1 176 ? 2.219 18.125 13.414 1 98.62 176 ASN B O 1
ATOM 5746 N N . SER B 1 177 ? 3.998 16.859 13.664 1 98.25 177 SER B N 1
ATOM 5747 C CA . SER B 1 177 ? 3.637 15.945 12.594 1 98.25 177 SER B CA 1
ATOM 5748 C C . SER B 1 177 ? 2.928 14.711 13.133 1 98.25 177 SER B C 1
ATOM 5750 O O . SER B 1 177 ? 3.021 13.625 12.555 1 98.25 177 SER B O 1
ATOM 5752 N N . PHE B 1 178 ? 2.287 14.883 14.289 1 98 178 PHE B N 1
ATOM 5753 C CA . PHE B 1 178 ? 1.495 13.781 14.82 1 98 178 PHE B CA 1
ATOM 5754 C C . PHE B 1 178 ? 0.437 13.336 13.82 1 98 178 PHE B C 1
ATOM 5756 O O . PHE B 1 178 ? 0.062 14.094 12.93 1 98 178 PHE B O 1
ATOM 5763 N N . CYS B 1 179 ? 0.018 12.07 14 1 97.19 179 CYS B N 1
ATOM 5764 C CA . CYS B 1 179 ? -1.04 11.523 13.164 1 97.19 179 CYS B CA 1
ATOM 5765 C C . CYS B 1 179 ? -2.205 11.023 14.008 1 97.19 179 CYS B C 1
ATOM 5767 O O . CYS B 1 179 ? -3.324 10.883 13.516 1 97.19 179 CYS B O 1
ATOM 5769 N N . THR B 1 180 ? -1.97 10.688 15.242 1 94.88 180 THR B N 1
ATOM 5770 C CA . THR B 1 180 ? -2.957 10.07 16.109 1 94.88 180 THR B CA 1
ATOM 5771 C C . THR B 1 180 ? -3.734 11.125 16.891 1 94.88 180 THR B C 1
ATOM 5773 O O . THR B 1 180 ? -3.533 12.32 16.688 1 94.88 180 THR B O 1
ATOM 5776 N N . THR B 1 181 ? -4.559 10.664 17.781 1 93.56 181 THR B N 1
ATOM 5777 C CA . THR B 1 181 ? -5.453 11.562 18.5 1 93.56 181 THR B CA 1
ATOM 5778 C C . THR B 1 181 ? -4.75 12.172 19.719 1 93.56 181 THR B C 1
ATOM 5780 O O . THR B 1 181 ? -5.359 12.898 20.5 1 93.56 181 THR B O 1
ATOM 5783 N N . CYS B 1 182 ? -3.486 11.938 19.812 1 94.44 182 CYS B N 1
ATOM 5784 C CA . CYS B 1 182 ? -2.754 12.445 20.969 1 94.44 182 CYS B CA 1
ATOM 5785 C C . CYS B 1 182 ? -2.496 13.945 20.828 1 94.44 182 CYS B C 1
ATOM 5787 O O . CYS B 1 182 ? -2.174 14.43 19.75 1 94.44 182 CYS B O 1
ATOM 5789 N N . SER B 1 183 ? -2.686 14.617 21.906 1 94.88 183 SER B N 1
ATOM 5790 C CA . SER B 1 183 ? -2.115 15.945 22.062 1 94.88 183 SER B CA 1
ATOM 5791 C C . SER B 1 183 ? -0.764 15.891 22.766 1 94.88 183 SER B C 1
ATOM 5793 O O . SER B 1 183 ? -0.45 14.914 23.438 1 94.88 183 SER B O 1
ATOM 5795 N N . SER B 1 184 ? -0.02 16.938 22.516 1 95.62 184 SER B N 1
ATOM 5796 C CA . SER B 1 184 ? 1.283 17 23.172 1 95.62 184 SER B CA 1
ATOM 5797 C C . SER B 1 184 ? 1.469 18.312 23.938 1 95.62 184 SER B C 1
ATOM 5799 O O . SER B 1 184 ? 0.861 19.328 23.578 1 95.62 184 SER B O 1
ATOM 5801 N N . ILE B 1 185 ? 2.215 18.234 24.953 1 95.81 185 ILE B N 1
ATOM 5802 C CA . ILE B 1 185 ? 2.648 19.422 25.672 1 95.81 185 ILE B CA 1
ATOM 5803 C C . ILE B 1 185 ? 4.172 19.5 25.688 1 95.81 185 ILE B C 1
ATOM 5805 O O . ILE B 1 185 ? 4.844 18.531 26.047 1 95.81 185 ILE B O 1
ATOM 5809 N N . LEU B 1 186 ? 4.707 20.578 25.219 1 97.38 186 LEU B N 1
ATOM 5810 C CA . LEU B 1 186 ? 6.145 20.812 25.156 1 97.38 186 LEU B CA 1
ATOM 5811 C C . LEU B 1 186 ? 6.57 21.812 26.234 1 97.38 186 LEU B C 1
ATOM 5813 O O . LEU B 1 186 ? 5.965 22.875 26.375 1 97.38 186 LEU B O 1
ATOM 5817 N N . THR B 1 187 ? 7.598 21.438 26.984 1 96.5 187 THR B N 1
ATOM 5818 C CA . THR B 1 187 ? 8.188 22.297 28 1 96.5 187 THR B CA 1
ATOM 5819 C C . THR B 1 187 ? 9.711 22.266 27.906 1 96.5 187 THR B C 1
ATOM 5821 O O . THR B 1 187 ? 10.305 21.234 27.625 1 96.5 187 THR B O 1
ATOM 5824 N N . ILE B 1 188 ? 10.289 23.375 28.125 1 96.75 188 ILE B N 1
ATOM 5825 C CA . ILE B 1 188 ? 11.742 23.484 28.188 1 96.75 188 ILE B CA 1
ATOM 5826 C C . ILE B 1 188 ? 12.164 23.969 29.578 1 96.75 188 ILE B C 1
ATOM 5828 O O . ILE B 1 188 ? 11.82 25.078 29.984 1 96.75 188 ILE B O 1
ATOM 5832 N N . GLU B 1 189 ? 12.914 23.156 30.25 1 95.44 189 GLU B N 1
ATOM 5833 C CA . GLU B 1 189 ? 13.32 23.391 31.625 1 95.44 189 GLU B CA 1
ATOM 5834 C C . GLU B 1 189 ? 14.016 24.75 31.766 1 95.44 189 GLU B C 1
ATOM 5836 O O . GLU B 1 189 ? 14.969 25.047 31.031 1 95.44 189 GLU B O 1
ATOM 5841 N N . GLY B 1 190 ? 13.484 25.562 32.625 1 93.88 190 GLY B N 1
ATOM 5842 C CA . GLY B 1 190 ? 14.125 26.812 33 1 93.88 190 GLY B CA 1
ATOM 5843 C C . GLY B 1 190 ? 13.969 27.906 31.953 1 93.88 190 GLY B C 1
ATOM 5844 O O . GLY B 1 190 ? 14.578 28.969 32.062 1 93.88 190 GLY B O 1
ATOM 5845 N N . HIS B 1 191 ? 13.219 27.688 30.938 1 96.62 191 HIS B N 1
ATOM 5846 C CA . HIS B 1 191 ? 13.109 28.672 29.859 1 96.62 191 HIS B CA 1
ATOM 5847 C C . HIS B 1 191 ? 11.648 28.953 29.516 1 96.62 191 HIS B C 1
ATOM 5849 O O . HIS B 1 191 ? 10.82 28.047 29.516 1 96.62 191 HIS B O 1
ATOM 5855 N N . ASN B 1 192 ? 11.367 30.219 29.281 1 96.12 192 ASN B N 1
ATOM 5856 C CA . ASN B 1 192 ? 10.094 30.609 28.703 1 96.12 192 ASN B CA 1
ATOM 5857 C C . ASN B 1 192 ? 10.133 30.562 27.172 1 96.12 192 ASN B C 1
ATOM 5859 O O . ASN B 1 192 ? 11.211 30.609 26.578 1 96.12 192 ASN B O 1
ATOM 5863 N N . LEU B 1 193 ? 8.961 30.469 26.625 1 98.12 193 LEU B N 1
ATOM 5864 C CA . LEU B 1 193 ? 8.797 30.438 25.188 1 98.12 193 LEU B CA 1
ATOM 5865 C C . LEU B 1 193 ? 8.039 31.672 24.703 1 98.12 193 LEU B C 1
ATOM 5867 O O . LEU B 1 193 ? 6.863 31.844 25.031 1 98.12 193 LEU B O 1
ATOM 5871 N N . THR B 1 194 ? 8.695 32.5 23.969 1 98.69 194 THR B N 1
ATOM 5872 C CA . THR B 1 194 ? 8.008 33.625 23.359 1 98.69 194 THR B CA 1
ATOM 5873 C C . THR B 1 194 ? 7.473 33.25 21.969 1 98.69 194 THR B C 1
ATOM 5875 O O . THR B 1 194 ? 8.219 33.281 20.984 1 98.69 194 THR B O 1
ATOM 5878 N N . VAL B 1 195 ? 6.191 33 21.922 1 98.75 195 VAL B N 1
ATOM 5879 C CA . VAL B 1 195 ? 5.57 32.562 20.672 1 98.75 195 VAL B CA 1
ATOM 5880 C C . VAL B 1 195 ? 5.438 33.75 19.719 1 98.75 195 VAL B C 1
ATOM 5882 O O . VAL B 1 195 ? 4.918 34.812 20.094 1 98.75 195 VAL B O 1
ATOM 5885 N N . ILE B 1 196 ? 5.914 33.531 18.422 1 98.69 196 ILE B N 1
ATOM 5886 C CA . ILE B 1 196 ? 5.926 34.688 17.516 1 98.69 196 ILE B CA 1
ATOM 5887 C C . ILE B 1 196 ? 5.223 34.312 16.219 1 98.69 196 ILE B C 1
ATOM 5889 O O . ILE B 1 196 ? 5.059 35.156 15.328 1 98.69 196 ILE B O 1
ATOM 5893 N N . ALA B 1 197 ? 4.848 33.094 16.047 1 98.62 197 ALA B N 1
ATOM 5894 C CA . ALA B 1 197 ? 4.113 32.656 14.852 1 98.62 197 ALA B CA 1
ATOM 5895 C C . ALA B 1 197 ? 3.322 31.391 15.117 1 98.62 197 ALA B C 1
ATOM 5897 O O . ALA B 1 197 ? 3.729 30.562 15.93 1 98.62 197 ALA B O 1
ATOM 5898 N N . THR B 1 198 ? 2.193 31.25 14.469 1 98.5 198 THR B N 1
ATOM 5899 C CA . THR B 1 198 ? 1.368 30.047 14.453 1 98.5 198 THR B CA 1
ATOM 5900 C C . THR B 1 198 ? 1.024 29.641 13.023 1 98.5 198 THR B C 1
ATOM 5902 O O . THR B 1 198 ? 0.545 30.469 12.234 1 98.5 198 THR B O 1
ATOM 5905 N N . ASP B 1 199 ? 1.304 28.391 12.688 1 98.69 199 ASP B N 1
ATOM 5906 C CA . ASP B 1 199 ? 1.048 27.828 11.367 1 98.69 199 ASP B CA 1
ATOM 5907 C C . ASP B 1 199 ? 1.713 28.656 10.273 1 98.69 199 ASP B C 1
ATOM 5909 O O . ASP B 1 199 ? 1.114 28.906 9.227 1 98.69 199 ASP B O 1
ATOM 5913 N N . GLY B 1 200 ? 2.885 29.141 10.633 1 98.06 200 GLY B N 1
ATOM 5914 C CA . GLY B 1 200 ? 3.715 29.812 9.656 1 98.06 200 GLY B CA 1
ATOM 5915 C C . GLY B 1 200 ? 3.391 31.297 9.516 1 98.06 200 GLY B C 1
ATOM 5916 O O . GLY B 1 200 ? 4.004 32 8.711 1 98.06 200 GLY B O 1
ATOM 5917 N N . ILE B 1 201 ? 2.496 31.844 10.312 1 98.31 201 ILE B N 1
ATOM 5918 C CA . ILE B 1 201 ? 2.086 33.219 10.164 1 98.31 201 ILE B CA 1
ATOM 5919 C C . ILE B 1 201 ? 2.367 34 11.461 1 98.31 201 ILE B C 1
ATOM 5921 O O . ILE B 1 201 ? 2.041 33.5 12.555 1 98.31 201 ILE B O 1
ATOM 5925 N N . SER B 1 202 ? 2.846 35.219 11.367 1 98.38 202 SER B N 1
ATOM 5926 C CA . SER B 1 202 ? 3.336 35.969 12.5 1 98.38 202 SER B CA 1
ATOM 5927 C C . SER B 1 202 ? 2.186 36.469 13.375 1 98.38 202 SER B C 1
ATOM 5929 O O . SER B 1 202 ? 1.153 36.906 12.859 1 98.38 202 SER B O 1
ATOM 5931 N N . VAL B 1 203 ? 2.404 36.375 14.648 1 98.62 203 VAL B N 1
ATOM 5932 C CA . VAL B 1 203 ? 1.489 36.938 15.641 1 98.62 203 VAL B CA 1
ATOM 5933 C C . VAL B 1 203 ? 2.24 37.906 16.547 1 98.62 203 VAL B C 1
ATOM 5935 O O . VAL B 1 203 ? 3.473 37.875 16.594 1 98.62 203 VAL B O 1
ATOM 5938 N N . LYS B 1 204 ? 1.41 38.75 17.203 1 98.44 204 LYS B N 1
ATOM 5939 C CA . LYS B 1 204 ? 2.039 39.5 18.266 1 98.44 204 LYS B CA 1
ATOM 5940 C C . LYS B 1 204 ? 2.588 38.594 19.359 1 98.44 204 LYS B C 1
ATOM 5942 O O . LYS B 1 204 ? 1.901 37.688 19.812 1 98.44 204 LYS B O 1
ATOM 5947 N N . PRO B 1 205 ? 3.816 38.844 19.734 1 98.44 205 PRO B N 1
ATOM 5948 C CA . PRO B 1 205 ? 4.492 37.875 20.641 1 98.44 205 PRO B CA 1
ATOM 5949 C C . PRO B 1 205 ? 3.775 37.719 21.969 1 98.44 205 PRO B C 1
ATOM 5951 O O . PRO B 1 205 ? 3.246 38.719 22.516 1 98.44 205 PRO B O 1
ATOM 5954 N N . ILE B 1 206 ? 3.775 36.594 22.5 1 97.31 206 ILE B N 1
ATOM 5955 C CA . ILE B 1 206 ? 3.334 36.281 23.859 1 97.31 206 ILE B CA 1
ATOM 5956 C C . ILE B 1 206 ? 4.34 35.344 24.516 1 97.31 206 ILE B C 1
ATOM 5958 O O . ILE B 1 206 ? 5.016 34.562 23.844 1 97.31 206 ILE B O 1
ATOM 5962 N N . ILE B 1 207 ? 4.422 35.469 25.844 1 96.88 207 ILE B N 1
ATOM 5963 C CA . ILE B 1 207 ? 5.34 34.625 26.609 1 96.88 207 ILE B CA 1
ATOM 5964 C C . ILE B 1 207 ? 4.562 33.5 27.312 1 96.88 207 ILE B C 1
ATOM 5966 O O . ILE B 1 207 ? 3.613 33.781 28.047 1 96.88 207 ILE B O 1
ATOM 5970 N N . VAL B 1 208 ? 4.945 32.312 27.078 1 97.19 208 VAL B N 1
ATOM 5971 C CA . VAL B 1 208 ? 4.32 31.172 27.75 1 97.19 208 VAL B CA 1
ATOM 5972 C C . VAL B 1 208 ? 5.395 30.234 28.297 1 97.19 208 VAL B C 1
ATOM 5974 O O . VAL B 1 208 ? 6.582 30.422 28.031 1 97.19 208 VAL B O 1
ATOM 5977 N N . ASN B 1 209 ? 4.879 29.266 29.094 1 96.06 209 ASN B N 1
ATOM 5978 C CA . ASN B 1 209 ? 5.797 28.297 29.688 1 96.06 209 ASN B CA 1
ATOM 5979 C C . ASN B 1 209 ? 5.73 26.953 28.969 1 96.06 209 ASN B C 1
ATOM 5981 O O . ASN B 1 209 ? 6.695 26.188 28.984 1 96.06 209 ASN B O 1
ATOM 5985 N N . SER B 1 210 ? 4.598 26.688 28.438 1 96.12 210 SER B N 1
ATOM 5986 C CA . SER B 1 210 ? 4.383 25.438 27.734 1 96.12 210 SER B CA 1
ATOM 5987 C C . SER B 1 210 ? 3.443 25.625 26.547 1 96.12 210 SER B C 1
ATOM 5989 O O . SER B 1 210 ? 2.656 26.578 26.516 1 96.12 210 SER B O 1
ATOM 5991 N N . ILE B 1 211 ? 3.582 24.734 25.594 1 97.06 211 ILE B N 1
ATOM 5992 C CA . ILE B 1 211 ? 2.738 24.766 24.406 1 97.06 211 ILE B CA 1
ATOM 5993 C C . ILE B 1 211 ? 2.033 23.422 24.234 1 97.06 211 ILE B C 1
ATOM 5995 O O . ILE B 1 211 ? 2.684 22.375 24.125 1 97.06 211 ILE B O 1
ATOM 5999 N N . ILE B 1 212 ? 0.717 23.438 24.281 1 95.88 212 ILE B N 1
ATOM 6000 C CA . ILE B 1 212 ? -0.061 22.281 23.875 1 95.88 212 ILE B CA 1
ATOM 6001 C C . ILE B 1 212 ? -0.333 22.359 22.375 1 95.88 212 ILE B C 1
ATOM 6003 O O . ILE B 1 212 ? -0.802 23.375 21.859 1 95.88 212 ILE B O 1
ATOM 6007 N N . SER B 1 213 ? 0.038 21.312 21.703 1 96.94 213 SER B N 1
ATOM 6008 C CA . SER B 1 213 ? -0.105 21.266 20.25 1 96.94 213 SER B CA 1
ATOM 6009 C C . SER B 1 213 ? -0.715 19.938 19.797 1 96.94 213 SER B C 1
ATOM 6011 O O . SER B 1 213 ? -0.505 18.906 20.438 1 96.94 213 SER B O 1
ATOM 6013 N N . VAL B 1 214 ? -1.484 20.016 18.75 1 96.5 214 VAL B N 1
ATOM 6014 C CA . VAL B 1 214 ? -2.064 18.828 18.141 1 96.5 214 VAL B CA 1
ATOM 6015 C C . VAL B 1 214 ? -1.575 18.688 16.703 1 96.5 214 VAL B C 1
ATOM 6017 O O . VAL B 1 214 ? -0.847 19.547 16.203 1 96.5 214 VAL B O 1
ATOM 6020 N N . SER B 1 215 ? -1.999 17.594 16.094 1 97.69 215 SER B N 1
ATOM 6021 C CA . SER B 1 215 ? -1.514 17.188 14.773 1 97.69 215 SER B CA 1
ATOM 6022 C C . SER B 1 215 ? -1.685 18.297 13.75 1 97.69 215 SER B C 1
ATOM 6024 O O . SER B 1 215 ? -2.76 18.891 13.641 1 97.69 215 SER B O 1
ATOM 6026 N N . GLY B 1 216 ? -0.59 18.578 13.016 1 98.44 216 GLY B N 1
ATOM 6027 C CA . GLY B 1 216 ? -0.643 19.484 11.883 1 98.44 216 GLY B CA 1
ATOM 6028 C C . GLY B 1 216 ? -0.282 20.922 12.25 1 98.44 216 GLY B C 1
ATOM 6029 O O . GLY B 1 216 ? -0.015 21.734 11.367 1 98.44 216 GLY B O 1
ATOM 6030 N N . GLU B 1 217 ? -0.215 21.25 13.547 1 98.62 217 GLU B N 1
ATOM 6031 C CA . GLU B 1 217 ? 0.073 22.609 13.984 1 98.62 217 GLU B CA 1
ATOM 6032 C C . GLU B 1 217 ? 1.573 22.891 13.969 1 98.62 217 GLU B C 1
ATOM 6034 O O . GLU B 1 217 ? 2.383 21.969 14.031 1 98.62 217 GLU B O 1
ATOM 6039 N N . ARG B 1 218 ? 1.856 24.141 13.844 1 98.81 218 ARG B N 1
ATOM 6040 C CA . ARG B 1 218 ? 3.229 24.625 13.938 1 98.81 218 ARG B CA 1
ATOM 6041 C C . ARG B 1 218 ? 3.307 25.875 14.805 1 98.81 218 ARG B C 1
ATOM 6043 O O . ARG B 1 218 ? 2.42 26.734 14.75 1 98.81 218 ARG B O 1
ATOM 6050 N N . TYR B 1 219 ? 4.375 25.984 15.555 1 98.75 219 TYR B N 1
ATOM 6051 C CA . TYR B 1 219 ? 4.629 27.141 16.391 1 98.75 219 TYR B CA 1
ATOM 6052 C C . TYR B 1 219 ? 6.094 27.562 16.312 1 98.75 219 TYR B C 1
ATOM 6054 O O . TYR B 1 219 ? 6.988 26.719 16.438 1 98.75 219 TYR B O 1
ATOM 6062 N N . ASP B 1 220 ? 6.277 28.797 16.109 1 98.75 220 ASP B N 1
ATOM 6063 C CA . ASP B 1 220 ? 7.605 29.391 16.281 1 98.75 220 ASP B CA 1
ATOM 6064 C C . ASP B 1 220 ? 7.703 30.125 17.609 1 98.75 220 ASP B C 1
ATOM 6066 O O . ASP B 1 220 ? 6.789 30.859 17.984 1 98.75 220 ASP B O 1
ATOM 6070 N N . PHE B 1 221 ? 8.812 29.922 18.25 1 98.88 221 PHE B N 1
ATOM 6071 C CA . PHE B 1 221 ? 9.008 30.625 19.516 1 98.88 221 PHE B CA 1
ATOM 6072 C C . PHE B 1 221 ? 10.484 30.953 19.719 1 98.88 221 PHE B C 1
ATOM 6074 O O . PHE B 1 221 ? 11.352 30.359 19.094 1 98.88 221 PHE B O 1
ATOM 6081 N N . ILE B 1 222 ? 10.719 31.938 20.578 1 98.81 222 ILE B N 1
ATOM 6082 C CA . ILE B 1 222 ? 12.062 32.406 20.891 1 98.81 222 ILE B CA 1
ATOM 6083 C C . ILE B 1 222 ? 12.477 31.906 22.281 1 98.81 222 ILE B C 1
ATOM 6085 O O . ILE B 1 222 ? 11.68 31.969 23.219 1 98.81 222 ILE B O 1
ATOM 6089 N N . ILE B 1 223 ? 13.664 31.406 22.328 1 98.56 223 ILE B N 1
ATOM 6090 C CA . ILE B 1 223 ? 14.289 31.094 23.609 1 98.56 223 ILE B CA 1
ATOM 6091 C C . ILE B 1 223 ? 15.391 32.094 23.906 1 98.56 223 ILE B C 1
ATOM 6093 O O . ILE B 1 223 ? 16.344 32.25 23.141 1 98.56 223 ILE B O 1
ATOM 6097 N N . ASN B 1 224 ? 15.195 32.75 24.969 1 98.25 224 ASN B N 1
ATOM 6098 C CA . ASN B 1 224 ? 16.281 33.562 25.484 1 98.25 224 ASN B CA 1
ATOM 6099 C C . ASN B 1 224 ? 17.266 32.719 26.297 1 98.25 224 ASN B C 1
ATOM 6101 O O . ASN B 1 224 ? 16.922 32.188 27.344 1 98.25 224 ASN B O 1
ATOM 6105 N N . THR B 1 225 ? 18.469 32.688 25.828 1 97.81 225 THR B N 1
ATOM 6106 C CA . THR B 1 225 ? 19.453 31.828 26.484 1 97.81 225 THR B CA 1
ATOM 6107 C C . THR B 1 225 ? 20.25 32.625 27.531 1 97.81 225 THR B C 1
ATOM 6109 O O . THR B 1 225 ? 21.469 32.75 27.406 1 97.81 225 THR B O 1
ATOM 6112 N N . ASN B 1 226 ? 19.625 32.969 28.547 1 96.88 226 ASN B N 1
ATOM 6113 C CA . ASN B 1 226 ? 20.234 33.812 29.578 1 96.88 226 ASN B CA 1
ATOM 6114 C C . ASN B 1 226 ? 20.391 33.062 30.891 1 96.88 226 ASN B C 1
ATOM 6116 O O . ASN B 1 226 ? 20.703 33.656 31.922 1 96.88 226 ASN B O 1
ATOM 6120 N N . ASN B 1 227 ? 20.203 31.812 30.906 1 96.56 227 ASN B N 1
ATOM 6121 C CA . ASN B 1 227 ? 20.375 31 32.094 1 96.56 227 ASN B CA 1
ATOM 6122 C C . ASN B 1 227 ? 21.828 30.594 32.312 1 96.56 227 ASN B C 1
ATOM 6124 O O . ASN B 1 227 ? 22.688 30.922 31.484 1 96.56 227 ASN B O 1
ATOM 6128 N N . ARG B 1 228 ? 22.031 29.891 33.406 1 96.62 228 ARG B N 1
ATOM 6129 C CA . ARG B 1 228 ? 23.375 29.375 33.656 1 96.62 228 ARG B CA 1
ATOM 6130 C C . ARG B 1 228 ? 23.797 28.391 32.594 1 96.62 228 ARG B C 1
ATOM 6132 O O . ARG B 1 228 ? 22.969 27.672 32 1 96.62 228 ARG B O 1
ATOM 6139 N N . ILE B 1 229 ? 25.125 28.438 32.312 1 97.31 229 ILE B N 1
ATOM 6140 C CA . ILE B 1 229 ? 25.672 27.484 31.359 1 97.31 229 ILE B CA 1
ATOM 6141 C C . ILE B 1 229 ? 25.453 26.062 31.875 1 97.31 229 ILE B C 1
ATOM 6143 O O . ILE B 1 229 ? 26.016 25.672 32.906 1 97.31 229 ILE B O 1
ATOM 6147 N N . ASP B 1 230 ? 24.594 25.375 31.188 1 97.81 230 ASP B N 1
ATOM 6148 C CA . ASP B 1 230 ? 24.234 24 31.5 1 97.81 230 ASP B CA 1
ATOM 6149 C C . ASP B 1 230 ? 23.469 23.344 30.344 1 97.81 230 ASP B C 1
ATOM 6151 O O . ASP B 1 230 ? 23.297 23.953 29.281 1 97.81 230 ASP B O 1
ATOM 6155 N N . SER B 1 231 ? 23.203 22.109 30.578 1 97.69 231 SER B N 1
ATOM 6156 C CA . SER B 1 231 ? 22.219 21.422 29.734 1 97.69 231 SER B CA 1
ATOM 6157 C C . SER B 1 231 ? 20.859 21.359 30.422 1 97.69 231 SER B C 1
ATOM 6159 O O . SER B 1 231 ? 20.781 21.203 31.641 1 97.69 231 SER B O 1
ATOM 6161 N N . TYR B 1 232 ? 19.797 21.562 29.625 1 97.5 232 TYR B N 1
ATOM 6162 C CA . TYR B 1 232 ? 18.438 21.594 30.156 1 97.5 232 TYR B CA 1
ATOM 6163 C C . TYR B 1 232 ? 17.547 20.594 29.406 1 97.5 232 TYR B C 1
ATOM 6165 O O . TYR B 1 232 ? 17.688 20.406 28.203 1 97.5 232 TYR B O 1
ATOM 6173 N N . TRP B 1 233 ? 16.594 20.031 30.125 1 96.19 233 TRP B N 1
ATOM 6174 C CA . TRP B 1 233 ? 15.68 19.062 29.531 1 96.19 233 TRP B CA 1
ATOM 6175 C C . TRP B 1 233 ? 14.602 19.766 28.719 1 96.19 233 TRP B C 1
ATOM 6177 O O . TRP B 1 233 ? 14.062 20.797 29.125 1 96.19 233 TRP B O 1
ATOM 6187 N N . ILE B 1 234 ? 14.375 19.266 27.562 1 97.25 234 ILE B N 1
ATOM 6188 C CA . ILE B 1 234 ? 13.148 19.5 26.812 1 97.25 234 ILE B CA 1
ATOM 6189 C C . ILE B 1 234 ? 12.219 18.297 26.953 1 97.25 234 ILE B C 1
ATOM 6191 O O . ILE B 1 234 ? 12.625 17.156 26.672 1 97.25 234 ILE B O 1
ATOM 6195 N N . GLN B 1 235 ? 10.984 18.531 27.406 1 96.5 235 GLN B N 1
ATOM 6196 C CA . GLN B 1 235 ? 10.055 17.422 27.625 1 96.5 235 GLN B CA 1
ATOM 6197 C C . GLN B 1 235 ? 8.852 17.531 26.703 1 96.5 235 GLN B C 1
ATOM 6199 O O . GLN B 1 235 ? 8.234 18.594 26.594 1 96.5 235 GLN B O 1
ATOM 6204 N N . LEU B 1 236 ? 8.586 16.484 25.953 1 96.88 236 LEU B N 1
ATOM 6205 C CA . LEU B 1 236 ? 7.367 16.281 25.188 1 96.88 236 LEU B CA 1
ATOM 6206 C C . LEU B 1 236 ? 6.512 15.18 25.812 1 96.88 236 LEU B C 1
ATOM 6208 O O . LEU B 1 236 ? 6.957 14.039 25.938 1 96.88 236 LEU B O 1
ATOM 6212 N N . ARG B 1 237 ? 5.258 15.531 26.203 1 95.38 237 ARG B N 1
ATOM 6213 C CA . ARG B 1 237 ? 4.383 14.57 26.875 1 95.38 237 ARG B CA 1
ATOM 6214 C C . ARG B 1 237 ? 3.061 14.43 26.125 1 95.38 237 ARG B C 1
ATOM 6216 O O . ARG B 1 237 ? 2.523 15.414 25.609 1 95.38 237 ARG B O 1
ATOM 6223 N N . ALA B 1 238 ? 2.668 13.141 26.219 1 94.38 238 ALA B N 1
ATOM 6224 C CA . ALA B 1 238 ? 1.308 12.922 25.75 1 94.38 238 ALA B CA 1
ATOM 6225 C C . ALA B 1 238 ? 0.288 13.609 26.656 1 94.38 238 ALA B C 1
ATOM 6227 O O . ALA B 1 238 ? 0.454 13.641 27.875 1 94.38 238 ALA B O 1
ATOM 6228 N N . PHE B 1 239 ? -0.676 14.109 26.047 1 90.06 239 PHE B N 1
ATOM 6229 C CA . PHE B 1 239 ? -1.733 14.82 26.75 1 90.06 239 PHE B CA 1
ATOM 6230 C C . PHE B 1 239 ? -3.102 14.469 26.188 1 90.06 239 PHE B C 1
ATOM 6232 O O . PHE B 1 239 ? -3.201 13.672 25.25 1 90.06 239 PHE B O 1
ATOM 6239 N N . GLY B 1 240 ? -4.176 14.898 26.875 1 87 240 GLY B N 1
ATOM 6240 C CA . GLY B 1 240 ? -5.516 14.586 26.406 1 87 240 GLY B CA 1
ATOM 6241 C C . GLY B 1 240 ? -5.855 13.109 26.5 1 87 240 GLY B C 1
ATOM 6242 O O . GLY B 1 240 ? -5.641 12.484 27.547 1 87 240 GLY B O 1
ATOM 6243 N N . GLU B 1 241 ? -6.316 12.594 25.375 1 85.06 241 GLU B N 1
ATOM 6244 C CA . GLU B 1 241 ? -6.785 11.211 25.344 1 85.06 241 GLU B CA 1
ATOM 6245 C C . GLU B 1 241 ? -5.633 10.234 25.562 1 85.06 241 GLU B C 1
ATOM 6247 O O . GLU B 1 241 ? -5.832 9.133 26.094 1 85.06 241 GLU B O 1
ATOM 6252 N N . CYS B 1 242 ? -4.461 10.688 25.281 1 90.19 242 CYS B N 1
ATOM 6253 C CA . CYS B 1 242 ? -3.318 9.773 25.312 1 90.19 242 CYS B CA 1
ATOM 6254 C C . CYS B 1 242 ? -2.582 9.867 26.641 1 90.19 242 CYS B C 1
ATOM 6256 O O . CYS B 1 242 ? -1.554 9.219 26.844 1 90.19 242 CYS B O 1
ATOM 6258 N N . LYS B 1 243 ? -3.074 10.617 27.562 1 88.44 243 LYS B N 1
ATOM 6259 C CA . LYS B 1 243 ? -2.408 10.789 28.859 1 88.44 243 LYS B CA 1
ATOM 6260 C C . LYS B 1 243 ? -2.258 9.453 29.578 1 88.44 243 LYS B C 1
ATOM 6262 O O . LYS B 1 243 ? -1.249 9.219 30.25 1 88.44 243 LYS B O 1
ATOM 6267 N N . SER B 1 244 ? -3.219 8.625 29.438 1 87 244 SER B N 1
ATOM 6268 C CA . SER B 1 244 ? -3.225 7.352 30.141 1 87 244 SER B CA 1
ATOM 6269 C C . SER B 1 244 ? -2.125 6.43 29.625 1 87 244 SER B C 1
ATOM 6271 O O . SER B 1 244 ? -1.743 5.469 30.312 1 87 244 SER B O 1
ATOM 6273 N N . ARG B 1 245 ? -1.626 6.719 28.469 1 88.62 245 ARG B N 1
ATOM 6274 C CA . ARG B 1 245 ? -0.591 5.875 27.891 1 88.62 245 ARG B CA 1
ATOM 6275 C C . ARG B 1 245 ? 0.788 6.246 28.422 1 88.62 245 ARG B C 1
ATOM 6277 O O . ARG B 1 245 ? 1.752 5.5 28.234 1 88.62 245 ARG B O 1
ATOM 6284 N N . ALA B 1 246 ? 0.917 7.379 29.016 1 92.06 246 ALA B N 1
ATOM 6285 C CA . ALA B 1 246 ? 2.127 7.844 29.703 1 92.06 246 ALA B CA 1
ATOM 6286 C C . ALA B 1 246 ? 3.309 7.891 28.734 1 92.06 246 ALA B C 1
ATOM 6288 O O . ALA B 1 246 ? 4.406 7.441 29.062 1 92.06 246 ALA B O 1
ATOM 6289 N N . ILE B 1 247 ? 3.049 8.398 27.547 1 93.81 247 ILE B N 1
ATOM 6290 C CA . ILE B 1 247 ? 4.105 8.523 26.547 1 93.81 247 ILE B CA 1
ATOM 6291 C C . ILE B 1 247 ? 4.836 9.852 26.734 1 93.81 247 ILE B C 1
ATOM 6293 O O . ILE B 1 247 ? 4.207 10.898 26.906 1 93.81 247 ILE B O 1
ATOM 6297 N N . GLN B 1 248 ? 6.121 9.82 26.75 1 94.31 248 GLN B N 1
ATOM 6298 C CA . GLN B 1 248 ? 6.93 11.031 26.766 1 94.31 248 GLN B CA 1
ATOM 6299 C C . GLN B 1 248 ? 8.242 10.828 26.016 1 94.31 248 GLN B C 1
ATOM 6301 O O . GLN B 1 248 ? 8.672 9.688 25.797 1 94.31 248 GLN B O 1
ATOM 6306 N N . GLN B 1 249 ? 8.75 11.82 25.547 1 94.94 249 GLN B N 1
ATOM 6307 C CA . GLN B 1 249 ? 10.094 11.852 24.969 1 94.94 249 GLN B CA 1
ATOM 6308 C C . GLN B 1 249 ? 10.867 13.078 25.422 1 94.94 249 GLN B C 1
ATOM 6310 O O . GLN B 1 249 ? 10.273 14.117 25.734 1 94.94 249 GLN B O 1
ATOM 6315 N N . LEU B 1 250 ? 12.18 12.875 25.547 1 95 250 LEU B N 1
ATOM 6316 C CA . LEU B 1 250 ? 13.016 13.953 26.047 1 95 250 LEU B CA 1
ATOM 6317 C C . LEU B 1 250 ? 14.047 14.367 25 1 95 250 LEU B C 1
ATOM 6319 O O . LEU B 1 250 ? 14.477 13.555 24.188 1 95 250 LEU B O 1
ATOM 6323 N N . ALA B 1 251 ? 14.375 15.602 25 1 97.12 251 ALA B N 1
ATOM 6324 C CA . ALA B 1 251 ? 15.5 16.203 24.281 1 97.12 251 ALA B CA 1
ATOM 6325 C C . ALA B 1 251 ? 16.297 17.125 25.203 1 97.12 251 ALA B C 1
ATOM 6327 O O . ALA B 1 251 ? 16.016 17.219 26.406 1 97.12 251 ALA B O 1
ATOM 6328 N N . ILE B 1 252 ? 17.469 17.656 24.625 1 97.31 252 ILE B N 1
ATOM 6329 C CA . ILE B 1 252 ? 18.344 18.453 25.469 1 97.31 252 ILE B CA 1
ATOM 6330 C C . ILE B 1 252 ? 18.641 19.797 24.797 1 97.31 252 ILE B C 1
ATOM 6332 O O . ILE B 1 252 ? 18.953 19.844 23.609 1 97.31 252 ILE B O 1
ATOM 6336 N N . LEU B 1 253 ? 18.375 20.844 25.531 1 98.31 253 LEU B N 1
ATOM 6337 C CA . LEU B 1 253 ? 18.938 22.156 25.203 1 98.31 253 LEU B CA 1
ATOM 6338 C C . LEU B 1 253 ? 20.297 22.344 25.844 1 98.31 253 LEU B C 1
ATOM 6340 O O . LEU B 1 253 ? 20.406 22.516 27.062 1 98.31 253 LEU B O 1
ATOM 6344 N N . GLN B 1 254 ? 21.344 22.406 25.016 1 98.31 254 GLN B N 1
ATOM 6345 C CA . GLN B 1 254 ? 22.703 22.391 25.547 1 98.31 254 GLN B CA 1
ATOM 6346 C C . GLN B 1 254 ? 23.406 23.719 25.281 1 98.31 254 GLN B C 1
ATOM 6348 O O . GLN B 1 254 ? 23.625 24.094 24.125 1 98.31 254 GLN B O 1
ATOM 6353 N N . TYR B 1 255 ? 23.766 24.359 26.344 1 98.06 255 TYR B N 1
ATOM 6354 C CA . TYR B 1 255 ? 24.578 25.562 26.219 1 98.06 255 TYR B CA 1
ATOM 6355 C C . TYR B 1 255 ? 26.016 25.219 25.859 1 98.06 255 TYR B C 1
ATOM 6357 O O . TYR B 1 255 ? 26.547 24.203 26.312 1 98.06 255 TYR B O 1
ATOM 6365 N N . ASN B 1 256 ? 26.594 26.078 25.047 1 97.12 256 ASN B N 1
ATOM 6366 C CA . ASN B 1 256 ? 28.016 25.875 24.734 1 97.12 256 ASN B CA 1
ATOM 6367 C C . ASN B 1 256 ? 28.844 25.672 26 1 97.12 256 ASN B C 1
ATOM 6369 O O . ASN B 1 256 ? 28.688 26.422 26.969 1 97.12 256 ASN B O 1
ATOM 6373 N N . ARG B 1 257 ? 29.703 24.656 26 1 95.06 257 ARG B N 1
ATOM 6374 C CA . ARG B 1 257 ? 30.641 24.328 27.078 1 95.06 257 ARG B CA 1
ATOM 6375 C C . ARG B 1 257 ? 29.953 23.578 28.203 1 95.06 257 ARG B C 1
ATOM 6377 O O . ARG B 1 257 ? 30.562 23.281 29.234 1 95.06 257 ARG B O 1
ATOM 6384 N N . ALA B 1 258 ? 28.688 23.391 28 1 96.56 258 ALA B N 1
ATOM 6385 C CA . ALA B 1 258 ? 27.969 22.625 29.031 1 96.56 258 ALA B CA 1
ATOM 6386 C C . ALA B 1 258 ? 28.219 21.125 28.859 1 96.56 258 ALA B C 1
ATOM 6388 O O . ALA B 1 258 ? 28.641 20.672 27.797 1 96.56 258 ALA B O 1
ATOM 6389 N N . SER B 1 259 ? 27.906 20.375 29.891 1 93.69 259 SER B N 1
ATOM 6390 C CA . SER B 1 259 ? 27.984 18.922 29.844 1 93.69 259 SER B CA 1
ATOM 6391 C C . SER B 1 259 ? 26.906 18.344 28.922 1 93.69 259 SER B C 1
ATOM 6393 O O . SER B 1 259 ? 25.891 18.984 28.672 1 93.69 259 SER B O 1
ATOM 6395 N N . ASP B 1 260 ? 27.172 17.125 28.5 1 90.69 260 ASP B N 1
ATOM 6396 C CA . ASP B 1 260 ? 26.234 16.453 27.609 1 90.69 260 ASP B CA 1
ATOM 6397 C C . ASP B 1 260 ? 24.984 15.984 28.375 1 90.69 260 ASP B C 1
ATOM 6399 O O . ASP B 1 260 ? 23.953 15.703 27.766 1 90.69 260 ASP B O 1
ATOM 6403 N N . VAL B 1 261 ? 25.156 15.961 29.625 1 90.19 261 VAL B N 1
ATOM 6404 C CA . VAL B 1 261 ? 24.062 15.5 30.453 1 90.19 261 VAL B CA 1
ATOM 6405 C C . VAL B 1 261 ? 23.594 16.625 31.375 1 90.19 261 VAL B C 1
ATOM 6407 O O . VAL B 1 261 ? 24.406 17.266 32.031 1 90.19 261 VAL B O 1
ATOM 6410 N N . PRO B 1 262 ? 22.328 16.844 31.375 1 94.56 262 PRO B N 1
ATOM 6411 C CA . PRO B 1 262 ? 21.828 17.859 32.281 1 94.56 262 PRO B CA 1
ATOM 6412 C C . PRO B 1 262 ? 22.156 17.547 33.75 1 94.56 262 PRO B C 1
ATOM 6414 O O . PRO B 1 262 ? 22.203 16.375 34.125 1 94.56 262 PRO B O 1
ATOM 6417 N N . THR B 1 263 ? 22.281 18.609 34.531 1 94.69 263 THR B N 1
ATOM 6418 C CA . THR B 1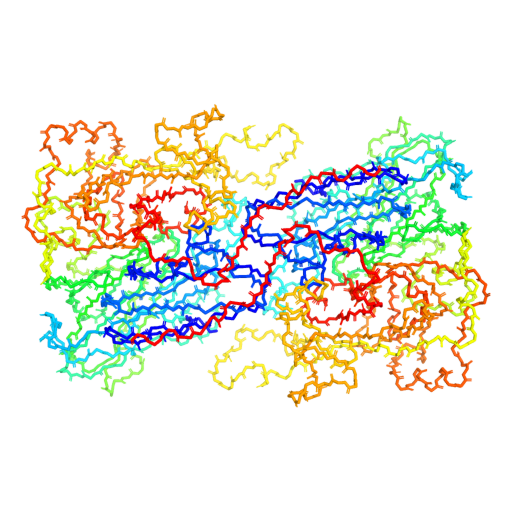 263 ? 22.562 18.438 35.969 1 94.69 263 THR B CA 1
ATOM 6419 C C . THR B 1 263 ? 21.328 17.969 36.719 1 94.69 263 THR B C 1
ATOM 6421 O O . THR B 1 263 ? 21.438 17.281 37.719 1 94.69 263 THR B O 1
ATOM 6424 N N . THR B 1 264 ? 20.219 18.359 36.25 1 94.5 264 THR B N 1
ATOM 6425 C CA . THR B 1 264 ? 18.953 17.953 36.875 1 94.5 264 THR B CA 1
ATOM 6426 C C . THR B 1 264 ? 18.531 16.562 36.375 1 94.5 264 THR B C 1
ATOM 6428 O O . THR B 1 264 ? 18.859 16.188 35.25 1 94.5 264 THR B O 1
ATOM 6431 N N . SER B 1 265 ? 17.781 15.875 37.219 1 94.44 265 SER B N 1
ATOM 6432 C CA . SER B 1 265 ? 17.25 14.57 36.812 1 94.44 265 SER B CA 1
ATOM 6433 C C . SER B 1 265 ? 16.219 14.711 35.719 1 94.44 265 SER B C 1
ATOM 6435 O O . SER B 1 265 ? 15.492 15.703 35.656 1 94.44 2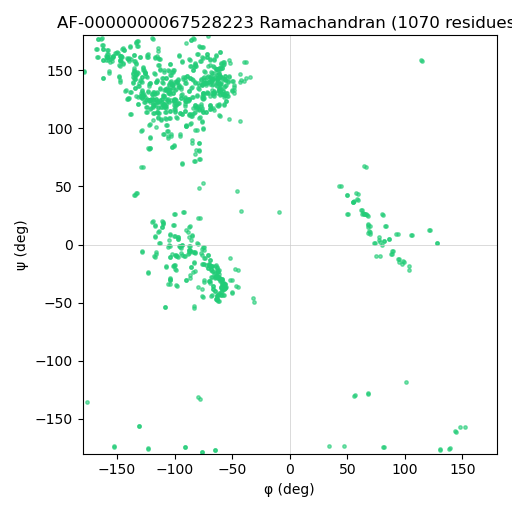65 SER B O 1
ATOM 6437 N N . PRO B 1 266 ? 16.203 13.719 34.812 1 92.94 266 PRO B N 1
ATOM 6438 C CA . PRO B 1 266 ? 15.156 13.766 33.812 1 92.94 266 PRO B CA 1
ATOM 6439 C C . PRO B 1 266 ? 13.75 13.789 34.406 1 92.94 266 PRO B C 1
ATOM 6441 O O . PRO B 1 266 ? 13.453 13.023 35.312 1 92.94 266 PRO B O 1
ATOM 6444 N N . PRO B 1 267 ? 12.992 14.633 33.844 1 93.5 267 PRO B N 1
ATOM 6445 C CA . PRO B 1 267 ? 11.617 14.633 34.344 1 93.5 267 PRO B CA 1
ATOM 6446 C C . PRO B 1 267 ? 10.852 13.359 33.969 1 93.5 267 PRO B C 1
ATOM 6448 O O . PRO B 1 267 ? 11.07 12.805 32.875 1 93.5 267 PRO B O 1
ATOM 6451 N N . THR B 1 268 ? 9.914 12.984 34.875 1 92.5 268 THR B N 1
ATOM 6452 C CA . THR B 1 268 ? 9.055 11.836 34.625 1 92.5 268 THR B CA 1
ATOM 6453 C C . THR B 1 268 ? 7.715 12.273 34.031 1 92.5 268 THR B C 1
ATOM 6455 O O . THR B 1 268 ? 7.348 13.453 34.125 1 92.5 268 THR B O 1
ATOM 6458 N N . PHE B 1 269 ? 7.043 11.367 33.469 1 91.62 269 PHE B N 1
ATOM 6459 C CA . PHE B 1 269 ? 5.738 11.664 32.906 1 91.62 269 PHE B CA 1
ATOM 6460 C C . PHE B 1 269 ? 4.801 12.242 33.938 1 91.62 269 PHE B C 1
ATOM 6462 O O . PHE B 1 269 ? 3.994 13.125 33.656 1 91.62 269 PHE B O 1
ATOM 6469 N N . ASN B 1 270 ? 4.926 11.703 35.125 1 89.38 270 ASN B N 1
ATOM 6470 C CA . ASN B 1 270 ? 3.984 12.07 36.188 1 89.38 270 ASN B CA 1
ATOM 6471 C C . ASN B 1 270 ? 4.434 13.32 36.906 1 89.38 270 ASN B C 1
ATOM 6473 O O . ASN B 1 270 ? 3.775 13.758 37.875 1 89.38 270 ASN B O 1
ATOM 6477 N N . ALA B 1 271 ? 5.465 13.898 36.469 1 86.25 271 ALA B N 1
ATOM 6478 C CA . ALA B 1 271 ? 5.891 15.141 37.094 1 86.25 271 ALA B CA 1
ATOM 6479 C C . ALA B 1 271 ? 4.848 16.234 36.875 1 86.25 271 ALA B C 1
ATOM 6481 O O . ALA B 1 271 ? 4.125 16.25 35.875 1 86.25 271 ALA B O 1
ATOM 6482 N N . PRO B 1 272 ? 4.734 17.031 37.906 1 82 272 PRO B N 1
ATOM 6483 C CA . PRO B 1 272 ? 3.777 18.125 37.75 1 82 272 PRO B CA 1
ATOM 6484 C C . PRO B 1 272 ? 4.086 19 36.531 1 82 272 PRO B C 1
ATOM 6486 O O . PRO B 1 272 ? 5.258 19.203 36.188 1 82 272 PRO B O 1
ATOM 6489 N N . LEU B 1 273 ? 2.998 19.422 35.906 1 75.25 273 LEU B N 1
ATOM 6490 C CA . LEU B 1 273 ? 3.193 20.375 34.812 1 75.25 273 LEU B CA 1
ATOM 6491 C C . LEU B 1 273 ? 3.785 21.688 35.344 1 75.25 273 LEU B C 1
ATOM 6493 O O . LEU B 1 273 ? 3.508 22.078 36.469 1 75.25 273 LEU B O 1
ATOM 6497 N N . PRO B 1 274 ? 4.781 22.203 34.562 1 69 274 PRO B N 1
ATOM 6498 C CA . PRO B 1 274 ? 5.324 23.484 35.031 1 69 274 PRO B CA 1
ATOM 6499 C C . PRO B 1 274 ? 4.238 24.516 35.344 1 69 274 PRO B C 1
ATOM 6501 O O . PRO B 1 274 ? 3.203 24.531 34.656 1 69 274 PRO B O 1
ATOM 6504 N N . THR B 1 275 ? 4.578 25.172 36.406 1 77.31 275 THR B N 1
ATOM 6505 C CA . THR B 1 275 ? 3.711 26.281 36.781 1 77.31 275 THR B CA 1
ATOM 6506 C C . THR B 1 275 ? 3.863 27.453 35.812 1 77.31 275 THR B C 1
ATOM 6508 O O . THR B 1 275 ? 4.934 27.641 35.25 1 77.31 275 THR B O 1
ATOM 6511 N N . GLY B 1 276 ? 2.723 28.016 35.281 1 89.12 276 GLY B N 1
ATOM 6512 C CA . GLY B 1 276 ? 2.785 29.172 34.406 1 89.12 276 GLY B CA 1
ATOM 6513 C C . GLY B 1 276 ? 1.69 29.188 33.375 1 89.12 276 GLY B C 1
ATOM 6514 O O . GLY B 1 276 ? 0.611 28.625 33.562 1 89.12 276 GLY B O 1
ATOM 6515 N N . ILE B 1 277 ? 2.074 29.938 32.344 1 94.25 277 ILE B N 1
ATOM 6516 C CA . ILE B 1 277 ? 1.078 30.156 31.312 1 94.25 277 ILE B CA 1
ATOM 6517 C C . ILE B 1 277 ? 1.189 29.062 30.25 1 94.25 277 ILE B C 1
ATOM 6519 O O . ILE B 1 277 ? 2.268 28.828 29.703 1 94.25 277 ILE B O 1
ATOM 6523 N N . ILE B 1 278 ? 0.119 28.359 30 1 93.81 278 ILE B N 1
ATOM 6524 C CA . ILE B 1 278 ? 0.055 27.297 29 1 93.81 278 ILE B CA 1
ATOM 6525 C C . ILE B 1 278 ? -0.635 27.828 27.734 1 93.81 278 ILE B C 1
ATOM 6527 O O . ILE B 1 278 ? -1.694 28.453 27.828 1 93.81 278 ILE B O 1
ATOM 6531 N N . LEU B 1 279 ? -0.027 27.609 26.625 1 95.12 279 LEU B N 1
ATOM 6532 C CA . LEU B 1 279 ? -0.702 27.906 25.375 1 95.12 279 LEU B CA 1
ATOM 6533 C C . LEU B 1 279 ? -1.666 26.781 25 1 95.12 279 LEU B C 1
ATOM 6535 O O . LEU B 1 279 ? -1.278 25.609 24.953 1 95.12 279 LEU B O 1
ATOM 6539 N N . ASN B 1 280 ? -2.928 27.125 24.703 1 91.62 280 ASN B N 1
ATOM 6540 C CA . ASN B 1 280 ? -3.971 26.234 24.219 1 91.62 280 ASN B CA 1
ATOM 6541 C C . ASN B 1 280 ? -4.336 25.172 25.266 1 91.62 280 ASN B C 1
ATOM 6543 O O . ASN B 1 280 ? -4.238 2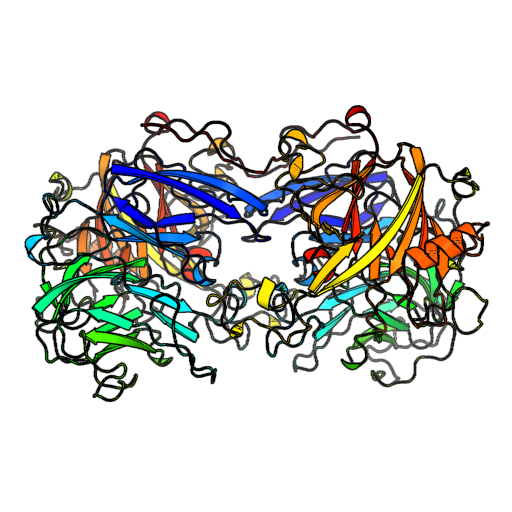3.984 25 1 91.62 280 ASN B O 1
ATOM 6547 N N . PRO B 1 281 ? -4.91 25.625 26.312 1 85.56 281 PRO B N 1
ATOM 6548 C CA . PRO B 1 281 ? -5.324 24.656 27.344 1 85.56 281 PRO B CA 1
ATOM 6549 C C . PRO B 1 281 ? -6.395 23.688 26.844 1 85.56 281 PRO B C 1
ATOM 6551 O O . PRO B 1 281 ? -7.23 24.062 26.016 1 85.56 281 PRO B O 1
ATOM 6554 N N . LEU B 1 282 ? -6.43 22.469 27.391 1 78.62 282 LEU B N 1
ATOM 6555 C CA . LEU B 1 282 ? -7.348 21.453 26.891 1 78.62 282 LEU B CA 1
ATOM 6556 C C . LEU B 1 282 ? -8.773 21.734 27.359 1 78.62 282 LEU B C 1
ATOM 6558 O O . LEU B 1 282 ? -9.734 21.188 26.797 1 78.62 282 LEU B O 1
ATOM 6562 N N . ASP B 1 283 ? -8.953 22.562 28.359 1 77.56 283 ASP B N 1
ATOM 6563 C CA . ASP B 1 283 ? -10.312 22.875 28.797 1 77.56 283 ASP B CA 1
ATOM 6564 C C . ASP B 1 283 ? -10.992 23.844 27.828 1 77.56 283 ASP B C 1
ATOM 6566 O O . ASP B 1 283 ? -12.195 24.078 27.922 1 77.56 283 ASP B O 1
ATOM 6570 N N . SER B 1 284 ? -10.305 24.406 26.875 1 74.06 284 SER B N 1
ATOM 6571 C CA . SER B 1 284 ? -10.758 25.266 25.797 1 74.06 284 SER B CA 1
ATOM 6572 C C . SER B 1 284 ? -11.625 26.406 26.312 1 74.06 284 SER B C 1
ATOM 6574 O O . SER B 1 284 ? -12.57 26.828 25.656 1 74.06 284 SER B O 1
ATOM 6576 N N . LYS B 1 285 ? -11.414 26.766 27.531 1 79.5 285 LYS B N 1
ATOM 6577 C CA . LYS B 1 285 ? -12.07 27.953 28.062 1 79.5 285 LYS B CA 1
ATOM 6578 C C . LYS B 1 285 ? -11.367 29.234 27.594 1 79.5 285 LYS B C 1
ATOM 6580 O O . LYS B 1 285 ? -10.5 29.75 28.297 1 79.5 285 LYS B O 1
ATOM 6585 N N . CYS B 1 286 ? -11.781 29.719 26.438 1 81.5 286 CYS B N 1
ATOM 6586 C CA . CYS B 1 286 ? -11.062 30.781 25.75 1 81.5 286 CYS B CA 1
ATOM 6587 C C . CYS B 1 286 ? -11.891 32.062 25.703 1 81.5 286 CYS B C 1
ATOM 6589 O O . CYS B 1 286 ? -11.438 33.094 25.188 1 81.5 286 CYS B O 1
ATOM 6591 N N . ASP B 1 287 ? -13.086 32.062 26.281 1 73.38 287 ASP B N 1
ATOM 6592 C CA . ASP B 1 287 ? -14.016 33.188 26.156 1 73.38 287 ASP B CA 1
ATOM 6593 C C . ASP B 1 287 ? -13.773 34.219 27.25 1 73.38 287 ASP B C 1
ATOM 6595 O O . ASP B 1 287 ? -14.336 35.312 27.203 1 73.38 287 ASP B O 1
ATOM 6599 N N . HIS B 1 288 ? -12.906 33.844 28.188 1 73.31 288 HIS B N 1
ATOM 6600 C CA . HIS B 1 288 ? -12.617 34.812 29.25 1 73.31 288 HIS B CA 1
ATOM 6601 C C . HIS B 1 288 ? -11.117 34.906 29.484 1 73.31 288 HIS B C 1
ATOM 6603 O O . HIS B 1 288 ? -10.383 33.938 29.297 1 73.31 288 HIS B O 1
ATOM 6609 N N . PRO B 1 289 ? -10.766 36.094 29.812 1 76.81 289 PRO B N 1
ATOM 6610 C CA . PRO B 1 289 ? -9.344 36.25 30.125 1 76.81 289 PRO B CA 1
ATOM 6611 C C . PRO B 1 289 ? -8.914 35.375 31.312 1 76.81 289 PRO B C 1
ATOM 6613 O O . PRO B 1 289 ? -9.672 35.25 32.281 1 76.81 289 PRO B O 1
ATOM 6616 N N . ARG B 1 290 ? -7.805 34.781 31.203 1 85.12 290 ARG B N 1
ATOM 6617 C CA . ARG B 1 290 ? -7.23 33.969 32.25 1 85.12 290 ARG B CA 1
ATOM 6618 C C . ARG B 1 290 ? -5.727 34.188 32.375 1 85.12 290 ARG B C 1
ATOM 6620 O O . ARG B 1 290 ? -5.098 34.719 31.453 1 85.12 290 ARG B O 1
ATOM 6627 N N . THR B 1 291 ? -5.262 33.844 33.594 1 86.38 291 THR B N 1
ATOM 6628 C CA . THR B 1 291 ? -3.857 34.125 33.875 1 86.38 291 THR B CA 1
ATOM 6629 C C . THR B 1 291 ? -3.01 32.875 33.719 1 86.38 291 THR B C 1
ATOM 6631 O O . THR B 1 291 ? -1.778 32.938 33.719 1 86.38 291 THR B O 1
ATOM 6634 N N . ASP B 1 292 ? -3.676 31.797 33.562 1 90.12 292 ASP B N 1
ATOM 6635 C CA . ASP B 1 292 ? -2.939 30.531 33.594 1 90.12 292 ASP B CA 1
ATOM 6636 C C . ASP B 1 292 ? -2.758 29.969 32.188 1 90.12 292 ASP B C 1
ATOM 6638 O O . ASP B 1 292 ? -2.023 29 32 1 90.12 292 ASP B O 1
ATOM 6642 N N . ALA B 1 293 ? -3.465 30.562 31.25 1 92.94 293 ALA B N 1
ATOM 6643 C CA . ALA B 1 293 ? -3.391 30.031 29.906 1 92.94 293 ALA B CA 1
ATOM 6644 C C . ALA B 1 293 ? -3.748 31.078 28.859 1 92.94 293 ALA B C 1
ATOM 6646 O O . ALA B 1 293 ? -4.34 32.125 29.203 1 92.94 293 ALA B O 1
ATOM 6647 N N . ILE B 1 294 ? -3.361 30.875 27.688 1 93.94 294 ILE B N 1
ATOM 6648 C CA . ILE B 1 294 ? -3.711 31.688 26.531 1 93.94 294 ILE B CA 1
ATOM 6649 C C . ILE B 1 294 ? -4.164 30.797 25.375 1 93.94 294 ILE B C 1
ATOM 6651 O O . ILE B 1 294 ? -3.5 29.812 25.047 1 93.94 294 ILE B O 1
ATOM 6655 N N . CYS B 1 295 ? -5.309 31.109 24.875 1 93.94 295 CYS B N 1
ATOM 6656 C CA . CYS B 1 295 ? -5.758 30.453 23.656 1 93.94 295 CYS B CA 1
ATOM 6657 C C . CYS B 1 295 ? -5.242 31.172 22.422 1 93.94 295 CYS B C 1
ATOM 6659 O O . CYS B 1 295 ? -5.188 32.406 22.391 1 93.94 295 CYS B O 1
ATOM 6661 N N . VAL B 1 296 ? -4.918 30.391 21.438 1 94.81 296 VAL B N 1
ATOM 6662 C CA . VAL B 1 296 ? -4.438 30.984 20.188 1 94.81 296 VAL B CA 1
ATOM 6663 C C . VAL B 1 296 ? -5.492 31.938 19.641 1 94.81 296 VAL B C 1
ATOM 6665 O O . VAL B 1 296 ? -5.156 32.969 19.062 1 94.81 296 VAL B O 1
ATOM 6668 N N . SER B 1 297 ? -6.754 31.641 19.875 1 93.19 297 SER B N 1
ATOM 6669 C CA . SER B 1 297 ? -7.844 32.469 19.391 1 93.19 297 SER B CA 1
ATOM 6670 C C . SER B 1 297 ? -7.793 33.875 20.016 1 93.19 297 SER B C 1
ATOM 6672 O O . SER B 1 297 ? -8.359 34.812 19.469 1 93.19 297 SER B O 1
ATOM 6674 N N . ASN B 1 298 ? -7.125 33.969 21.141 1 93.25 298 ASN B N 1
ATOM 6675 C CA . ASN B 1 298 ? -7.043 35.25 21.844 1 93.25 298 ASN B CA 1
ATOM 6676 C C . ASN B 1 298 ? -5.762 36 21.5 1 93.25 298 ASN B C 1
ATOM 6678 O O . ASN B 1 298 ? -5.551 37.125 21.953 1 93.25 298 ASN B O 1
ATOM 6682 N N . MET B 1 299 ? -4.996 35.375 20.688 1 95.69 299 MET B N 1
ATOM 6683 C CA . MET B 1 299 ? -3.807 36.062 20.203 1 95.69 299 MET B CA 1
ATOM 6684 C C . MET B 1 299 ? -4.168 37.062 19.094 1 95.69 299 MET B C 1
ATOM 6686 O O . MET B 1 299 ? -5.32 37.125 18.672 1 95.69 299 MET B O 1
ATOM 6690 N N . HIS B 1 300 ? -3.158 37.906 18.719 1 97.81 300 HIS B N 1
ATOM 6691 C CA . HIS B 1 300 ? -3.391 38.906 17.703 1 97.81 300 HIS B CA 1
ATOM 6692 C C . HIS B 1 300 ? -2.43 38.75 16.531 1 97.81 300 HIS B C 1
ATOM 6694 O O . HIS B 1 300 ? -1.244 38.469 16.734 1 97.81 300 HIS B O 1
ATOM 6700 N N . SER B 1 301 ? -3.002 38.906 15.352 1 98.5 301 SER B N 1
ATOM 6701 C CA . SER B 1 301 ? -2.162 38.844 14.156 1 98.5 301 SER B CA 1
ATOM 6702 C C . SER B 1 301 ? -1.131 39.969 14.172 1 98.5 301 SER B C 1
ATOM 6704 O O . SER B 1 301 ? -1.436 41.094 14.586 1 98.5 301 SER B O 1
ATOM 6706 N N . ALA B 1 302 ? 0.076 39.688 13.75 1 98.31 302 ALA B N 1
ATOM 6707 C CA . ALA B 1 302 ? 1.112 40.688 13.641 1 98.31 302 ALA B CA 1
ATOM 6708 C C . ALA B 1 302 ? 1.146 41.281 12.234 1 98.31 302 ALA B C 1
ATOM 6710 O O . ALA B 1 302 ? 1.838 42.281 11.984 1 98.31 302 ALA B O 1
ATOM 6711 N N . ILE B 1 303 ? 0.409 40.688 11.375 1 96.88 303 ILE B N 1
ATOM 6712 C CA . ILE B 1 303 ? 0.337 41.188 10.008 1 96.88 303 ILE B CA 1
ATOM 6713 C C . ILE B 1 303 ? -1.074 41.688 9.719 1 96.88 303 ILE B C 1
ATOM 6715 O O . ILE B 1 303 ? -2.008 41.406 10.477 1 96.88 303 ILE B O 1
ATOM 6719 N N . GLN B 1 304 ? -1.188 42.406 8.625 1 96.38 304 GLN B N 1
ATOM 6720 C CA . GLN B 1 304 ? -2.465 43 8.273 1 96.38 304 GLN B CA 1
ATOM 6721 C C . GLN B 1 304 ? -3.506 41.938 7.926 1 96.38 304 GLN B C 1
ATOM 6723 O O . GLN B 1 304 ? -3.197 40.969 7.25 1 96.38 304 GLN B O 1
ATOM 6728 N N . VAL B 1 305 ? -4.688 42.156 8.414 1 97.88 305 VAL B N 1
ATOM 6729 C CA . VAL B 1 305 ? -5.828 41.281 8.125 1 97.88 305 VAL B CA 1
ATOM 6730 C C . VAL B 1 305 ? -6.723 41.969 7.078 1 97.88 305 VAL B C 1
ATOM 6732 O O . VAL B 1 305 ? -6.934 43.156 7.109 1 97.88 305 VAL B O 1
ATOM 6735 N N . ASP B 1 306 ? -7.188 41.188 6.16 1 97 306 ASP B N 1
ATOM 6736 C CA . ASP B 1 306 ? -8.125 41.656 5.148 1 97 306 ASP B CA 1
ATOM 6737 C C . ASP B 1 306 ? -9.344 42.312 5.793 1 97 306 ASP B C 1
ATOM 6739 O O . ASP B 1 306 ? -10.039 41.688 6.598 1 97 306 ASP B O 1
ATOM 6743 N N . LYS B 1 307 ? -9.656 43.531 5.367 1 96.38 307 LYS B N 1
ATOM 6744 C CA . LYS B 1 307 ? -10.766 44.281 5.953 1 96.38 307 LYS B CA 1
ATOM 6745 C C . LYS B 1 307 ? -12.094 43.531 5.75 1 96.38 307 LYS B C 1
ATOM 6747 O O . LYS B 1 307 ? -13 43.656 6.578 1 96.38 307 LYS B O 1
ATOM 6752 N N . GLY B 1 308 ? -12.141 42.75 4.652 1 96.94 308 GLY B N 1
ATOM 6753 C CA . GLY B 1 308 ? -13.359 42 4.363 1 96.94 308 GLY B CA 1
ATOM 6754 C C . GLY B 1 308 ? -13.695 40.969 5.43 1 96.94 308 GLY B C 1
ATOM 6755 O O . GLY B 1 308 ? -14.852 40.594 5.594 1 96.94 308 GLY B O 1
ATOM 6756 N N . ILE B 1 309 ? -12.773 40.625 6.184 1 97.5 309 ILE B N 1
ATOM 6757 C CA . ILE B 1 309 ? -12.938 39.594 7.203 1 97.5 309 ILE B CA 1
ATOM 6758 C C . ILE B 1 309 ? -13.867 40.094 8.305 1 97.5 309 ILE B C 1
ATOM 6760 O O . ILE B 1 309 ? -14.516 39.312 8.992 1 97.5 309 ILE B O 1
ATOM 6764 N N . PHE B 1 310 ? -13.992 41.406 8.422 1 96.5 310 PHE B N 1
ATOM 6765 C CA . PHE B 1 310 ? -14.742 42 9.531 1 96.5 310 PHE B CA 1
ATOM 6766 C C . PHE B 1 310 ? -16.156 42.344 9.102 1 96.5 310 PHE B C 1
ATOM 6768 O O . PHE B 1 310 ? -16.938 42.906 9.883 1 96.5 310 PHE B O 1
ATOM 6775 N N . THR B 1 311 ? -16.516 41.969 7.934 1 94.88 311 THR B N 1
ATOM 6776 C CA . THR B 1 311 ? -17.875 42.25 7.484 1 94.88 311 THR B CA 1
ATOM 6777 C C . THR B 1 311 ? -18.891 41.562 8.398 1 94.88 311 THR B C 1
ATOM 6779 O O . THR B 1 311 ? -18.625 40.5 8.945 1 94.88 311 THR B O 1
ATOM 6782 N N . GLU B 1 312 ? -19.969 42.219 8.539 1 91.19 312 GLU B N 1
ATOM 6783 C CA . GLU B 1 312 ? -21.016 41.688 9.406 1 91.19 312 GLU B CA 1
ATOM 6784 C C . GLU B 1 312 ? -21.625 40.438 8.812 1 91.19 312 GLU B C 1
ATOM 6786 O O . GLU B 1 312 ? -21.859 39.438 9.523 1 91.19 312 GLU B O 1
ATOM 6791 N N . LYS B 1 313 ? -21.875 40.562 7.504 1 93.75 313 LYS B N 1
ATOM 6792 C CA . LYS B 1 313 ? -22.453 39.406 6.812 1 93.75 313 LYS B CA 1
ATOM 6793 C C . LYS B 1 313 ? -21.484 38.844 5.773 1 93.75 313 LYS B C 1
ATOM 6795 O O . LYS B 1 313 ? -21.281 39.438 4.715 1 93.75 313 LYS B O 1
ATOM 6800 N N . PRO B 1 314 ? -20.953 37.656 6.074 1 97.44 314 PRO B N 1
ATOM 6801 C CA . PRO B 1 314 ? -20.094 37.031 5.059 1 97.44 314 PRO B CA 1
ATOM 6802 C C . PRO B 1 314 ? -20.859 36.688 3.779 1 97.44 314 PRO B C 1
ATOM 6804 O O . PRO B 1 314 ? -22.078 36.656 3.779 1 97.44 314 PRO B O 1
ATOM 6807 N N . ASP B 1 315 ? -20.141 36.469 2.703 1 98.12 315 ASP B N 1
ATOM 6808 C CA . ASP B 1 315 ? -20.766 36.125 1.421 1 98.12 315 ASP B CA 1
ATOM 6809 C C . ASP B 1 315 ? -21.375 34.719 1.456 1 98.12 315 ASP B C 1
ATOM 6811 O O . ASP B 1 315 ? -22.344 34.469 0.753 1 98.12 315 ASP B O 1
ATOM 6815 N N . ALA B 1 316 ? -20.812 33.875 2.188 1 98 316 ALA B N 1
ATOM 6816 C CA . ALA B 1 316 ? -21.344 32.531 2.412 1 98 316 ALA B CA 1
ATOM 6817 C C . ALA B 1 316 ? -21.016 32.031 3.818 1 98 316 ALA B C 1
ATOM 6819 O O . ALA B 1 316 ? -19.922 32.281 4.332 1 98 316 ALA B O 1
ATOM 6820 N N . LYS B 1 317 ? -21.984 31.375 4.383 1 97.56 317 LYS B N 1
ATOM 6821 C CA . LYS B 1 317 ? -21.859 30.812 5.727 1 97.56 317 LYS B CA 1
ATOM 6822 C C . LYS B 1 317 ? -22.219 29.328 5.746 1 97.56 317 LYS B C 1
ATOM 6824 O O . LYS B 1 317 ? -23.25 28.938 5.207 1 97.56 317 LYS B O 1
ATOM 6829 N N . PHE B 1 318 ? -21.344 28.516 6.348 1 97.44 318 PHE B N 1
ATOM 6830 C CA . PHE B 1 318 ? -21.594 27.078 6.418 1 97.44 318 PHE B CA 1
ATOM 6831 C C . PHE B 1 318 ? -21.453 26.578 7.848 1 97.44 318 PHE B C 1
ATOM 6833 O O . PHE B 1 318 ? -20.5 26.938 8.547 1 97.44 318 PHE B O 1
ATOM 6840 N N . TYR B 1 319 ? -22.438 25.859 8.32 1 97.75 319 TYR B N 1
ATOM 6841 C CA . TYR B 1 319 ? -22.328 25.078 9.547 1 97.75 319 TYR B CA 1
ATOM 6842 C C . TYR B 1 319 ? -21.859 23.656 9.242 1 97.75 319 TYR B C 1
ATOM 6844 O O . TYR B 1 319 ? -22.516 22.922 8.5 1 97.75 319 TYR B O 1
ATOM 6852 N N . LEU B 1 320 ? -20.719 23.266 9.789 1 97.94 320 LEU B N 1
ATOM 6853 C CA . LEU B 1 320 ? -20.125 21.969 9.477 1 97.94 320 LEU B CA 1
ATOM 6854 C C . LEU B 1 320 ? -19.953 21.141 10.742 1 97.94 320 LEU B C 1
ATOM 6856 O O . LEU B 1 320 ? -18.844 21.078 11.305 1 97.94 320 LEU B O 1
ATOM 6860 N N . PRO B 1 321 ? -20.984 20.469 11.164 1 97.5 321 PRO B N 1
ATOM 6861 C CA . PRO B 1 321 ? -20.812 19.516 12.266 1 97.5 321 PRO B CA 1
ATOM 6862 C C . PRO B 1 321 ? -20.047 18.266 11.836 1 97.5 321 PRO B C 1
ATOM 6864 O O . PRO B 1 321 ? -20.188 17.797 10.711 1 97.5 321 PRO B O 1
ATOM 6867 N N . PHE B 1 322 ? -19.234 17.719 12.695 1 97.31 322 PHE B N 1
ATOM 6868 C CA . PHE B 1 322 ? -18.594 16.422 12.492 1 97.31 322 PHE B CA 1
ATOM 6869 C C . PHE B 1 322 ? -18.875 15.492 13.664 1 97.31 322 PHE B C 1
ATOM 6871 O O . PHE B 1 322 ? -19.062 15.945 14.797 1 97.31 322 PHE B O 1
ATOM 6878 N N . LYS B 1 323 ? -18.969 14.25 13.414 1 94.88 323 LYS B N 1
ATOM 6879 C CA . LYS B 1 323 ? -19.234 13.242 14.43 1 94.88 323 LYS B CA 1
ATOM 6880 C C . LYS B 1 323 ? -18.891 11.844 13.938 1 94.88 323 LYS B C 1
ATOM 6882 O O . LYS B 1 323 ? -18.344 11.688 12.844 1 94.88 323 LYS B O 1
ATOM 6887 N N . PHE B 1 324 ? -19.047 10.875 14.789 1 90.5 324 PHE B N 1
ATOM 6888 C CA . PHE B 1 324 ? -18.859 9.469 14.445 1 90.5 324 PHE B CA 1
ATOM 6889 C C . PHE B 1 324 ? -20.203 8.789 14.242 1 90.5 324 PHE B C 1
ATOM 6891 O O . PHE B 1 324 ? -21.172 9.07 14.961 1 90.5 324 PHE B O 1
ATOM 6898 N N . TYR B 1 325 ? -20.234 8.07 13.25 1 85.25 325 TYR B N 1
ATOM 6899 C CA . TYR B 1 325 ? -21.359 7.18 13.023 1 85.25 325 TYR B CA 1
ATOM 6900 C C . TYR B 1 325 ? -21.016 5.75 13.43 1 85.25 325 TYR B C 1
ATOM 6902 O O . TYR B 1 325 ? -20.078 5.16 12.906 1 85.25 325 TYR B O 1
ATOM 6910 N N . ASN B 1 326 ? -21.781 5.254 14.281 1 79.44 326 ASN B N 1
ATOM 6911 C CA . ASN B 1 326 ? -21.578 3.877 14.711 1 79.44 326 ASN B CA 1
ATOM 6912 C C . ASN B 1 326 ? -22.375 2.895 13.852 1 79.44 326 ASN B C 1
ATOM 6914 O O . ASN B 1 326 ? -23.594 3.021 13.711 1 79.44 326 ASN B O 1
ATOM 6918 N N . TYR B 1 327 ? -21.594 1.962 13.312 1 75 327 TYR B N 1
ATOM 6919 C CA . TYR B 1 327 ? -22.25 0.929 12.531 1 75 327 TYR B CA 1
ATOM 6920 C C . TYR B 1 327 ? -22.875 -0.133 13.438 1 75 327 TYR B C 1
ATOM 6922 O O . TYR B 1 327 ? -22.281 -0.502 14.453 1 75 327 TYR B O 1
ATOM 6930 N N . ASP B 1 328 ? -24.062 -0.454 12.984 1 69 328 ASP B N 1
ATOM 6931 C CA . ASP B 1 328 ? -24.609 -1.664 13.578 1 69 328 ASP B CA 1
ATOM 6932 C C . ASP B 1 328 ? -23.969 -2.916 12.977 1 69 328 ASP B C 1
ATOM 6934 O O . ASP B 1 328 ? -23.891 -3.055 11.758 1 69 328 ASP B O 1
ATOM 6938 N N . LEU B 1 329 ? -23.375 -3.688 13.805 1 64.62 329 LEU B N 1
ATOM 6939 C CA . LEU B 1 329 ? -22.688 -4.895 13.344 1 64.62 329 LEU B CA 1
ATOM 6940 C C . LEU B 1 329 ? -23.562 -5.672 12.367 1 64.62 329 LEU B C 1
ATOM 6942 O O . LEU B 1 329 ? -23.047 -6.273 11.422 1 64.62 329 LEU B O 1
ATOM 6946 N N . GLN B 1 330 ? -24.859 -5.68 12.594 1 62.81 330 GLN B N 1
ATOM 6947 C CA . GLN B 1 330 ? -25.781 -6.426 11.727 1 62.81 330 GLN B CA 1
ATOM 6948 C C . GLN B 1 330 ? -25.797 -5.84 10.312 1 62.81 330 GLN B C 1
ATOM 6950 O O . GLN B 1 330 ? -26.109 -6.539 9.352 1 62.81 330 GLN B O 1
ATOM 6955 N N . ASN B 1 331 ? -25.422 -4.512 10.289 1 62.47 331 ASN B N 1
ATOM 6956 C CA . ASN B 1 331 ? -25.438 -3.846 8.992 1 62.47 331 ASN B CA 1
ATOM 6957 C C . ASN B 1 331 ? -24.125 -4.035 8.25 1 62.47 331 ASN B C 1
ATOM 6959 O O . ASN B 1 331 ? -24.047 -3.826 7.035 1 62.47 331 ASN B O 1
ATOM 6963 N N . LEU B 1 332 ? -23.109 -4.242 8.93 1 61.38 332 LEU B N 1
ATOM 6964 C CA . LEU B 1 332 ? -21.781 -4.34 8.305 1 61.38 332 LEU B CA 1
ATOM 6965 C C . LEU B 1 332 ? -21.578 -5.719 7.68 1 61.38 332 LEU B C 1
ATOM 6967 O O . LEU B 1 332 ? -20.875 -5.852 6.676 1 61.38 332 LEU B O 1
ATOM 6971 N N . PHE B 1 333 ? -22.078 -6.68 8.32 1 56.59 333 PHE B N 1
ATOM 6972 C CA . PHE B 1 333 ? -21.797 -8.023 7.832 1 56.59 333 PHE B CA 1
ATOM 6973 C C . PHE B 1 333 ? -23.078 -8.734 7.434 1 56.59 333 PHE B C 1
ATOM 6975 O O . PHE B 1 333 ? -24.094 -8.633 8.125 1 56.59 333 PHE B O 1
ATOM 6982 N N . ALA B 1 334 ? -23.297 -8.898 6.145 1 51.53 334 ALA B N 1
ATOM 6983 C CA . ALA B 1 334 ? -24.422 -9.75 5.766 1 51.53 334 ALA B CA 1
ATOM 6984 C C . ALA B 1 334 ? -24.547 -10.945 6.707 1 51.53 334 ALA B C 1
ATOM 6986 O O . ALA B 1 334 ? -23.547 -11.438 7.234 1 51.53 334 ALA B O 1
ATOM 6987 N N . PRO B 1 335 ? -25.797 -11.289 6.973 1 47.31 335 PRO B N 1
ATOM 6988 C CA . PRO B 1 335 ? -26.031 -12.484 7.793 1 47.31 335 PRO B CA 1
ATOM 6989 C C . PRO B 1 335 ? -25.219 -13.688 7.312 1 47.31 335 PRO B C 1
ATOM 6991 O O . PRO B 1 335 ? -25.047 -13.891 6.109 1 47.31 335 PRO B O 1
ATOM 6994 N N . ASN B 1 336 ? -24.578 -14.523 8.25 1 42.94 336 ASN B N 1
ATOM 6995 C CA . ASN B 1 336 ? -23.891 -15.812 8.117 1 42.94 336 ASN B CA 1
ATOM 6996 C C . ASN B 1 336 ? -22.516 -15.656 7.469 1 42.94 336 ASN B C 1
ATOM 6998 O O . ASN B 1 336 ? -21.906 -16.641 7.086 1 42.94 336 ASN B O 1
ATOM 7002 N N . HIS B 1 337 ? -22.344 -14.5 7.016 1 43 337 HIS B N 1
ATOM 7003 C CA . HIS B 1 337 ? -21.062 -14.453 6.324 1 43 337 HIS B CA 1
ATOM 7004 C C . HIS B 1 337 ? -19.922 -14.227 7.301 1 43 337 HIS B C 1
ATOM 7006 O O . HIS B 1 337 ? -18.781 -14.602 7.027 1 43 337 HIS B O 1
ATOM 7012 N N . PHE B 1 338 ? -20 -13.148 8.188 1 43.56 338 PHE B N 1
ATOM 7013 C CA . PHE B 1 338 ? -18.812 -12.836 8.969 1 43.56 338 PHE B CA 1
ATOM 7014 C C . PHE B 1 338 ? -18.953 -13.32 10.406 1 43.56 338 PHE B C 1
ATOM 7016 O O . PHE B 1 338 ? -19.969 -13.039 11.055 1 43.56 338 PHE B O 1
ATOM 7023 N N . TYR B 1 339 ? -18.484 -14.477 10.609 1 39.16 339 TYR B N 1
ATOM 7024 C CA . TYR B 1 339 ? -18.25 -14.781 12.016 1 39.16 339 TYR B CA 1
ATOM 7025 C C . TYR B 1 339 ? -17.422 -13.688 12.68 1 39.16 339 TYR B C 1
ATOM 7027 O O . TYR B 1 339 ? -16.688 -12.953 12.016 1 39.16 339 TYR B O 1
ATOM 7035 N N . PRO B 1 340 ? -17.516 -13.523 14.047 1 39.03 340 PRO B N 1
ATOM 7036 C CA . PRO B 1 340 ? -17.016 -12.586 15.055 1 39.03 340 PRO B CA 1
ATOM 7037 C C . PRO B 1 340 ? -15.539 -12.266 14.875 1 39.03 340 PRO B C 1
ATOM 7039 O O . PRO B 1 340 ? -14.969 -11.5 15.656 1 39.03 340 PRO B O 1
ATOM 7042 N N . PHE B 1 341 ? -14.898 -13.109 14.242 1 41.62 341 PHE B N 1
ATOM 7043 C CA . PHE B 1 341 ? -13.477 -12.891 14.461 1 41.62 341 PHE B CA 1
ATOM 7044 C C . PHE B 1 341 ? -13.078 -11.469 14.086 1 41.62 341 PHE B C 1
ATOM 7046 O O . PHE B 1 341 ? -12.047 -10.977 14.531 1 41.62 341 PHE B O 1
ATOM 7053 N N . ILE B 1 342 ? -13.75 -10.953 13.062 1 46.03 342 ILE B N 1
ATOM 7054 C CA . ILE B 1 342 ? -13.219 -9.648 12.68 1 46.03 342 ILE B CA 1
ATOM 7055 C C . ILE B 1 342 ? -13.891 -8.562 13.508 1 46.03 342 ILE B C 1
ATOM 7057 O O . ILE B 1 342 ? -13.586 -7.375 13.352 1 46.03 342 ILE B O 1
ATOM 7061 N N . VAL B 1 343 ? -14.883 -9.047 14.312 1 47.88 343 VAL B N 1
ATOM 7062 C CA . VAL B 1 343 ? -15.703 -7.938 14.805 1 47.88 343 VAL B CA 1
ATOM 7063 C C . VAL B 1 343 ? -15.062 -7.336 16.047 1 47.88 343 VAL B C 1
ATOM 7065 O O . VAL B 1 343 ? -14.898 -8.023 17.062 1 47.88 343 VAL B O 1
ATOM 7068 N N . GLY B 1 344 ? -14.25 -6.395 15.812 1 55.06 344 GLY B N 1
ATOM 7069 C CA . GLY B 1 344 ? -13.859 -5.586 16.953 1 55.06 344 GLY B CA 1
ATOM 7070 C C . GLY B 1 344 ? -15 -5.324 17.922 1 55.06 344 GLY B C 1
ATOM 7071 O O . GLY B 1 344 ? -16.156 -5.676 17.641 1 55.06 344 GLY B O 1
ATOM 7072 N N . PRO B 1 345 ? -14.633 -5.031 19.156 1 57.25 345 PRO B N 1
ATOM 7073 C CA . PRO B 1 345 ? -15.695 -4.695 20.109 1 57.25 345 PRO B CA 1
ATOM 7074 C C . PRO B 1 345 ? -16.75 -3.777 19.516 1 57.25 345 PRO B C 1
ATOM 7076 O O . PRO B 1 345 ? -16.5 -3.107 18.516 1 57.25 345 PRO B O 1
ATOM 7079 N N . LYS B 1 346 ? -18.078 -4.035 19.859 1 55 346 LYS B N 1
ATOM 7080 C CA . LYS B 1 346 ? -19.281 -3.363 19.375 1 55 346 LYS B CA 1
ATOM 7081 C C . LYS B 1 346 ? -18.984 -1.897 19.047 1 55 346 LYS B C 1
ATOM 7083 O O . LYS B 1 346 ? -19.422 -1.384 18.016 1 55 346 LYS B O 1
ATOM 7088 N N . ASP B 1 347 ? -18.344 -1.074 19.875 1 57.53 347 ASP B N 1
ATOM 7089 C CA . ASP B 1 347 ? -18.219 0.374 19.734 1 57.53 347 ASP B CA 1
ATOM 7090 C C . ASP B 1 347 ? -17.031 0.746 18.859 1 57.53 347 ASP B C 1
ATOM 7092 O O . ASP B 1 347 ? -16.734 1.929 18.672 1 57.53 347 ASP B O 1
ATOM 7096 N N . ALA B 1 348 ? -16.562 -0.33 18.109 1 62.09 348 ALA B N 1
ATOM 7097 C CA . ALA B 1 348 ? -15.297 -0.053 17.438 1 62.09 348 ALA B CA 1
ATOM 7098 C C . ALA B 1 348 ? -15.508 0.167 15.945 1 62.09 348 ALA B C 1
ATOM 7100 O O . ALA B 1 348 ? -14.609 0.631 15.242 1 62.09 348 ALA B O 1
ATOM 7101 N N . HIS B 1 349 ? -16.734 0.028 15.562 1 69.38 349 HIS B N 1
ATOM 7102 C CA . HIS B 1 349 ? -16.984 0.156 14.133 1 69.38 349 HIS B CA 1
ATOM 7103 C C . HIS B 1 349 ? -17.656 1.485 13.805 1 69.38 349 HIS B C 1
ATOM 7105 O O . HIS B 1 349 ? -18.891 1.614 13.93 1 69.38 349 HIS B O 1
ATOM 7111 N N . VAL B 1 350 ? -16.766 2.545 13.484 1 77.69 350 VAL B N 1
ATOM 7112 C CA . VAL B 1 350 ? -17.312 3.887 13.312 1 77.69 350 VAL B CA 1
ATOM 7113 C C . VAL B 1 350 ? -16.844 4.477 11.984 1 77.69 350 VAL B C 1
ATOM 7115 O O . VAL B 1 350 ? -15.789 4.094 11.477 1 77.69 350 VAL B O 1
ATOM 7118 N N . ALA B 1 351 ? -17.672 5.184 11.414 1 85.19 351 ALA B N 1
ATOM 7119 C CA . ALA B 1 351 ? -17.297 6.102 10.344 1 85.19 351 ALA B CA 1
ATOM 7120 C C . ALA B 1 351 ? -17.234 7.539 10.852 1 85.19 351 ALA B C 1
ATOM 7122 O O . ALA B 1 351 ? -17.875 7.879 11.852 1 85.19 351 ALA B O 1
ATOM 7123 N N . SER B 1 352 ? -16.375 8.234 10.258 1 92.19 352 SER B N 1
ATOM 7124 C CA . SER B 1 352 ? -16.297 9.664 10.555 1 92.19 352 SER B CA 1
ATOM 7125 C C . SER B 1 352 ? -17.016 10.492 9.5 1 92.19 352 SER B C 1
ATOM 7127 O O . SER B 1 352 ? -16.891 10.219 8.305 1 92.19 352 SER B O 1
ATOM 7129 N N . VAL B 1 353 ? -17.797 11.414 9.953 1 93.5 353 VAL B N 1
ATOM 7130 C CA . VAL B 1 353 ? -18.625 12.125 8.992 1 93.5 353 VAL B CA 1
ATOM 7131 C C . VAL B 1 353 ? -18.516 13.633 9.227 1 93.5 353 VAL B C 1
ATOM 7133 O O . VAL B 1 353 ? -18.281 14.07 10.352 1 93.5 353 VAL B O 1
ATOM 7136 N N . VAL B 1 354 ? -18.609 14.406 8.219 1 96.5 354 VAL B N 1
ATOM 7137 C CA . VAL B 1 354 ? -18.875 15.836 8.219 1 96.5 354 VAL B CA 1
ATOM 7138 C C . VAL B 1 354 ? -20.203 16.125 7.543 1 96.5 354 VAL B C 1
ATOM 7140 O O . VAL B 1 354 ? -20.422 15.734 6.395 1 96.5 354 VAL B O 1
ATOM 7143 N N . ASN B 1 355 ? -21.125 16.766 8.227 1 94.19 355 ASN B N 1
ATOM 7144 C CA . ASN B 1 355 ? -22.469 17.016 7.723 1 94.19 355 ASN B CA 1
ATOM 7145 C C . ASN B 1 355 ? -23.156 15.711 7.32 1 94.19 355 ASN B C 1
ATOM 7147 O O . ASN B 1 355 ? -23.781 15.625 6.258 1 94.19 355 ASN B O 1
ATOM 7151 N N . ASP B 1 356 ? -22.922 14.688 8.07 1 91.75 356 ASP B N 1
ATOM 7152 C CA . ASP B 1 356 ? -23.531 13.367 7.91 1 91.75 356 ASP B CA 1
ATOM 7153 C C . ASP B 1 356 ? -23.125 12.727 6.59 1 91.75 356 ASP B C 1
ATOM 7155 O O . ASP B 1 356 ? -23.891 11.953 6.004 1 91.75 356 ASP B O 1
ATOM 7159 N N . ILE B 1 357 ? -22.047 13.078 6.109 1 94.19 357 ILE B N 1
ATOM 7160 C CA . ILE B 1 357 ? -21.516 12.508 4.875 1 94.19 357 ILE B CA 1
ATOM 7161 C C . ILE B 1 357 ? -20.156 11.875 5.137 1 94.19 357 ILE B C 1
ATOM 7163 O O . ILE B 1 357 ? -19.281 12.508 5.738 1 94.19 357 ILE B O 1
ATOM 7167 N N . ILE B 1 358 ? -19.984 10.625 4.816 1 93.25 358 ILE B N 1
ATOM 7168 C CA . ILE B 1 358 ? -18.688 9.961 4.789 1 93.25 358 ILE B CA 1
ATOM 7169 C C . ILE B 1 358 ? -17.938 10.336 3.508 1 93.25 358 ILE B C 1
ATOM 7171 O O . ILE B 1 358 ? -18.312 9.906 2.416 1 93.25 358 ILE B O 1
ATOM 7175 N N . PHE B 1 359 ? -16.938 11.094 3.629 1 96.12 359 PHE B N 1
ATOM 7176 C CA . PHE B 1 359 ? -16.203 11.562 2.463 1 96.12 359 PHE B CA 1
ATOM 7177 C C . PHE B 1 359 ? -15.492 10.406 1.772 1 96.12 359 PHE B C 1
ATOM 7179 O O . PHE B 1 359 ? -14.773 9.633 2.416 1 96.12 359 PHE B O 1
ATOM 7186 N N . GLN B 1 360 ? -15.672 10.328 0.503 1 94.19 360 GLN B N 1
ATOM 7187 C CA . GLN B 1 360 ? -14.977 9.359 -0.339 1 94.19 360 GLN B CA 1
ATOM 7188 C C . GLN B 1 360 ? -14.203 10.062 -1.453 1 94.19 360 GLN B C 1
ATOM 7190 O O . GLN B 1 360 ? -14.742 10.945 -2.127 1 94.19 360 GLN B O 1
ATOM 7195 N N . LEU B 1 361 ? -12.953 9.688 -1.613 1 96.5 361 LEU B N 1
ATOM 7196 C CA . LEU B 1 361 ? -12.195 10.18 -2.762 1 96.5 361 LEU B CA 1
ATOM 7197 C C . LEU B 1 361 ? -12.75 9.602 -4.062 1 96.5 361 LEU B C 1
ATOM 7199 O O . LEU B 1 361 ? -13.141 8.438 -4.113 1 96.5 361 LEU B O 1
ATOM 7203 N N . PRO B 1 362 ? -12.797 10.398 -5.098 1 96.81 362 PRO B N 1
ATOM 7204 C CA . PRO B 1 362 ? -13.227 9.867 -6.398 1 96.81 362 PRO B CA 1
ATOM 7205 C C . PRO B 1 362 ? -12.148 9.031 -7.082 1 96.81 362 PRO B C 1
ATOM 7207 O O . PRO B 1 362 ? -11.062 8.844 -6.52 1 96.81 362 PRO B O 1
ATOM 7210 N N . SER B 1 363 ? -12.414 8.523 -8.289 1 96 363 SER B N 1
ATOM 7211 C CA . SER B 1 363 ? -11.477 7.652 -9 1 96 363 SER B CA 1
ATOM 7212 C C . SER B 1 363 ? -10.469 8.469 -9.805 1 96 363 SER B C 1
ATOM 7214 O O . SER B 1 363 ? -9.445 7.938 -10.25 1 96 363 SER B O 1
ATOM 7216 N N . SER B 1 364 ? -10.812 9.719 -10.055 1 97.94 364 SER B N 1
ATOM 7217 C CA . SER B 1 364 ? -9.969 10.648 -10.797 1 97.94 364 SER B CA 1
ATOM 7218 C C . SER B 1 364 ? -9.906 12.008 -10.117 1 97.94 364 SER B C 1
ATOM 7220 O O . SER B 1 364 ? -10.789 12.359 -9.328 1 97.94 364 SER B O 1
ATOM 7222 N N . PRO B 1 365 ? -8.891 12.789 -10.375 1 98.38 365 PRO B N 1
ATOM 7223 C CA . PRO B 1 365 ? -8.758 14.078 -9.695 1 98.38 365 PRO B CA 1
ATOM 7224 C C . PRO B 1 365 ? -9.867 15.062 -10.062 1 98.38 365 PRO B C 1
ATOM 7226 O O . PRO B 1 365 ? -10.109 15.297 -11.25 1 98.38 365 PRO B O 1
ATOM 7229 N N . LEU B 1 366 ? -10.461 15.641 -9.117 1 98.5 366 LEU B N 1
ATOM 7230 C CA . LEU B 1 366 ? -11.477 16.672 -9.297 1 98.5 366 LEU B CA 1
ATOM 7231 C C . LEU B 1 366 ? -10.93 17.828 -10.133 1 98.5 366 LEU B C 1
ATOM 7233 O O . LEU B 1 366 ? -11.633 18.359 -11 1 98.5 366 LEU B O 1
ATOM 7237 N N . LEU B 1 367 ? -9.703 18.172 -9.945 1 98.62 367 LEU B N 1
ATOM 7238 C CA . LEU B 1 367 ? -9.125 19.375 -10.516 1 98.62 367 LEU B CA 1
ATOM 7239 C C . LEU B 1 367 ? -8.859 19.203 -12.008 1 98.62 367 LEU B C 1
ATOM 7241 O O . LEU B 1 367 ? -9.219 20.062 -12.812 1 98.62 367 LEU B O 1
ATOM 7245 N N . SER B 1 368 ? -8.281 18.062 -12.461 1 98.06 368 SER B N 1
ATOM 7246 C CA . SER B 1 368 ? -7.789 17.922 -13.828 1 98.06 368 SER B CA 1
ATOM 7247 C C . SER B 1 368 ? -8.695 17.016 -14.656 1 98.06 368 SER B C 1
ATOM 7249 O O . SER B 1 368 ? -8.625 17.016 -15.883 1 98.06 368 SER B O 1
ATOM 7251 N N . GLN B 1 369 ? -9.531 16.188 -13.969 1 97.44 369 GLN B N 1
ATOM 7252 C CA . GLN B 1 369 ? -10.297 15.172 -14.688 1 97.44 369 GLN B CA 1
ATOM 7253 C C . GLN B 1 369 ? -11.75 15.141 -14.203 1 97.44 369 GLN B C 1
ATOM 7255 O O . GLN B 1 369 ? -12.312 14.062 -13.992 1 97.44 369 GLN B O 1
ATOM 7260 N N . PHE B 1 370 ? -12.336 16.266 -14 1 96.88 370 PHE B N 1
ATOM 7261 C CA . PHE B 1 370 ? -13.68 16.344 -13.422 1 96.88 370 PHE B CA 1
ATOM 7262 C C . PHE B 1 370 ? -14.672 15.539 -14.25 1 96.88 370 PHE B C 1
ATOM 7264 O O . PHE B 1 370 ? -15.555 14.883 -13.703 1 96.88 370 PHE B O 1
ATOM 7271 N N . ARG B 1 371 ? -14.547 15.516 -15.555 1 96.12 371 ARG B N 1
ATOM 7272 C CA . ARG B 1 371 ? -15.5 14.883 -16.453 1 96.12 371 ARG B CA 1
ATOM 7273 C C . ARG B 1 371 ? -15.438 13.359 -16.344 1 96.12 371 ARG B C 1
ATOM 7275 O O . ARG B 1 371 ? -16.359 12.664 -16.766 1 96.12 371 ARG B O 1
ATOM 7282 N N . ASP B 1 372 ? -14.312 12.859 -15.82 1 96.69 372 ASP B N 1
ATOM 7283 C CA . ASP B 1 372 ? -14.141 11.414 -15.695 1 96.69 372 ASP B CA 1
ATOM 7284 C C . ASP B 1 372 ? -14.828 10.891 -14.438 1 96.69 372 ASP B C 1
ATOM 7286 O O . ASP B 1 372 ? -14.938 9.672 -14.25 1 96.69 372 ASP B O 1
ATOM 7290 N N . ILE B 1 373 ? -15.344 11.742 -13.586 1 96.12 373 ILE B N 1
ATOM 7291 C CA . ILE B 1 373 ? -15.977 11.359 -12.328 1 96.12 373 ILE B CA 1
ATOM 7292 C C . ILE B 1 373 ? -17.5 11.297 -12.516 1 96.12 373 ILE B C 1
ATOM 7294 O O . ILE B 1 373 ? -18.109 12.281 -12.922 1 96.12 373 ILE B O 1
ATOM 7298 N N . PRO B 1 374 ? -18.094 10.18 -12.258 1 91.5 374 PRO B N 1
ATOM 7299 C CA . PRO B 1 374 ? -19.562 10.125 -12.359 1 91.5 374 PRO B CA 1
ATOM 7300 C C . PRO B 1 374 ? -20.25 11.148 -11.477 1 91.5 374 PRO B C 1
ATOM 7302 O O . PRO B 1 374 ? -20 11.203 -10.266 1 91.5 374 PRO B O 1
ATOM 7305 N N . PRO B 1 375 ? -21.109 11.891 -12.039 1 90.5 375 PRO B N 1
ATOM 7306 C CA . PRO B 1 375 ? -21.75 12.977 -11.289 1 90.5 375 PRO B CA 1
ATOM 7307 C C . PRO B 1 375 ? -22.5 12.477 -10.062 1 90.5 375 PRO B C 1
ATOM 7309 O O . PRO B 1 375 ? -22.609 13.188 -9.062 1 90.5 375 PRO B O 1
ATOM 7312 N N . ASN B 1 376 ? -23 11.289 -10.117 1 89.25 376 ASN B N 1
ATOM 7313 C CA . ASN B 1 376 ? -23.812 10.766 -9.023 1 89.25 376 ASN B CA 1
ATOM 7314 C C . ASN B 1 376 ? -22.953 10.367 -7.828 1 89.25 376 ASN B C 1
ATOM 7316 O O . ASN B 1 376 ? -23.469 10.008 -6.773 1 89.25 376 ASN B O 1
ATOM 7320 N N . THR B 1 377 ? -21.609 10.508 -7.988 1 91.5 377 THR B N 1
ATOM 7321 C CA . THR B 1 377 ? -20.734 10.172 -6.871 1 91.5 377 THR B CA 1
ATOM 7322 C C . THR B 1 377 ? -20.328 11.43 -6.102 1 91.5 377 THR B C 1
ATOM 7324 O O . THR B 1 377 ? -19.719 11.336 -5.035 1 91.5 377 THR B O 1
ATOM 7327 N N . ILE B 1 378 ? -20.625 12.562 -6.617 1 94.38 378 ILE B N 1
ATOM 7328 C CA . ILE B 1 378 ? -20.391 13.836 -5.961 1 94.38 378 ILE B CA 1
ATOM 7329 C C . ILE B 1 378 ? -21.656 14.312 -5.254 1 94.38 378 ILE B C 1
ATOM 7331 O O . ILE B 1 378 ? -22.75 14.203 -5.801 1 94.38 378 ILE B O 1
ATOM 7335 N N . CYS B 1 379 ? -21.484 14.781 -4.043 1 94.12 379 CYS B N 1
ATOM 7336 C CA . CYS B 1 379 ? -22.672 15.211 -3.328 1 94.12 379 CYS B CA 1
ATOM 7337 C C . CYS B 1 379 ? -22.375 16.406 -2.443 1 94.12 379 CYS B C 1
ATOM 7339 O O . CYS B 1 379 ? -21.219 16.828 -2.318 1 94.12 379 CYS B O 1
ATOM 7341 N N . ASN B 1 380 ? -23.391 17 -1.948 1 89.56 380 ASN B N 1
ATOM 7342 C CA . ASN B 1 380 ? -23.391 18 -0.885 1 89.56 380 ASN B CA 1
ATOM 7343 C C . ASN B 1 380 ? -24.703 18 -0.108 1 89.56 380 ASN B C 1
ATOM 7345 O O . ASN B 1 380 ? -25.516 17.078 -0.252 1 89.56 380 ASN B O 1
ATOM 7349 N N . ASP B 1 381 ? -24.859 18.922 0.779 1 82.5 381 ASP B N 1
ATOM 7350 C CA . ASP B 1 381 ? -26 18.922 1.688 1 82.5 381 ASP B CA 1
ATOM 7351 C C . ASP B 1 381 ? -27.312 19.031 0.917 1 82.5 381 ASP B C 1
ATOM 7353 O O . ASP B 1 381 ? -28.359 18.547 1.366 1 82.5 381 ASP B O 1
ATOM 7357 N N . THR B 1 382 ? -27.266 19.641 -0.214 1 83.38 382 THR B N 1
ATOM 7358 C CA . THR B 1 382 ? -28.5 19.875 -0.952 1 83.38 382 THR B CA 1
ATOM 7359 C C . THR B 1 382 ? -28.672 18.844 -2.066 1 83.38 382 THR B C 1
ATOM 7361 O O . THR B 1 382 ? -29.766 18.688 -2.607 1 83.38 382 THR B O 1
ATOM 7364 N N . HIS B 1 383 ? -27.609 18.203 -2.408 1 86.06 383 HIS B N 1
ATOM 7365 C CA . HIS B 1 383 ? -27.641 17.203 -3.473 1 86.06 383 HIS B CA 1
ATOM 7366 C C . HIS B 1 383 ? -27.016 15.891 -3.016 1 86.06 383 HIS B C 1
ATOM 7368 O O . HIS B 1 383 ? -25.797 15.719 -3.084 1 86.06 383 HIS B O 1
ATOM 7374 N N . LYS B 1 384 ? -27.828 15.016 -2.637 1 85.62 384 LYS B N 1
ATOM 7375 C CA . LYS B 1 384 ? -27.391 13.695 -2.191 1 85.62 384 LYS B CA 1
ATOM 7376 C C . LYS B 1 384 ? -27.891 12.602 -3.133 1 85.62 384 LYS B C 1
ATOM 7378 O O . LYS B 1 384 ? -29 12.703 -3.674 1 85.62 384 LYS B O 1
ATOM 7383 N N . PRO B 1 385 ? -27 11.688 -3.307 1 81.69 385 PRO B N 1
ATOM 7384 C CA . PRO B 1 385 ? -27.484 10.562 -4.109 1 81.69 385 PRO B CA 1
ATOM 7385 C C . PRO B 1 385 ? -28.734 9.898 -3.51 1 81.69 385 PRO B C 1
ATOM 7387 O O . PRO B 1 385 ? -28.938 9.969 -2.297 1 81.69 385 PRO B O 1
ATOM 7390 N N . ASP B 1 386 ? -29.516 9.25 -4.34 1 74.69 386 ASP B N 1
ATOM 7391 C CA . ASP B 1 386 ? -30.781 8.633 -3.947 1 74.69 386 ASP B CA 1
ATOM 7392 C C . ASP B 1 386 ? -30.547 7.523 -2.928 1 74.69 386 ASP B C 1
ATOM 7394 O O . ASP B 1 386 ? -31.406 7.273 -2.074 1 74.69 386 ASP B O 1
ATOM 7398 N N . ASN B 1 387 ? -29.438 6.98 -3.023 1 74 387 ASN B N 1
ATOM 7399 C CA . ASN B 1 387 ? -29.234 5.809 -2.182 1 74 387 ASN B CA 1
ATOM 7400 C C . ASN B 1 387 ? -28.656 6.191 -0.824 1 74 387 ASN B C 1
ATOM 7402 O O . ASN B 1 387 ? -28.266 5.32 -0.037 1 74 387 ASN B O 1
ATOM 7406 N N . CYS B 1 388 ? -28.703 7.488 -0.6 1 79.19 388 CYS B N 1
ATOM 7407 C CA . CYS B 1 388 ? -28.172 7.918 0.685 1 79.19 388 CYS B CA 1
ATOM 7408 C C . CYS B 1 388 ? -29.203 7.77 1.79 1 79.19 388 CYS B C 1
ATOM 7410 O O . CYS B 1 388 ? -30.375 8.141 1.61 1 79.19 388 CYS B O 1
ATOM 7412 N N . GLY B 1 389 ? -29.047 6.918 2.76 1 73.75 389 GLY B N 1
ATOM 7413 C CA . GLY B 1 389 ? -29.875 6.848 3.953 1 73.75 389 GLY B CA 1
ATOM 7414 C C . GLY B 1 389 ? -29.531 7.91 4.98 1 73.75 389 GLY B C 1
ATOM 7415 O O . GLY B 1 389 ? -29.453 9.094 4.656 1 73.75 389 GLY B O 1
ATOM 7416 N N . ASN B 1 390 ? -29.391 7.508 6.238 1 73.62 390 ASN B N 1
ATOM 7417 C CA . ASN B 1 390 ? -29.031 8.398 7.332 1 73.62 390 ASN B CA 1
ATOM 7418 C C . ASN B 1 390 ? -27.625 8.969 7.137 1 73.62 390 ASN B C 1
ATOM 7420 O O . ASN B 1 390 ? -27.328 10.086 7.57 1 73.62 390 ASN B O 1
ATOM 7424 N N . ILE B 1 391 ? -26.828 8.203 6.461 1 81.81 391 ILE B N 1
ATOM 7425 C CA . ILE B 1 391 ? -25.469 8.641 6.152 1 81.81 391 ILE B CA 1
ATOM 7426 C C . ILE B 1 391 ? -25.188 8.414 4.668 1 81.81 391 ILE B C 1
ATOM 7428 O O . ILE B 1 391 ? -25.672 7.453 4.074 1 81.81 391 ILE B O 1
ATOM 7432 N N . CYS B 1 392 ? -24.594 9.398 4.168 1 88.44 392 CYS B N 1
ATOM 7433 C CA . CYS B 1 392 ? -24.234 9.32 2.752 1 88.44 392 CYS B CA 1
ATOM 7434 C C . CYS B 1 392 ? -22.734 9.125 2.57 1 88.44 392 CYS B C 1
ATOM 7436 O O . CYS B 1 392 ? -21.938 9.703 3.305 1 88.44 392 CYS B O 1
ATOM 7438 N N . SER B 1 393 ? -22.359 8.203 1.71 1 90.25 393 SER B N 1
ATOM 7439 C CA . SER B 1 393 ? -20.969 8.023 1.314 1 90.25 393 SER B CA 1
ATOM 7440 C C . SER B 1 393 ? -20.734 8.516 -0.109 1 90.25 393 SER B C 1
ATOM 7442 O O . SER B 1 393 ? -21.234 7.922 -1.068 1 90.25 393 SER B O 1
ATOM 7444 N N . CYS B 1 394 ? -20.031 9.656 -0.278 1 93.88 394 CYS B N 1
ATOM 7445 C CA . CYS B 1 394 ? -19.797 10.281 -1.575 1 93.88 394 CYS B CA 1
ATOM 7446 C C . CYS B 1 394 ? -18.641 11.273 -1.502 1 93.88 394 CYS B C 1
ATOM 7448 O O . CYS B 1 394 ? -18.062 11.492 -0.432 1 93.88 394 CYS B O 1
ATOM 7450 N N . THR B 1 395 ? -18.266 11.742 -2.619 1 96.38 395 THR B N 1
ATOM 7451 C CA . THR B 1 395 ? -17.312 12.852 -2.641 1 96.38 395 THR B CA 1
ATOM 7452 C C . THR B 1 395 ? -18 14.156 -2.256 1 96.38 395 THR B C 1
ATOM 7454 O O . THR B 1 395 ? -18.688 14.766 -3.074 1 96.38 395 THR B O 1
ATOM 7457 N N . HIS B 1 396 ? -17.844 14.57 -1.064 1 97.56 396 HIS B N 1
ATOM 7458 C CA . HIS B 1 396 ? -18.484 15.75 -0.493 1 97.56 396 HIS B CA 1
ATOM 7459 C C . HIS B 1 396 ? -17.812 17.031 -0.977 1 97.56 396 HIS B C 1
ATOM 7461 O O . HIS B 1 396 ? -16.703 17.359 -0.534 1 97.56 396 HIS B O 1
ATOM 7467 N N . VAL B 1 397 ? -18.469 17.766 -1.896 1 97.88 397 VAL B N 1
ATOM 7468 C CA . VAL B 1 397 ? -17.922 19 -2.451 1 97.88 397 VAL B CA 1
ATOM 7469 C C . VAL B 1 397 ? -18.844 20.172 -2.123 1 97.88 397 VAL B C 1
ATOM 7471 O O . VAL B 1 397 ? -20.031 20.125 -2.434 1 97.88 397 VAL B O 1
ATOM 7474 N N . ILE B 1 398 ? -18.328 21.188 -1.529 1 97.81 398 ILE B N 1
ATOM 7475 C CA . ILE B 1 398 ? -19.062 22.406 -1.216 1 97.81 398 ILE B CA 1
ATOM 7476 C C . ILE B 1 398 ? -18.578 23.547 -2.115 1 97.81 398 ILE B C 1
ATOM 7478 O O . ILE B 1 398 ? -17.375 23.828 -2.18 1 97.81 398 ILE B O 1
ATOM 7482 N N . GLU B 1 399 ? -19.484 24.188 -2.762 1 97.06 399 GLU B N 1
ATOM 7483 C CA . GLU B 1 399 ? -19.172 25.297 -3.641 1 97.06 399 GLU B CA 1
ATOM 7484 C C . GLU B 1 399 ? -19.047 26.609 -2.855 1 97.06 399 GLU B C 1
ATOM 7486 O O . GLU B 1 399 ? -19.922 26.922 -2.045 1 97.06 399 GLU B O 1
ATOM 7491 N N . LEU B 1 400 ? -17.938 27.266 -3.049 1 98.25 400 LEU B N 1
ATOM 7492 C CA . LEU B 1 400 ? -17.734 28.578 -2.428 1 98.25 400 LEU B CA 1
ATOM 7493 C C . LEU B 1 400 ? -17.734 29.672 -3.477 1 98.25 400 LEU B C 1
ATOM 7495 O O . LEU B 1 400 ? -17.203 29.5 -4.574 1 98.25 400 LEU B O 1
ATOM 7499 N N . PRO B 1 401 ? -18.359 30.812 -3.164 1 97.81 401 PRO B N 1
ATOM 7500 C CA . PRO B 1 401 ? -18.297 31.922 -4.109 1 97.81 401 PRO B CA 1
ATOM 7501 C C . PRO B 1 401 ? -16.875 32.5 -4.254 1 97.81 401 PRO B C 1
ATOM 7503 O O . PRO B 1 401 ? -16.25 32.844 -3.258 1 97.81 401 PRO B O 1
ATOM 7506 N N . TYR B 1 402 ? -16.422 32.625 -5.473 1 97.94 402 TYR B N 1
ATOM 7507 C CA . TYR B 1 402 ? -15.086 33.125 -5.762 1 97.94 402 TYR B CA 1
ATOM 7508 C C . TYR B 1 402 ? -14.906 34.531 -5.23 1 97.94 402 TYR B C 1
ATOM 7510 O O . TYR B 1 402 ? -15.773 35.406 -5.441 1 97.94 402 TYR B O 1
ATOM 7518 N N . ASN B 1 403 ? -13.883 34.75 -4.504 1 97.81 403 ASN B N 1
ATOM 7519 C CA . ASN B 1 403 ? -13.469 36.031 -3.908 1 97.81 403 ASN B CA 1
ATOM 7520 C C . ASN B 1 403 ? -14.422 36.469 -2.797 1 97.81 403 ASN B C 1
ATOM 7522 O O . ASN B 1 403 ? -14.328 37.594 -2.295 1 97.81 403 ASN B O 1
ATOM 7526 N N . GLY B 1 404 ? -15.266 35.625 -2.443 1 98.44 404 GLY B N 1
ATOM 7527 C CA . GLY B 1 404 ? -16.172 35.906 -1.34 1 98.44 404 GLY B CA 1
ATOM 7528 C C . GLY B 1 404 ? -15.547 35.656 0.02 1 98.44 404 GLY B C 1
ATOM 7529 O O . GLY B 1 404 ? -14.602 34.875 0.138 1 98.44 404 GLY B O 1
ATOM 7530 N N . ILE B 1 405 ? -16.094 36.375 1.006 1 98.62 405 ILE B N 1
ATOM 7531 C CA . ILE B 1 405 ? -15.742 36.094 2.393 1 98.62 405 ILE B CA 1
ATOM 7532 C C . ILE B 1 405 ? -16.547 34.875 2.887 1 98.62 405 ILE B C 1
ATOM 7534 O O . ILE B 1 405 ? -17.781 34.906 2.869 1 98.62 405 ILE B O 1
ATOM 7538 N N . ILE B 1 406 ? -15.875 33.844 3.27 1 98.81 406 ILE B N 1
ATOM 7539 C CA . ILE B 1 406 ? -16.484 32.594 3.709 1 98.81 406 ILE B CA 1
ATOM 7540 C C . ILE B 1 406 ? -16.391 32.5 5.227 1 98.81 406 ILE B C 1
ATOM 7542 O O . ILE B 1 406 ? -15.344 32.781 5.812 1 98.81 406 ILE B O 1
ATOM 7546 N N . GLU B 1 407 ? -17.469 32.156 5.867 1 98.69 407 GLU B N 1
ATOM 7547 C CA . GLU B 1 407 ? -17.469 31.812 7.285 1 98.69 407 GLU B CA 1
ATOM 7548 C C . GLU B 1 407 ? -17.812 30.344 7.488 1 98.69 407 GLU B C 1
ATOM 7550 O O . GLU B 1 407 ? -18.812 29.859 6.961 1 98.69 407 GLU B O 1
ATOM 7555 N N . LEU B 1 408 ? -16.984 29.656 8.125 1 98.69 408 LEU B N 1
ATOM 7556 C CA . LEU B 1 408 ? -17.234 28.266 8.531 1 98.69 408 LEU B CA 1
ATOM 7557 C C . LEU B 1 408 ? -17.422 28.172 10.039 1 98.69 408 LEU B C 1
ATOM 7559 O O . LEU B 1 408 ? -16.625 28.719 10.812 1 98.69 408 LEU B O 1
ATOM 7563 N N . ILE B 1 409 ? -18.453 27.578 10.469 1 98.31 409 ILE B N 1
ATOM 7564 C CA . ILE B 1 409 ? -18.656 27.203 11.859 1 98.31 409 ILE B CA 1
ATOM 7565 C C . ILE B 1 409 ? -18.516 25.688 12.008 1 98.31 409 ILE B C 1
ATOM 7567 O O . ILE B 1 409 ? -19.422 24.938 11.633 1 98.31 409 ILE B O 1
ATOM 7571 N N . VAL B 1 410 ? -17.406 25.281 12.516 1 98.38 410 VAL B N 1
ATOM 7572 C CA . VAL B 1 410 ? -17.094 23.859 12.664 1 98.38 410 VAL B CA 1
ATOM 7573 C C . VAL B 1 410 ? -17.484 23.391 14.07 1 98.38 410 VAL B C 1
ATOM 7575 O O . VAL B 1 410 ? -17.078 24 15.062 1 98.38 410 VAL B O 1
ATOM 7578 N N . ILE B 1 411 ? -18.25 22.312 14.164 1 97.62 411 ILE B N 1
ATOM 7579 C CA . ILE B 1 411 ? -18.891 21.938 15.422 1 97.62 411 ILE B CA 1
ATOM 7580 C C . ILE B 1 411 ? -18.547 20.484 15.758 1 97.62 411 ILE B C 1
ATOM 7582 O O . ILE B 1 411 ? -18.734 19.594 14.922 1 97.62 411 ILE B O 1
ATOM 7586 N N . ASP B 1 412 ? -18.078 20.281 16.953 1 96.69 412 ASP B N 1
ATOM 7587 C CA . ASP B 1 412 ? -17.781 18.938 17.422 1 96.69 412 ASP B CA 1
ATOM 7588 C C . ASP B 1 412 ? -19.016 18.281 18.031 1 96.69 412 ASP B C 1
ATOM 7590 O O . ASP B 1 412 ? -19.453 18.641 19.125 1 96.69 412 ASP B O 1
ATOM 7594 N N . GLU B 1 413 ? -19.484 17.281 17.359 1 95.75 413 GLU B N 1
ATOM 7595 C CA . GLU B 1 413 ? -20.609 16.516 17.875 1 95.75 413 GLU B CA 1
ATOM 7596 C C . GLU B 1 413 ? -20.203 15.062 18.141 1 95.75 413 GLU B C 1
ATOM 7598 O O . GLU B 1 413 ? -21.047 14.172 18.188 1 95.75 413 GLU B O 1
ATOM 7603 N N . THR B 1 414 ? -18.938 14.75 18.219 1 90.62 414 THR B N 1
ATOM 7604 C CA . THR B 1 414 ? -18.438 13.383 18.359 1 90.62 414 THR B CA 1
ATOM 7605 C C . THR B 1 414 ? -18.797 12.828 19.75 1 90.62 414 THR B C 1
ATOM 7607 O O . THR B 1 414 ? -18.891 11.609 19.922 1 90.62 414 THR B O 1
ATOM 7610 N N . LYS B 1 415 ? -18.859 13.539 20.797 1 82.88 415 LYS B N 1
ATOM 7611 C CA . LYS B 1 415 ? -19.156 13.164 22.172 1 82.88 415 LYS B CA 1
ATOM 7612 C C . LYS B 1 415 ? -18.031 12.336 22.781 1 82.88 415 LYS B C 1
ATOM 7614 O O . LYS B 1 415 ? -18.25 11.562 23.719 1 82.88 415 LYS B O 1
ATOM 7619 N N . VAL B 1 416 ? -16.875 12.336 22.188 1 84.94 416 VAL B N 1
ATOM 7620 C CA . VAL B 1 416 ? -15.695 11.688 22.75 1 84.94 416 VAL B CA 1
ATOM 7621 C C . VAL B 1 416 ? -14.914 12.672 23.609 1 84.94 416 VAL B C 1
ATOM 7623 O O . VAL B 1 416 ? -14.531 13.75 23.125 1 84.94 416 VAL B O 1
ATOM 7626 N N . PRO B 1 417 ? -14.68 12.227 24.812 1 84.62 417 PRO B N 1
ATOM 7627 C CA . PRO B 1 417 ? -14.031 13.18 25.719 1 84.62 417 PRO B CA 1
ATOM 7628 C C . PRO B 1 417 ? -12.586 13.469 25.328 1 84.62 417 PRO B C 1
ATOM 7630 O O . PRO B 1 417 ? -11.875 12.57 24.875 1 84.62 417 PRO B O 1
ATOM 7633 N N . GLU B 1 418 ? -12.148 14.758 25.531 1 85.38 418 GLU B N 1
ATOM 7634 C CA . GLU B 1 418 ? -10.766 15.234 25.516 1 85.38 418 GLU B CA 1
ATOM 7635 C C . GLU B 1 418 ? -10.172 15.156 24.109 1 85.38 418 GLU B C 1
ATOM 7637 O O . GLU B 1 418 ? -8.953 15.148 23.938 1 85.38 418 GLU B O 1
ATOM 7642 N N . LEU B 1 419 ? -11.039 15.031 23.156 1 90.31 419 LEU B N 1
ATOM 7643 C CA . LEU B 1 419 ? -10.539 15.023 21.797 1 90.31 419 LEU B CA 1
ATOM 7644 C C . LEU B 1 419 ? -10.711 16.391 21.141 1 90.31 419 LEU B C 1
ATOM 7646 O O . LEU B 1 419 ? -11.812 16.938 21.125 1 90.31 419 LEU B O 1
ATOM 7650 N N . HIS B 1 420 ? -9.648 16.984 20.75 1 93.5 420 HIS B N 1
ATOM 7651 C CA . HIS B 1 420 ? -9.633 18.219 19.969 1 93.5 420 HIS B CA 1
ATOM 7652 C C . HIS B 1 420 ? -9.25 17.953 18.516 1 93.5 420 HIS B C 1
ATOM 7654 O O . HIS B 1 420 ? -8.07 17.828 18.203 1 93.5 420 HIS B O 1
ATOM 7660 N N . HIS B 1 421 ? -10.266 17.859 17.719 1 96.25 421 HIS B N 1
ATOM 7661 C CA . HIS B 1 421 ? -10.039 17.5 16.312 1 96.25 421 HIS B CA 1
ATOM 7662 C C . HIS B 1 421 ? -9.414 18.656 15.547 1 96.25 421 HIS B C 1
ATOM 7664 O O . HIS B 1 421 ? -10.047 19.703 15.367 1 96.25 421 HIS B O 1
ATOM 7670 N N . PRO B 1 422 ? -8.188 18.516 15.078 1 97.88 422 PRO B N 1
ATOM 7671 C CA . PRO B 1 422 ? -7.574 19.562 14.258 1 97.88 422 PRO B CA 1
ATOM 7672 C C . PRO B 1 422 ? -8.047 19.531 12.812 1 97.88 422 PRO B C 1
ATOM 7674 O O . PRO B 1 422 ? -7.785 18.562 12.094 1 97.88 422 PRO B O 1
ATOM 7677 N N . PHE B 1 423 ? -8.695 20.531 12.375 1 98.75 423 PHE B N 1
ATOM 7678 C CA . PHE B 1 423 ? -9.133 20.625 10.992 1 98.75 423 PHE B CA 1
ATOM 7679 C C . PHE B 1 423 ? -8.18 21.5 10.188 1 98.75 423 PHE B C 1
ATOM 7681 O O . PHE B 1 423 ? -7.91 22.656 10.562 1 98.75 423 PHE B O 1
ATOM 7688 N N . HIS B 1 424 ? -7.688 20.984 9.141 1 98.81 424 HIS B N 1
ATOM 7689 C CA . HIS B 1 424 ? -6.754 21.656 8.242 1 98.81 424 HIS B CA 1
ATOM 7690 C C . HIS B 1 424 ? -7.418 22 6.918 1 98.81 424 HIS B C 1
ATOM 7692 O O . HIS B 1 424 ? -8.117 21.172 6.336 1 98.81 424 HIS B O 1
ATOM 7698 N N . LEU B 1 425 ? -7.219 23.219 6.48 1 98.88 425 LEU B N 1
ATOM 7699 C CA . LEU B 1 425 ? -7.703 23.688 5.18 1 98.88 425 LEU B CA 1
ATOM 7700 C C . LEU B 1 425 ? -6.547 23.859 4.203 1 98.88 425 LEU B C 1
ATOM 7702 O O . LEU B 1 425 ? -5.641 24.656 4.441 1 98.88 425 LEU B O 1
ATOM 7706 N N . HIS B 1 426 ? -6.582 23.078 3.123 1 98.81 426 HIS B N 1
ATOM 7707 C CA . HIS B 1 426 ? -5.602 23.234 2.053 1 98.81 426 HIS B CA 1
ATOM 7708 C C . HIS B 1 426 ? -5.797 24.562 1.318 1 98.81 426 HIS B C 1
ATOM 7710 O O . HIS B 1 426 ? -6.926 25.047 1.187 1 98.81 426 HIS B O 1
ATOM 7716 N N . GLY B 1 427 ? -4.715 25.25 0.911 1 98.56 427 GLY B N 1
ATOM 7717 C CA . GLY B 1 427 ? -4.762 26.344 -0.033 1 98.56 427 GLY B CA 1
ATOM 7718 C C . GLY B 1 427 ? -4.973 27.703 0.634 1 98.56 427 GLY B C 1
ATOM 7719 O O . GLY B 1 427 ? -4.883 28.734 -0.019 1 98.56 427 GLY B O 1
ATOM 7720 N N . TYR B 1 428 ? -5.207 27.672 1.99 1 98.5 428 TYR B N 1
ATOM 7721 C CA . TYR B 1 428 ? -5.574 28.938 2.641 1 98.5 428 TYR B CA 1
ATOM 7722 C C . TYR B 1 428 ? -5.023 28.984 4.059 1 98.5 428 TYR B C 1
ATOM 7724 O O . TYR B 1 428 ? -4.668 27.969 4.637 1 98.5 428 TYR B O 1
ATOM 7732 N N . ALA B 1 429 ? -4.914 30.172 4.5 1 98.44 429 ALA B N 1
ATOM 7733 C CA . ALA B 1 429 ? -5.008 30.469 5.926 1 98.44 429 ALA B CA 1
ATOM 7734 C C . ALA B 1 429 ? -6.328 31.156 6.258 1 98.44 429 ALA B C 1
ATOM 7736 O O . ALA B 1 429 ? -6.859 31.922 5.441 1 98.44 429 ALA B O 1
ATOM 7737 N N . PHE B 1 430 ? -6.859 30.859 7.328 1 98.88 430 PHE B N 1
ATOM 7738 C CA . PHE B 1 430 ? -8.102 31.5 7.773 1 98.88 430 PHE B CA 1
ATOM 7739 C C . PHE B 1 430 ? -7.875 32.281 9.062 1 98.88 430 PHE B C 1
ATOM 7741 O O . PHE B 1 430 ? -6.879 32.062 9.766 1 98.88 430 PHE B O 1
ATOM 7748 N N . ASN B 1 431 ? -8.758 33.188 9.367 1 98.75 431 ASN B N 1
ATOM 7749 C CA . ASN B 1 431 ? -8.766 33.906 10.633 1 98.75 431 ASN B CA 1
ATOM 7750 C C . ASN B 1 431 ? -9.695 33.25 11.648 1 98.75 431 ASN B C 1
ATOM 7752 O O . ASN B 1 431 ? -10.812 32.875 11.312 1 98.75 431 ASN B O 1
ATOM 7756 N N . ILE B 1 432 ? -9.219 33.125 12.836 1 97.88 432 ILE B N 1
ATOM 7757 C CA . ILE B 1 432 ? -10.055 32.625 13.922 1 97.88 432 ILE B CA 1
ATOM 7758 C C . ILE B 1 432 ? -10.93 33.719 14.469 1 97.88 432 ILE B C 1
ATOM 7760 O O . ILE B 1 432 ? -10.422 34.688 15.07 1 97.88 432 ILE B O 1
ATOM 7764 N N . MET B 1 433 ? -12.211 33.562 14.344 1 96.62 433 MET B N 1
ATOM 7765 C CA . MET B 1 433 ? -13.133 34.625 14.719 1 96.62 433 MET B CA 1
ATOM 7766 C C . MET B 1 433 ? -13.711 34.375 16.109 1 96.62 433 MET B C 1
ATOM 7768 O O . MET B 1 433 ? -14.039 35.312 16.828 1 96.62 433 MET B O 1
ATOM 7772 N N . SER B 1 434 ? -13.898 33.125 16.359 1 92.81 434 SER B N 1
ATOM 7773 C CA . SER B 1 434 ? -14.477 32.75 17.641 1 92.81 434 SER B CA 1
ATOM 7774 C C . SER B 1 434 ? -14.227 31.281 17.953 1 92.81 434 SER B C 1
ATOM 7776 O O . SER B 1 434 ? -14.18 30.453 17.062 1 92.81 434 SER B O 1
ATOM 7778 N N . VAL B 1 435 ? -13.992 31.047 19.219 1 92.94 435 VAL B N 1
ATOM 7779 C CA . VAL B 1 435 ? -13.898 29.688 19.734 1 92.94 435 VAL B CA 1
ATOM 7780 C C . VAL B 1 435 ? -14.664 29.578 21.047 1 92.94 435 VAL B C 1
ATOM 7782 O O . VAL B 1 435 ? -14.617 30.484 21.875 1 92.94 435 VAL B O 1
ATOM 7785 N N . GLY B 1 436 ? -15.406 28.375 21.188 1 88.88 436 GLY B N 1
ATOM 7786 C CA . GLY B 1 436 ? -16.125 28.266 22.438 1 88.88 436 GLY B CA 1
ATOM 7787 C C . GLY B 1 436 ? -16.656 26.859 22.703 1 88.88 436 GLY B C 1
ATOM 7788 O O . GLY B 1 436 ? -16.609 26 21.812 1 88.88 436 GLY B O 1
ATOM 7789 N N . VAL B 1 437 ? -16.953 26.609 23.891 1 89.12 437 VAL B N 1
ATOM 7790 C CA . VAL B 1 437 ? -17.641 25.406 24.375 1 89.12 437 VAL B CA 1
ATOM 7791 C C . VAL B 1 437 ? -18.922 25.812 25.094 1 89.12 437 VAL B C 1
ATOM 7793 O O . VAL B 1 437 ? -18.922 26.094 26.297 1 89.12 437 VAL B O 1
ATOM 7796 N N . PRO B 1 438 ? -19.938 25.562 24.312 1 82.81 438 PRO B N 1
ATOM 7797 C CA . PRO B 1 438 ? -21.188 25.938 24.984 1 82.81 438 PRO B CA 1
ATOM 7798 C C . PRO B 1 438 ? -21.609 24.938 26.047 1 82.81 438 PRO B C 1
ATOM 7800 O O . PRO B 1 438 ? -21.078 23.828 26.094 1 82.81 438 PRO B O 1
ATOM 7803 N N . ASN B 1 439 ? -22.438 25.219 26.969 1 78.19 439 ASN B N 1
ATOM 7804 C CA . ASN B 1 439 ? -23.125 24.344 27.922 1 78.19 439 ASN B CA 1
ATOM 7805 C C . ASN B 1 439 ? -22.141 23.734 28.922 1 78.19 439 ASN B C 1
ATOM 7807 O O . ASN B 1 439 ? -22.328 22.594 29.375 1 78.19 439 ASN B O 1
ATOM 7811 N N . ASN B 1 440 ? -21.125 24.203 29.203 1 72.5 440 ASN B N 1
ATOM 7812 C CA . ASN B 1 440 ? -20.172 23.734 30.203 1 72.5 440 ASN B CA 1
ATOM 7813 C C . ASN B 1 440 ? -19.688 22.312 29.906 1 72.5 440 ASN B C 1
ATOM 7815 O O . ASN B 1 440 ? -19.75 21.453 30.781 1 72.5 440 ASN B O 1
ATOM 7819 N N . GLU B 1 441 ? -19.469 21.969 28.688 1 71.06 441 GLU B N 1
ATOM 7820 C CA . GLU B 1 441 ? -18.781 20.766 28.25 1 71.06 441 GLU B CA 1
ATOM 7821 C C . GLU B 1 441 ? -19.719 19.562 28.219 1 71.06 441 GLU B C 1
ATOM 7823 O O . GLU B 1 441 ? -19.281 18.406 28.328 1 71.06 441 GLU B O 1
ATOM 7828 N N . THR B 1 442 ? -20.969 19.719 28.25 1 78.31 442 THR B N 1
ATOM 7829 C CA . THR B 1 442 ? -21.875 18.594 28.203 1 78.31 442 THR B CA 1
ATOM 7830 C C . THR B 1 442 ? -22.203 18.203 26.766 1 78.31 442 THR B C 1
ATOM 7832 O O . THR B 1 442 ? -22.828 17.172 26.516 1 78.31 442 THR B O 1
ATOM 7835 N N . GLY B 1 443 ? -21.703 19 25.906 1 84.94 443 GLY B N 1
ATOM 7836 C CA . GLY B 1 443 ? -21.953 18.703 24.5 1 84.94 443 GLY B CA 1
ATOM 7837 C C . GLY B 1 443 ? -22.812 19.75 23.828 1 84.94 443 GLY B C 1
ATOM 7838 O O . GLY B 1 443 ? -23.438 20.578 24.484 1 84.94 443 GLY B O 1
ATOM 7839 N N . THR B 1 444 ? -22.75 19.828 22.453 1 90.69 444 THR B N 1
ATOM 7840 C CA . THR B 1 444 ? -23.562 20.734 21.672 1 90.69 444 THR B CA 1
ATOM 7841 C C . THR B 1 444 ? -23.969 20.094 20.344 1 90.69 444 THR B C 1
ATOM 7843 O O . THR B 1 444 ? -23.562 18.969 20.047 1 90.69 444 THR B O 1
ATOM 7846 N N . THR B 1 445 ? -24.922 20.734 19.688 1 94.62 445 THR B N 1
ATOM 7847 C CA . THR B 1 445 ? -25.375 20.297 18.359 1 94.62 445 THR B CA 1
ATOM 7848 C C . THR B 1 445 ? -25.391 21.469 17.375 1 94.62 445 THR B C 1
ATOM 7850 O O . THR B 1 445 ? -25.344 22.625 17.781 1 94.62 445 THR B O 1
ATOM 7853 N N . VAL B 1 446 ? -25.406 21.078 16.172 1 96.75 446 VAL B N 1
ATOM 7854 C CA . VAL B 1 446 ? -25.438 22.094 15.125 1 96.75 446 VAL B CA 1
ATOM 7855 C C . VAL B 1 446 ? -26.688 22.953 15.289 1 96.75 446 VAL B C 1
ATOM 7857 O O . VAL B 1 446 ? -26.656 24.172 15.07 1 96.75 446 VAL B O 1
ATOM 7860 N N . GLU B 1 447 ? -27.828 22.406 15.672 1 96.75 447 GLU B N 1
ATOM 7861 C CA . GLU B 1 447 ? -29.062 23.172 15.867 1 96.75 447 GLU B CA 1
ATOM 7862 C C . GLU B 1 447 ? -28.906 24.188 16.984 1 96.75 447 GLU B C 1
ATOM 7864 O O . GLU B 1 447 ? -29.344 25.344 16.844 1 96.75 447 GLU B O 1
ATOM 7869 N N . GLU B 1 448 ? -28.312 23.734 18 1 96.06 448 GLU B N 1
ATOM 7870 C CA . GLU B 1 448 ? -28.078 24.656 19.109 1 96.06 448 GLU B CA 1
ATOM 7871 C C . GLU B 1 448 ? -27.156 25.797 18.703 1 96.06 448 GLU B C 1
ATOM 7873 O O . GLU B 1 448 ? -27.406 26.953 19.047 1 96.06 448 GLU B O 1
ATOM 7878 N N . ILE B 1 449 ? -26.094 25.516 18.078 1 96.56 449 ILE B N 1
ATOM 7879 C CA . ILE B 1 449 ? -25.125 26.531 17.625 1 96.56 449 ILE B CA 1
ATOM 7880 C C . ILE B 1 449 ? -25.812 27.5 16.688 1 96.56 449 ILE B C 1
ATOM 7882 O O . ILE B 1 449 ? -25.562 28.719 16.75 1 96.56 449 ILE B O 1
ATOM 7886 N N . LYS B 1 450 ? -26.656 26.984 15.828 1 97.44 450 LYS B N 1
ATOM 7887 C CA . LYS B 1 450 ? -27.422 27.844 14.93 1 97.44 450 LYS B CA 1
ATOM 7888 C C . LYS B 1 450 ? -28.297 28.812 15.711 1 97.44 450 LYS B C 1
ATOM 7890 O O . LYS B 1 450 ? -28.391 30 15.359 1 97.44 450 LYS B O 1
ATOM 7895 N N . ILE B 1 451 ? -28.922 28.312 16.703 1 97 451 ILE B N 1
ATOM 7896 C CA . ILE B 1 451 ? -29.797 29.156 17.531 1 97 451 ILE B CA 1
ATOM 7897 C C . ILE B 1 451 ? -28.969 30.234 18.219 1 97 451 ILE B C 1
ATOM 7899 O O . ILE B 1 451 ? -29.344 31.406 18.219 1 97 451 ILE B O 1
ATOM 7903 N N . LEU B 1 452 ? -27.844 29.875 18.812 1 95.38 452 LEU B N 1
ATOM 7904 C CA . LEU B 1 452 ? -26.969 30.812 19.5 1 95.38 452 LEU B CA 1
ATOM 7905 C C . LEU B 1 452 ? -26.453 31.875 18.516 1 95.38 452 LEU B C 1
ATOM 7907 O O . LEU B 1 452 ? -26.359 33.062 18.859 1 95.38 452 LEU B O 1
ATOM 7911 N N . ASP B 1 453 ? -26.109 31.406 17.406 1 95.81 453 ASP B N 1
ATOM 7912 C CA . ASP B 1 453 ? -25.594 32.312 16.375 1 95.81 453 ASP B CA 1
ATOM 7913 C C . ASP B 1 453 ? -26.656 33.312 15.953 1 95.81 453 ASP B C 1
ATOM 7915 O O . ASP B 1 453 ? -26.375 34.5 15.828 1 95.81 453 ASP B O 1
ATOM 7919 N N . LYS B 1 454 ? -27.891 32.812 15.695 1 95.44 454 LYS B N 1
ATOM 7920 C CA . LYS B 1 454 ? -29 33.656 15.289 1 95.44 454 LYS B CA 1
ATOM 7921 C C . LYS B 1 454 ? -29.297 34.688 16.359 1 95.44 454 LYS B C 1
ATOM 7923 O O . LYS B 1 454 ? -29.688 35.812 16.031 1 95.44 454 LYS B O 1
ATOM 7928 N N . LYS B 1 455 ? -29.062 34.344 17.547 1 95.88 455 LYS B N 1
ATOM 7929 C CA . LYS B 1 455 ? -29.328 35.25 18.672 1 95.88 455 LYS B CA 1
ATOM 7930 C C . LYS B 1 455 ? -28.188 36.219 18.891 1 95.88 455 LYS B C 1
ATOM 7932 O O . LYS B 1 455 ? -28.25 37.094 19.75 1 95.88 455 LYS B O 1
ATOM 7937 N N . GLY B 1 456 ? -27.125 36.031 18.172 1 92.31 456 GLY B N 1
ATOM 7938 C CA . GLY B 1 456 ? -25.984 36.938 18.281 1 92.31 456 GLY B CA 1
ATOM 7939 C C . GLY B 1 456 ? -25.094 36.625 19.484 1 92.31 456 GLY B C 1
ATOM 7940 O O . GLY B 1 456 ? -24.391 37.5 19.984 1 92.31 456 GLY B O 1
ATOM 7941 N N . LEU B 1 457 ? -25.109 35.438 19.922 1 92 457 LEU B N 1
ATOM 7942 C CA . LEU B 1 457 ? -24.422 35.094 21.156 1 92 457 LEU B CA 1
ATOM 7943 C C . LEU B 1 457 ? -23.031 34.5 20.844 1 92 457 LEU B C 1
ATOM 7945 O O . LEU B 1 457 ? -22.234 34.281 21.766 1 92 457 LEU B O 1
ATOM 7949 N N . LEU B 1 458 ? -22.797 34.219 19.672 1 92.12 458 LEU B N 1
ATOM 7950 C CA . LEU B 1 458 ? -21.453 33.812 19.266 1 92.12 458 LEU B CA 1
ATOM 7951 C C . LEU B 1 458 ? -20.656 35 18.734 1 92.12 458 LEU B C 1
ATOM 7953 O O . LEU B 1 458 ? -20.719 35.312 17.531 1 92.12 458 LEU B O 1
ATOM 7957 N N . LEU B 1 459 ? -19.938 35.625 19.516 1 88.56 459 LEU B N 1
ATOM 7958 C CA . LEU B 1 459 ? -19.25 36.844 19.156 1 88.56 459 LEU B CA 1
ATOM 7959 C C . LEU B 1 459 ? -18.078 36.594 18.234 1 88.56 459 LEU B C 1
ATOM 7961 O O . LEU B 1 459 ? -17.375 35.562 18.375 1 88.56 459 LEU B O 1
ATOM 7965 N N . ARG B 1 460 ? -17.859 37.438 17.281 1 94 460 ARG B N 1
ATOM 7966 C CA . ARG B 1 460 ? -16.719 37.375 16.375 1 94 460 ARG B CA 1
ATOM 7967 C C . ARG B 1 460 ? -15.672 38.438 16.75 1 94 460 ARG B C 1
ATOM 7969 O O . ARG B 1 460 ? -16.016 39.562 17.078 1 94 460 ARG B O 1
ATOM 7976 N N . LYS B 1 461 ? -14.523 38 16.656 1 93.06 461 LYS B N 1
ATOM 7977 C CA . LYS B 1 461 ? -13.414 38.938 16.938 1 93.06 461 LYS B CA 1
ATOM 7978 C C . LYS B 1 461 ? -13.453 40.125 16 1 93.06 461 LYS B C 1
ATOM 7980 O O . LYS B 1 461 ? -13.727 40 14.812 1 93.06 461 LYS B O 1
ATOM 7985 N N . LYS B 1 462 ? -13.07 41.312 16.547 1 92.88 462 LYS B N 1
ATOM 7986 C CA . LYS B 1 462 ? -13.203 42.531 15.789 1 92.88 462 LYS B CA 1
ATOM 7987 C C . LYS B 1 462 ? -11.836 43.156 15.508 1 92.88 462 LYS B C 1
ATOM 7989 O O . LYS B 1 462 ? -11.734 44.125 14.758 1 92.88 462 LYS B O 1
ATOM 7994 N N . PHE B 1 463 ? -10.875 42.5 16.141 1 94 463 PHE B N 1
ATOM 7995 C CA . PHE B 1 463 ? -9.57 43.125 15.961 1 94 463 PHE B CA 1
ATOM 7996 C C . PHE B 1 463 ? -8.484 42.094 15.805 1 94 463 PHE B C 1
ATOM 7998 O O . PHE B 1 463 ? -8.312 41.219 16.672 1 94 463 PHE B O 1
ATOM 8005 N N . ALA B 1 464 ? -7.719 42.125 14.789 1 97.12 464 ALA B N 1
ATOM 8006 C CA . ALA B 1 464 ? -6.492 41.406 14.445 1 97.12 464 ALA B CA 1
ATOM 8007 C C . ALA B 1 464 ? -6.617 39.938 14.773 1 97.12 464 ALA B C 1
ATOM 8009 O O . ALA B 1 464 ? -5.762 39.375 15.453 1 97.12 464 ALA B O 1
ATOM 8010 N N . PRO B 1 465 ? -7.691 39.312 14.328 1 98.06 465 PRO B N 1
ATOM 8011 C CA . PRO B 1 465 ? -7.754 37.875 14.555 1 98.06 465 PRO B CA 1
ATOM 8012 C C . PRO B 1 465 ? -6.547 37.125 13.992 1 98.06 465 PRO B C 1
ATOM 8014 O O . PRO B 1 465 ? -6.094 37.438 12.883 1 98.06 465 PRO B O 1
ATOM 8017 N N . PRO B 1 466 ? -6.031 36.188 14.734 1 98.06 466 PRO B N 1
ATOM 8018 C CA . PRO B 1 466 ? -4.867 35.469 14.234 1 98.06 466 PRO B CA 1
ATOM 8019 C C . PRO B 1 466 ? -5.207 34.531 13.07 1 98.06 466 PRO B C 1
ATOM 8021 O O . PRO B 1 466 ? -6.352 34.094 12.93 1 98.06 466 PRO B O 1
ATOM 8024 N N . PHE B 1 467 ? -4.188 34.281 12.234 1 98.56 467 PHE B N 1
ATOM 8025 C CA . PHE B 1 467 ? -4.301 33.344 11.125 1 98.56 467 PHE B CA 1
ATOM 8026 C C . PHE B 1 467 ? -3.885 31.922 11.555 1 98.56 467 PHE B C 1
ATOM 8028 O O . PHE B 1 467 ? -2.959 31.766 12.359 1 98.56 467 PHE B O 1
ATOM 8035 N N . LYS B 1 468 ? -4.543 30.953 11.023 1 98.44 468 LYS B N 1
ATOM 8036 C CA . LYS B 1 468 ? -4.148 29.547 11.078 1 98.44 468 LYS B CA 1
ATOM 8037 C C . LYS B 1 468 ? -4.551 28.812 9.805 1 98.44 468 LYS B C 1
ATOM 8039 O O . LYS B 1 468 ? -5.348 29.328 9.016 1 98.44 468 LYS B O 1
ATOM 8044 N N . ASP B 1 469 ? -3.971 27.719 9.602 1 98.69 469 ASP B N 1
AT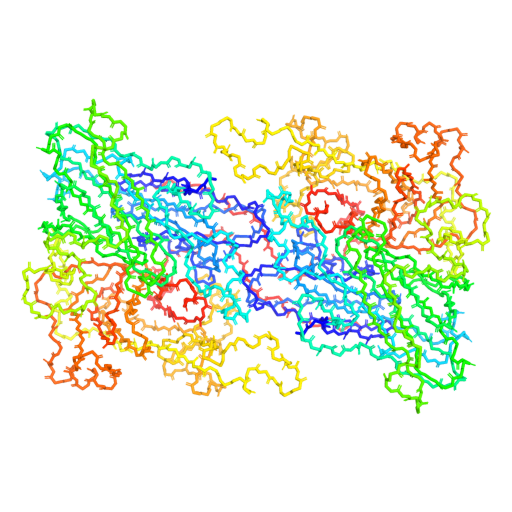OM 8045 C CA . ASP B 1 469 ? -4.477 26.812 8.562 1 98.69 469 ASP B CA 1
ATOM 8046 C C . ASP B 1 469 ? -4.953 25.5 9.164 1 98.69 469 ASP B C 1
ATOM 8048 O O . ASP B 1 469 ? -5.523 24.656 8.461 1 98.69 469 ASP B O 1
ATOM 8052 N N . THR B 1 470 ? -4.695 25.234 10.398 1 98.69 470 THR B N 1
ATOM 8053 C CA . THR B 1 470 ? -5.113 24.062 11.164 1 98.69 470 THR B CA 1
ATOM 8054 C C . THR B 1 470 ? -5.695 24.484 12.508 1 98.69 470 THR B C 1
ATOM 8056 O O . THR B 1 470 ? -5.008 25.094 13.328 1 98.69 470 THR B O 1
ATOM 8059 N N . MET B 1 471 ? -6.91 24.141 12.766 1 97.31 471 MET B N 1
ATOM 8060 C CA . MET B 1 471 ? -7.578 24.578 13.992 1 97.31 471 MET B CA 1
ATOM 8061 C C . MET B 1 471 ? -8.094 23.375 14.781 1 97.31 471 MET B C 1
ATOM 8063 O O . MET B 1 471 ? -8.977 22.656 14.32 1 97.31 471 MET B O 1
ATOM 8067 N N . PRO B 1 472 ? -7.531 23.141 15.945 1 96.44 472 PRO B N 1
ATOM 8068 C CA . PRO B 1 472 ? -8.18 22.172 16.828 1 96.44 472 PRO B CA 1
ATOM 8069 C C . PRO B 1 472 ? -9.547 22.625 17.312 1 96.44 472 PRO B C 1
ATOM 8071 O O . PRO B 1 472 ? -9.656 23.609 18.047 1 96.44 472 PRO B O 1
ATOM 8074 N N . ILE B 1 473 ? -10.523 21.938 16.953 1 96.44 473 ILE B N 1
ATOM 8075 C CA . ILE B 1 473 ? -11.875 22.25 17.406 1 96.44 473 ILE B CA 1
ATOM 8076 C C . ILE B 1 473 ? -12.039 21.812 18.859 1 96.44 473 ILE B C 1
ATOM 8078 O O . ILE B 1 473 ? -11.742 20.672 19.219 1 96.44 473 ILE B O 1
ATOM 8082 N N . PRO B 1 474 ? -12.5 22.766 19.656 1 93.06 474 PRO B N 1
ATOM 8083 C CA . PRO B 1 474 ? -12.68 22.391 21.062 1 93.06 474 PRO B CA 1
ATOM 8084 C C . PRO B 1 474 ? -13.578 21.172 21.25 1 93.06 474 PRO B C 1
ATOM 8086 O O . PRO B 1 474 ? -14.578 21.031 20.547 1 93.06 474 PRO B O 1
ATOM 8089 N N . ASN B 1 475 ? -13.18 20.344 22.219 1 92.12 475 ASN B N 1
ATOM 8090 C CA . ASN B 1 475 ? -14.023 19.203 22.547 1 92.12 475 ASN B CA 1
ATOM 8091 C C . ASN B 1 475 ? -15.43 19.641 22.938 1 92.12 475 ASN B C 1
ATOM 8093 O O . ASN B 1 475 ? -15.609 20.469 23.828 1 92.12 475 ASN B O 1
ATOM 8097 N N . LYS B 1 476 ? -16.438 19.188 22.219 1 92 476 LYS B N 1
ATOM 8098 C CA . LYS B 1 476 ? -17.844 19.5 22.453 1 92 476 LYS B CA 1
ATOM 8099 C C . LYS B 1 476 ? -18.125 20.969 22.219 1 92 476 LYS B C 1
ATOM 8101 O O . LYS B 1 476 ? -19.016 21.547 22.859 1 92 476 LYS B O 1
ATOM 8106 N N . GLY B 1 477 ? -17.344 21.562 21.406 1 92.88 477 GLY B N 1
ATOM 8107 C CA . GLY B 1 477 ? -17.484 22.984 21.141 1 92.88 477 GLY B CA 1
ATOM 8108 C C . GLY B 1 477 ? -17.5 23.328 19.656 1 92.88 477 GLY B C 1
ATOM 8109 O O . GLY B 1 477 ? -18.016 22.547 18.844 1 92.88 477 GLY B O 1
ATOM 8110 N N . TYR B 1 478 ? -17.109 24.609 19.406 1 94.56 478 TYR B N 1
ATOM 8111 C CA . TYR B 1 478 ? -17.125 25.078 18.031 1 94.56 478 TYR B CA 1
ATOM 8112 C C . TYR B 1 478 ? -15.984 26.062 17.781 1 94.56 478 TYR B C 1
ATOM 8114 O O . TYR B 1 478 ? -15.383 26.578 18.734 1 94.56 478 TYR B O 1
ATOM 8122 N N . ALA B 1 479 ? -15.68 26.25 16.594 1 96.62 479 ALA B N 1
ATOM 8123 C CA . ALA B 1 479 ? -14.797 27.312 16.125 1 96.62 479 ALA B CA 1
ATOM 8124 C C . ALA B 1 479 ? -15.391 28 14.898 1 96.62 479 ALA B C 1
ATOM 8126 O O . ALA B 1 479 ? -15.953 27.344 14.016 1 96.62 479 ALA B O 1
ATOM 8127 N N . ILE B 1 480 ? -15.344 29.297 14.906 1 97.31 480 ILE B N 1
ATOM 8128 C CA . ILE B 1 480 ? -15.742 30.109 13.758 1 97.31 480 ILE B CA 1
ATOM 8129 C C . ILE B 1 480 ? -14.5 30.656 13.062 1 97.31 480 ILE B C 1
ATOM 8131 O O . ILE B 1 480 ? -13.695 31.359 13.672 1 97.31 480 ILE B O 1
ATOM 8135 N N . ILE B 1 481 ? -14.383 30.344 11.781 1 98.62 481 ILE B N 1
ATOM 8136 C CA . ILE B 1 481 ? -13.234 30.812 11.023 1 98.62 481 ILE B CA 1
ATOM 8137 C C . ILE B 1 481 ? -13.711 31.516 9.75 1 98.62 481 ILE B C 1
ATOM 8139 O O . ILE B 1 481 ? -14.789 31.219 9.234 1 98.62 481 ILE B O 1
ATOM 8143 N N . ARG B 1 482 ? -12.898 32.469 9.266 1 98.75 482 ARG B N 1
ATOM 8144 C CA . ARG B 1 482 ? -13.227 33.219 8.047 1 98.75 482 ARG B CA 1
ATOM 8145 C C . ARG B 1 482 ? -12.016 33.312 7.129 1 98.75 482 ARG B C 1
ATOM 8147 O O . ARG B 1 482 ? -10.875 33.344 7.594 1 98.75 482 ARG B O 1
ATOM 8154 N N . PHE B 1 483 ? -12.242 33.344 5.844 1 98.75 483 PHE B N 1
ATOM 8155 C CA . PHE B 1 483 ? -11.219 33.594 4.832 1 98.75 483 PHE B CA 1
ATOM 8156 C C . PHE B 1 483 ? -11.836 34.094 3.535 1 98.75 483 PHE B C 1
ATOM 8158 O O . PHE B 1 483 ? -13.055 33.969 3.338 1 98.75 483 PHE B O 1
ATOM 8165 N N . ARG B 1 484 ? -11.07 34.719 2.752 1 98.62 484 ARG B N 1
ATOM 8166 C CA . ARG B 1 484 ? -11.484 35.062 1.401 1 98.62 484 ARG B CA 1
ATOM 8167 C C . ARG B 1 484 ? -11.188 33.969 0.413 1 98.62 484 ARG B C 1
ATOM 8169 O O . ARG B 1 484 ? -10.047 33.5 0.312 1 98.62 484 ARG B O 1
ATOM 8176 N N . ALA B 1 485 ? -12.164 33.5 -0.315 1 98.62 485 ALA B N 1
ATOM 8177 C CA . ALA B 1 485 ? -12.008 32.438 -1.282 1 98.62 485 ALA B CA 1
ATOM 8178 C C . ALA B 1 485 ? -11.383 32.938 -2.58 1 98.62 485 ALA B C 1
ATOM 8180 O O . ALA B 1 485 ? -12.008 32.875 -3.641 1 98.62 485 ALA B O 1
ATOM 8181 N N . ASN B 1 486 ? -10.117 33.219 -2.547 1 98.19 486 ASN B N 1
ATOM 8182 C CA . ASN B 1 486 ? -9.477 33.875 -3.682 1 98.19 486 ASN B CA 1
ATOM 8183 C C . ASN B 1 486 ? -8.414 33 -4.312 1 98.19 486 ASN B C 1
ATOM 8185 O O . ASN B 1 486 ? -7.605 33.469 -5.117 1 98.19 486 ASN B O 1
ATOM 8189 N N . ASN B 1 487 ? -8.289 31.828 -3.902 1 98.5 487 ASN B N 1
ATOM 8190 C CA . ASN B 1 487 ? -7.43 30.797 -4.5 1 98.5 487 ASN B CA 1
ATOM 8191 C C . ASN B 1 487 ? -8.25 29.719 -5.191 1 98.5 487 ASN B C 1
ATOM 8193 O O . ASN B 1 487 ? -8.672 28.75 -4.551 1 98.5 487 ASN B O 1
ATOM 8197 N N . PRO B 1 488 ? -8.438 29.859 -6.477 1 98.56 488 PRO B N 1
ATOM 8198 C CA . PRO B 1 488 ? -9.312 28.906 -7.164 1 98.56 488 PRO B CA 1
ATOM 8199 C C . PRO B 1 488 ? -8.781 27.469 -7.121 1 98.56 488 PRO B C 1
ATOM 8201 O O . PRO B 1 488 ? -7.562 27.266 -7.07 1 98.56 488 PRO B O 1
ATOM 8204 N N . GLY B 1 489 ? -9.672 26.484 -7.152 1 98.5 489 GLY B N 1
ATOM 8205 C CA . GLY B 1 489 ? -9.297 25.094 -7.145 1 98.5 489 GLY B CA 1
ATOM 8206 C C . GLY B 1 489 ? -10.172 24.234 -6.25 1 98.5 489 GLY B C 1
ATOM 8207 O O . GLY B 1 489 ? -11.266 24.656 -5.863 1 98.5 489 GLY B O 1
ATOM 8208 N N . TYR B 1 490 ? -9.867 23.016 -6.121 1 98.75 490 TYR B N 1
ATOM 8209 C CA . TYR B 1 490 ? -10.445 22.078 -5.164 1 98.75 490 TYR B CA 1
ATOM 8210 C C . TYR B 1 490 ? -9.531 21.891 -3.959 1 98.75 490 TYR B C 1
ATOM 8212 O O . TYR B 1 490 ? -8.391 21.453 -4.098 1 98.75 490 TYR B O 1
ATOM 8220 N N . TRP B 1 491 ? -10.023 22.281 -2.83 1 98.88 491 TRP B N 1
ATOM 8221 C CA . TRP B 1 491 ? -9.195 22.312 -1.626 1 98.88 491 TRP B CA 1
ATOM 8222 C C . TRP B 1 491 ? -9.805 21.453 -0.527 1 98.88 491 TRP B C 1
ATOM 8224 O O . TRP B 1 491 ? -10.961 21.641 -0.143 1 98.88 491 TRP B O 1
ATOM 8234 N N . LEU B 1 492 ? -9.016 20.547 -0.06 1 98.81 492 LEU B N 1
ATOM 8235 C CA . LEU B 1 492 ? -9.461 19.625 0.976 1 98.81 492 LEU B CA 1
ATOM 8236 C C . LEU B 1 492 ? -9.531 20.312 2.332 1 98.81 492 LEU B C 1
ATOM 8238 O O . LEU B 1 492 ? -8.633 21.078 2.689 1 98.81 492 LEU B O 1
ATOM 8242 N N . PHE B 1 493 ? -10.594 20.219 3.035 1 98.81 493 PHE B N 1
ATOM 8243 C CA . PHE B 1 493 ? -10.789 20.547 4.441 1 98.81 493 PHE B CA 1
ATOM 8244 C C . PHE B 1 493 ? -11.031 19.281 5.266 1 98.81 493 PHE B C 1
ATOM 8246 O O . PHE B 1 493 ? -12.016 18.578 5.051 1 98.81 493 PHE B O 1
ATOM 8253 N N . HIS B 1 494 ? -10.117 19 6.242 1 98.62 494 HIS B N 1
ATOM 8254 C CA . HIS B 1 494 ? -10.203 17.672 6.836 1 98.62 494 HIS B CA 1
ATOM 8255 C C . HIS B 1 494 ? -9.625 17.656 8.242 1 98.62 494 HIS B C 1
ATOM 8257 O O . HIS B 1 494 ? -8.852 18.547 8.609 1 98.62 494 HIS B O 1
ATOM 8263 N N . CYS B 1 495 ? -10.062 16.641 9.055 1 98.25 495 CYS B N 1
ATOM 8264 C CA . CYS B 1 495 ? -9.414 16.344 10.328 1 98.25 495 CYS B CA 1
ATOM 8265 C C . CYS B 1 495 ? -8.008 15.797 10.109 1 98.25 495 CYS B C 1
ATOM 8267 O O . CYS B 1 495 ? -7.805 14.914 9.273 1 98.25 495 CYS B O 1
ATOM 8269 N N . HIS B 1 496 ? -7.105 16.281 10.797 1 98 496 HIS B N 1
ATOM 8270 C CA . HIS B 1 496 ? -5.711 15.906 10.578 1 98 496 HIS B CA 1
ATOM 8271 C C . HIS B 1 496 ? -5.34 14.664 11.375 1 98 496 HIS B C 1
ATOM 8273 O O . HIS B 1 496 ? -4.195 14.211 11.336 1 98 496 HIS B O 1
ATOM 8279 N N . PHE B 1 497 ? -6.355 14.125 12.172 1 96.19 497 PHE B N 1
ATOM 8280 C CA . PHE B 1 497 ? -6.188 12.758 12.641 1 96.19 497 PHE B CA 1
ATOM 8281 C C . PHE B 1 497 ? -6.293 11.773 11.484 1 96.19 497 PHE B C 1
ATOM 8283 O O . PHE B 1 497 ? -7.363 11.617 10.883 1 96.19 497 PHE B O 1
ATOM 8290 N N . LEU B 1 498 ? -5.211 11.094 11.359 1 95.88 498 LEU B N 1
ATOM 8291 C CA . LEU B 1 498 ? -5.023 10.359 10.109 1 95.88 498 LEU B CA 1
ATOM 8292 C C . LEU B 1 498 ? -6.102 9.297 9.938 1 95.88 498 LEU B C 1
ATOM 8294 O O . LEU B 1 498 ? -6.676 9.156 8.859 1 95.88 498 LEU B O 1
ATOM 8298 N N . TYR B 1 499 ? -6.426 8.539 10.953 1 91.62 499 TYR B N 1
ATOM 8299 C CA . TYR B 1 499 ? -7.438 7.496 10.859 1 91.62 499 TYR B CA 1
ATOM 8300 C C . TYR B 1 499 ? -8.82 8.094 10.641 1 91.62 499 TYR B C 1
ATOM 8302 O O . TYR B 1 499 ? -9.656 7.5 9.953 1 91.62 499 TYR B O 1
ATOM 8310 N N . HIS B 1 500 ? -9.102 9.273 11.266 1 93.44 500 HIS B N 1
ATOM 8311 C CA . HIS B 1 500 ? -10.383 9.93 11.062 1 93.44 500 HIS B CA 1
ATOM 8312 C C . HIS B 1 500 ? -10.547 10.391 9.609 1 93.44 500 HIS B C 1
ATOM 8314 O O . HIS B 1 500 ? -11.633 10.289 9.039 1 93.44 500 HIS B O 1
ATOM 8320 N N . LEU B 1 501 ? -9.492 10.883 9.086 1 95.38 501 LEU B N 1
ATOM 8321 C CA . LEU B 1 501 ? -9.508 11.281 7.68 1 95.38 501 LEU B CA 1
ATOM 8322 C C . LEU B 1 501 ? -9.781 10.086 6.777 1 95.38 501 LEU B C 1
ATOM 8324 O O . LEU B 1 501 ? -10.633 10.148 5.895 1 95.38 501 LEU B O 1
ATOM 8328 N N . GLU B 1 502 ? -9.039 9.008 7.016 1 91.31 502 GLU B N 1
ATOM 8329 C CA . GLU B 1 502 ? -9.172 7.816 6.184 1 91.31 502 GLU B CA 1
ATOM 8330 C C . GLU B 1 502 ? -10.578 7.227 6.285 1 91.31 502 GLU B C 1
ATOM 8332 O O . GLU B 1 502 ? -11.047 6.566 5.355 1 91.31 502 GLU B O 1
ATOM 8337 N N . ASN B 1 503 ? -11.219 7.562 7.41 1 89.75 503 ASN B N 1
ATOM 8338 C CA . ASN B 1 503 ? -12.562 7.035 7.629 1 89.75 503 ASN B CA 1
ATOM 8339 C C . ASN B 1 503 ? -13.633 8.023 7.164 1 89.75 503 ASN B C 1
ATOM 8341 O O . ASN B 1 503 ? -14.828 7.77 7.332 1 89.75 503 ASN B O 1
ATOM 8345 N N . GLY B 1 504 ? -13.25 9.195 6.695 1 94.12 504 GLY B N 1
ATOM 8346 C CA . GLY B 1 504 ? -14.258 9.977 5.988 1 94.12 504 GLY B CA 1
ATOM 8347 C C . GLY B 1 504 ? -14.391 11.391 6.504 1 94.12 504 GLY B C 1
ATOM 8348 O O . GLY B 1 504 ? -15.172 12.18 5.973 1 94.12 504 GLY B O 1
ATOM 8349 N N . MET B 1 505 ? -13.648 11.859 7.465 1 97.06 505 MET B N 1
ATOM 8350 C CA . MET B 1 505 ? -13.844 13.156 8.102 1 97.06 505 MET B CA 1
ATOM 8351 C C . MET B 1 505 ? -13.195 14.273 7.281 1 97.06 505 MET B C 1
ATOM 8353 O O . MET B 1 505 ? -12.211 14.867 7.711 1 97.06 505 MET B O 1
ATOM 8357 N N . ALA B 1 506 ? -13.797 14.562 6.172 1 98.19 506 ALA B N 1
ATOM 8358 C CA . ALA B 1 506 ? -13.273 15.57 5.258 1 98.19 506 ALA B CA 1
ATOM 8359 C C . ALA B 1 506 ? -14.367 16.094 4.34 1 98.19 506 ALA B C 1
ATOM 8361 O O . ALA B 1 506 ? -15.469 15.547 4.289 1 98.19 506 ALA B O 1
ATOM 8362 N N . THR B 1 507 ? -14.117 17.156 3.75 1 98.25 507 THR B N 1
ATOM 8363 C CA . THR B 1 507 ? -14.867 17.719 2.633 1 98.25 507 THR B CA 1
ATOM 8364 C C . THR B 1 507 ? -13.945 18.484 1.691 1 98.25 507 THR B C 1
ATOM 8366 O O . THR B 1 507 ? -12.781 18.734 2.018 1 98.25 507 THR B O 1
ATOM 8369 N N . VAL B 1 508 ? -14.414 18.734 0.468 1 98.69 508 VAL B N 1
ATOM 8370 C CA . VAL B 1 508 ? -13.648 19.5 -0.51 1 98.69 508 VAL B CA 1
ATOM 8371 C C . VAL B 1 508 ? -14.375 20.797 -0.833 1 98.69 508 VAL B C 1
ATOM 8373 O O . VAL B 1 508 ? -15.578 20.797 -1.089 1 98.69 508 VAL B O 1
ATOM 8376 N N . PHE B 1 509 ? -13.656 21.906 -0.785 1 98.69 509 PHE B N 1
ATOM 8377 C CA . PHE B 1 509 ? -14.188 23.188 -1.224 1 98.69 509 PHE B CA 1
ATOM 8378 C C . PHE B 1 509 ? -13.805 23.469 -2.674 1 98.69 509 PHE B C 1
ATOM 8380 O O . PHE B 1 509 ? -12.633 23.359 -3.047 1 98.69 509 PHE B O 1
ATOM 8387 N N . HIS B 1 510 ? -14.734 23.734 -3.459 1 98.62 510 HIS B N 1
ATOM 8388 C CA . HIS B 1 510 ? -14.492 24.156 -4.836 1 98.62 510 HIS B CA 1
ATOM 8389 C C . HIS B 1 510 ? -14.609 25.672 -4.973 1 98.62 510 HIS B C 1
ATOM 8391 O O . HIS B 1 510 ? -15.625 26.266 -4.602 1 98.62 510 HIS B O 1
ATOM 8397 N N . VAL B 1 511 ? -13.586 26.312 -5.473 1 98.62 511 VAL B N 1
ATOM 8398 C CA . VAL B 1 511 ? -13.523 27.766 -5.609 1 98.62 511 VAL B CA 1
ATOM 8399 C C . VAL B 1 511 ? -13.195 28.125 -7.055 1 98.62 511 VAL B C 1
ATOM 8401 O O . VAL B 1 511 ? -12.203 27.656 -7.613 1 98.62 511 VAL B O 1
ATOM 8404 N N . GLY B 1 512 ? -14.008 28.953 -7.613 1 97.81 512 GLY B N 1
ATOM 8405 C CA . GLY B 1 512 ? -13.727 29.469 -8.938 1 97.81 512 GLY B CA 1
ATOM 8406 C C . GLY B 1 512 ? -14.133 28.531 -10.055 1 97.81 512 GLY B C 1
ATOM 8407 O O . GLY B 1 512 ? -14.812 27.531 -9.812 1 97.81 512 GLY B O 1
ATOM 8408 N N . GLU B 1 513 ? -13.766 28.938 -11.312 1 95.88 513 GLU B N 1
ATOM 8409 C CA . GLU B 1 513 ? -14.016 28.188 -12.539 1 95.88 513 GLU B CA 1
ATOM 8410 C C . GLU B 1 513 ? -12.711 27.734 -13.188 1 95.88 513 GLU B C 1
ATOM 8412 O O . GLU B 1 513 ? -11.633 28.234 -12.844 1 95.88 513 GLU B O 1
ATOM 8417 N N . PRO B 1 514 ? -12.867 26.781 -14.039 1 94.06 514 PRO B N 1
ATOM 8418 C CA . PRO B 1 514 ? -11.648 26.312 -14.703 1 94.06 514 PRO B CA 1
ATOM 8419 C C . PRO B 1 514 ? -10.852 27.453 -15.328 1 94.06 514 PRO B C 1
ATOM 8421 O O . PRO B 1 514 ? -9.617 27.391 -15.375 1 94.06 514 PRO B O 1
ATOM 8424 N N . SER B 1 515 ? -11.523 28.516 -15.766 1 95.81 515 SER B N 1
ATOM 8425 C CA . SER B 1 515 ? -10.859 29.656 -16.391 1 95.81 515 SER B CA 1
ATOM 8426 C C . SER B 1 515 ? -10.023 30.438 -15.391 1 95.81 515 SER B C 1
ATOM 8428 O O . SER B 1 515 ? -9.156 31.219 -15.773 1 95.81 515 SER B O 1
ATOM 8430 N N . ASP B 1 516 ? -10.266 30.266 -14.109 1 97.12 516 ASP B N 1
ATOM 8431 C CA . ASP B 1 516 ? -9.523 30.969 -13.062 1 97.12 516 ASP B CA 1
ATOM 8432 C C . ASP B 1 516 ? -8.258 30.203 -12.688 1 97.12 516 ASP B C 1
ATOM 8434 O O . ASP B 1 516 ? -7.449 30.688 -11.891 1 97.12 516 ASP B O 1
ATOM 8438 N N . LEU B 1 517 ? -8.094 29.031 -13.25 1 97 517 LEU B N 1
ATOM 8439 C CA . LEU B 1 517 ? -6.961 28.172 -12.953 1 97 517 LEU B CA 1
ATOM 8440 C C . LEU B 1 517 ? -5.902 28.266 -14.047 1 97 517 LEU B C 1
ATOM 8442 O O . LEU B 1 517 ? -6.219 28.562 -15.195 1 97 517 LEU B O 1
ATOM 8446 N N . PRO B 1 518 ? -4.648 28.062 -13.648 1 95.81 518 PRO B N 1
ATOM 8447 C CA . PRO B 1 518 ? -3.688 27.797 -14.719 1 95.81 518 PRO B CA 1
ATOM 8448 C C . PRO B 1 518 ? -4.039 26.562 -15.539 1 95.81 518 PRO B C 1
ATOM 8450 O O . PRO B 1 518 ? -4.789 25.703 -15.07 1 95.81 518 PRO B O 1
ATOM 8453 N N . PRO B 1 519 ? -3.568 26.516 -16.766 1 95.56 519 PRO B N 1
ATOM 8454 C CA . PRO B 1 519 ? -3.836 25.297 -17.547 1 95.56 519 PRO B CA 1
ATOM 8455 C C . PRO B 1 519 ? -3.256 24.047 -16.906 1 95.56 519 PRO B C 1
ATOM 8457 O O . PRO B 1 519 ? -2.258 24.125 -16.188 1 95.56 519 PRO B O 1
ATOM 8460 N N . VAL B 1 520 ? -3.906 22.875 -17.172 1 96.38 520 VAL B N 1
ATOM 8461 C CA . VAL B 1 520 ? -3.355 21.609 -16.719 1 96.38 520 VAL B CA 1
ATOM 8462 C C . VAL B 1 520 ? -1.953 21.422 -17.297 1 96.38 520 VAL B C 1
ATOM 8464 O O . VAL B 1 520 ? -1.735 21.625 -18.484 1 96.38 520 VAL B O 1
ATOM 8467 N N . PRO B 1 521 ? -0.977 21.047 -16.5 1 95.75 521 PRO B N 1
ATOM 8468 C CA . PRO B 1 521 ? 0.366 20.828 -17.047 1 95.75 521 PRO B CA 1
ATOM 8469 C C . PRO B 1 521 ? 0.384 19.812 -18.188 1 95.75 521 PRO B C 1
ATOM 8471 O O . PRO B 1 521 ? -0.379 18.844 -18.156 1 95.75 521 PRO B O 1
ATOM 8474 N N . LYS B 1 522 ? 1.25 20.047 -19.156 1 95.06 522 LYS B N 1
ATOM 8475 C CA . LYS B 1 522 ? 1.361 19.156 -20.312 1 95.06 522 LYS B CA 1
ATOM 8476 C C . LYS B 1 522 ? 1.702 17.734 -19.875 1 95.06 522 LYS B C 1
ATOM 8478 O O . LYS B 1 522 ? 2.617 17.531 -19.078 1 95.06 522 LYS B O 1
ATOM 8483 N N . HIS B 1 523 ? 0.971 16.734 -20.328 1 94.75 523 HIS B N 1
ATOM 8484 C CA . HIS B 1 523 ? 1.164 15.312 -20.094 1 94.75 523 HIS B CA 1
ATOM 8485 C C . HIS B 1 523 ? 1.007 14.984 -18.609 1 94.75 523 HIS B C 1
ATOM 8487 O O . HIS B 1 523 ? 1.65 14.062 -18.109 1 94.75 523 HIS B O 1
ATOM 8493 N N . PHE B 1 524 ? 0.203 15.844 -17.922 1 97.75 524 PHE B N 1
ATOM 8494 C CA . PHE B 1 524 ? -0.071 15.57 -16.516 1 97.75 524 PHE B CA 1
ATOM 8495 C C . PHE B 1 524 ? -0.672 14.18 -16.344 1 97.75 524 PHE B C 1
ATOM 8497 O O . PHE B 1 524 ? -1.586 13.797 -17.078 1 97.75 524 PHE B O 1
ATOM 8504 N N . PRO B 1 525 ? -0.142 13.367 -15.484 1 97.69 525 PRO B N 1
ATOM 8505 C CA . PRO B 1 525 ? -0.624 11.992 -15.344 1 97.69 525 PRO B CA 1
ATOM 8506 C C . PRO B 1 525 ? -2.131 11.914 -15.102 1 97.69 525 PRO B C 1
ATOM 8508 O O . PRO B 1 525 ? -2.682 12.734 -14.359 1 97.69 525 PRO B O 1
ATOM 8511 N N . LYS B 1 526 ? -2.768 10.977 -15.695 1 97.25 526 LYS B N 1
ATOM 8512 C CA . LYS B 1 526 ? -4.195 10.719 -15.523 1 97.25 526 LYS B CA 1
ATOM 8513 C C . LYS B 1 526 ? -4.43 9.367 -14.852 1 97.25 526 LYS B C 1
ATOM 8515 O O . LYS B 1 526 ? -3.561 8.492 -14.883 1 97.25 526 LYS B O 1
ATOM 8520 N N . CYS B 1 527 ? -5.5 9.219 -14.211 1 97.19 527 CYS B N 1
ATOM 8521 C CA . CYS B 1 527 ? -5.91 7.965 -13.586 1 97.19 527 CYS B CA 1
ATOM 8522 C C . CYS B 1 527 ? -7.43 7.863 -13.516 1 97.19 527 CYS B C 1
ATOM 8524 O O . CYS B 1 527 ? -8.133 8.859 -13.719 1 97.19 527 CYS B O 1
ATOM 8526 N N . GLY B 1 528 ? -7.902 6.684 -13.273 1 97.12 528 GLY B N 1
ATOM 8527 C CA . GLY B 1 528 ? -9.336 6.477 -13.148 1 97.12 528 GLY B CA 1
ATOM 8528 C C . GLY B 1 528 ? -9.797 5.141 -13.695 1 97.12 528 GLY B C 1
ATOM 8529 O O . GLY B 1 528 ? -9 4.207 -13.82 1 97.12 528 GLY B O 1
ATOM 8530 N N . ASN B 1 529 ? -11.102 5.047 -13.961 1 97.44 529 ASN B N 1
ATOM 8531 C CA . ASN B 1 529 ? -11.734 3.799 -14.375 1 97.44 529 ASN B CA 1
ATOM 8532 C C . ASN B 1 529 ? -11.367 3.438 -15.812 1 97.44 529 ASN B C 1
ATOM 8534 O O . ASN B 1 529 ? -11.211 4.32 -16.656 1 97.44 529 ASN B O 1
ATOM 8538 N N . PHE B 1 530 ? -11.125 2.268 -16.094 1 98.06 530 PHE B N 1
ATOM 8539 C CA . PHE B 1 530 ? -10.984 1.681 -17.422 1 98.06 530 PHE B CA 1
ATOM 8540 C C . PHE B 1 530 ? -11.992 0.555 -17.625 1 98.06 530 PHE B C 1
ATOM 8542 O O . PHE B 1 530 ? -11.719 -0.597 -17.281 1 98.06 530 PHE B O 1
ATOM 8549 N N . VAL B 1 531 ? -13.094 0.859 -18.156 1 97 531 VAL B N 1
ATOM 8550 C CA . VAL B 1 531 ? -14.188 -0.078 -18.359 1 97 531 VAL B CA 1
ATOM 8551 C C . VAL B 1 531 ? -14.656 -0.009 -19.812 1 97 531 VAL B C 1
ATOM 8553 O O . VAL B 1 531 ? -15.789 0.409 -20.094 1 97 531 VAL B O 1
ATOM 8556 N N . PRO B 1 532 ? -13.812 -0.423 -20.75 1 95.12 532 PRO B N 1
ATOM 8557 C CA . PRO B 1 532 ? -14.203 -0.384 -22.156 1 95.12 532 PRO B CA 1
ATOM 8558 C C . PRO B 1 532 ? -15.422 -1.249 -22.453 1 95.12 532 PRO B C 1
ATOM 8560 O O . PRO B 1 532 ? -15.805 -2.092 -21.641 1 95.12 532 PRO B O 1
ATOM 8563 N N . PHE B 1 533 ? -15.977 -1.021 -23.625 1 93.12 533 PHE B N 1
ATOM 8564 C CA . PHE B 1 533 ? -17.125 -1.82 -24.047 1 93.12 533 PHE B CA 1
ATOM 8565 C C . PHE B 1 533 ? -16.734 -3.291 -24.172 1 93.12 533 PHE B C 1
ATOM 8567 O O . PHE B 1 533 ? -15.609 -3.613 -24.531 1 93.12 533 PHE B O 1
ATOM 8574 N N . ILE B 1 534 ? -17.609 -4.145 -23.828 1 90 534 ILE B N 1
ATOM 8575 C CA . ILE B 1 534 ? -17.375 -5.582 -23.922 1 90 534 ILE B CA 1
ATOM 8576 C C . ILE B 1 534 ? -17.328 -6.004 -25.391 1 90 534 ILE B C 1
ATOM 8578 O O . ILE B 1 534 ? -18.266 -5.734 -26.141 1 90 534 ILE B O 1
ATOM 8582 N N . SER B 1 535 ? -16.188 -6.488 -25.766 1 78.38 535 SER B N 1
ATOM 8583 C CA . SER B 1 535 ? -16.031 -6.938 -27.156 1 78.38 535 SER B CA 1
ATOM 8584 C C . SER B 1 535 ? -16.859 -8.188 -27.422 1 78.38 535 SER B C 1
ATOM 8586 O O . SER B 1 535 ? -16.938 -9.078 -26.578 1 78.38 535 SER B O 1
ATOM 8588 N N . GLN B 1 536 ? -17.828 -8.18 -28.359 1 69.19 536 GLN B N 1
ATOM 8589 C CA . GLN B 1 536 ? -18.656 -9.32 -28.75 1 69.19 536 GLN B CA 1
ATOM 8590 C C . GLN B 1 536 ? -17.922 -10.203 -29.75 1 69.19 536 GLN B C 1
ATOM 8592 O O . GLN B 1 536 ? -17.391 -9.703 -30.75 1 69.19 536 GLN B O 1
ATOM 8597 N N . HIS B 1 537 ? -17 -11.031 -29.391 1 52.56 537 HIS B N 1
ATOM 8598 C CA . HIS B 1 537 ? -16.594 -11.945 -30.453 1 52.56 537 HIS B CA 1
ATOM 8599 C C . HIS B 1 537 ? -17.531 -13.141 -30.547 1 52.56 537 HIS B C 1
ATOM 8601 O O . HIS B 1 537 ? -18.125 -13.547 -29.531 1 52.56 537 HIS B O 1
#

Secondary structure (DSSP, 8-state):
--S---EEEETTPEEEEEEE--SSS-B-EEEET---TT-GGGS--BTTTB--B-TT-EEEEEEE--S-EEEEEEE-STTTTTTT-EEEEEEE--TTT-TTGGG-SB--GGGEEEEEEE-SS-GGGG-SS--TT--TT--SEEEETTB---TT----PPPEEEEE-TT-EEEEEEEE---SS-EEEEEETT--EEEEEETTEEEEEEEESEEEE-TT-EEEEEEE--S-SSEEEEEEEEEGGGGGGT-EEEEEEEETT--SS-SSPPPPTTSPPPSSPEES-TT---SS--SSEE-GGGS-BSSPPPGGGG-SS-SEEEEEEEEEEEPPHHHHS-TTT--GGG---GGG-EEEEETTEEE---SS-TTT-GGGS-GGGEE-SS---TT--SSEEEEEEEEE-TT-EEEEEEEE----TT--EEEEETT--EEEEEEE-GGGGT---HHHHHHHHHTT-SPPP-S-PPEESEEEEPTT-EEEEEEE--S-EEEEEEES-HHHHHTT-EEEEEES-GGGSPPPPTT------B-PPPP--/--S---EEEETTPEEEEEEE--SSS-B-EEEET---TT-GGGS--BTTTB--B-TT-EEEEEEE--S-EEEEEEE-STTTTTTT-EEEEEEE--TTT-TTGGG-SB--GGGEEEEEEE-SS-GGGG-SS--TT--TT--SEEEETTB---TT----PPPEEEEE-TT-EEEEEEEE---SS-EEEEEETT--EEEEEETTEEEEEEEESEEEE-TT-EEEEEEE--S-SSEEEEEEEEEGGGGGGT-EEEEEEEETT--SS-SSPPPPTTSPPPSSPEES-TT---SS--SSEE-GGGS-BSSPPPGGGG-SS-SEEEEEEEEEEEPPHHHHS-TTT--GGG---GGG-EEEEETTEEE---SS-TTT-GGGS-GGGEE-SS---TT--SSEEEEEEEEE-TT-EEEEEEEE----TT--EEEEETT--EEEEEEE-GGGGT---HHHHHHHHHTT-S----S-PPEESEEEEPTT-EEEEEEE--S-EEEEEEES-HHHHHTT-EEEEEES-GGGSPPPPTT------B-PPPP--

InterPro domains:
  IPR001117 Multicopper oxidase, second cupredoxin domain [PF00394] (113-257)
  IPR002355 Multicopper oxidase, copper-binding site [PS00080] (494-505)
  IPR008972 Cupredoxin [G3DSA:2.60.40.420] (1-93)
  IPR008972 Cupredoxin [G3DSA:2.60.40.420] (101-275)
  IPR008972 Cupredoxin [G3DSA:2.60.40.420] (344-534)
  IPR008972 Cupredoxin [SSF49503] (2-122)
  IPR008972 Cupredoxin [SSF49503] (103-273)
  IPR008972 Cupredoxin [SSF49503] (323-522)
  IPR011706 Multicopper oxidase, C-terminal [PF07731] (380-513)
  IPR011707 Multicopper oxidase-like, N-terminal [PF07732] (1-94)
  IPR033138 Multicopper oxidases, conserved site [PS00079] (489-509)
  IPR045087 Multicopper oxidase [PTHR11709] (2-517)

Sequence (1074 aa):
MIPGPSIDVCEGDKIVVDVINKMDSELTIHWHGVFQKGSQYYDGVPFVNQCPISAKSTFRYQFNADNEGTHFWHAHSGLQKLDGIFGSLTIRQSAKRDVNSYLYDFDLSRHNIFISDWMHELALSRSPGRLHGTKFQFPDSFLFNGKGRYKASDTIINTQVFRVKRGYRYRFRMVNSFCTTCSSILTIEGHNLTVIATDGISVKPIIVNSIISVSGERYDFIINTNNRIDSYWIQLRAFGECKSRAIQQLAILQYNRASDVPTTSPPTFNAPLPTGIILNPLDSKCDHPRTDAICVSNMHSAIQVDKGIFTEKPDAKFYLPFKFYNYDLQNLFAPNHFYPFIVGPKDAHVASVVNDIIFQLPSSPLLSQFRDIPPNTICNDTHKPDNCGNICSCTHVIELPYNGIIELIVIDETKVPELHHPFHLHGYAFNIMSVGVPNNETGTTVEEIKILDKKGLLLRKKFAPPFKDTMPIPNKGYAIIRFRANNPGYWLFHCHFLYHLENGMATVFHVGEPSDLPPVPKHFPKCGNFVPFISQHMIPGPSIDVCEGDKIVVDVINKMDSELTIHWHGVFQKGSQYYDGVPFVNQCPISAKSTFRYQFNADNEGTHFWHAHSGLQKLDGIFGSLTIRQSAKRDVNSYLYDFDLSRHNIFISDWMHELALSRSPGRLHGTKFQFPDSFLFNGKGRYKASDTIINTQVFRVKRGYRYRFRMVNSFCTTCSSILTIEGHNLTVIATDGISVKPIIVNSIISVSGERYDFIINTNNRIDSYWIQLRAFGECKSRAIQQLAILQYNRASDVPTTSPPTFNAPLPTGIILNPLDSKCDHPRTDAICVSNMHSAIQVDKGIFTEKPDAKFYLPFKFYNYDLQNLFAPNHFYPFIVGPKDAHVASVVNDIIFQLPSSPLLSQFRDIPPNTICNDTHKPDNCGNICSCTHVIELPYNGIIELIVIDETKVPELHHPFHLHGYAFNIMSVGVPNNETGTTVEEIKILDKKGLLLRKKFAPPFKDTMPIPNKGYAIIRFRANNPGYWLFHCHFLYHLENGMATVFHVGEPSDLPPVPKHFPKCGNFVPFISQH

pLDDT: mean 91.16, std 12.08, range [38.5, 98.88]

Solvent-accessible surface area (backbone atoms only — not comparable to full-atom values): 56524 Å² total; per-residue (Å²): 119,53,51,40,74,72,43,81,47,45,52,70,36,75,45,76,46,76,46,72,32,82,48,74,44,43,38,31,53,22,47,47,80,50,45,40,77,87,27,53,62,57,45,17,42,54,23,34,29,27,50,55,45,45,37,46,13,35,42,52,43,64,44,65,36,76,67,50,30,56,37,27,35,29,37,51,35,76,56,42,39,54,65,48,38,30,26,47,28,37,28,40,66,58,60,90,73,36,89,63,41,87,70,41,76,41,81,50,77,77,43,50,40,40,34,32,50,34,50,98,56,63,49,66,77,36,53,92,40,33,36,68,85,52,80,51,71,61,62,74,33,38,25,46,62,58,26,46,60,47,89,93,44,89,64,85,53,67,62,40,70,35,77,44,58,73,76,39,26,36,38,31,42,35,37,31,59,32,34,43,76,44,28,34,38,41,36,41,59,97,42,56,36,34,36,38,25,33,47,28,37,54,30,52,69,46,76,26,39,30,42,44,48,43,28,67,34,27,42,28,30,31,37,68,35,73,65,78,80,32,23,32,51,28,42,38,32,42,24,62,63,32,37,86,68,63,39,51,32,61,33,34,43,28,24,64,93,31,53,97,59,45,84,62,79,80,82,56,83,84,49,78,75,80,85,57,27,28,32,42,53,90,81,45,75,56,82,51,93,59,84,52,40,44,39,66,70,73,39,35,28,60,55,92,68,65,73,69,75,65,48,89,71,58,72,40,78,45,80,43,37,32,34,65,43,73,51,51,68,75,73,73,34,59,85,93,64,64,69,66,78,71,55,22,58,76,90,35,43,60,37,21,18,37,70,53,24,29,33,38,76,52,35,24,15,53,62,78,34,49,87,77,42,64,68,75,46,47,23,40,96,89,44,64,48,84,84,42,66,90,54,30,79,26,28,35,48,45,82,46,62,59,63,26,34,37,34,41,37,40,31,33,50,55,86,54,78,61,41,54,54,20,36,33,40,52,50,46,63,30,30,37,32,33,59,39,44,53,74,81,64,76,43,54,49,66,68,55,52,49,51,38,48,75,69,62,68,64,64,65,56,87,65,48,43,22,54,31,33,48,46,62,30,33,46,27,13,28,32,33,34,33,38,66,41,70,61,51,44,62,28,51,35,29,38,41,30,43,69,45,36,76,40,4,22,33,40,30,39,37,22,61,53,78,87,68,43,69,78,79,61,86,84,56,76,66,59,45,68,40,71,72,80,82,78,84,125,118,54,51,39,75,72,44,80,48,45,53,71,37,75,47,75,45,77,47,71,33,82,47,75,44,42,37,33,54,22,47,47,80,49,44,40,78,85,28,50,62,56,45,18,42,55,22,34,27,26,49,56,44,45,38,47,13,36,41,51,44,63,45,65,35,77,67,50,29,57,35,28,34,30,38,51,36,76,56,41,40,54,65,46,39,33,28,48,28,37,28,40,65,57,62,91,73,38,91,63,41,87,72,43,75,41,83,49,79,78,44,50,41,40,35,31,50,33,51,97,55,64,50,66,76,41,50,100,40,33,41,70,85,52,75,57,72,62,61,73,33,37,25,45,62,57,26,45,61,48,87,93,44,88,62,85,53,67,62,39,71,37,77,45,57,72,77,42,26,38,38,30,43,33,41,31,59,32,33,43,76,45,27,34,37,40,38,41,59,97,42,56,35,35,36,39,26,34,47,28,36,54,29,52,70,44,77,27,41,31,44,46,48,44,30,66,35,26,42,28,28,32,38,68,35,73,66,79,82,31,24,30,51,28,42,40,32,41,24,65,65,32,37,86,69,64,40,50,32,63,34,34,42,29,25,65,92,32,53,95,58,44,84,63,79,81,83,56,80,84,49,78,75,81,84,57,27,29,32,42,52,90,81,45,75,55,81,53,93,59,83,51,39,43,38,67,70,74,39,36,29,59,55,90,69,67,73,67,72,67,48,90,71,57,72,40,77,45,79,42,35,32,33,64,44,73,51,54,68,75,74,74,34,61,85,92,65,62,68,67,76,71,54,24,58,78,90,44,44,61,38,21,18,35,69,53,24,28,33,36,77,52,34,23,14,54,62,80,34,48,86,78,42,63,70,76,46,46,23,40,99,89,45,64,48,86,84,41,67,92,53,29,79,27,28,36,47,46,83,48,63,59,64,26,34,38,35,40,38,39,31,34,51,55,84,53,78,62,41,55,56,19,36,32,41,52,50,48,62,29,29,38,32,31,60,40,46,52,74,81,63,76,42,53,48,68,69,56,51,50,51,39,45,74,71,61,68,62,62,63,56,86,65,48,44,22,55,31,34,48,48,61,30,33,47,26,13,27,33,32,35,34,36,67,41,68,59,50,45,62,28,50,35,30,38,39,31,43,67,45,35,78,40,3,22,33,39,31,38,36,22,60,52,77,86,68,43,68,78,79,62,86,83,57,74,67,59,43,68,39,70,72,82,81,78,84,125

Radius of gyration: 32.21 Å; Cα contacts (8 Å, |Δi|>4): 2812; chains: 2; bounding box: 61×92×73 Å

Foldseek 3Di:
DFADDEAEEAAFDKDKDKDFAQDQAWWWKAWFLQQCFQHQLRRTADLANAHTAHHRGIDIDIGGRHAFFKIKMAINPACVRQVGGIYTYGHDYDLVPDLCSVVFDDEDPLQEWEKEFHAPDDQCVCPPFQQPPDPTSHGQAMDTRNWFDGPVDPDDTDAAEDEDAAQGKYKYKYAAQYQAQWKKKKAKPPWWWWWQDKSTAGFDTDIWGMEIDDHSIMIITMTHRHDPQEKIKIKMFTDFPCLVVQYIGIHIYHYPPYDPDGPDDDDGSPDDDDFFEYEPDQLQAAPDDDGRYHYLQPTFGPDDDDPQLQDPDWPEEDEKEKAKDFDQPCVPDPPPPDDCSRPRDRRSRIFIEILQEFADRFFWHCFAPVVQGPPQQEAEPVGHHPPADSHHYHAAEDEDEAQTKYKYKYFYQHQDGSGFFKKFKHSDKKFWFFADAPPSQNADDSVRVVVCVVVVNTGTDNHRGHIHRIGGHRRRIITMIIDTRHRAGKMKIAGSNSSNVVRGGIHIYGHDDSVSHDDDDPPRDIGGDDDDDDDDD/DFADDAAEEAAFDKDKDKDFAQDQAWWWKAWFLQQCFQHQLRRTADLANAHTAHHRGIDIHIGGRHAFFKIKMAINPACVRQVGGIYTYGHDYDLVPDLCSVVFDDEDPLQEWEKEFHAPDDQCVQPPHFQPPDPTNHGQAMDTRNWFDGPVDPDDTDAAEDEDAAQGKYKYKYAAAYQAQWKKKKAKPPWWWWWQDKSTFGFDTDIWGMEIDDHSIMIITMTHRHDPQEKIKIKMFTDFPCLVVQYIGIHIYHYPPYDPDGPDDDDGSPDDDDFFEYEPDQLQAAPDDDGRYHYLQPTFGPDDDDPQLQDPDWPEEDEKEKAKDFDDPCVVDPPPPDDCSRPRDRRIHIFIEILQEFADRFFWHCFAPVVQGPPQQEAEPVGHHPPADSHHYHAAEDEDEAQTKYKYKYFYQHQDGRGFFKKFKHSDKKFWFFADAPPSQRADDSVRVVVCVVVVNTGTDNHRGYIHRIGGHRRRIITMIIDTRHRAGKMKIAGSNSSNVVRGGIHIYGHDDSVSHDDDDPPRDIGGDDDDDDDDD

Nearest PDB structures (foldseek):
  8r7i-assembly1_A-2  TM=9.161E-01  e=1.185E-63  Neocapritermes taracua
  3x1b-assembly1_B  TM=8.638E-01  e=2.936E-46  Lentinus
  4jhv-assembly1_A  TM=8.640E-01  e=2.855E-45  Cerrena caperata
  2hzh-assembly1_A  TM=8.676E-01  e=3.278E-44  Trametes ochracea
  6h5y-assembly2_B  TM=8.561E-01  e=1.779E-42  Aspergillus oryzae

Organism: Camponotus floridanus (NCBI:txid104421)